Protein AF-A0A163BZ50-F1 (afdb_monomer)

Mean predicted aligned error: 18.06 Å

Nearest PDB structures (foldseek):
  7mbn-assembly1_D  TM=6.030E-01  e=4.193E-08  Homo sapiens
  6pwv-assembly1_D  TM=5.454E-01  e=2.482E-08  Homo sapiens
  6uh5-assembly1_L  TM=5.208E-01  e=9.748E-07  Kluyveromyces lactis NRRL Y-1140
  3bn7-assembly1_A-2  TM=4.598E-01  e=1.230E-01  Caulobacter vibrioides CB15

Secondary structure (DSSP, 8-state):
-PPP--TTIIIIITTTS-EEEEE--SSTTS-THHHHHHHHSS--SEEEE----HHHHHHHHHHHHTTSS-SS-HHHHHHHHHHHHHHHHTT-EEEE-TTTT-HHHHHHHHHHHHHHTT----EEEEE--B-HHHHTTHHHH-PPPBTTTT-TTPPPPTTTTHHHH-TT--EEEEEE-B-SHHHHHHHHTT-SEEE-SSB-TTHHHHHHHHHHHT--TT-HHHHHHHHHHHHTT-STTTTTTTT-TTGGGS-GGGSSSBPPPEEEE-TTS-EEEE--TTSB----HHHHHHHHTSS--TTEEE-SS-EEE-TT-EEEEEETTEEEEE--EEEPPPSEEEEEEEEEEEEEEEEEEEEESTTHHHHHHHHHHHHHHHHHHTT-GGG-SEEEEEEE----SS-SSTGGGEEEEEEEEEESSHHHHHHHHHHHHHTTTTS-TTEEE-S--TTTS-EEEEEEEEEEEEGGG---EEEEPPTTPPTT---EEEE----S---PPPPPP----SS---GGGG--EEEEEGGGT-EEEEEEETTEEEEEEE--SSSTTSPPTTSHHHHHHHHHHHHH--HHHHHHHHGGG--TT-EEEEEEEGGGTEEEEEEETTTTT-GGG--SS-TT-TTHHHHHHHSEEEEEGGGTTT------HHHHHHHHHHHHHHHHHHHHHHHHHTTS---------------------------------------------------------------------------------------PPP--PPPP---TTSPPPGGGSPPPPB---SS-SS----HHHHHHHHHHHHHSPPPPP----HHHHHHHHTT---EEPPTT--EEEEE-SSTTEEEEEE-TT--SEEEEESS-SB-TTTT-HHHHSS-EEEEEEEEEEE---S-S-SSS-S-EEEEEEEPSS--TTS-TTSSTTEEEEETTT--EEES-SSS-B--S-PPPTT-EEEEEEEEE--SS--TT-TTTTTT--EEEEEEEETTEEEEEEETTPPBPTTSTTTTTT-SSSS-BEEEEEEESS-EEEEE-STTT-SS---

pLDDT: mean 83.67, std 21.14, range [21.62, 98.88]

Foldseek 3Di:
DPDDDLVCCLPPVQQVFFAKEAEQEQALPRALVLLVCVLPLDDHQEYEYEHDDLAVLLVQLVCVVVVNHVQFRVRPLRNCLNCVVSCQVNVHFYEYQRCARNLPVSQVVSLVVCQVVVGPAWTKEKDFFWCLVVCQPCLVVPDFAFPCNVDPLADAFPCLCCCNVPPPKDWRTKTFAAALQQVLVCVVVPHRYYYYHHHPQLRSQLNVQCNSNVDDLFLFQQSLLSSLLSLCFHPWCQQQAPLQQQNLLDDPVQRPQTRTWIWRAHNRSKTKIAGRPPTGGWHDLRSSVQSSLEPADAQWRAHQSWIKGHLQWAWAAPDTRIIIIHRIGIDFHAQWTKMKIKIFRAWKFKFKKKAFDPPSVVQLVVVVVLLCVQCVVVVQNVQWPDWDFDKADDADPPHPDRVSRMIMTITMTHGRYQVSLVSSVVVCVVCVPVGDPRMDGDPDRVRSHIDTFMFIGIHIDGQQPTFMWMWIDDRPDDDPDDIDIDTGGGRPDHDHDDPHAFDADPDADPPCVLPAWDWDFLLLAWTKFWWDDFLKIKIKIFGDAPRPLHDHPPDPLSVVSLSCVSNQDDPVNVQVLCPPLDDPSWDKGWDANVNRSMIMIMIHRSQRRAQRPGPDPPSTCGCVRVSSRRDIDTGRVVSNVRSDRPPDPVVVVVVVVVVVVVVVVVVVVVVVVVVPDDDDDDDDDDDDDDDDDDDDDDPDDDDDDDDDFDDDDDDDDDYDDDDDDDDDDDDDDDDDDDDDDDDDDDDDDDDDDDDDDDDDDDDDDDDPDDPDPPPPVPPPPCVPPADPFFEFDQAAQADADDPVVLVVQVVVCVVWDFDAFDDDDPVLVVCLVRQQWDWDDDPQFAWDWADDPYHQKIKTWGAQQRAKFKTWIPAFNAGLVPHACLPVVDKDKAKKKKAFADADPDDPDDSYGSKWKKWWKARDDGPRSHFFQLAALGWIAIQQARFIHHLNVGHHGHWGGHDDNGKIKMKMKMWHQDPDQDPPDPPCSSPAIWIKIFMDIQQGTPDIDTLPGHHDPVSVPGSPNRRSRGRMIIIMIIHGTTIMIMGRGQVPDSYDPD

Sequence (1058 aa):
MPTPDYTTRWTSQRGSRPARIANCSGYKTDPGYHMRYQAELGDVDFITGDYLAEVNIAENAHAHTAGTHPGWEQTAWDGIEQTIELLAEKRIKVVINGGALNPRGLAEKVQELVTGKGLDLKVAFVLGDNLIEEMSNVREKGLPPHFDSDNSDVTVAEHTLDLLEKSDKPIVSANAYLGAREIVKGLEYGADIVIAGRVADASPVIGVAWYWYGWSDTDYDQLAGALIAGHLIECSGYVTGSNFAGFYEYSFEDLFDITFGIAEIEKDGTCVITKHDAKKGFVTEDTVKCQFLYELQGNTYLNSDVKAILDSVEVKAEGKNRVRVWGIKGAPPPPTTKLAIFYRAGYQSEIVVNATGYGTAEKLDLYERMLKFGLKRLGILDNFDVLEFQRIGVPESNPRSQLRSTTYLRIFAEASDANVNLGLASLLGEFAMQHYSGFHSTSDYRTAMPRPYISYYPAIYPQSSLKTSVNILQPSAPAGAEIKSMPTTPPPRFEDLSKRDSYETHSPVGFSSFGQTTRAKLGDVVLARSGDKGGNANIGFFIPSQLPSAYPAESPLYAESWDWLRTYLTIPKLKDMFGESWSDKFHIERVEFPKIMAVHFVVYGVLGRGVSGSSRLDSLAKGMGDWLRDIVVDVPVKLLEGRKKIQDANSVINYHLEHRFQVVVMFKKLKEKVKGEEQRPQGHPSGGQPQQQLHPNNPYYSSSQQQQSHTTPTEKYQAPPGPPPNYASSKSEYQAPPGPPPPHLSKSDFTPPAGPPPSHLSQPPPSYEAPVQHNWQVIPDTALLPPPPSIGYENSPTANSSMEEGDRAYAWCRANPLWPPYNIAPSTHNAIQNAQLALLRAPSFVGDIMPQPQAGHWKVRTHPNCRDSSILTNLPMYSALADTPLRTHQPKTIYFELKVTGTGRGGLSLEEADAGIAVGFIAPPYPTFRLPGWQRGSLGVHGDDGRRYVNDTWGGVDFTTAFAPGDTVGIGMSFSVPKNPPSYEAEQQGRLMDVEVFFTRNGKKEGGWDGHEELDARSEGGTMGLRGEFDLFPAIGVFGGVDFEVFFHPSQWLYRPF

InterPro domains:
  IPR003877 SPRY domain [SM00449] (891-1052)
  IPR010839 Acyclic terpene utilisation, N-terminal [PF07287] (20-471)
  IPR035780 Ssh4-like, SPRY domain [cd12910] (842-1054)
  IPR043136 B30.2/SPRY domain superfamily [G3DSA:2.60.120.920] (859-1057)
  IPR056362 AtuA-like, ferredoxin-fold domain [PF23544] (521-633)

Organism: Didymella rabiei (NCBI:txid5454)

Radius of gyration: 36.71 Å; Cα contacts (8 Å, |Δi|>4): 2232; chains: 1; bounding box: 109×103×108 Å

Structure (mmCIF, N/CA/C/O backbone):
data_AF-A0A163BZ50-F1
#
_entry.id   AF-A0A163BZ50-F1
#
loop_
_atom_site.group_PDB
_atom_site.id
_atom_site.type_symbol
_atom_site.label_atom_id
_atom_site.label_alt_id
_atom_site.label_comp_id
_atom_site.label_asym_id
_atom_site.label_entity_id
_atom_site.label_seq_id
_atom_site.pdbx_PDB_ins_code
_atom_site.Cartn_x
_atom_site.Cartn_y
_atom_site.Cartn_z
_atom_site.occupancy
_atom_site.B_iso_or_equiv
_atom_site.auth_seq_id
_atom_site.auth_comp_id
_atom_site.auth_asym_id
_atom_site.auth_atom_id
_atom_site.pdbx_PDB_model_num
ATOM 1 N N . MET A 1 1 ? -35.634 -13.071 2.899 1.00 40.72 1 MET A N 1
ATOM 2 C CA . MET A 1 1 ? -35.555 -13.985 4.065 1.00 40.72 1 MET A CA 1
ATOM 3 C C . MET A 1 1 ? -36.084 -13.235 5.287 1.00 40.72 1 MET A C 1
ATOM 5 O O . MET A 1 1 ? -36.228 -12.022 5.158 1.00 40.72 1 MET A O 1
ATOM 9 N N . PRO A 1 2 ? -36.410 -13.877 6.425 1.00 45.91 2 PRO A N 1
ATOM 10 C CA . PRO A 1 2 ? -36.508 -13.141 7.689 1.00 45.91 2 PRO A CA 1
ATOM 11 C C . PRO A 1 2 ? -35.193 -12.396 7.971 1.00 45.91 2 PRO A C 1
ATOM 13 O O . PRO A 1 2 ? -34.128 -12.859 7.558 1.00 45.91 2 PRO A O 1
ATOM 16 N N . THR A 1 3 ? -35.270 -11.251 8.649 1.00 61.44 3 THR A N 1
ATOM 17 C CA . THR A 1 3 ? -34.088 -10.519 9.125 1.00 61.44 3 THR A CA 1
ATOM 18 C C . THR A 1 3 ? -33.295 -11.411 10.089 1.00 61.44 3 THR A C 1
ATOM 20 O O . THR A 1 3 ? -33.928 -12.036 10.946 1.00 61.44 3 THR A O 1
ATOM 23 N N . PRO A 1 4 ? -31.957 -11.514 9.979 1.00 75.50 4 PRO A N 1
ATOM 24 C CA . PRO A 1 4 ? -31.169 -12.289 10.930 1.00 75.50 4 PRO A CA 1
ATOM 25 C C . PRO A 1 4 ? -31.308 -11.730 12.350 1.00 75.50 4 PRO A C 1
ATOM 27 O O . PRO A 1 4 ? -31.275 -10.518 12.551 1.00 75.50 4 PRO A O 1
ATOM 30 N N . ASP A 1 5 ? -31.437 -12.613 13.339 1.00 81.31 5 ASP A N 1
ATOM 31 C CA . ASP A 1 5 ? -31.311 -12.222 14.740 1.00 81.31 5 ASP A CA 1
ATOM 32 C C . ASP A 1 5 ? -29.828 -12.156 15.123 1.00 81.31 5 ASP A C 1
ATOM 34 O O . ASP A 1 5 ? -29.158 -13.179 15.287 1.00 81.31 5 ASP A O 1
ATOM 38 N N . TYR A 1 6 ? -29.318 -10.936 15.280 1.00 88.19 6 TYR A N 1
ATOM 39 C CA . TYR A 1 6 ? -27.951 -10.686 15.732 1.00 88.19 6 TYR A CA 1
ATOM 40 C C . TYR A 1 6 ? -27.801 -10.766 17.262 1.00 88.19 6 TYR A C 1
ATOM 42 O O . TYR A 1 6 ? -26.678 -10.878 17.758 1.00 88.19 6 TYR A O 1
ATOM 50 N N . THR A 1 7 ? -28.897 -10.752 18.035 1.00 84.06 7 THR A N 1
ATOM 51 C CA . THR A 1 7 ? -28.834 -10.739 19.511 1.00 84.06 7 THR A CA 1
ATOM 52 C C . THR A 1 7 ? -28.332 -12.068 20.080 1.00 84.06 7 THR A C 1
ATOM 54 O O . THR A 1 7 ? -27.593 -12.083 21.065 1.00 84.06 7 THR A O 1
ATOM 57 N N . THR A 1 8 ? -28.648 -13.185 19.417 1.00 85.75 8 THR A N 1
ATOM 58 C CA . THR A 1 8 ? -28.197 -14.534 19.802 1.00 85.75 8 THR A CA 1
ATOM 59 C C . THR A 1 8 ? -26.840 -14.945 19.217 1.00 85.75 8 THR A C 1
ATOM 61 O O . THR A 1 8 ? -26.330 -16.025 19.539 1.00 85.75 8 THR A O 1
ATOM 64 N N . ARG A 1 9 ? -26.206 -14.095 18.391 1.00 90.56 9 ARG A N 1
ATOM 65 C CA . ARG A 1 9 ? -24.935 -14.388 17.699 1.00 90.56 9 ARG A CA 1
ATOM 66 C C . ARG A 1 9 ? -23.851 -14.892 18.650 1.00 90.56 9 ARG A C 1
ATOM 68 O O . ARG A 1 9 ? -23.341 -15.999 18.495 1.00 90.56 9 ARG A O 1
ATOM 75 N N . TRP A 1 10 ? -23.542 -14.101 19.673 1.00 92.12 10 TRP A N 1
ATOM 76 C CA . TRP A 1 10 ? -22.430 -14.363 20.592 1.00 92.12 10 TRP A CA 1
ATOM 77 C C . TRP A 1 10 ? -22.767 -15.330 21.736 1.00 92.12 10 TRP A C 1
ATOM 79 O O . TRP A 1 10 ? -21.894 -15.619 22.554 1.00 92.12 10 TRP A O 1
ATOM 89 N N . THR A 1 11 ? -24.003 -15.841 21.793 1.00 86.44 11 THR A N 1
ATOM 90 C CA . THR A 1 11 ? -24.496 -16.712 22.874 1.00 86.44 11 THR A CA 1
ATOM 91 C C . THR A 1 11 ? -24.870 -18.114 22.398 1.00 86.44 11 THR A C 1
ATOM 93 O O . THR A 1 11 ? -24.383 -19.077 22.982 1.00 86.44 11 THR A O 1
ATOM 96 N N . SER A 1 12 ? -25.694 -18.259 21.351 1.00 85.44 12 SER A N 1
ATOM 97 C CA . SER A 1 12 ? -26.147 -19.575 20.861 1.00 85.44 12 SER A CA 1
ATOM 98 C C . SER A 1 12 ? -25.713 -19.921 19.435 1.00 85.44 12 SER A C 1
ATOM 100 O O . SER A 1 12 ? -25.833 -21.082 19.055 1.00 85.44 12 SER A O 1
ATOM 102 N N . GLN A 1 13 ? -25.233 -18.955 18.641 1.00 88.44 13 GLN A N 1
ATOM 103 C CA . GLN A 1 13 ? -24.723 -19.217 17.281 1.00 88.44 13 GLN A CA 1
ATOM 104 C C . GLN A 1 13 ? -23.194 -19.419 17.249 1.00 88.44 13 GLN A C 1
ATOM 106 O O . GLN A 1 13 ? -22.678 -20.130 16.384 1.00 88.44 13 GLN A O 1
ATOM 111 N N . ARG A 1 14 ? -22.462 -18.812 18.197 1.00 93.38 14 ARG A N 1
ATOM 112 C CA . ARG A 1 14 ? -21.007 -18.961 18.360 1.00 93.38 14 ARG A CA 1
ATOM 113 C C . ARG A 1 14 ? -20.615 -20.442 18.418 1.00 93.38 14 ARG A C 1
ATOM 115 O O . ARG A 1 14 ? -21.125 -21.199 19.240 1.00 93.38 14 ARG A O 1
ATOM 122 N N . GLY A 1 15 ? -19.716 -20.851 17.526 1.00 92.56 15 GLY A N 1
ATOM 123 C CA . GLY A 1 15 ? -19.210 -22.220 17.429 1.00 92.56 15 GLY A CA 1
ATOM 124 C C . GLY A 1 15 ? -20.179 -23.264 16.847 1.00 92.56 15 GLY A C 1
ATOM 125 O O . GLY A 1 15 ? -19.774 -24.416 16.697 1.00 92.56 15 GLY A O 1
ATOM 126 N N . SER A 1 16 ? -21.425 -22.909 16.491 1.00 93.38 16 SER A N 1
ATOM 127 C CA . SER A 1 16 ? -22.427 -23.864 15.971 1.00 93.38 16 SER A CA 1
ATOM 128 C C . SER A 1 16 ? -22.446 -23.997 14.440 1.00 93.38 16 SER A C 1
ATOM 130 O O . SER A 1 16 ? -23.129 -24.868 13.904 1.00 93.38 16 SER A O 1
ATOM 132 N N . ARG A 1 17 ? -21.734 -23.115 13.734 1.00 95.75 17 ARG A N 1
ATOM 133 C CA . ARG A 1 17 ? -21.592 -23.052 12.267 1.00 95.75 17 ARG A CA 1
ATOM 134 C C . ARG A 1 17 ? -20.209 -22.483 11.896 1.00 95.75 17 ARG A C 1
ATOM 136 O O . ARG A 1 17 ? -19.503 -22.053 12.817 1.00 95.75 17 ARG A O 1
ATOM 143 N N . PRO A 1 18 ? -19.811 -22.447 10.607 1.00 97.94 18 PRO A N 1
ATOM 144 C CA . PRO A 1 18 ? -18.599 -21.753 10.178 1.00 97.94 18 PRO A CA 1
ATOM 145 C C . PRO A 1 18 ? -18.556 -20.292 10.643 1.00 97.94 18 PRO A C 1
ATOM 147 O O . PRO A 1 18 ? -19.583 -19.599 10.600 1.00 97.94 18 PRO A O 1
ATOM 150 N N . ALA A 1 19 ? -17.380 -19.844 11.081 1.00 98.19 19 ALA A N 1
ATOM 151 C CA . ALA A 1 19 ? -17.095 -18.442 11.375 1.00 98.19 19 ALA A CA 1
ATOM 152 C C . ALA A 1 19 ? -16.950 -17.675 10.056 1.00 98.19 19 ALA A C 1
ATOM 154 O O . ALA A 1 19 ? -16.100 -18.032 9.241 1.00 98.19 19 ALA A O 1
ATOM 155 N N . ARG A 1 20 ? -17.766 -16.641 9.832 1.00 98.44 20 ARG A N 1
ATOM 156 C CA . ARG A 1 20 ? -17.721 -15.809 8.620 1.00 98.4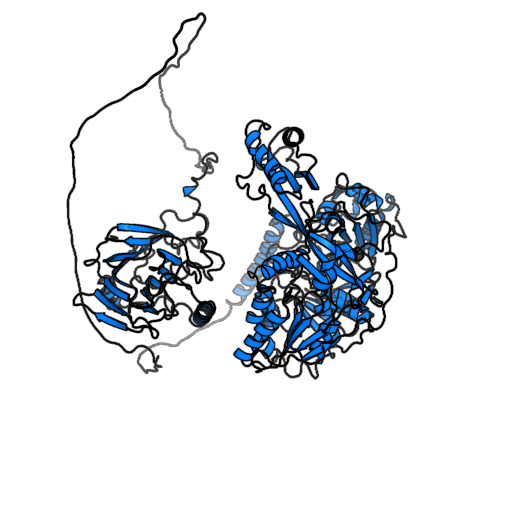4 20 ARG A CA 1
ATOM 157 C C . ARG A 1 20 ? -16.820 -14.603 8.880 1.00 98.44 20 ARG A C 1
ATOM 159 O O . ARG A 1 20 ? -17.246 -13.653 9.540 1.00 98.44 20 ARG A O 1
ATOM 166 N N . ILE A 1 21 ? -15.584 -14.662 8.399 1.00 98.75 21 ILE A N 1
ATOM 167 C CA . ILE A 1 21 ? -14.532 -13.676 8.675 1.00 98.75 21 ILE A CA 1
ATOM 168 C C . ILE A 1 21 ? -14.181 -12.973 7.367 1.00 98.75 21 ILE A C 1
ATOM 170 O O . ILE A 1 21 ? -13.764 -13.623 6.413 1.00 98.75 21 ILE A O 1
ATOM 174 N N . ALA A 1 22 ? -14.381 -11.662 7.306 1.00 98.38 22 ALA A N 1
ATOM 175 C CA . ALA A 1 22 ? -14.196 -10.874 6.093 1.00 98.38 22 ALA A CA 1
ATOM 176 C C . ALA A 1 22 ? -13.050 -9.874 6.249 1.00 98.38 22 ALA A C 1
ATOM 178 O O . ALA A 1 22 ? -12.994 -9.169 7.252 1.00 98.38 22 ALA A O 1
ATOM 179 N N . ASN A 1 23 ? -12.155 -9.778 5.267 1.00 97.62 23 ASN A N 1
ATOM 180 C CA . ASN A 1 23 ? -11.031 -8.851 5.357 1.00 97.62 23 ASN A CA 1
ATOM 181 C C . ASN A 1 23 ? -11.372 -7.472 4.761 1.00 97.62 23 ASN A C 1
ATOM 183 O O . ASN A 1 23 ? -11.994 -7.394 3.701 1.00 97.62 23 ASN A O 1
ATOM 187 N N . CYS A 1 24 ? -10.973 -6.381 5.417 1.00 97.12 24 CYS A N 1
ATOM 188 C CA . CYS A 1 24 ? -11.231 -5.005 4.977 1.00 97.12 24 CYS A CA 1
ATOM 189 C C . CYS A 1 24 ? -9.996 -4.240 4.495 1.00 97.12 24 CYS A C 1
ATOM 191 O O . CYS A 1 24 ? -10.161 -3.154 3.949 1.00 97.12 24 CYS A O 1
ATOM 193 N N . SER A 1 25 ? -8.792 -4.777 4.698 1.00 96.31 25 SER A N 1
ATOM 194 C CA . SER A 1 25 ? -7.534 -4.165 4.263 1.00 96.31 25 SER A CA 1
ATOM 195 C C . SER A 1 25 ? -6.432 -5.216 4.147 1.00 96.31 25 SER A C 1
ATOM 197 O O . SER A 1 25 ? -6.374 -6.153 4.946 1.00 96.31 25 SER A O 1
ATOM 199 N N . GLY A 1 26 ? -5.555 -5.043 3.166 1.00 92.25 26 GLY A N 1
ATOM 200 C CA . GLY A 1 26 ? -4.236 -5.674 3.077 1.00 92.25 26 GLY A CA 1
ATOM 201 C C . GLY A 1 26 ? -3.117 -4.681 2.739 1.00 92.25 26 GLY A C 1
ATOM 202 O O . GLY A 1 26 ? -2.013 -5.108 2.407 1.00 92.25 26 GLY A O 1
ATOM 203 N N . TYR A 1 27 ? -3.389 -3.369 2.761 1.00 90.50 27 TYR A N 1
ATOM 204 C CA . TYR A 1 27 ? -2.394 -2.317 2.561 1.00 90.50 27 TYR A CA 1
ATOM 205 C C . TYR A 1 27 ? -2.872 -0.971 3.128 1.00 90.50 27 TYR A C 1
ATOM 207 O O . TYR A 1 27 ? -4.054 -0.648 3.054 1.00 90.50 27 TYR A O 1
ATOM 215 N N . LYS A 1 28 ? -1.954 -0.129 3.631 1.00 89.81 28 LYS A N 1
ATOM 216 C CA . LYS A 1 28 ? -2.312 1.130 4.315 1.00 89.81 28 LYS A CA 1
ATOM 217 C C . LYS A 1 28 ? -3.159 2.124 3.512 1.00 89.81 28 LYS A C 1
ATOM 219 O O . LYS A 1 28 ? -3.798 2.975 4.122 1.00 89.81 28 LYS A O 1
ATOM 224 N N . THR A 1 29 ? -3.186 2.049 2.179 1.00 90.94 29 THR A N 1
ATOM 225 C CA . THR A 1 29 ? -4.027 2.931 1.345 1.00 90.94 29 THR A CA 1
ATOM 226 C C . THR A 1 29 ? -5.347 2.299 0.895 1.00 90.94 29 THR A C 1
ATOM 228 O O . THR A 1 29 ? -6.021 2.901 0.061 1.00 90.94 29 THR A O 1
ATOM 231 N N . ASP A 1 30 ? -5.726 1.116 1.393 1.00 94.94 30 ASP A N 1
ATOM 232 C CA . ASP A 1 30 ? -7.061 0.555 1.146 1.00 94.94 30 ASP A CA 1
ATOM 233 C C . ASP A 1 30 ? -8.126 1.466 1.797 1.00 94.94 30 ASP A C 1
ATOM 235 O O . ASP A 1 30 ? -8.078 1.683 3.011 1.00 94.94 30 ASP A O 1
ATOM 239 N N . PRO A 1 31 ? -9.080 2.041 1.035 1.00 95.19 31 PRO A N 1
ATOM 240 C CA . PRO A 1 31 ? -10.043 2.994 1.589 1.00 95.19 31 PRO A CA 1
ATOM 241 C C . PRO A 1 31 ? -10.976 2.385 2.644 1.00 95.19 31 PRO A C 1
ATOM 243 O O . PRO A 1 31 ? -11.446 1.253 2.494 1.00 95.19 31 PRO A O 1
ATOM 246 N N . GLY A 1 32 ? -11.356 3.164 3.663 1.00 95.88 32 GLY A N 1
ATOM 247 C CA . GLY A 1 32 ? -12.192 2.688 4.770 1.00 95.88 32 GLY A CA 1
ATOM 248 C C . GLY A 1 32 ? -13.568 2.165 4.348 1.00 95.88 32 GLY A C 1
ATOM 249 O O . GLY A 1 32 ? -14.129 1.289 5.015 1.00 95.88 32 GLY A O 1
ATOM 250 N N . TYR A 1 33 ? -14.078 2.586 3.183 1.00 96.06 33 TYR A N 1
ATOM 251 C CA . TYR A 1 33 ? -15.316 2.040 2.623 1.00 96.06 33 TYR A CA 1
ATOM 252 C C . TYR A 1 33 ? -15.258 0.521 2.380 1.00 96.06 33 TYR A C 1
ATOM 254 O O . TYR A 1 33 ? -16.311 -0.111 2.324 1.00 96.06 33 TYR A O 1
ATOM 262 N N . HIS A 1 34 ? -14.075 -0.104 2.288 1.00 96.75 34 HIS A N 1
ATOM 263 C CA . HIS A 1 34 ? -13.961 -1.565 2.234 1.00 96.75 34 HIS A CA 1
ATOM 264 C C . HIS A 1 34 ? -14.415 -2.232 3.543 1.00 96.75 34 HIS A C 1
ATOM 266 O O . HIS A 1 34 ? -15.099 -3.255 3.486 1.00 96.75 34 HIS A O 1
ATOM 272 N N . MET A 1 35 ? -14.141 -1.637 4.713 1.00 98.12 35 MET A N 1
ATOM 273 C CA . MET A 1 35 ? -14.678 -2.118 5.997 1.00 98.12 35 MET A CA 1
ATOM 274 C C . MET A 1 35 ? -16.204 -2.010 6.013 1.00 98.12 35 MET A C 1
ATOM 276 O O . MET A 1 35 ? -16.898 -2.979 6.339 1.00 98.12 35 MET A O 1
ATOM 280 N N . ARG A 1 36 ? -16.725 -0.871 5.544 1.00 97.62 36 ARG A N 1
ATOM 281 C CA . ARG A 1 36 ? -18.165 -0.644 5.425 1.00 97.62 36 ARG A CA 1
ATOM 282 C C . ARG A 1 36 ? -18.817 -1.648 4.474 1.00 97.62 36 ARG A C 1
ATOM 284 O O . ARG A 1 36 ? -19.830 -2.238 4.831 1.00 97.62 36 ARG A O 1
ATOM 291 N N . TYR A 1 37 ? -18.228 -1.912 3.307 1.00 97.12 37 TYR A N 1
ATOM 292 C CA . TYR A 1 37 ? -18.727 -2.910 2.356 1.00 97.12 37 TYR A CA 1
ATOM 293 C C . TYR A 1 37 ? -18.782 -4.319 2.957 1.00 97.12 37 TYR A C 1
ATOM 295 O O . TYR A 1 37 ? -19.768 -5.021 2.726 1.00 97.12 37 TYR A O 1
ATOM 303 N N . GLN A 1 38 ? -17.789 -4.728 3.757 1.00 97.38 38 GLN A N 1
ATOM 304 C CA . GLN A 1 38 ? -17.836 -6.036 4.419 1.00 97.38 38 GLN A CA 1
ATOM 305 C C . GLN A 1 38 ? -18.975 -6.134 5.448 1.00 97.38 38 GLN A C 1
ATOM 307 O O . GLN A 1 38 ? -19.594 -7.194 5.560 1.00 97.38 38 GLN A O 1
ATOM 312 N N . ALA A 1 39 ? -19.301 -5.036 6.142 1.00 97.19 39 ALA A N 1
ATOM 313 C CA . ALA A 1 39 ? -20.436 -4.968 7.064 1.00 97.19 39 ALA A CA 1
ATOM 314 C C . ALA A 1 39 ? -21.797 -4.786 6.365 1.00 97.19 39 ALA A C 1
ATOM 316 O O . ALA A 1 39 ? -22.810 -5.251 6.881 1.00 97.19 39 ALA A O 1
ATOM 317 N N . GLU A 1 40 ? -21.859 -4.102 5.221 1.00 96.44 40 GLU A N 1
ATOM 318 C CA . GLU A 1 40 ? -23.105 -3.706 4.548 1.00 96.44 40 GLU A CA 1
ATOM 319 C C . GLU A 1 40 ? -23.632 -4.794 3.598 1.00 96.44 40 GLU A C 1
ATOM 321 O O . GLU A 1 40 ? -24.800 -5.175 3.702 1.00 96.44 40 GLU A O 1
ATOM 326 N N . LEU A 1 41 ? -22.775 -5.329 2.716 1.00 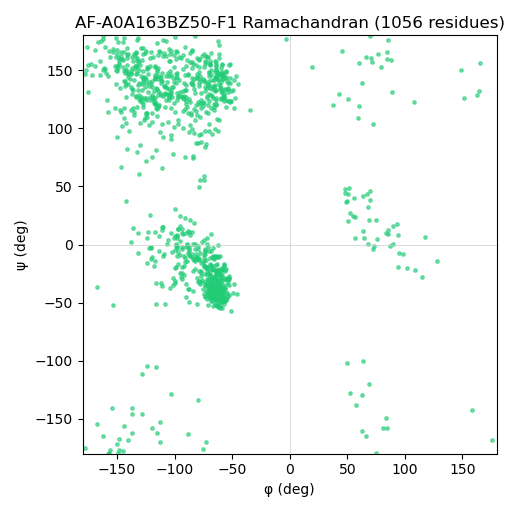94.62 41 LEU A N 1
ATOM 327 C CA . LEU A 1 41 ? -23.174 -6.105 1.528 1.00 94.62 41 LEU A CA 1
ATOM 328 C C . LEU A 1 41 ? -23.677 -7.534 1.805 1.00 94.62 41 LEU A C 1
ATOM 330 O O . LEU A 1 41 ? -24.196 -8.187 0.897 1.00 94.62 41 LEU A O 1
ATOM 334 N N . GLY A 1 42 ? -23.549 -8.023 3.037 1.00 89.00 42 GLY A N 1
ATOM 335 C CA . GLY A 1 42 ? -23.985 -9.362 3.418 1.00 89.00 42 GLY A CA 1
ATOM 336 C C . GLY A 1 42 ? -24.002 -9.568 4.928 1.00 89.00 42 GLY A C 1
ATOM 337 O O . GLY A 1 42 ? -24.159 -8.614 5.697 1.00 89.00 42 GLY A O 1
ATOM 338 N N . ASP A 1 43 ? -23.858 -10.829 5.340 1.00 92.38 43 ASP A N 1
ATOM 339 C CA . ASP A 1 43 ? -23.693 -11.201 6.744 1.00 92.38 43 ASP A CA 1
ATOM 340 C C . ASP A 1 43 ? -22.309 -11.811 7.002 1.00 92.38 43 ASP A C 1
ATOM 342 O O . ASP A 1 43 ? -21.855 -12.699 6.270 1.00 92.38 43 ASP A O 1
ATOM 346 N N . VAL A 1 44 ? -21.653 -11.315 8.048 1.00 96.94 44 VAL A N 1
ATOM 347 C CA . VAL A 1 44 ? -20.314 -11.689 8.527 1.00 96.94 44 VAL A CA 1
ATOM 348 C C . VAL A 1 44 ? -20.325 -11.626 10.055 1.00 96.94 44 VAL A C 1
ATOM 350 O O . VAL A 1 44 ? -21.062 -10.823 10.625 1.00 96.94 44 VAL A O 1
ATOM 353 N N . ASP A 1 45 ? -19.539 -12.460 10.732 1.00 97.94 45 ASP A N 1
ATOM 354 C CA . ASP A 1 45 ? -19.397 -12.428 12.197 1.00 97.94 45 ASP A CA 1
ATOM 355 C C . ASP A 1 45 ? -18.290 -11.463 12.627 1.00 97.94 45 ASP A C 1
ATOM 357 O O . ASP A 1 45 ? -18.418 -10.751 13.628 1.00 97.94 45 ASP A O 1
ATOM 361 N N . PHE A 1 46 ? -17.212 -11.446 11.840 1.00 98.69 46 PHE A N 1
ATOM 362 C CA . PHE A 1 46 ? -16.002 -10.687 12.103 1.00 98.69 46 PHE A CA 1
ATOM 363 C C . PHE A 1 46 ? -15.543 -9.933 10.861 1.00 98.69 46 PHE A C 1
ATOM 365 O O . PHE A 1 46 ? -15.648 -10.449 9.743 1.00 98.69 46 PHE A O 1
ATOM 372 N N . ILE A 1 47 ? -14.953 -8.760 11.079 1.00 98.81 47 ILE A N 1
ATOM 373 C CA . ILE A 1 47 ? -14.151 -8.068 10.073 1.00 98.81 47 ILE A CA 1
ATOM 374 C C . ILE A 1 47 ? -12.711 -7.964 10.578 1.00 98.81 47 ILE A C 1
ATOM 376 O O . ILE A 1 47 ? -12.463 -7.495 11.690 1.00 98.81 47 ILE A O 1
ATOM 380 N N . THR A 1 48 ? -11.765 -8.424 9.768 1.00 98.69 48 THR A N 1
ATOM 381 C CA . THR A 1 48 ? -10.325 -8.286 10.017 1.00 98.69 48 THR A CA 1
ATOM 382 C C . THR A 1 48 ? -9.716 -7.254 9.081 1.00 98.69 48 THR A C 1
ATOM 384 O O . THR A 1 48 ? -10.319 -6.937 8.060 1.00 98.69 48 THR A O 1
ATOM 387 N N . GLY A 1 49 ? -8.529 -6.738 9.396 1.00 96.69 49 GLY A N 1
ATOM 388 C CA . GLY A 1 49 ? -7.799 -5.850 8.490 1.00 96.69 49 GLY A CA 1
ATOM 389 C C . GLY A 1 49 ? -6.308 -5.802 8.792 1.00 96.69 49 GLY A C 1
ATOM 390 O O . GLY A 1 49 ? -5.919 -5.468 9.916 1.00 96.69 49 GLY A O 1
ATOM 391 N N . ASP A 1 50 ? -5.503 -6.103 7.774 1.00 93.19 50 ASP A N 1
ATOM 392 C CA . ASP A 1 50 ? -4.065 -5.857 7.761 1.00 93.19 50 ASP A CA 1
ATOM 393 C C . ASP A 1 50 ? -3.760 -4.537 7.036 1.00 93.19 50 ASP A C 1
ATOM 395 O O . ASP A 1 50 ? -4.206 -4.290 5.918 1.00 93.19 50 ASP A O 1
ATOM 399 N N . TYR A 1 51 ? -3.005 -3.667 7.688 1.00 94.44 51 TYR A N 1
ATOM 400 C CA . TYR A 1 51 ? -2.569 -2.372 7.178 1.00 94.44 51 TYR A CA 1
ATOM 401 C C . TYR A 1 51 ? -1.034 -2.257 7.174 1.00 94.44 51 TYR A C 1
ATOM 403 O O . TYR A 1 51 ? -0.503 -1.232 6.744 1.00 94.44 51 TYR A O 1
ATOM 411 N N . LEU A 1 52 ? -0.294 -3.260 7.669 1.00 90.50 52 LEU A N 1
ATOM 412 C CA . LEU A 1 52 ? 1.123 -3.134 8.017 1.00 90.50 52 LEU A CA 1
ATOM 413 C C . LEU A 1 52 ? 2.033 -3.968 7.104 1.00 90.50 52 LEU A C 1
ATOM 415 O O . LEU A 1 52 ? 2.353 -5.122 7.382 1.00 90.50 52 LEU A O 1
ATOM 419 N N . ALA A 1 53 ? 2.598 -3.334 6.083 1.00 81.38 53 ALA A N 1
ATOM 420 C CA . ALA A 1 53 ? 3.790 -3.844 5.412 1.00 81.38 53 ALA A CA 1
ATOM 421 C C . ALA A 1 53 ? 5.052 -3.617 6.281 1.00 81.38 53 ALA A C 1
ATOM 423 O O . ALA A 1 53 ? 4.989 -3.146 7.420 1.00 81.38 53 ALA A O 1
ATOM 424 N N . GLU A 1 54 ? 6.227 -3.954 5.749 1.00 77.56 54 GLU A N 1
ATOM 425 C CA . GLU A 1 54 ? 7.506 -3.563 6.355 1.00 77.56 54 GLU A CA 1
ATOM 426 C C . GLU A 1 54 ? 7.758 -2.053 6.172 1.00 77.56 54 GLU A C 1
ATOM 428 O O . GLU A 1 54 ? 8.063 -1.342 7.128 1.00 77.56 54 GLU A O 1
ATOM 433 N N . VAL A 1 55 ? 7.557 -1.541 4.953 1.00 72.88 55 VAL A N 1
ATOM 434 C CA . VAL A 1 55 ? 7.935 -0.170 4.565 1.00 72.88 55 VAL A CA 1
ATOM 435 C C . VAL A 1 55 ? 7.174 0.935 5.315 1.00 72.88 55 VAL A C 1
ATOM 437 O O . VAL A 1 55 ? 7.776 1.939 5.695 1.00 72.88 55 VAL A O 1
ATOM 440 N N . ASN A 1 56 ? 5.877 0.770 5.596 1.00 81.44 56 ASN A N 1
ATOM 441 C CA . ASN A 1 56 ? 5.078 1.848 6.189 1.00 81.44 56 ASN A CA 1
ATOM 442 C C . ASN A 1 56 ? 5.330 2.059 7.682 1.00 81.44 56 ASN A C 1
ATOM 444 O O . ASN A 1 56 ? 5.261 3.198 8.133 1.00 81.44 56 ASN A O 1
ATOM 448 N N . ILE A 1 57 ? 5.676 1.020 8.449 1.00 80.31 57 ILE A N 1
ATOM 449 C CA . ILE A 1 57 ? 6.050 1.197 9.865 1.00 80.31 57 ILE A CA 1
ATOM 450 C C . ILE A 1 57 ? 7.272 2.125 9.967 1.00 80.31 57 ILE A C 1
ATOM 452 O O . ILE A 1 57 ? 7.294 3.030 10.801 1.00 80.31 57 ILE A O 1
ATOM 456 N N . ALA A 1 58 ? 8.250 1.952 9.073 1.00 76.50 58 ALA A N 1
ATOM 457 C CA . ALA A 1 58 ? 9.450 2.778 8.998 1.00 76.50 58 ALA A CA 1
ATOM 458 C C . ALA A 1 58 ? 9.156 4.247 8.628 1.00 76.50 58 ALA A C 1
ATOM 460 O O . ALA A 1 58 ? 9.650 5.163 9.291 1.00 76.50 58 ALA A O 1
ATOM 461 N N . GLU A 1 59 ? 8.335 4.474 7.596 1.00 78.88 59 GLU A N 1
ATOM 462 C CA . GLU A 1 59 ? 7.893 5.812 7.170 1.00 78.88 59 GLU A CA 1
ATOM 463 C C . GLU A 1 59 ? 7.125 6.533 8.288 1.00 78.88 59 GLU A C 1
ATOM 465 O O . GLU A 1 59 ? 7.477 7.648 8.690 1.00 78.88 59 GLU A O 1
ATOM 470 N N . ASN A 1 60 ? 6.105 5.862 8.830 1.00 84.44 60 ASN A N 1
ATOM 471 C CA . ASN A 1 60 ? 5.220 6.405 9.851 1.00 84.44 60 ASN A CA 1
ATOM 472 C C . ASN A 1 60 ? 5.979 6.703 11.150 1.00 84.44 60 ASN A C 1
ATOM 474 O O . ASN A 1 60 ? 5.645 7.673 11.825 1.00 84.44 60 ASN A O 1
ATOM 478 N N . ALA A 1 61 ? 7.002 5.913 11.499 1.00 81.31 61 ALA A N 1
ATOM 479 C CA . ALA A 1 61 ? 7.802 6.124 12.704 1.00 81.31 61 ALA A CA 1
ATOM 480 C C . ALA A 1 61 ? 8.580 7.439 12.656 1.00 81.31 61 ALA A C 1
ATOM 482 O O . ALA A 1 61 ? 8.546 8.199 13.624 1.00 81.31 61 ALA A O 1
ATOM 483 N N . HIS A 1 62 ? 9.199 7.776 11.519 1.00 78.50 62 HIS A N 1
ATOM 484 C CA . HIS A 1 62 ? 9.878 9.064 11.399 1.00 78.50 62 HIS A CA 1
ATOM 485 C C . HIS A 1 62 ? 8.893 10.238 11.551 1.00 78.50 62 HIS A C 1
ATOM 487 O O . HIS A 1 62 ? 9.186 11.176 12.299 1.00 78.50 62 HIS A O 1
ATOM 493 N N . ALA A 1 63 ? 7.744 10.192 10.874 1.00 81.69 63 ALA A N 1
ATOM 494 C CA . ALA A 1 63 ? 6.747 11.261 10.941 1.00 81.69 63 ALA A CA 1
ATOM 495 C C . ALA A 1 63 ? 6.085 11.358 12.331 1.00 81.69 63 ALA A C 1
ATOM 497 O O . ALA A 1 63 ? 5.860 12.452 12.845 1.00 81.69 63 ALA A O 1
ATOM 498 N N . HIS A 1 64 ? 5.851 10.223 12.997 1.00 84.44 64 HIS A N 1
ATOM 499 C CA . HIS A 1 64 ? 5.271 10.179 14.338 1.00 84.44 64 HIS A CA 1
ATOM 500 C C . HIS A 1 64 ? 6.216 10.771 15.392 1.00 84.44 64 HIS A C 1
ATOM 502 O O . HIS A 1 64 ? 5.804 11.630 16.167 1.00 84.44 64 HIS A O 1
ATOM 508 N N . THR A 1 65 ? 7.508 10.417 15.366 1.00 78.06 65 THR A N 1
ATOM 509 C CA . THR A 1 65 ? 8.524 11.047 16.232 1.00 78.06 65 THR A CA 1
ATOM 510 C C . THR A 1 65 ? 8.715 12.541 15.931 1.00 78.06 65 THR A C 1
ATOM 512 O O . THR A 1 65 ? 9.099 13.296 16.820 1.00 78.06 65 THR A O 1
ATOM 515 N N . ALA A 1 66 ? 8.421 12.991 14.706 1.00 81.06 66 ALA A N 1
ATOM 516 C CA . ALA A 1 66 ? 8.412 14.409 14.339 1.00 81.06 66 ALA A CA 1
ATOM 517 C C . ALA A 1 66 ? 7.110 15.150 14.721 1.00 81.06 66 ALA A C 1
ATOM 519 O O . ALA A 1 66 ? 7.020 16.356 14.506 1.00 81.06 66 ALA A O 1
ATOM 520 N N . GLY A 1 67 ? 6.103 14.455 15.266 1.00 85.38 67 GLY A N 1
ATOM 521 C CA . GLY A 1 67 ? 4.795 15.025 15.608 1.00 85.38 67 GLY A CA 1
ATOM 522 C C . GLY A 1 67 ? 3.868 15.285 14.413 1.00 85.38 67 GLY A C 1
ATOM 523 O O . GLY A 1 67 ? 2.779 15.814 14.605 1.00 85.38 67 GLY A O 1
ATOM 524 N N . THR A 1 68 ? 4.258 14.902 13.192 1.00 86.69 68 THR A N 1
ATOM 525 C CA . THR A 1 68 ? 3.486 15.130 11.955 1.00 86.69 68 THR A CA 1
ATOM 526 C C . THR A 1 68 ? 2.603 13.944 11.551 1.00 86.69 68 THR A C 1
ATOM 528 O O . THR A 1 68 ? 1.945 13.990 10.516 1.00 86.69 68 THR A O 1
ATOM 531 N N . HIS A 1 69 ? 2.563 12.877 12.356 1.00 90.31 69 HIS A N 1
ATOM 532 C CA . HIS A 1 69 ? 1.715 11.704 12.130 1.00 90.31 69 HIS A CA 1
ATOM 533 C C . HIS A 1 69 ? 1.163 11.163 13.463 1.00 90.31 69 HIS A C 1
ATOM 535 O O . HIS A 1 69 ? 1.922 11.074 14.434 1.00 90.31 69 HIS A O 1
ATOM 541 N N . PRO A 1 70 ? -0.119 10.752 13.553 1.00 92.00 70 PRO A N 1
ATOM 542 C CA . PRO A 1 70 ? -0.729 10.308 14.814 1.00 92.00 70 PRO A CA 1
ATOM 543 C C . PRO A 1 70 ? -0.188 8.965 15.339 1.00 92.00 70 PRO A C 1
ATOM 545 O O . PRO A 1 70 ? -0.358 8.639 16.516 1.00 92.00 70 PRO A O 1
ATOM 548 N N . GLY A 1 71 ? 0.485 8.193 14.480 1.00 92.06 71 GLY A N 1
ATOM 549 C CA . GLY A 1 71 ? 1.127 6.919 14.822 1.00 92.06 71 GLY A CA 1
ATOM 550 C C . GLY A 1 71 ? 0.303 5.676 14.475 1.00 92.06 71 GLY A C 1
ATOM 551 O O . GLY A 1 71 ? 0.846 4.578 14.527 1.00 92.06 71 GLY A O 1
ATOM 552 N N . TRP A 1 72 ? -0.956 5.840 14.066 1.00 94.75 72 TRP A N 1
ATOM 553 C CA . TRP A 1 72 ? -1.827 4.794 13.515 1.00 94.75 72 TRP A CA 1
ATOM 554 C C . TRP A 1 72 ? -2.131 5.050 12.031 1.00 94.75 72 TRP A C 1
ATOM 556 O O . TRP A 1 72 ? -1.910 6.155 11.538 1.00 94.75 72 TRP A O 1
ATOM 566 N N . GLU A 1 73 ? -2.659 4.052 11.321 1.00 95.50 73 GLU A N 1
ATOM 567 C CA . GLU A 1 73 ? -3.055 4.176 9.914 1.00 95.50 73 GLU A CA 1
ATOM 568 C C . GLU A 1 73 ? -4.441 4.823 9.787 1.00 95.50 73 GLU A C 1
ATOM 570 O O . GLU A 1 73 ? -5.441 4.326 10.310 1.00 95.50 73 GLU A O 1
ATOM 575 N N . GLN A 1 74 ? -4.521 5.961 9.097 1.00 95.19 74 GLN A N 1
ATOM 576 C CA . GLN A 1 74 ? -5.736 6.785 9.078 1.00 95.19 74 GLN A CA 1
ATOM 577 C C . GLN A 1 74 ? -6.889 6.163 8.260 1.00 95.19 74 GLN A C 1
ATOM 579 O O . GLN A 1 74 ? -8.055 6.432 8.545 1.00 95.19 74 GLN A O 1
ATOM 584 N N . THR A 1 75 ? -6.593 5.269 7.315 1.00 96.38 75 THR A N 1
ATOM 585 C CA . THR A 1 75 ? -7.585 4.422 6.621 1.00 96.38 75 THR A CA 1
ATOM 586 C C . THR A 1 75 ? -8.261 3.411 7.551 1.00 96.38 75 THR A C 1
ATOM 588 O O . THR A 1 75 ? -9.425 3.062 7.352 1.00 96.38 75 THR A O 1
ATOM 591 N N . ALA A 1 76 ? -7.572 2.969 8.607 1.00 97.56 76 ALA A N 1
ATOM 592 C CA . ALA A 1 76 ? -8.146 2.092 9.622 1.00 97.56 76 ALA A CA 1
ATOM 593 C C . ALA A 1 76 ? -9.120 2.848 10.540 1.00 97.56 76 ALA A C 1
ATOM 595 O O . ALA A 1 76 ? -10.164 2.306 10.907 1.00 97.56 76 ALA A O 1
ATOM 596 N N . TRP A 1 77 ? -8.823 4.117 10.852 1.00 98.12 77 TRP A N 1
ATOM 597 C CA . TRP A 1 77 ? -9.787 5.021 11.485 1.00 98.12 77 TRP A CA 1
ATOM 598 C C . TRP A 1 77 ? -11.012 5.251 10.588 1.00 98.12 77 TRP A C 1
ATOM 600 O O . TRP A 1 77 ? -12.130 5.014 11.038 1.00 98.12 77 TRP A O 1
ATOM 610 N N . ASP A 1 78 ? -10.801 5.661 9.332 1.00 97.88 78 ASP A N 1
ATOM 611 C CA . ASP A 1 78 ? -11.865 5.924 8.348 1.00 97.88 78 ASP A CA 1
ATOM 612 C C . ASP A 1 78 ? -12.803 4.714 8.192 1.00 97.88 78 ASP A C 1
ATOM 614 O O . ASP A 1 78 ? -14.026 4.840 8.257 1.00 97.88 78 ASP A O 1
ATOM 618 N N . GLY A 1 79 ? -12.232 3.507 8.102 1.00 98.06 79 GLY A N 1
ATOM 619 C CA . GLY A 1 79 ? -13.004 2.268 8.050 1.00 98.06 79 GLY A CA 1
ATOM 620 C C . GLY A 1 79 ? -13.896 2.058 9.272 1.00 98.06 79 GLY A C 1
ATOM 621 O O . GLY A 1 79 ? -15.075 1.734 9.112 1.00 98.06 79 GLY A O 1
ATOM 622 N N . ILE A 1 80 ? -13.382 2.284 10.484 1.00 98.62 80 ILE A N 1
ATOM 623 C CA . ILE A 1 80 ? -14.190 2.168 11.706 1.00 98.62 80 ILE A CA 1
ATOM 624 C C . ILE A 1 80 ? -15.258 3.269 11.747 1.00 98.62 80 ILE A C 1
ATOM 626 O O . ILE A 1 80 ? -16.422 2.966 12.011 1.00 98.62 80 ILE A O 1
ATOM 630 N N . GLU A 1 81 ? -14.906 4.517 11.435 1.00 98.50 81 GLU A N 1
ATOM 631 C CA . GLU A 1 81 ? -15.824 5.661 11.455 1.00 98.50 81 GLU A CA 1
ATOM 632 C C . GLU A 1 81 ? -17.019 5.474 10.508 1.00 98.50 81 GLU A C 1
ATOM 634 O O . GLU A 1 81 ? -18.167 5.673 10.918 1.00 98.50 81 GLU A O 1
ATOM 639 N N . GLN A 1 82 ? -16.778 4.994 9.284 1.00 98.44 82 GLN A N 1
ATOM 640 C CA . GLN A 1 82 ? -17.831 4.683 8.312 1.00 98.44 82 GLN A CA 1
ATOM 641 C C . GLN A 1 82 ? -18.708 3.474 8.691 1.00 98.44 82 GLN A C 1
ATOM 643 O O . GLN A 1 82 ? -19.785 3.307 8.112 1.00 98.44 82 GLN A O 1
ATOM 648 N N . THR A 1 83 ? -18.264 2.619 9.620 1.00 98.50 83 THR A N 1
ATOM 649 C CA . THR A 1 83 ? -18.868 1.291 9.858 1.00 98.50 83 THR A CA 1
ATOM 650 C C . THR A 1 83 ? -19.462 1.119 11.261 1.00 98.50 83 THR A C 1
ATOM 652 O O . THR A 1 83 ? -20.304 0.243 11.455 1.00 98.50 83 THR A O 1
ATOM 655 N N . ILE A 1 84 ? -19.083 1.946 12.243 1.00 98.44 84 ILE A N 1
ATOM 656 C CA . ILE A 1 84 ? -19.337 1.725 13.683 1.00 98.44 84 ILE A CA 1
ATOM 657 C C . ILE A 1 84 ? -20.805 1.440 14.056 1.00 98.44 84 ILE A C 1
ATOM 659 O O . ILE A 1 84 ? -21.076 0.625 14.939 1.00 98.44 84 ILE A O 1
ATOM 663 N N . GLU A 1 85 ? -21.763 2.052 13.358 1.00 98.00 85 GLU A N 1
ATOM 664 C CA . GLU A 1 85 ? -23.200 1.841 13.587 1.00 98.00 85 GLU A CA 1
ATOM 665 C C . GLU A 1 85 ? -23.666 0.463 13.086 1.00 98.00 85 GLU A C 1
ATOM 667 O O . GLU A 1 85 ? -24.394 -0.229 13.797 1.00 98.00 85 GLU A O 1
ATOM 672 N N . LEU A 1 86 ? -23.164 0.005 11.931 1.00 97.56 86 LEU A N 1
ATOM 673 C CA . LEU A 1 86 ? -23.409 -1.349 11.416 1.00 97.56 86 LEU A CA 1
ATOM 674 C C . LEU A 1 86 ? -22.750 -2.419 12.299 1.00 97.56 86 LEU A C 1
ATOM 676 O O . LEU A 1 86 ? -23.317 -3.500 12.468 1.00 97.56 86 LEU A O 1
ATOM 680 N N . LEU A 1 87 ? -21.585 -2.124 12.895 1.00 97.56 87 LEU A N 1
ATOM 681 C CA . LEU A 1 87 ? -20.936 -3.019 13.863 1.00 97.56 87 LEU A CA 1
ATOM 682 C C . LEU A 1 87 ? -21.820 -3.229 15.099 1.00 97.56 87 LEU A C 1
ATOM 684 O O . LEU A 1 87 ? -21.996 -4.366 15.541 1.00 97.56 87 LEU A O 1
ATOM 688 N N . ALA A 1 88 ? -22.422 -2.155 15.618 1.00 96.75 88 ALA A N 1
ATOM 689 C CA . ALA A 1 88 ? -23.358 -2.223 16.736 1.00 96.75 88 ALA A CA 1
ATOM 690 C C . ALA A 1 88 ? -24.672 -2.937 16.362 1.00 96.75 88 ALA A C 1
ATOM 692 O O . ALA A 1 88 ? -25.079 -3.854 17.078 1.00 96.75 88 ALA A O 1
ATOM 693 N N . GLU A 1 89 ? -25.303 -2.567 15.240 1.00 95.38 89 GLU A N 1
ATOM 694 C CA . GLU A 1 89 ? -26.578 -3.132 14.768 1.00 95.38 89 GLU A CA 1
ATOM 695 C C . GLU A 1 89 ? -26.471 -4.641 14.501 1.00 95.38 89 GLU A C 1
ATOM 697 O O . GLU A 1 89 ? -27.217 -5.440 15.073 1.00 95.38 89 GLU A O 1
ATOM 702 N N . LYS A 1 90 ? -25.506 -5.042 13.664 1.00 95.62 90 LYS A N 1
ATOM 703 C CA . LYS A 1 90 ? -25.297 -6.442 13.270 1.00 95.62 90 LYS A CA 1
ATOM 704 C C . LYS A 1 90 ? -24.485 -7.242 14.296 1.00 95.62 90 LYS A C 1
ATOM 706 O O . LYS A 1 90 ? -24.221 -8.426 14.087 1.00 95.62 90 LYS A O 1
ATOM 711 N N . ARG A 1 91 ? -24.066 -6.613 15.405 1.00 96.31 91 ARG A N 1
ATOM 712 C CA . ARG A 1 91 ? -23.162 -7.180 16.425 1.00 96.31 91 ARG A CA 1
ATOM 713 C C . ARG A 1 91 ? -21.927 -7.833 15.782 1.00 96.31 91 ARG A C 1
ATOM 715 O O . ARG A 1 91 ? -21.602 -8.976 16.102 1.00 96.31 91 ARG A O 1
ATOM 722 N N . ILE A 1 92 ? -21.277 -7.143 14.846 1.00 98.12 92 ILE A N 1
ATOM 723 C CA . ILE A 1 92 ? -20.038 -7.593 14.185 1.00 98.12 92 ILE A CA 1
ATOM 724 C C . ILE A 1 92 ? -18.847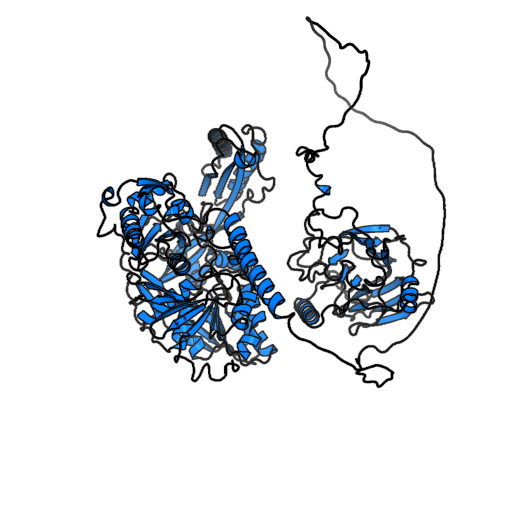 -7.206 15.065 1.00 98.12 92 ILE A C 1
ATOM 726 O O . ILE A 1 92 ? -18.808 -6.093 15.589 1.00 98.12 92 ILE A O 1
ATOM 730 N N . LYS A 1 93 ? -17.871 -8.107 15.214 1.00 98.56 93 LYS A N 1
ATOM 731 C CA . LYS A 1 93 ? -16.617 -7.820 15.929 1.00 98.56 93 LYS A CA 1
ATOM 732 C C . LYS A 1 93 ? -15.487 -7.477 14.954 1.00 98.56 93 LYS A C 1
ATOM 734 O O . LYS A 1 93 ? -15.435 -8.028 13.858 1.00 98.56 93 LYS A O 1
ATOM 739 N N . VAL A 1 94 ? -14.578 -6.588 15.349 1.00 98.81 94 VAL A N 1
ATOM 740 C CA . VAL A 1 94 ? -13.481 -6.097 14.497 1.00 98.81 94 VAL A CA 1
ATOM 741 C C . VAL A 1 94 ? -12.124 -6.373 15.131 1.00 98.81 94 VAL A C 1
ATOM 743 O O . VAL A 1 94 ? -11.939 -6.135 16.324 1.00 98.81 94 VAL A O 1
ATOM 746 N N . VAL A 1 95 ? -11.165 -6.845 14.332 1.00 98.75 95 VAL A N 1
ATOM 747 C CA . VAL A 1 95 ? -9.764 -7.015 14.747 1.00 98.75 95 VAL A CA 1
ATOM 748 C C . VAL A 1 95 ? -8.832 -6.482 13.663 1.00 98.75 95 VAL A C 1
ATOM 750 O O . VAL A 1 95 ? -8.759 -7.047 12.574 1.00 98.75 95 VAL A O 1
ATOM 753 N N . ILE A 1 96 ? -8.098 -5.411 13.959 1.00 98.25 96 ILE A N 1
ATOM 754 C CA . ILE A 1 96 ? -7.201 -4.750 12.999 1.00 98.25 96 ILE A CA 1
ATOM 755 C C . ILE A 1 96 ? -5.811 -4.506 13.589 1.00 98.25 96 ILE A C 1
ATOM 757 O O . ILE A 1 96 ? -5.677 -4.267 14.789 1.00 98.25 96 ILE A O 1
ATOM 761 N N . ASN A 1 97 ? -4.779 -4.495 12.743 1.00 96.94 97 ASN A N 1
ATOM 762 C CA . ASN A 1 97 ? -3.424 -4.057 13.117 1.00 96.94 97 ASN A CA 1
ATOM 763 C C . ASN A 1 97 ? -3.119 -2.596 12.711 1.00 96.94 97 ASN A C 1
ATOM 765 O O . ASN A 1 97 ? -2.017 -2.093 12.921 1.00 96.94 97 ASN A O 1
ATOM 769 N N . GLY A 1 98 ? -4.118 -1.873 12.190 1.00 96.25 98 GLY A N 1
ATOM 770 C CA . GLY A 1 98 ? -4.012 -0.464 11.791 1.00 96.25 98 GLY A CA 1
ATOM 771 C C . GLY A 1 98 ? -3.683 0.520 12.922 1.00 96.25 98 GLY A C 1
ATOM 772 O O . GLY A 1 98 ? -3.529 1.707 12.663 1.00 96.25 98 GLY A O 1
ATOM 773 N N . GLY A 1 99 ? -3.524 0.055 14.166 1.00 96.06 99 GLY A N 1
ATOM 774 C CA . GLY A 1 99 ? -2.944 0.848 15.249 1.00 96.06 99 GLY A CA 1
ATOM 775 C C . GLY A 1 99 ? -1.456 1.166 15.048 1.00 96.06 99 GLY A C 1
ATOM 776 O O . GLY A 1 99 ? -0.976 2.146 15.613 1.00 96.06 99 GLY A O 1
ATOM 777 N N . ALA A 1 100 ? -0.748 0.388 14.218 1.00 94.50 100 ALA A N 1
ATOM 778 C CA . ALA A 1 100 ? 0.652 0.581 13.831 1.00 94.50 100 ALA A CA 1
ATOM 779 C C . ALA A 1 100 ? 1.608 0.814 15.021 1.00 94.50 100 ALA A C 1
ATOM 781 O O . ALA A 1 100 ? 1.993 -0.138 15.693 1.00 94.50 100 ALA A O 1
ATOM 782 N N . LEU A 1 101 ? 2.004 2.063 15.276 1.00 93.19 101 LEU A N 1
ATOM 783 C CA . LEU A 1 101 ? 2.926 2.464 16.348 1.00 93.19 101 LEU A CA 1
ATOM 784 C C . LEU A 1 101 ? 2.190 2.995 17.586 1.00 93.19 101 LEU A C 1
ATOM 786 O O . LEU A 1 101 ? 2.765 3.045 18.671 1.00 93.19 101 LEU A O 1
ATOM 790 N N . ASN A 1 102 ? 0.927 3.397 17.423 1.00 95.06 102 ASN A N 1
ATOM 791 C CA . ASN A 1 102 ? 0.087 3.978 18.464 1.00 95.06 102 ASN A CA 1
ATOM 792 C C . ASN A 1 102 ? -1.302 3.295 18.520 1.00 95.06 102 ASN A C 1
ATOM 794 O O . ASN A 1 102 ? -2.334 3.956 18.352 1.00 95.06 102 ASN A O 1
ATOM 798 N N . PRO A 1 103 ? -1.366 1.969 18.779 1.00 96.81 103 PRO A N 1
ATOM 799 C CA . PRO A 1 103 ? -2.634 1.243 18.874 1.00 96.81 103 PRO A CA 1
ATOM 800 C C . PRO A 1 103 ? -3.513 1.732 20.027 1.00 96.81 103 PRO A C 1
ATOM 802 O O . PRO A 1 103 ? -4.739 1.670 19.938 1.00 96.81 103 PRO A O 1
ATOM 805 N N . ARG A 1 104 ? -2.893 2.277 21.082 1.00 95.94 104 ARG A N 1
ATOM 806 C CA . ARG A 1 104 ? -3.594 2.942 22.180 1.00 95.94 104 ARG A CA 1
ATOM 807 C C . ARG A 1 104 ? -4.367 4.171 21.691 1.00 95.94 104 ARG A C 1
ATOM 809 O O . ARG A 1 104 ? -5.563 4.246 21.943 1.00 95.94 104 ARG A O 1
ATOM 816 N N . GLY A 1 105 ? -3.715 5.099 20.989 1.00 95.62 105 GLY A N 1
ATOM 817 C CA . GLY A 1 105 ? -4.342 6.347 20.545 1.00 95.62 105 GLY A CA 1
ATOM 818 C C . GLY A 1 105 ? -5.509 6.122 19.582 1.00 95.62 105 GLY A C 1
ATOM 819 O O . GLY A 1 105 ? -6.555 6.751 19.732 1.00 95.62 105 GLY A O 1
ATOM 820 N N . LEU A 1 106 ? -5.386 5.156 18.661 1.00 97.50 106 LEU A N 1
ATOM 821 C CA . LEU A 1 106 ? -6.508 4.769 17.798 1.00 97.50 106 LEU A CA 1
ATOM 822 C C . LEU A 1 106 ? -7.661 4.158 18.613 1.00 97.50 106 LEU A C 1
ATOM 824 O O . LEU A 1 106 ? -8.820 4.479 18.362 1.00 97.50 106 LEU A O 1
ATOM 828 N N . ALA A 1 107 ? -7.371 3.319 19.611 1.00 97.12 107 ALA A N 1
ATOM 829 C CA . ALA A 1 107 ? -8.402 2.746 20.476 1.00 97.12 107 ALA A CA 1
ATOM 830 C C . ALA A 1 107 ? -9.097 3.792 21.359 1.00 97.12 107 ALA A C 1
ATOM 832 O O . ALA A 1 107 ? -10.316 3.732 21.514 1.00 97.12 107 ALA A O 1
ATOM 833 N N . GLU A 1 108 ? -8.361 4.769 21.894 1.00 95.12 108 GLU A N 1
ATOM 834 C CA . GLU A 1 108 ? -8.928 5.890 22.652 1.00 95.12 108 GLU A CA 1
ATOM 835 C C . GLU A 1 108 ? -9.864 6.723 21.754 1.00 95.12 108 GLU A C 1
ATOM 837 O O . GLU A 1 108 ? -11.036 6.886 22.100 1.00 95.12 108 GLU A O 1
ATOM 842 N N . LYS A 1 109 ? -9.433 7.087 20.535 1.00 96.12 109 LYS A N 1
ATOM 843 C CA . LYS A 1 109 ? -10.273 7.794 19.544 1.00 96.12 109 LYS A CA 1
ATOM 844 C C . LYS A 1 109 ? -11.529 6.999 19.138 1.00 96.12 109 LYS A C 1
ATOM 846 O O . LYS A 1 109 ? -12.614 7.558 18.974 1.00 96.12 109 LYS A O 1
ATOM 851 N N . VAL A 1 110 ? -11.427 5.673 18.996 1.00 97.12 110 VAL A N 1
ATOM 852 C CA . VAL A 1 110 ? -12.588 4.809 18.696 1.00 97.12 110 VAL A CA 1
ATOM 853 C C . VAL A 1 110 ? -13.524 4.679 19.906 1.00 97.12 110 VAL A C 1
ATOM 855 O O . VAL A 1 110 ? -14.743 4.643 19.730 1.00 97.12 110 VAL A O 1
ATOM 858 N N . GLN A 1 111 ? -13.007 4.676 21.138 1.00 94.31 111 GLN A N 1
ATOM 859 C CA . GLN A 1 111 ? -13.840 4.676 22.345 1.00 94.31 111 GLN A CA 1
ATOM 860 C C . GLN A 1 111 ? -14.587 6.008 22.533 1.00 94.31 111 GLN A C 1
ATOM 862 O O . GLN A 1 111 ? -15.732 5.998 22.998 1.00 94.31 111 GLN A O 1
ATOM 867 N N . GLU A 1 112 ? -13.993 7.134 22.130 1.00 94.25 112 GLU A N 1
ATOM 868 C CA . GLU A 1 112 ? -14.665 8.439 22.055 1.00 94.25 112 GLU A CA 1
ATOM 869 C C . GLU A 1 112 ? -15.833 8.403 21.058 1.00 94.25 112 GLU A C 1
ATOM 871 O O . GLU A 1 112 ? -16.957 8.742 21.432 1.00 94.25 112 GLU A O 1
ATOM 876 N N . LEU A 1 113 ? -15.617 7.891 19.839 1.00 95.81 113 LEU A N 1
ATOM 877 C CA . LEU A 1 113 ? -16.661 7.721 18.815 1.00 95.81 113 LEU A CA 1
ATOM 878 C C . LEU A 1 113 ? -17.827 6.839 19.296 1.00 95.81 113 LEU A C 1
ATOM 880 O O . LEU A 1 113 ? -18.995 7.206 19.146 1.00 95.81 113 LEU A O 1
ATOM 884 N N . VAL A 1 114 ? -17.512 5.690 19.902 1.00 95.06 114 VAL A N 1
ATOM 885 C CA . VAL A 1 114 ? -18.490 4.768 20.504 1.00 95.06 114 VAL A CA 1
ATOM 886 C C . VAL A 1 114 ? -19.317 5.471 21.583 1.00 95.06 114 VAL A C 1
ATOM 888 O O . VAL A 1 114 ? -20.545 5.361 21.592 1.00 95.06 114 VAL A O 1
ATOM 891 N N . THR A 1 115 ? -18.660 6.234 22.460 1.00 92.50 115 THR A N 1
ATOM 892 C CA . THR A 1 115 ? -19.320 6.949 23.563 1.00 92.50 115 THR A CA 1
ATOM 893 C C . THR A 1 115 ? -20.182 8.103 23.044 1.00 92.50 115 THR A C 1
ATOM 895 O O . THR A 1 115 ? -21.323 8.250 23.476 1.00 92.50 115 THR A O 1
ATOM 898 N N . GLY A 1 116 ? -19.687 8.878 22.072 1.00 93.25 116 GLY A N 1
ATOM 899 C CA . GLY A 1 116 ? -20.404 10.000 21.456 1.00 93.25 116 GLY A CA 1
ATOM 900 C C . GLY A 1 116 ? -21.637 9.580 20.648 1.00 93.25 116 GLY A C 1
ATOM 901 O O . GLY A 1 116 ? -22.617 10.322 20.603 1.00 93.25 116 GLY A O 1
ATOM 902 N N . LYS A 1 117 ? -21.629 8.373 20.066 1.00 95.38 117 LYS A N 1
ATOM 903 C CA . LYS A 1 117 ? -22.803 7.754 19.419 1.00 95.38 117 LYS A CA 1
ATOM 904 C C . LYS A 1 117 ? -23.698 6.956 20.383 1.00 95.38 117 LYS A C 1
ATOM 906 O O . LYS A 1 117 ? -24.761 6.500 19.971 1.00 95.38 117 LYS A O 1
ATOM 911 N N . GLY A 1 118 ? -23.303 6.786 21.649 1.00 93.94 118 GLY A N 1
ATOM 912 C CA . GLY A 1 118 ? -24.074 6.049 22.658 1.00 93.94 118 GLY A CA 1
ATOM 913 C C . GLY A 1 118 ? -24.175 4.537 22.407 1.00 93.94 118 GLY A C 1
ATOM 914 O O . GLY A 1 118 ? -25.199 3.934 22.729 1.00 93.94 118 GLY A O 1
ATOM 915 N N . LEU A 1 119 ? -23.150 3.927 21.804 1.00 94.56 119 LEU A N 1
ATOM 916 C CA . LEU A 1 119 ? -23.154 2.521 21.384 1.00 94.56 119 LEU A CA 1
ATOM 917 C C . LEU A 1 119 ? -22.593 1.588 22.476 1.00 94.56 119 LEU A C 1
ATOM 919 O O . LEU A 1 119 ? -21.570 1.885 23.087 1.00 94.56 119 LEU A O 1
ATOM 923 N N . ASP A 1 120 ? -23.214 0.418 22.676 1.00 92.38 120 ASP A N 1
ATOM 924 C CA . ASP A 1 120 ? -22.683 -0.652 23.543 1.00 92.38 120 ASP A CA 1
ATOM 925 C C . ASP A 1 120 ? -21.672 -1.525 22.777 1.00 92.38 120 ASP A C 1
ATOM 927 O O . ASP A 1 120 ? -21.968 -2.642 22.330 1.00 92.38 120 ASP A O 1
ATOM 931 N N . LEU A 1 121 ? -20.481 -0.957 22.579 1.00 94.88 121 LEU A N 1
ATOM 932 C CA . LEU A 1 121 ? -19.303 -1.611 22.012 1.00 94.88 121 LEU A CA 1
ATOM 933 C C . LEU A 1 121 ? -18.108 -1.420 22.953 1.00 94.88 121 LEU A C 1
ATOM 935 O O . LEU A 1 121 ? -17.902 -0.336 23.501 1.00 94.88 121 LEU A O 1
ATOM 939 N N . LYS A 1 122 ? -17.294 -2.462 23.129 1.00 95.69 122 LYS A N 1
ATOM 940 C CA . LYS A 1 122 ? -16.074 -2.405 23.953 1.00 95.69 122 LYS A CA 1
ATOM 941 C C . LYS A 1 122 ? -14.822 -2.362 23.092 1.00 95.69 122 LYS A C 1
ATOM 943 O O . LYS A 1 122 ? -14.618 -3.247 22.260 1.00 95.69 122 LYS A O 1
ATOM 948 N N . VAL A 1 123 ? -13.967 -1.372 23.334 1.00 97.25 123 VAL A N 1
ATOM 949 C CA . VAL A 1 123 ? -12.709 -1.190 22.603 1.00 97.25 123 VAL A CA 1
ATOM 950 C C . VAL A 1 123 ? -11.532 -1.695 23.440 1.00 97.25 123 VAL A C 1
ATOM 952 O O . VAL A 1 123 ? -11.441 -1.439 24.644 1.00 97.25 123 VAL A O 1
ATOM 955 N N . ALA A 1 124 ? -10.626 -2.427 22.799 1.00 97.75 124 ALA A N 1
ATOM 956 C CA . ALA A 1 124 ? -9.404 -2.941 23.397 1.00 97.75 124 ALA A CA 1
ATOM 957 C C . ALA A 1 124 ? -8.197 -2.712 22.482 1.00 97.75 124 ALA A C 1
ATOM 959 O O . ALA A 1 124 ? -8.339 -2.672 21.259 1.00 97.75 124 ALA A O 1
ATOM 960 N N . PHE A 1 125 ? -7.004 -2.622 23.068 1.00 98.19 125 PHE A N 1
ATOM 961 C CA . PHE A 1 125 ? -5.755 -2.525 22.319 1.00 98.19 125 PHE A CA 1
ATOM 962 C C . PHE A 1 125 ? -4.652 -3.446 22.843 1.00 98.19 125 PHE A C 1
ATOM 964 O O . PHE A 1 125 ? -4.591 -3.779 24.030 1.00 98.19 125 PHE A O 1
ATOM 971 N N . VAL A 1 126 ? -3.772 -3.858 21.932 1.00 98.12 126 VAL A N 1
ATOM 972 C CA . VAL A 1 126 ? -2.615 -4.718 22.215 1.00 98.12 126 VAL A CA 1
ATOM 973 C C . VAL A 1 126 ? -1.360 -3.865 22.407 1.00 98.12 126 VAL A C 1
ATOM 975 O O . VAL A 1 126 ? -1.164 -2.887 21.688 1.00 98.12 126 VAL A O 1
ATOM 978 N N . LEU A 1 127 ? -0.507 -4.247 23.361 1.00 96.38 127 LEU A N 1
ATOM 979 C CA . LEU A 1 127 ? 0.840 -3.700 23.557 1.00 96.38 127 LEU A CA 1
ATOM 980 C C . LEU A 1 127 ? 1.874 -4.827 23.695 1.00 96.38 127 LEU A C 1
ATOM 982 O O . LEU A 1 127 ? 1.538 -5.929 24.131 1.00 96.38 127 LEU A O 1
ATOM 986 N N . GLY A 1 128 ? 3.140 -4.503 23.414 1.00 95.06 128 GLY A N 1
ATOM 987 C CA . GLY A 1 128 ? 4.305 -5.374 23.631 1.00 95.06 128 GLY A CA 1
ATOM 988 C C . GLY A 1 128 ? 5.073 -5.754 22.362 1.00 95.06 128 GLY A C 1
ATOM 989 O O . GLY A 1 128 ? 5.970 -6.589 22.434 1.00 95.06 128 GLY A O 1
ATOM 990 N N . ASP A 1 129 ? 4.719 -5.167 21.217 1.00 95.44 129 ASP A N 1
ATOM 991 C CA . ASP A 1 129 ? 5.405 -5.337 19.935 1.00 95.44 129 ASP A CA 1
ATOM 992 C C . ASP A 1 129 ? 6.608 -4.390 19.794 1.00 95.44 129 ASP A C 1
ATOM 994 O O . ASP A 1 129 ? 7.653 -4.794 19.292 1.00 95.44 129 ASP A O 1
ATOM 998 N N . ASN A 1 130 ? 6.477 -3.139 20.244 1.00 94.94 130 ASN A N 1
ATOM 999 C CA . ASN A 1 130 ? 7.528 -2.127 20.171 1.00 94.94 130 ASN A CA 1
ATOM 1000 C C . ASN A 1 130 ? 8.675 -2.430 21.158 1.00 94.94 130 ASN A C 1
ATOM 1002 O O . ASN A 1 130 ? 8.463 -2.457 22.369 1.00 94.94 130 ASN A O 1
ATOM 1006 N N . LEU A 1 131 ? 9.885 -2.613 20.621 1.00 95.38 131 LEU A N 1
ATOM 1007 C CA . LEU A 1 131 ? 11.137 -2.925 21.325 1.00 95.38 131 LEU A CA 1
ATOM 1008 C C . LEU A 1 131 ? 12.231 -1.864 21.064 1.00 95.38 131 LEU A C 1
ATOM 1010 O O . LEU A 1 131 ? 13.429 -2.162 21.119 1.00 95.38 131 LEU A O 1
ATOM 1014 N N . ILE A 1 132 ? 11.849 -0.625 20.726 1.00 92.19 132 ILE A N 1
ATOM 1015 C CA . ILE A 1 132 ? 12.804 0.450 20.398 1.00 92.19 132 ILE A CA 1
ATOM 1016 C C . ILE A 1 132 ? 13.756 0.776 21.563 1.00 92.19 132 ILE A C 1
ATOM 1018 O O . ILE A 1 132 ? 14.935 1.055 21.336 1.00 92.19 132 ILE A O 1
ATOM 1022 N N . GLU A 1 133 ? 13.283 0.674 22.810 1.00 92.06 133 GLU A N 1
ATOM 1023 C CA . GLU A 1 133 ? 14.106 0.881 24.006 1.00 92.06 133 GLU A CA 1
ATOM 1024 C C . GLU A 1 133 ? 15.102 -0.269 24.213 1.00 92.06 133 GLU A C 1
ATOM 1026 O O . GLU A 1 133 ? 16.287 -0.022 24.443 1.00 92.06 133 GLU A O 1
ATOM 1031 N N . GLU A 1 134 ? 14.678 -1.528 24.057 1.00 91.62 134 GLU A N 1
ATOM 1032 C CA . GLU A 1 134 ? 15.561 -2.696 24.126 1.00 91.62 134 GLU A CA 1
ATOM 1033 C C . GLU A 1 134 ? 16.705 -2.630 23.093 1.00 91.62 134 GLU A C 1
ATOM 1035 O O . GLU A 1 134 ? 17.850 -2.983 23.424 1.00 91.62 134 GLU A O 1
ATOM 1040 N N . MET A 1 135 ? 16.406 -2.150 21.876 1.00 92.12 135 MET A N 1
ATOM 1041 C CA . MET A 1 135 ? 17.349 -2.026 20.753 1.00 92.12 135 MET A CA 1
ATOM 1042 C C . MET A 1 135 ? 18.246 -0.774 20.801 1.00 92.12 135 MET A C 1
ATOM 1044 O O . MET A 1 135 ? 19.225 -0.708 20.059 1.00 92.12 135 MET A O 1
ATOM 1048 N N . SER A 1 136 ? 17.982 0.197 21.680 1.00 84.44 136 SER A N 1
ATOM 1049 C CA . SER A 1 136 ? 18.749 1.458 21.777 1.00 84.44 136 SER A CA 1
ATOM 1050 C C . SER A 1 136 ? 20.279 1.273 21.841 1.00 84.44 136 SER A C 1
ATOM 1052 O O . SER A 1 136 ? 21.022 1.958 21.139 1.00 84.44 136 SER A O 1
ATOM 1054 N N . ASN A 1 137 ? 20.753 0.285 22.609 1.00 81.81 137 ASN A N 1
ATOM 1055 C CA . ASN A 1 137 ? 22.179 -0.013 22.811 1.00 81.81 137 ASN A CA 1
ATOM 1056 C C . ASN A 1 137 ? 22.698 -1.180 21.937 1.00 81.81 137 ASN A C 1
ATOM 1058 O O . ASN A 1 137 ? 23.610 -1.907 22.342 1.00 81.81 137 ASN A O 1
ATOM 1062 N N . VAL A 1 138 ? 22.137 -1.401 20.740 1.00 85.75 138 VAL A N 1
ATOM 1063 C CA . VAL A 1 138 ? 22.494 -2.554 19.880 1.00 85.75 138 VAL A CA 1
ATOM 1064 C C . VAL A 1 138 ? 23.992 -2.646 19.542 1.00 85.75 138 VAL A C 1
ATOM 1066 O O . VAL A 1 138 ? 24.527 -3.738 19.387 1.00 85.75 138 VAL A O 1
ATOM 1069 N N . ARG A 1 139 ? 24.706 -1.513 19.498 1.00 81.50 139 ARG A N 1
ATOM 1070 C CA . ARG A 1 139 ? 26.155 -1.464 19.221 1.00 81.50 139 ARG A CA 1
ATOM 1071 C C . ARG A 1 139 ? 27.017 -2.033 20.353 1.00 81.50 139 ARG A C 1
ATOM 1073 O O . ARG A 1 139 ? 28.122 -2.490 20.092 1.00 81.50 139 ARG A O 1
ATOM 1080 N N . GLU A 1 140 ? 26.519 -2.016 21.589 1.00 85.00 140 GLU A N 1
ATOM 1081 C CA . GLU A 1 140 ? 27.202 -2.590 22.760 1.00 85.00 140 GLU A CA 1
ATOM 1082 C C . GLU A 1 140 ? 26.828 -4.064 22.972 1.00 85.00 140 GLU A C 1
ATOM 1084 O O . GLU A 1 140 ? 27.646 -4.856 23.432 1.00 85.00 140 GLU A O 1
ATOM 1089 N N . LYS A 1 141 ? 25.576 -4.423 22.654 1.00 86.50 141 LYS A N 1
ATOM 1090 C CA . LYS A 1 141 ? 24.993 -5.753 22.908 1.00 86.50 141 LYS A CA 1
ATOM 1091 C C . LYS A 1 141 ? 25.119 -6.726 21.727 1.00 86.50 141 LYS A C 1
ATOM 1093 O O . LYS A 1 141 ? 24.991 -7.930 21.933 1.00 86.50 141 LYS A O 1
ATOM 1098 N N . GLY A 1 142 ? 25.346 -6.213 20.517 1.00 89.19 142 GLY A N 1
ATOM 1099 C CA . GLY A 1 142 ? 25.147 -6.933 19.258 1.00 89.19 142 GLY A CA 1
ATOM 1100 C C . GLY A 1 142 ? 23.691 -6.874 18.772 1.00 89.19 142 GLY A C 1
ATOM 1101 O O . GLY A 1 142 ? 22.767 -6.620 19.549 1.00 89.19 142 GLY A O 1
ATOM 1102 N N . LEU A 1 143 ? 23.491 -7.112 17.471 1.00 91.06 143 LEU A N 1
ATOM 1103 C CA . LEU A 1 143 ? 22.162 -7.340 16.891 1.00 91.06 143 LEU A CA 1
ATOM 1104 C C . LEU A 1 143 ? 21.606 -8.706 17.341 1.00 91.06 143 LEU A C 1
ATOM 1106 O O . LEU A 1 143 ? 22.387 -9.651 17.489 1.00 91.06 143 LEU A O 1
ATOM 1110 N N . PRO A 1 144 ? 20.276 -8.857 17.506 1.00 94.19 144 PRO A N 1
ATOM 1111 C CA . PRO A 1 144 ? 19.649 -10.177 17.514 1.00 94.19 144 PRO A CA 1
ATOM 1112 C C . PRO A 1 144 ? 19.925 -10.898 16.178 1.00 94.19 144 PRO A C 1
ATOM 1114 O O . PRO A 1 144 ? 20.141 -10.215 15.175 1.00 94.19 144 PRO A O 1
ATOM 1117 N N . PRO A 1 145 ? 19.921 -12.244 16.122 1.00 94.00 145 PRO A N 1
ATOM 1118 C CA . PRO A 1 145 ? 20.263 -12.968 14.898 1.00 94.00 145 PRO A CA 1
ATOM 1119 C C . PRO A 1 145 ? 19.355 -12.597 13.719 1.00 94.00 145 PRO A C 1
ATOM 1121 O O . PRO A 1 145 ? 18.164 -12.338 13.903 1.00 94.00 145 PRO A O 1
ATOM 1124 N N . HIS A 1 146 ? 19.922 -12.589 12.511 1.00 93.94 146 HIS A N 1
ATOM 1125 C CA . HIS A 1 146 ? 19.187 -12.345 11.268 1.00 93.94 146 HIS A CA 1
ATOM 1126 C C . HIS A 1 146 ? 18.107 -13.416 11.057 1.00 93.94 146 HIS A C 1
ATOM 1128 O O . HIS A 1 146 ? 18.316 -14.571 11.407 1.00 93.94 146 HIS A O 1
ATOM 1134 N N . PHE A 1 147 ? 16.974 -13.065 10.450 1.00 91.50 147 PHE A N 1
ATOM 1135 C CA . PHE A 1 147 ? 15.819 -13.964 10.329 1.00 91.50 147 PHE A CA 1
ATOM 1136 C C . PHE A 1 147 ? 16.135 -15.304 9.640 1.00 91.50 147 PHE A C 1
ATOM 1138 O O . PHE A 1 147 ? 15.662 -16.346 10.080 1.00 91.50 147 PHE A O 1
ATOM 1145 N N . ASP A 1 148 ? 16.989 -15.288 8.614 1.00 90.81 148 ASP A N 1
ATOM 1146 C CA . ASP A 1 148 ? 17.419 -16.497 7.896 1.00 90.81 148 ASP A CA 1
ATOM 1147 C C . ASP A 1 148 ? 18.653 -17.201 8.523 1.00 90.81 148 ASP A C 1
ATOM 1149 O O . ASP A 1 148 ? 19.228 -18.086 7.892 1.00 90.81 148 ASP A O 1
ATOM 1153 N N . SER A 1 149 ? 19.102 -16.834 9.739 1.00 89.69 149 SER A N 1
ATOM 1154 C CA . SER A 1 149 ? 20.371 -17.333 10.324 1.00 89.69 149 SER A CA 1
ATOM 1155 C C . SER A 1 149 ? 20.435 -18.844 10.545 1.00 89.69 149 SER A C 1
ATOM 1157 O O . SER A 1 149 ? 21.528 -19.402 10.644 1.00 89.69 149 SER A O 1
ATOM 1159 N N . ASP A 1 150 ? 19.279 -19.499 10.627 1.00 86.38 150 ASP A N 1
ATOM 1160 C CA . ASP A 1 150 ? 19.173 -20.938 10.872 1.00 86.38 150 ASP A CA 1
ATOM 1161 C C . ASP A 1 150 ? 19.454 -21.771 9.601 1.00 86.38 150 ASP A C 1
ATOM 1163 O O . ASP A 1 150 ? 19.692 -22.978 9.695 1.00 86.38 150 ASP A O 1
ATOM 1167 N N . ASN A 1 151 ? 19.495 -21.148 8.410 1.00 89.38 151 ASN A N 1
ATOM 1168 C CA . ASN A 1 151 ? 19.972 -21.792 7.183 1.00 89.38 151 ASN A CA 1
ATOM 1169 C C . ASN A 1 151 ? 21.416 -21.361 6.858 1.00 89.38 151 ASN A C 1
ATOM 1171 O O . ASN A 1 151 ? 21.661 -20.316 6.258 1.00 89.38 151 ASN A O 1
ATOM 1175 N N . SER A 1 152 ? 22.373 -22.235 7.185 1.00 89.00 152 SER A N 1
ATOM 1176 C CA . SER A 1 152 ? 23.813 -22.066 6.920 1.00 89.00 152 SER A CA 1
ATOM 1177 C C . SER A 1 152 ? 24.198 -21.849 5.454 1.00 89.00 152 SER A C 1
ATOM 1179 O O . SER A 1 152 ? 25.328 -21.450 5.179 1.00 89.00 152 SER A O 1
ATOM 1181 N N . ASP A 1 153 ? 23.302 -22.162 4.519 1.00 90.50 153 ASP A N 1
ATOM 1182 C CA . ASP A 1 153 ? 23.569 -22.092 3.085 1.00 90.50 153 ASP A CA 1
ATOM 1183 C C . ASP A 1 153 ? 23.132 -20.738 2.483 1.00 90.50 153 ASP A C 1
ATOM 1185 O O . ASP A 1 153 ? 23.345 -20.496 1.292 1.00 90.50 153 ASP A O 1
ATOM 1189 N N . VAL A 1 154 ? 22.520 -19.859 3.291 1.00 91.06 154 VAL A N 1
ATOM 1190 C CA . VAL A 1 154 ? 22.082 -18.509 2.910 1.00 91.06 154 VAL A CA 1
ATOM 1191 C C . VAL A 1 154 ? 23.182 -17.490 3.207 1.00 91.06 154 VAL A C 1
ATOM 1193 O O . VAL A 1 154 ? 23.682 -17.387 4.325 1.00 91.06 154 VAL A O 1
ATOM 1196 N N . THR A 1 155 ? 23.530 -16.681 2.205 1.00 88.62 155 THR A N 1
ATOM 1197 C CA . THR A 1 155 ? 24.407 -15.513 2.372 1.00 88.62 155 THR A CA 1
ATOM 1198 C C . THR A 1 155 ? 23.553 -14.248 2.430 1.00 88.62 155 THR A C 1
ATOM 1200 O O . THR A 1 155 ? 22.811 -13.962 1.491 1.00 88.62 155 THR A O 1
ATOM 1203 N N . VAL A 1 156 ? 23.649 -13.488 3.525 1.00 86.81 156 VAL A N 1
ATOM 1204 C CA . VAL A 1 156 ? 22.991 -12.173 3.642 1.00 86.81 156 VAL A CA 1
ATOM 1205 C C . VAL A 1 156 ? 23.643 -11.144 2.713 1.00 86.81 156 VAL A C 1
ATOM 1207 O O . VAL A 1 156 ? 24.796 -11.298 2.309 1.00 86.81 156 VAL A O 1
ATOM 1210 N N . ALA A 1 157 ? 22.907 -10.090 2.367 1.00 83.19 157 ALA A N 1
ATOM 1211 C CA . ALA A 1 157 ? 23.403 -9.057 1.467 1.00 83.19 157 ALA A CA 1
ATOM 1212 C C . ALA A 1 157 ? 24.608 -8.289 2.046 1.00 83.19 157 ALA A C 1
ATOM 1214 O O . ALA A 1 157 ? 24.777 -8.132 3.259 1.00 83.19 157 ALA A O 1
ATOM 1215 N N . GLU A 1 158 ? 25.439 -7.750 1.153 1.00 79.31 158 GLU A N 1
ATOM 1216 C CA . GLU A 1 158 ? 26.408 -6.719 1.529 1.00 79.31 158 GLU A CA 1
ATOM 1217 C C . GLU A 1 158 ? 25.652 -5.504 2.109 1.00 79.31 158 GLU A C 1
ATOM 1219 O O . GLU A 1 158 ? 24.502 -5.237 1.756 1.00 79.31 158 GLU A O 1
ATOM 1224 N N . HIS A 1 159 ? 26.265 -4.805 3.068 1.00 84.69 159 HIS A N 1
ATOM 1225 C CA . HIS A 1 159 ? 25.649 -3.704 3.827 1.00 84.69 159 HIS A CA 1
ATOM 1226 C C . HIS A 1 159 ? 24.433 -4.059 4.713 1.00 84.69 159 HIS A C 1
ATOM 1228 O O . HIS A 1 159 ? 23.786 -3.149 5.243 1.00 84.69 159 HIS A O 1
ATOM 1234 N N . THR A 1 160 ? 24.133 -5.345 4.955 1.00 85.38 160 THR A N 1
ATOM 1235 C CA . THR A 1 160 ? 23.141 -5.773 5.970 1.00 85.38 160 THR A CA 1
ATOM 1236 C C . THR A 1 160 ? 23.578 -5.436 7.406 1.00 85.38 160 THR A C 1
ATOM 1238 O O . THR A 1 160 ? 22.731 -5.181 8.259 1.00 85.38 160 THR A O 1
ATOM 1241 N N . LEU A 1 161 ? 24.887 -5.392 7.689 1.00 87.06 161 LEU A N 1
ATOM 1242 C CA . LEU A 1 161 ? 25.443 -5.082 9.019 1.00 87.06 161 LEU A CA 1
ATOM 1243 C C . LEU A 1 161 ? 25.881 -3.614 9.197 1.00 87.06 161 LEU A C 1
ATOM 1245 O O . LEU A 1 161 ? 26.405 -3.256 10.254 1.00 87.06 161 LEU A O 1
ATOM 1249 N N . ASP A 1 162 ? 25.585 -2.738 8.225 1.00 87.44 162 ASP A N 1
ATOM 1250 C CA . ASP A 1 162 ? 25.872 -1.291 8.268 1.00 87.44 162 ASP A CA 1
ATOM 1251 C C . ASP A 1 162 ? 25.425 -0.626 9.586 1.00 87.44 162 ASP A C 1
ATOM 1253 O O . ASP A 1 162 ? 26.084 0.289 10.078 1.00 87.44 162 ASP A O 1
ATOM 1257 N N . LEU A 1 163 ? 24.319 -1.097 10.176 1.00 87.06 163 LEU A N 1
ATOM 1258 C CA . LEU A 1 163 ? 23.775 -0.622 11.453 1.00 87.06 163 LEU A CA 1
ATOM 1259 C C . LEU A 1 163 ? 24.740 -0.810 12.642 1.00 87.06 163 LEU A C 1
ATOM 1261 O O . LEU A 1 163 ? 24.713 -0.016 13.582 1.00 87.06 163 LEU A O 1
ATOM 1265 N N . LEU A 1 164 ? 25.607 -1.825 12.615 1.00 85.31 164 LEU A N 1
ATOM 1266 C CA . LEU A 1 164 ? 26.676 -1.999 13.604 1.00 85.31 164 LEU A CA 1
ATOM 1267 C C . LEU A 1 164 ? 27.960 -1.287 13.166 1.00 85.31 164 LEU A C 1
ATOM 1269 O O . LEU A 1 164 ? 28.573 -0.587 13.973 1.00 85.31 164 LEU A O 1
ATOM 1273 N N . GLU A 1 165 ? 28.338 -1.444 11.897 1.00 83.69 165 GLU A N 1
ATOM 1274 C CA . GLU A 1 165 ? 29.652 -1.056 11.365 1.00 83.69 165 GLU A CA 1
ATOM 1275 C C . GLU A 1 165 ? 29.819 0.459 11.167 1.00 83.69 165 GLU A C 1
ATOM 1277 O O . GLU A 1 165 ? 30.881 1.009 11.462 1.00 83.69 165 GLU A O 1
ATOM 1282 N N . LYS A 1 166 ? 28.770 1.155 10.712 1.00 83.88 166 LYS A N 1
ATOM 1283 C CA . LYS A 1 166 ? 28.784 2.599 10.434 1.00 83.88 166 LYS A CA 1
ATOM 1284 C C . LYS A 1 166 ? 28.053 3.349 11.550 1.00 83.88 166 LYS A C 1
ATOM 1286 O O . LYS A 1 166 ? 26.938 2.980 11.921 1.00 83.88 166 LYS A O 1
ATOM 1291 N N . SER A 1 167 ? 28.672 4.374 12.139 1.00 75.19 167 SER A N 1
ATOM 1292 C CA . SER A 1 167 ? 28.181 5.045 13.361 1.00 75.19 167 SER A CA 1
ATOM 1293 C C . SER A 1 167 ? 27.011 6.015 13.145 1.00 75.19 167 SER A C 1
ATOM 1295 O O . SER A 1 167 ? 26.321 6.365 14.099 1.00 75.19 167 SER A O 1
ATOM 1297 N N . ASP A 1 168 ? 26.758 6.415 11.902 1.00 79.75 168 ASP A N 1
ATOM 1298 C CA . ASP A 1 168 ? 25.752 7.392 11.470 1.00 79.75 168 ASP A CA 1
ATOM 1299 C C . ASP A 1 168 ? 24.354 6.789 11.230 1.00 79.75 168 ASP A C 1
ATOM 1301 O O . ASP A 1 168 ? 23.463 7.473 10.728 1.00 79.75 168 ASP A O 1
ATOM 1305 N N . LYS A 1 169 ? 24.156 5.512 11.583 1.00 87.94 169 LYS A N 1
ATOM 1306 C CA . LYS A 1 169 ? 22.931 4.738 11.331 1.00 87.94 169 LYS A CA 1
ATOM 1307 C C . LYS A 1 169 ? 22.074 4.609 12.609 1.00 87.94 169 LYS A C 1
ATOM 1309 O O . LYS A 1 169 ? 22.307 3.685 13.395 1.00 87.94 169 LYS A O 1
ATOM 1314 N N . PRO A 1 170 ? 21.129 5.530 12.887 1.00 88.06 170 PRO A N 1
ATOM 1315 C CA . PRO A 1 170 ? 20.172 5.399 13.985 1.00 88.06 170 PRO A CA 1
ATOM 1316 C C . PRO A 1 170 ? 18.997 4.483 13.615 1.00 88.06 170 PRO A C 1
ATOM 1318 O O . PRO A 1 170 ? 18.488 4.529 12.490 1.00 88.06 170 PRO A O 1
ATOM 1321 N N . ILE A 1 171 ? 18.527 3.706 14.594 1.00 91.50 171 ILE A N 1
ATOM 1322 C CA . ILE A 1 171 ? 17.273 2.945 14.510 1.00 91.50 171 ILE A CA 1
ATOM 1323 C C . ILE A 1 171 ? 16.087 3.924 14.550 1.00 91.50 171 ILE A C 1
ATOM 1325 O O . ILE A 1 171 ? 16.117 4.921 15.270 1.00 91.50 171 ILE A O 1
ATOM 1329 N N . VAL A 1 172 ? 15.058 3.638 13.753 1.00 89.75 172 VAL A N 1
ATOM 1330 C CA . VAL A 1 172 ? 13.816 4.417 13.610 1.00 89.75 172 VAL A CA 1
ATOM 1331 C C . VAL A 1 172 ? 12.618 3.656 14.191 1.00 89.75 172 VAL A C 1
ATOM 1333 O O . VAL A 1 172 ? 11.737 4.262 14.788 1.00 89.75 172 VAL A O 1
ATOM 1336 N N . SER A 1 173 ? 12.591 2.328 14.048 1.00 91.56 173 SER A N 1
ATOM 1337 C CA . SER A 1 173 ? 11.562 1.438 14.601 1.00 91.56 173 SER A CA 1
ATOM 1338 C C . SER A 1 173 ? 12.173 0.063 14.894 1.00 91.56 173 SER A C 1
ATOM 1340 O O . SER A 1 173 ? 13.115 -0.364 14.220 1.00 91.56 173 SER A O 1
ATOM 1342 N N . ALA A 1 174 ? 11.639 -0.615 15.910 1.00 94.25 174 ALA A N 1
ATOM 1343 C CA . ALA A 1 174 ? 11.903 -2.017 16.204 1.00 94.25 174 ALA A CA 1
ATOM 1344 C C . ALA A 1 174 ? 10.596 -2.658 16.698 1.00 94.25 174 ALA A C 1
ATOM 1346 O O . ALA A 1 174 ? 10.191 -2.401 17.829 1.00 94.25 174 ALA A O 1
ATOM 1347 N N . ASN A 1 175 ? 9.922 -3.458 15.867 1.00 95.12 175 ASN A N 1
ATOM 1348 C CA . ASN A 1 175 ? 8.610 -4.036 16.188 1.00 95.12 175 ASN A CA 1
ATOM 1349 C C . ASN A 1 175 ? 8.593 -5.563 15.969 1.00 95.12 175 ASN A C 1
ATOM 1351 O O . ASN A 1 175 ? 8.886 -6.057 14.876 1.00 95.12 175 ASN A O 1
ATOM 1355 N N . ALA A 1 176 ? 8.258 -6.314 17.019 1.00 96.00 176 ALA A N 1
ATOM 1356 C CA . ALA A 1 176 ? 8.103 -7.766 17.009 1.00 96.00 176 ALA A CA 1
ATOM 1357 C C . ALA A 1 176 ? 6.738 -8.185 16.443 1.00 96.00 176 ALA A C 1
ATOM 1359 O O . ALA A 1 176 ? 5.732 -7.527 16.679 1.00 96.00 176 ALA A O 1
ATOM 1360 N N . TYR A 1 177 ? 6.686 -9.299 15.715 1.00 95.44 177 TYR A N 1
ATOM 1361 C CA . TYR A 1 177 ? 5.457 -9.812 15.112 1.00 95.44 177 TYR A CA 1
ATOM 1362 C C . TYR A 1 177 ? 4.686 -10.630 16.158 1.00 95.44 177 TYR A C 1
ATOM 1364 O O . TYR A 1 177 ? 4.977 -11.808 16.395 1.00 95.44 177 TYR A O 1
ATOM 1372 N N . LEU A 1 178 ? 3.718 -9.997 16.823 1.00 96.56 178 LEU A N 1
ATOM 1373 C CA . LEU A 1 178 ? 2.900 -10.654 17.846 1.00 96.56 178 LEU A CA 1
ATOM 1374 C C . LEU A 1 178 ? 1.901 -11.668 17.261 1.00 96.56 178 LEU A C 1
ATOM 1376 O O . LEU A 1 178 ? 1.591 -11.670 16.067 1.00 96.56 178 LEU A O 1
ATOM 1380 N N . GLY A 1 179 ? 1.423 -12.560 18.126 1.00 95.81 179 GLY A N 1
ATOM 1381 C CA . GLY A 1 179 ? 0.461 -13.600 17.777 1.00 95.81 179 GLY A CA 1
ATOM 1382 C C . GLY A 1 179 ? -1.001 -13.165 17.900 1.00 95.81 179 GLY A C 1
ATOM 1383 O O . GLY A 1 179 ? -1.347 -11.987 17.973 1.00 95.81 179 GLY A O 1
ATOM 1384 N N . ALA A 1 180 ? -1.866 -14.168 17.934 1.00 97.31 180 ALA A N 1
ATOM 1385 C CA . ALA A 1 180 ? -3.301 -14.073 18.125 1.00 97.31 180 ALA A CA 1
ATOM 1386 C C . ALA A 1 180 ? -3.715 -14.126 19.607 1.00 97.31 180 ALA A C 1
ATOM 1388 O O . ALA A 1 180 ? -4.855 -13.787 19.927 1.00 97.31 180 ALA A O 1
ATOM 1389 N N . ARG A 1 181 ? -2.828 -14.536 20.527 1.00 95.69 181 ARG A N 1
ATOM 1390 C CA . ARG A 1 181 ? -3.140 -14.707 21.965 1.00 95.69 181 ARG A CA 1
ATOM 1391 C C . ARG A 1 181 ? -3.729 -13.444 22.593 1.00 95.69 181 ARG A C 1
ATOM 1393 O O . ARG A 1 181 ? -4.752 -13.512 23.273 1.00 95.69 181 ARG A O 1
ATOM 1400 N N . GLU A 1 182 ? -3.131 -12.292 22.324 1.00 96.12 182 GLU A N 1
ATOM 1401 C CA . GLU A 1 182 ? -3.557 -10.978 22.808 1.00 96.12 182 GLU A CA 1
ATOM 1402 C C . GLU A 1 182 ? -4.961 -10.617 22.295 1.00 96.12 182 GLU A C 1
ATOM 1404 O O . GLU A 1 182 ? -5.814 -10.154 23.058 1.00 96.12 182 GLU A O 1
ATOM 1409 N N . ILE A 1 183 ? -5.230 -10.920 21.022 1.00 98.12 183 ILE A N 1
ATOM 1410 C CA . ILE A 1 183 ? -6.530 -10.731 20.367 1.00 98.12 183 ILE A CA 1
ATOM 1411 C C . ILE A 1 183 ? -7.593 -11.631 21.010 1.00 98.12 183 ILE A C 1
ATOM 1413 O O . ILE A 1 183 ? -8.642 -11.139 21.431 1.00 98.12 183 ILE A O 1
ATOM 1417 N N . VAL A 1 184 ? -7.314 -12.932 21.149 1.00 97.75 184 VAL A N 1
ATOM 1418 C CA . VAL A 1 184 ? -8.230 -13.912 21.759 1.00 97.75 184 VAL A CA 1
ATOM 1419 C C . VAL A 1 184 ? -8.589 -13.501 23.181 1.00 97.75 184 VAL A C 1
ATOM 1421 O O . VAL A 1 184 ? -9.769 -13.495 23.529 1.00 97.75 184 VAL A O 1
ATOM 1424 N N . LYS A 1 185 ? -7.605 -13.087 23.990 1.00 97.19 185 LYS A N 1
ATOM 1425 C CA . LYS A 1 185 ? -7.855 -12.622 25.362 1.00 97.19 185 LYS A CA 1
ATOM 1426 C C . LYS A 1 185 ? -8.713 -11.355 25.377 1.00 97.19 185 LYS A C 1
ATOM 1428 O O . LYS A 1 185 ? -9.641 -11.278 26.179 1.00 97.19 185 LYS A O 1
ATOM 1433 N N . GLY A 1 186 ? -8.492 -10.405 24.464 1.00 96.88 186 GLY A N 1
ATOM 1434 C CA . GLY A 1 186 ? -9.371 -9.239 24.304 1.00 96.88 186 GLY A CA 1
ATOM 1435 C C . GLY A 1 186 ? -10.831 -9.631 24.045 1.00 96.88 186 GLY A C 1
ATOM 1436 O O . GLY A 1 186 ? -11.737 -9.163 24.739 1.00 96.88 186 GLY A O 1
ATOM 1437 N N . LEU A 1 187 ? -11.055 -10.547 23.099 1.00 97.56 187 LEU A N 1
ATOM 1438 C CA . LEU A 1 187 ? -12.384 -11.047 22.734 1.00 97.56 187 LEU A CA 1
ATOM 1439 C C . LEU A 1 187 ? -13.040 -11.865 23.869 1.00 97.56 187 LEU A C 1
ATOM 1441 O O . LEU A 1 187 ? -14.241 -11.723 24.117 1.00 97.56 187 LEU A O 1
ATOM 1445 N N . GLU A 1 188 ? -12.273 -12.682 24.603 1.00 96.00 188 GLU A N 1
ATOM 1446 C CA . GLU A 1 188 ? -12.725 -13.423 25.796 1.00 96.00 188 GLU A CA 1
ATOM 1447 C C . GLU A 1 188 ? -13.188 -12.498 26.926 1.00 96.00 188 GLU A C 1
ATOM 1449 O O . GLU A 1 188 ? -14.243 -12.734 27.516 1.00 96.00 188 GLU A O 1
ATOM 1454 N N . TYR A 1 189 ? -12.451 -11.416 27.190 1.00 94.56 189 TYR A N 1
ATOM 1455 C CA . TYR A 1 189 ? -12.862 -10.370 28.133 1.00 94.56 189 TYR A CA 1
ATOM 1456 C C . TYR A 1 189 ? -13.973 -9.452 27.583 1.00 94.56 189 TYR A C 1
ATOM 1458 O O . TYR A 1 189 ? -14.422 -8.533 28.272 1.00 94.56 189 TYR A O 1
ATOM 1466 N N . GLY A 1 190 ? -14.477 -9.744 26.381 1.00 94.19 190 GLY A N 1
ATOM 1467 C CA . GLY A 1 190 ? -15.691 -9.162 25.824 1.00 94.19 190 GLY A CA 1
ATOM 1468 C C . GLY A 1 190 ? -15.479 -7.934 24.948 1.00 94.19 190 GLY A C 1
ATOM 1469 O O . GLY A 1 190 ? -16.456 -7.226 24.721 1.00 94.19 190 GLY A O 1
ATOM 1470 N N . ALA A 1 191 ? -14.264 -7.674 24.454 1.00 97.00 191 ALA A N 1
ATOM 1471 C CA . ALA A 1 191 ? -14.038 -6.639 23.446 1.00 97.00 191 ALA A CA 1
ATOM 1472 C C . ALA A 1 191 ? -14.857 -6.916 22.173 1.00 97.00 191 ALA A C 1
ATOM 1474 O O . ALA A 1 191 ? -15.012 -8.067 21.748 1.00 97.00 191 ALA A O 1
ATOM 1475 N N . ASP A 1 192 ? -15.380 -5.858 21.562 1.00 97.88 192 ASP A N 1
ATOM 1476 C CA . ASP A 1 192 ? -16.027 -5.882 20.250 1.00 97.88 192 ASP A CA 1
ATOM 1477 C C . ASP A 1 192 ? -15.095 -5.357 19.153 1.00 97.88 192 ASP A C 1
ATOM 1479 O O . ASP A 1 192 ? -15.177 -5.821 18.020 1.00 97.88 192 ASP A O 1
ATOM 1483 N N . ILE A 1 193 ? -14.175 -4.452 19.500 1.00 98.69 193 ILE A N 1
ATOM 1484 C CA . ILE A 1 193 ? -13.130 -3.931 18.613 1.00 98.69 193 ILE A CA 1
ATOM 1485 C C . ILE A 1 193 ? -11.771 -4.146 19.288 1.00 98.69 193 ILE A C 1
ATOM 1487 O O . ILE A 1 193 ? -11.574 -3.712 20.424 1.00 98.69 193 ILE A O 1
ATOM 1491 N N . VAL A 1 194 ? -10.836 -4.802 18.596 1.00 98.75 194 VAL A N 1
ATOM 1492 C CA . VAL A 1 194 ? -9.447 -4.996 19.039 1.00 98.75 194 VAL A CA 1
ATOM 1493 C C . VAL A 1 194 ? -8.490 -4.339 18.045 1.00 98.75 194 VAL A C 1
ATOM 1495 O O . VAL A 1 194 ? -8.520 -4.642 16.852 1.00 98.75 194 VAL A O 1
ATOM 1498 N N . ILE A 1 195 ? -7.632 -3.452 18.546 1.00 98.69 195 ILE A N 1
ATOM 1499 C CA . ILE A 1 195 ? -6.661 -2.684 17.758 1.00 98.69 195 ILE A CA 1
ATOM 1500 C C . ILE A 1 195 ? -5.240 -3.066 18.187 1.00 98.69 195 ILE A C 1
ATOM 1502 O O . ILE A 1 195 ? -4.844 -2.870 19.335 1.00 98.69 195 ILE A O 1
ATOM 1506 N N . ALA A 1 196 ? -4.460 -3.627 17.269 1.00 98.06 196 ALA A N 1
ATOM 1507 C CA . ALA A 1 196 ? -3.075 -4.021 17.504 1.00 98.06 196 ALA A CA 1
ATOM 1508 C C . ALA A 1 196 ? -2.070 -3.054 16.859 1.00 98.06 196 ALA A C 1
ATOM 1510 O O . ALA A 1 196 ? -2.407 -2.323 15.925 1.00 98.06 196 ALA A O 1
ATOM 1511 N N . GLY A 1 197 ? -0.838 -3.068 17.381 1.00 95.75 197 GLY A N 1
ATOM 1512 C CA . GLY A 1 197 ? 0.361 -2.649 16.650 1.00 95.75 197 GLY A CA 1
ATOM 1513 C C . GLY A 1 197 ? 0.822 -3.777 15.723 1.00 95.75 197 GLY A C 1
ATOM 1514 O O . GLY A 1 197 ? -0.012 -4.414 15.074 1.00 95.75 197 GLY A O 1
ATOM 1515 N N . ARG A 1 198 ? 2.120 -4.110 15.687 1.00 95.00 198 ARG A N 1
ATOM 1516 C CA . ARG A 1 198 ? 2.584 -5.257 14.887 1.00 95.00 198 ARG A CA 1
ATOM 1517 C C . ARG A 1 198 ? 2.129 -6.600 15.479 1.00 95.00 198 ARG A C 1
ATOM 1519 O O . ARG A 1 198 ? 2.732 -7.149 16.396 1.00 95.00 198 ARG A O 1
ATOM 1526 N N . VAL A 1 199 ? 1.116 -7.189 14.858 1.00 95.62 199 VAL A N 1
ATOM 1527 C CA . VAL A 1 199 ? 0.905 -8.645 14.830 1.00 95.62 199 VAL A CA 1
ATOM 1528 C C . VAL A 1 199 ? 1.439 -9.219 13.513 1.00 95.62 199 VAL A C 1
ATOM 1530 O O . VAL A 1 199 ? 1.738 -8.468 12.580 1.00 95.62 199 VAL A O 1
ATOM 1533 N N . ALA A 1 200 ? 1.580 -10.541 13.439 1.00 93.81 200 ALA A N 1
ATOM 1534 C CA . ALA A 1 200 ? 1.686 -11.239 12.162 1.00 93.81 200 ALA A CA 1
ATOM 1535 C C . ALA A 1 200 ? 0.348 -11.203 11.400 1.00 93.81 200 ALA A C 1
ATOM 1537 O O . ALA A 1 200 ? -0.727 -11.075 11.987 1.00 93.81 200 ALA A O 1
ATOM 1538 N N . ASP A 1 201 ? 0.445 -11.310 10.084 1.00 93.00 201 ASP A N 1
ATOM 1539 C CA . ASP A 1 201 ? -0.504 -10.708 9.138 1.00 93.00 201 ASP A CA 1
ATOM 1540 C C . ASP A 1 201 ? -1.870 -11.432 9.167 1.00 93.00 201 ASP A C 1
ATOM 1542 O O . ASP A 1 201 ? -2.921 -10.806 9.320 1.00 93.00 201 ASP A O 1
ATOM 1546 N N . ALA A 1 202 ? -1.835 -12.766 9.245 1.00 95.94 202 ALA A N 1
ATOM 1547 C CA . ALA A 1 202 ? -2.990 -13.639 9.459 1.00 95.94 202 ALA A CA 1
ATOM 1548 C C . ALA A 1 202 ? -3.475 -13.745 10.928 1.00 95.94 202 ALA A C 1
ATOM 1550 O O . ALA A 1 202 ? -4.553 -14.296 11.179 1.00 95.94 202 ALA A O 1
ATOM 1551 N N . SER A 1 203 ? -2.731 -13.244 11.925 1.00 97.25 203 SER A N 1
ATOM 1552 C CA . SER A 1 203 ? -3.085 -13.393 13.353 1.00 97.25 203 SER A CA 1
ATOM 1553 C C . SER A 1 203 ? -4.444 -12.788 13.757 1.00 97.25 203 SER A C 1
ATOM 1555 O O . SER A 1 203 ? -5.101 -13.382 14.618 1.00 97.25 203 SER A O 1
ATOM 1557 N N . PRO A 1 204 ? -4.949 -11.691 13.148 1.00 98.38 204 PRO A N 1
ATOM 1558 C CA . PRO A 1 204 ? -6.339 -11.258 13.303 1.00 98.38 204 PRO A CA 1
ATOM 1559 C C . PRO A 1 204 ? -7.361 -12.357 12.993 1.00 98.38 204 PRO A C 1
ATOM 1561 O O . PRO A 1 204 ? -8.306 -12.539 13.760 1.00 98.38 204 PRO A O 1
ATOM 1564 N N . VAL A 1 205 ? -7.148 -13.124 11.916 1.00 98.62 205 VAL A N 1
ATOM 1565 C CA . VAL A 1 205 ? -8.047 -14.199 11.459 1.00 98.62 205 VAL A CA 1
ATOM 1566 C C . VAL A 1 205 ? -7.937 -15.431 12.360 1.00 98.62 205 VAL A C 1
ATOM 1568 O O . VAL A 1 205 ? -8.963 -15.974 12.777 1.00 98.62 205 VAL A O 1
ATOM 1571 N N . ILE A 1 206 ? -6.714 -15.808 12.757 1.00 98.62 206 ILE A N 1
ATOM 1572 C CA . ILE A 1 206 ? -6.476 -16.853 13.770 1.00 98.62 206 ILE A CA 1
ATOM 1573 C C . ILE A 1 206 ? -7.215 -16.504 15.070 1.00 98.62 206 ILE A C 1
ATOM 1575 O O . ILE A 1 206 ? -7.935 -17.341 15.616 1.00 98.62 206 ILE A O 1
ATOM 1579 N N . GLY A 1 207 ? -7.089 -15.262 15.548 1.00 98.38 207 GLY A N 1
ATOM 1580 C CA . GLY A 1 207 ? -7.650 -14.834 16.828 1.00 98.38 207 GLY A CA 1
ATOM 1581 C C . GLY A 1 207 ? -9.177 -14.848 16.875 1.00 98.38 207 GLY A C 1
ATOM 1582 O O . GLY A 1 207 ? -9.759 -15.300 17.865 1.00 98.38 207 GLY A O 1
ATOM 1583 N N . VAL A 1 208 ? -9.850 -14.426 15.801 1.00 98.62 208 VAL A N 1
ATOM 1584 C CA . VAL A 1 208 ? -11.320 -14.491 15.742 1.00 98.62 208 VAL A CA 1
ATOM 1585 C C . VAL A 1 208 ? -11.846 -15.919 15.564 1.00 98.62 208 VAL A C 1
ATOM 1587 O O . VAL A 1 208 ? -12.864 -16.259 16.168 1.00 98.62 208 VAL A O 1
ATOM 1590 N N . ALA A 1 209 ? -11.146 -16.782 14.817 1.00 98.62 209 ALA A N 1
ATOM 1591 C CA . ALA A 1 209 ? -11.520 -18.188 14.641 1.00 98.62 209 ALA A CA 1
ATOM 1592 C C . ALA A 1 209 ? -11.352 -18.996 15.942 1.00 98.62 209 ALA A C 1
ATOM 1594 O O . ALA A 1 209 ? -12.279 -19.686 16.381 1.00 98.62 209 ALA A O 1
ATOM 1595 N N . TRP A 1 210 ? -10.209 -18.819 16.611 1.00 98.50 210 TRP A N 1
ATOM 1596 C CA . TRP A 1 210 ? -9.911 -19.376 17.931 1.00 98.50 210 TRP A CA 1
ATOM 1597 C C . TRP A 1 210 ? -10.959 -18.932 18.956 1.00 98.50 210 TRP A C 1
ATOM 1599 O O . TRP A 1 210 ? -11.570 -19.776 19.620 1.00 98.50 210 TRP A O 1
ATOM 1609 N N . TYR A 1 211 ? -11.271 -17.634 19.020 1.00 98.44 211 TYR A N 1
ATOM 1610 C CA . TYR A 1 211 ? -12.354 -17.141 19.867 1.00 98.44 211 TYR A CA 1
ATOM 1611 C C . TYR A 1 211 ? -13.719 -17.748 19.499 1.00 98.44 211 TYR A C 1
ATOM 1613 O O . TYR A 1 211 ? -14.459 -18.159 20.396 1.00 98.44 211 TYR A O 1
ATOM 1621 N N . TRP A 1 212 ? -14.078 -17.841 18.214 1.00 98.25 212 TRP A N 1
ATOM 1622 C CA . TRP A 1 212 ? -15.379 -18.369 17.786 1.00 98.25 212 TRP A CA 1
ATOM 1623 C C . TRP A 1 212 ? -15.623 -19.798 18.278 1.00 98.25 212 TRP A C 1
ATOM 1625 O O . TRP A 1 212 ? -16.700 -20.076 18.808 1.00 98.25 212 TRP A O 1
ATOM 1635 N N . TYR A 1 213 ? -14.627 -20.680 18.167 1.00 98.12 213 TYR A N 1
ATOM 1636 C CA . TYR A 1 213 ? -14.762 -22.083 18.565 1.00 98.12 213 TYR A CA 1
ATOM 1637 C C . TYR A 1 213 ? -14.363 -22.396 20.010 1.00 98.12 213 TYR A C 1
ATOM 1639 O O . TYR A 1 213 ? -14.783 -23.433 20.526 1.00 98.12 213 TYR A O 1
ATOM 1647 N N . GLY A 1 214 ? -13.602 -21.517 20.670 1.00 96.88 214 GLY A N 1
ATOM 1648 C CA . GLY A 1 214 ? -13.063 -21.776 22.007 1.00 96.88 214 GLY A CA 1
ATOM 1649 C C . GLY A 1 214 ? -11.979 -22.858 22.006 1.00 96.88 214 GLY A C 1
ATOM 1650 O O . GLY A 1 214 ? -11.964 -23.697 22.903 1.00 96.88 214 GLY A O 1
ATOM 1651 N N . TRP A 1 215 ? -11.126 -22.861 20.976 1.00 98.06 215 TRP A N 1
ATOM 1652 C CA . TRP A 1 215 ? -9.962 -23.750 20.862 1.00 98.06 215 TRP A CA 1
ATOM 1653 C C . TRP A 1 215 ? -8.943 -23.532 22.003 1.00 98.06 215 TRP A C 1
ATOM 1655 O O . TRP A 1 215 ? -8.969 -22.509 22.695 1.00 98.06 215 TRP A O 1
ATOM 1665 N N . SER A 1 216 ? -8.025 -24.479 22.199 1.00 96.81 216 SER A N 1
ATOM 1666 C CA . SER A 1 216 ? -6.842 -24.305 23.057 1.00 96.81 216 SER A CA 1
ATOM 1667 C C . SER A 1 216 ? -5.663 -23.667 22.308 1.00 96.81 216 SER A C 1
ATOM 1669 O O . SER A 1 216 ? -5.602 -23.681 21.081 1.00 96.81 216 SER A O 1
ATOM 1671 N N . ASP A 1 217 ? -4.666 -23.177 23.049 1.00 94.50 217 ASP A N 1
ATOM 1672 C CA . ASP A 1 217 ? -3.359 -22.747 22.522 1.00 94.50 217 ASP A CA 1
ATOM 1673 C C . ASP A 1 217 ? -2.459 -23.914 22.060 1.00 94.50 217 ASP A C 1
ATOM 1675 O O . ASP A 1 217 ? -1.302 -23.699 21.684 1.00 94.50 217 ASP A O 1
ATOM 1679 N N . THR A 1 218 ? -2.996 -25.139 22.071 1.00 97.06 218 THR A N 1
ATOM 1680 C CA . THR A 1 218 ? -2.370 -26.373 21.576 1.00 97.06 218 THR A CA 1
ATOM 1681 C C . THR A 1 218 ? -3.209 -27.112 20.523 1.00 97.06 218 THR A C 1
ATOM 1683 O O . THR A 1 218 ? -2.807 -28.184 20.070 1.00 97.06 218 THR A O 1
ATOM 1686 N N . ASP A 1 219 ? -4.334 -26.537 20.074 1.00 98.12 219 ASP A N 1
ATOM 1687 C CA . ASP A 1 219 ? -5.182 -27.075 18.994 1.00 98.12 219 ASP A CA 1
ATOM 1688 C C . ASP A 1 219 ? -4.535 -26.773 17.624 1.00 98.12 219 ASP A C 1
ATOM 1690 O O . ASP A 1 219 ? -5.100 -26.099 16.762 1.00 98.12 219 ASP A O 1
ATOM 1694 N N . TYR A 1 220 ? -3.282 -27.202 17.439 1.00 98.56 220 TYR A N 1
ATOM 1695 C CA . TYR A 1 220 ? -2.411 -26.683 16.383 1.00 98.56 220 TYR A CA 1
ATOM 1696 C C . TYR A 1 220 ? -2.957 -26.908 14.969 1.00 98.56 220 TYR A C 1
ATOM 1698 O O . TYR A 1 220 ? -2.815 -26.020 14.139 1.00 98.56 220 TYR A O 1
ATOM 1706 N N . ASP A 1 221 ? -3.614 -28.038 14.685 1.00 98.62 221 ASP A N 1
ATOM 1707 C CA . ASP A 1 221 ? -4.259 -28.282 13.382 1.00 98.62 221 ASP A CA 1
ATOM 1708 C C . ASP A 1 221 ? -5.307 -27.203 13.051 1.00 98.62 221 ASP A C 1
ATOM 1710 O O . ASP A 1 221 ? -5.390 -26.733 11.916 1.00 98.62 221 ASP A O 1
ATOM 1714 N N . GLN A 1 222 ? -6.072 -26.769 14.055 1.00 98.69 222 GLN A N 1
ATOM 1715 C CA . GLN A 1 222 ? -7.125 -25.766 13.911 1.00 98.69 222 GLN A CA 1
ATOM 1716 C C . GLN A 1 222 ? -6.520 -24.368 13.717 1.00 98.69 222 GLN A C 1
ATOM 1718 O O . GLN A 1 222 ? -6.930 -23.626 12.823 1.00 98.69 222 GLN A O 1
ATOM 1723 N N . LEU A 1 223 ? -5.497 -24.036 14.513 1.00 98.69 223 LEU A N 1
ATOM 1724 C CA . LEU A 1 223 ? -4.749 -22.780 14.403 1.00 98.69 223 LEU A CA 1
ATOM 1725 C C . LEU A 1 223 ? -4.005 -22.672 13.059 1.00 98.69 223 LEU A C 1
ATOM 1727 O O . LEU A 1 223 ? -3.984 -21.602 12.457 1.00 98.69 223 LEU A O 1
ATOM 1731 N N . ALA A 1 224 ? -3.443 -23.775 12.557 1.00 98.56 224 ALA A N 1
ATOM 1732 C CA . ALA A 1 224 ? -2.761 -23.840 11.266 1.00 98.56 224 ALA A CA 1
ATOM 1733 C C . ALA A 1 224 ? -3.738 -23.718 10.082 1.00 98.56 224 ALA A C 1
ATOM 1735 O O . ALA A 1 224 ? -3.443 -23.025 9.106 1.00 98.56 224 ALA A O 1
ATOM 1736 N N . GLY A 1 225 ? -4.927 -24.321 10.182 1.00 98.62 225 GLY A N 1
ATOM 1737 C CA . GLY A 1 225 ? -6.015 -24.089 9.229 1.00 98.62 225 GLY A CA 1
ATOM 1738 C C . GLY A 1 225 ? -6.462 -22.622 9.202 1.00 98.62 225 GLY A C 1
ATOM 1739 O O . GLY A 1 225 ? -6.585 -22.028 8.130 1.00 98.62 225 GLY A O 1
ATOM 1740 N N . ALA A 1 226 ? -6.595 -21.990 10.374 1.00 98.69 226 ALA A N 1
ATOM 1741 C CA . ALA A 1 226 ? -6.930 -20.570 10.482 1.00 98.69 226 ALA A CA 1
ATOM 1742 C C . ALA A 1 226 ? -5.808 -19.628 9.992 1.00 98.69 226 ALA A C 1
ATOM 1744 O O . ALA A 1 226 ? -6.116 -18.577 9.431 1.00 98.69 226 ALA A O 1
ATOM 1745 N N . LEU A 1 227 ? -4.531 -20.011 10.130 1.00 98.56 227 LEU A N 1
ATOM 1746 C CA . LEU A 1 227 ? -3.385 -19.307 9.537 1.00 98.56 227 LEU A CA 1
ATOM 1747 C C . LEU A 1 227 ? -3.500 -19.273 8.007 1.00 98.56 227 LEU A C 1
ATOM 1749 O O . LEU A 1 227 ? -3.433 -18.197 7.419 1.00 98.56 227 LEU A O 1
ATOM 1753 N N . ILE A 1 228 ? -3.753 -20.417 7.363 1.00 98.62 228 ILE A N 1
ATOM 1754 C CA . ILE A 1 228 ? -3.927 -20.468 5.903 1.00 98.62 228 ILE A CA 1
ATOM 1755 C C . ILE A 1 228 ? -5.221 -19.778 5.452 1.00 98.62 228 ILE A C 1
ATOM 1757 O O . ILE A 1 228 ? -5.223 -19.099 4.428 1.00 98.62 228 ILE A O 1
ATOM 1761 N N . ALA A 1 229 ? -6.304 -19.865 6.225 1.00 98.69 229 ALA A N 1
ATOM 1762 C CA . ALA A 1 229 ? -7.520 -19.108 5.944 1.00 98.69 229 ALA A CA 1
ATOM 1763 C C . ALA A 1 229 ? -7.299 -17.584 6.015 1.00 98.69 229 ALA A C 1
ATOM 1765 O O . ALA A 1 229 ? -7.869 -16.859 5.202 1.00 98.69 229 ALA A O 1
ATOM 1766 N N . GLY A 1 230 ? -6.461 -17.106 6.945 1.00 98.06 230 GLY A N 1
ATOM 1767 C CA . GLY A 1 230 ? -6.048 -15.704 7.030 1.00 98.06 230 GLY A CA 1
ATOM 1768 C C . GLY A 1 230 ? -5.164 -15.285 5.863 1.00 98.06 230 GLY A C 1
ATOM 1769 O O . GLY A 1 230 ? -5.490 -14.324 5.170 1.00 98.06 230 GLY A O 1
ATOM 1770 N N . HIS A 1 231 ? -4.143 -16.087 5.564 1.00 97.44 231 HIS A N 1
ATOM 1771 C CA . HIS A 1 231 ? -3.243 -15.890 4.429 1.00 97.44 231 HIS A CA 1
ATOM 1772 C C . HIS A 1 231 ? -3.963 -15.820 3.066 1.00 97.44 231 HIS A C 1
ATOM 1774 O O . HIS A 1 231 ? -3.543 -15.131 2.134 1.00 97.44 231 HIS A O 1
ATOM 1780 N N . LEU A 1 232 ? -5.103 -16.502 2.953 1.00 98.38 232 LEU A N 1
ATOM 1781 C CA . LEU A 1 232 ? -5.949 -16.463 1.766 1.00 98.38 232 LEU A CA 1
ATOM 1782 C C . LEU A 1 232 ? -6.873 -15.240 1.676 1.00 98.38 232 LEU A C 1
ATOM 1784 O O . LEU A 1 232 ? -7.438 -15.037 0.605 1.00 98.38 232 LEU A O 1
ATOM 1788 N N . ILE A 1 233 ? -7.052 -14.439 2.734 1.00 97.88 233 ILE A N 1
ATOM 1789 C CA . ILE A 1 233 ? -7.893 -13.223 2.697 1.00 97.88 233 ILE A CA 1
ATOM 1790 C C . ILE A 1 233 ? -7.151 -11.922 3.031 1.00 97.88 233 ILE A C 1
ATOM 1792 O O . ILE A 1 233 ? -7.701 -10.853 2.762 1.00 97.88 233 ILE A O 1
ATOM 1796 N N . GLU A 1 234 ? -5.923 -11.982 3.556 1.00 91.44 234 GLU A N 1
ATOM 1797 C CA . GLU A 1 234 ? -4.979 -10.853 3.574 1.00 91.44 234 GLU A CA 1
ATOM 1798 C C . GLU A 1 234 ? -4.600 -10.409 2.139 1.00 91.44 234 GLU A C 1
ATOM 1800 O O . GLU A 1 234 ? -5.054 -10.983 1.146 1.00 91.44 234 GLU A O 1
ATOM 1805 N N . CYS A 1 235 ? -3.825 -9.327 2.002 1.00 91.38 235 CYS A N 1
ATOM 1806 C CA . CYS A 1 235 ? -3.526 -8.704 0.699 1.00 91.38 235 CYS A CA 1
ATOM 1807 C C . CYS A 1 235 ? -4.783 -8.307 -0.116 1.00 91.38 235 CYS A C 1
ATOM 1809 O O . CYS A 1 235 ? -4.839 -8.428 -1.347 1.00 91.38 235 CYS A O 1
ATOM 1811 N N . SER A 1 236 ? -5.789 -7.777 0.584 1.00 93.62 236 SER A N 1
ATOM 1812 C CA . SER A 1 236 ? -6.911 -7.028 0.008 1.00 93.62 236 SER A CA 1
ATOM 1813 C C . SER A 1 236 ? -7.797 -7.873 -0.929 1.00 93.62 236 SER A C 1
ATOM 1815 O O . SER A 1 236 ? -8.661 -8.629 -0.482 1.00 93.62 236 SER A O 1
ATOM 1817 N N . GLY A 1 237 ? -7.613 -7.741 -2.246 1.00 95.12 237 GLY A N 1
ATOM 1818 C CA . GLY A 1 237 ? -8.427 -8.382 -3.281 1.00 95.12 237 GLY A CA 1
ATOM 1819 C C . GLY A 1 237 ? -7.710 -9.474 -4.078 1.00 95.12 237 GLY A C 1
ATOM 1820 O O . GLY A 1 237 ? -8.198 -9.850 -5.143 1.00 95.12 237 GLY A O 1
ATOM 1821 N N . TYR A 1 238 ? -6.537 -9.952 -3.641 1.00 95.56 238 TYR A N 1
ATOM 1822 C CA . TYR A 1 238 ? -5.747 -10.903 -4.440 1.00 95.56 238 TYR A CA 1
ATOM 1823 C C . TYR A 1 238 ? -6.508 -12.217 -4.705 1.00 95.56 238 TYR A C 1
ATOM 1825 O O . TYR A 1 238 ? -6.655 -12.638 -5.853 1.00 95.56 238 TYR A O 1
ATOM 1833 N N . VAL A 1 239 ? -7.117 -12.813 -3.674 1.00 97.50 239 VAL A N 1
ATOM 1834 C CA . VAL A 1 239 ? -7.911 -14.050 -3.826 1.00 97.50 239 VAL A CA 1
ATOM 1835 C C . VAL A 1 239 ? -9.216 -13.860 -4.620 1.00 97.50 239 VAL A C 1
ATOM 1837 O O . VAL A 1 239 ? -9.783 -14.834 -5.123 1.00 97.50 239 VAL A O 1
ATOM 1840 N N . THR A 1 240 ? -9.686 -12.612 -4.751 1.00 97.00 240 THR A N 1
ATOM 1841 C CA . THR A 1 240 ? -10.916 -12.232 -5.467 1.00 97.00 240 THR A CA 1
ATOM 1842 C C . THR A 1 240 ? -10.668 -11.695 -6.885 1.00 97.00 240 THR A C 1
ATOM 1844 O O . THR A 1 240 ? -11.617 -11.258 -7.541 1.00 97.00 240 THR A O 1
ATOM 1847 N N . GLY A 1 241 ? -9.425 -11.766 -7.385 1.00 93.81 241 GLY A N 1
ATOM 1848 C CA . GLY A 1 241 ? -9.076 -11.560 -8.799 1.00 93.81 241 GLY A CA 1
ATOM 1849 C C . GLY A 1 241 ? -7.959 -10.543 -9.072 1.00 93.81 241 GLY A C 1
ATOM 1850 O O . GLY A 1 241 ? -7.418 -10.534 -10.179 1.00 93.81 241 GLY A O 1
ATOM 1851 N N . SER A 1 242 ? -7.570 -9.710 -8.100 1.00 93.62 242 SER A N 1
ATOM 1852 C CA . SER A 1 242 ? -6.436 -8.787 -8.272 1.00 93.62 242 SER A CA 1
ATOM 1853 C C . SER A 1 242 ? -5.100 -9.528 -8.311 1.00 93.62 242 SER A C 1
ATOM 1855 O O . SER A 1 242 ? -4.917 -10.537 -7.642 1.00 93.62 242 SER A O 1
ATOM 1857 N N . ASN A 1 243 ? -4.124 -9.000 -9.060 1.00 92.56 243 ASN A N 1
ATOM 1858 C CA . ASN A 1 243 ? -2.760 -9.556 -9.129 1.00 92.56 243 ASN A CA 1
ATOM 1859 C C . ASN A 1 243 ? -2.719 -11.058 -9.538 1.00 92.56 243 ASN A C 1
ATOM 1861 O O . ASN A 1 243 ? -1.787 -11.795 -9.212 1.00 92.56 243 ASN A O 1
ATOM 1865 N N . PHE A 1 244 ? -3.755 -11.522 -10.248 1.00 95.25 244 PHE A N 1
ATOM 1866 C CA . PHE A 1 244 ? -3.917 -12.903 -10.690 1.00 95.25 244 PHE A CA 1
ATOM 1867 C C . PHE A 1 244 ? -3.274 -13.124 -12.066 1.00 95.25 244 PHE A C 1
ATOM 1869 O O . PHE A 1 244 ? -3.716 -12.563 -13.068 1.00 95.25 244 PHE A O 1
ATOM 1876 N N . ALA A 1 245 ? -2.277 -14.008 -12.141 1.00 94.31 245 ALA A N 1
ATOM 1877 C CA . ALA A 1 245 ? -1.466 -14.248 -13.341 1.00 94.31 245 ALA A CA 1
ATOM 1878 C C . ALA A 1 245 ? -2.247 -14.775 -14.574 1.00 94.31 245 ALA A C 1
ATOM 1880 O O . ALA A 1 245 ? -1.707 -14.820 -15.681 1.00 94.31 245 ALA A O 1
ATOM 1881 N N . GLY A 1 246 ? -3.512 -15.182 -14.403 1.00 93.94 246 GLY A N 1
ATOM 1882 C CA . GLY A 1 246 ? -4.417 -15.625 -15.472 1.00 93.94 246 GLY A CA 1
ATOM 1883 C C . GLY A 1 246 ? -5.485 -14.608 -15.898 1.00 93.94 246 GLY A C 1
ATOM 1884 O O . GLY A 1 246 ? -6.405 -14.979 -16.625 1.00 93.94 246 GLY A O 1
ATOM 1885 N N . PHE A 1 247 ? -5.408 -13.347 -15.447 1.00 94.12 247 PHE A N 1
ATOM 1886 C CA . PHE A 1 247 ? -6.462 -12.336 -15.650 1.00 94.12 247 PHE A CA 1
ATOM 1887 C C . PHE A 1 247 ? -6.882 -12.133 -17.119 1.00 94.12 247 PHE A C 1
ATOM 1889 O O . PHE A 1 247 ? -8.041 -11.836 -17.391 1.00 94.12 247 PHE A O 1
ATOM 1896 N N . TYR A 1 248 ? -5.959 -12.315 -18.069 1.00 91.31 248 TYR A N 1
ATOM 1897 C CA . TYR A 1 248 ? -6.171 -12.065 -19.499 1.00 91.31 248 TYR A CA 1
ATOM 1898 C C . TYR A 1 248 ? -7.122 -13.062 -20.188 1.00 91.31 248 TYR A C 1
ATOM 1900 O O . TYR A 1 248 ? -7.432 -12.880 -21.365 1.00 91.31 248 TYR A O 1
ATOM 1908 N N . GLU A 1 249 ? -7.573 -14.116 -19.498 1.00 90.88 249 GLU A N 1
ATOM 1909 C CA . GLU A 1 249 ? -8.619 -15.024 -19.998 1.00 90.88 249 GLU A CA 1
ATOM 1910 C C . GLU A 1 249 ? -10.023 -14.693 -19.458 1.00 90.88 249 GLU A C 1
ATOM 1912 O O . GLU A 1 249 ? -11.001 -15.319 -19.864 1.00 90.88 249 GLU A O 1
ATOM 1917 N N . TYR A 1 250 ? -10.137 -13.698 -18.573 1.00 90.88 250 TYR A N 1
ATOM 1918 C CA . TYR A 1 250 ? -11.395 -13.226 -17.991 1.00 90.88 250 TYR A CA 1
ATOM 1919 C C . TYR A 1 250 ? -11.842 -11.910 -18.645 1.00 90.88 250 TYR A C 1
ATOM 1921 O O . TYR A 1 250 ? -11.077 -11.247 -19.349 1.00 90.88 250 TYR A O 1
ATOM 1929 N N . SER A 1 251 ? -13.098 -11.511 -18.424 1.00 91.81 251 SER A N 1
ATOM 1930 C CA . SER A 1 251 ? -13.565 -10.197 -18.871 1.00 91.81 251 SER A CA 1
ATOM 1931 C C . SER A 1 251 ? -12.865 -9.101 -18.073 1.00 91.81 251 SER A C 1
ATOM 1933 O O . SER A 1 251 ? -12.840 -9.157 -16.846 1.00 91.81 251 SER A O 1
ATOM 1935 N N . PHE A 1 252 ? -12.370 -8.055 -18.739 1.00 91.62 252 PHE A N 1
ATOM 1936 C CA . PHE A 1 252 ? -11.829 -6.884 -18.036 1.00 91.62 252 PHE A CA 1
ATOM 1937 C C . PHE A 1 252 ? -12.881 -6.203 -17.147 1.00 91.62 252 PHE A C 1
ATOM 1939 O O . PHE A 1 252 ? -12.527 -5.617 -16.128 1.00 91.62 252 PHE A O 1
ATOM 1946 N N . GLU A 1 253 ? -14.171 -6.355 -17.467 1.00 93.06 253 GLU A N 1
ATOM 1947 C CA . GLU A 1 253 ? -15.264 -5.907 -16.601 1.00 93.06 253 GLU A CA 1
ATOM 1948 C C . GLU A 1 253 ? -15.308 -6.620 -15.245 1.00 93.06 253 GLU A C 1
ATOM 1950 O O . GLU A 1 253 ? -15.855 -6.047 -14.312 1.00 93.06 253 GLU A O 1
ATOM 1955 N N . ASP A 1 254 ? -14.730 -7.810 -15.081 1.00 91.75 254 ASP A N 1
ATOM 1956 C CA . ASP A 1 254 ? -14.741 -8.521 -13.796 1.00 91.75 254 ASP A CA 1
ATOM 1957 C C . ASP A 1 254 ? -13.563 -8.128 -12.878 1.00 91.75 254 ASP A C 1
ATOM 1959 O O . ASP A 1 254 ? -13.555 -8.513 -11.710 1.00 91.75 254 ASP A O 1
ATOM 1963 N N . LEU A 1 255 ? -12.582 -7.357 -13.374 1.00 92.75 255 LEU A N 1
ATOM 1964 C CA . LEU A 1 255 ? -11.272 -7.140 -12.729 1.00 92.75 255 LEU A CA 1
ATOM 1965 C C . LEU A 1 255 ? -11.127 -5.826 -11.930 1.00 92.75 255 LEU A C 1
ATOM 1967 O O . LEU A 1 255 ? -10.061 -5.566 -11.377 1.00 92.75 255 LEU A O 1
ATOM 1971 N N . PHE A 1 256 ? -12.164 -4.989 -11.857 1.00 92.44 256 PHE A N 1
ATOM 1972 C CA . PHE A 1 256 ? -12.163 -3.721 -11.105 1.00 92.44 256 PHE A CA 1
ATOM 1973 C C . PHE A 1 256 ? -13.456 -3.548 -10.297 1.00 92.44 256 PHE A C 1
ATOM 1975 O O . PHE A 1 256 ? -14.421 -4.255 -10.549 1.00 92.44 256 PHE A O 1
ATOM 1982 N N . ASP A 1 257 ? -13.489 -2.639 -9.314 1.00 91.56 257 ASP A N 1
ATOM 1983 C CA . ASP A 1 257 ? -14.570 -2.546 -8.303 1.00 91.56 257 ASP A CA 1
ATOM 1984 C C . ASP A 1 257 ? -14.881 -3.902 -7.623 1.00 91.56 257 ASP A C 1
ATOM 1986 O O . ASP A 1 257 ? -16.031 -4.332 -7.453 1.00 91.56 257 ASP A O 1
ATOM 1990 N N . ILE A 1 258 ? -13.809 -4.621 -7.278 1.00 93.06 258 ILE A N 1
ATOM 1991 C CA . ILE A 1 258 ? -13.874 -5.916 -6.601 1.00 93.06 258 ILE A CA 1
ATOM 1992 C C . ILE A 1 258 ? -13.996 -5.729 -5.084 1.00 93.06 258 ILE A C 1
ATOM 1994 O O . ILE A 1 258 ? -13.526 -4.749 -4.511 1.00 93.06 258 ILE A O 1
ATOM 1998 N N . THR A 1 259 ? -14.615 -6.701 -4.418 1.00 91.69 259 THR A N 1
ATOM 1999 C CA . THR A 1 259 ? -14.645 -6.781 -2.948 1.00 91.69 259 THR A CA 1
ATOM 2000 C C . THR A 1 259 ? -13.586 -7.767 -2.446 1.00 91.69 259 THR A C 1
ATOM 2002 O O . THR A 1 259 ? -13.111 -8.608 -3.211 1.00 91.69 259 THR A O 1
ATOM 2005 N N . PHE A 1 260 ? -13.192 -7.649 -1.180 1.00 96.62 260 PHE A N 1
ATOM 2006 C CA . PHE A 1 260 ? -12.097 -8.418 -0.581 1.00 96.62 260 PHE A CA 1
ATOM 2007 C C . PHE A 1 260 ? -12.564 -9.792 -0.068 1.00 96.62 260 PHE A C 1
ATOM 2009 O O . PHE A 1 260 ? -13.766 -10.069 0.012 1.00 96.62 260 PHE A O 1
ATOM 2016 N N . GLY A 1 261 ? -11.602 -10.662 0.246 1.00 97.50 261 GLY A N 1
ATOM 2017 C CA . GLY A 1 261 ? -11.851 -12.055 0.621 1.00 97.50 261 GLY A CA 1
ATOM 2018 C C . GLY A 1 261 ? -12.663 -12.237 1.911 1.00 97.50 261 GLY A C 1
ATOM 2019 O O . GLY A 1 261 ? -12.573 -11.449 2.854 1.00 97.50 261 GLY A O 1
ATOM 2020 N N . ILE A 1 262 ? -13.443 -13.319 1.948 1.00 98.69 262 ILE A N 1
ATOM 2021 C CA . ILE A 1 262 ? -14.161 -13.812 3.126 1.00 98.69 262 ILE A CA 1
ATOM 2022 C C . ILE A 1 262 ? -13.790 -15.283 3.324 1.00 98.69 262 ILE A C 1
ATOM 2024 O O . ILE A 1 262 ? -13.971 -16.090 2.411 1.00 98.69 262 ILE A O 1
ATOM 2028 N N . ALA A 1 263 ? -13.316 -15.643 4.513 1.00 98.81 263 ALA A N 1
ATOM 2029 C CA . ALA A 1 263 ? -13.116 -17.025 4.924 1.00 98.81 263 ALA A CA 1
ATOM 2030 C C . ALA A 1 263 ? -14.311 -17.502 5.763 1.00 98.81 263 ALA A C 1
ATOM 2032 O O . ALA A 1 263 ? -14.721 -16.850 6.725 1.00 98.81 263 ALA A O 1
ATOM 2033 N N . GLU A 1 264 ? -14.863 -18.658 5.409 1.00 98.75 264 GLU A N 1
ATOM 2034 C CA . GLU A 1 264 ? -15.836 -19.394 6.213 1.00 98.75 264 GLU A CA 1
ATOM 2035 C C . GLU A 1 264 ? -15.112 -20.572 6.875 1.00 98.75 264 GLU A C 1
ATOM 2037 O O . GLU A 1 264 ? -14.925 -21.610 6.245 1.00 98.75 264 GLU A O 1
ATOM 2042 N N . ILE A 1 265 ? -14.639 -20.391 8.112 1.00 98.81 265 ILE A N 1
ATOM 2043 C CA . ILE A 1 265 ? -13.770 -21.364 8.803 1.00 98.81 265 ILE A CA 1
ATOM 2044 C C . ILE A 1 265 ? -14.615 -22.327 9.643 1.00 98.81 265 ILE A C 1
ATOM 2046 O O . ILE A 1 265 ? -15.413 -21.881 10.465 1.00 98.81 265 ILE A O 1
ATOM 2050 N N . GLU A 1 266 ? -14.434 -23.631 9.435 1.00 98.62 266 GLU A N 1
ATOM 2051 C CA . GLU A 1 266 ? -15.059 -24.748 10.150 1.00 98.62 266 GLU A CA 1
ATOM 2052 C C . GLU A 1 266 ? -14.305 -25.112 11.449 1.00 98.62 266 GLU A C 1
ATOM 2054 O O . GLU A 1 266 ? -13.184 -24.675 11.707 1.00 98.62 266 GLU A O 1
ATOM 2059 N N . LYS A 1 267 ? -14.937 -25.922 12.311 1.00 98.06 267 LYS A N 1
ATOM 2060 C CA . LYS A 1 267 ? -14.454 -26.207 13.679 1.00 98.06 267 LYS A CA 1
ATOM 2061 C C . LYS A 1 267 ? -13.119 -26.966 13.737 1.00 98.06 267 LYS A C 1
ATOM 2063 O O . LYS A 1 267 ? -12.449 -26.940 14.769 1.00 98.06 267 LYS A O 1
ATOM 2068 N N . ASP A 1 268 ? -12.761 -27.658 12.664 1.00 98.12 268 ASP A N 1
ATOM 2069 C CA . ASP A 1 268 ? -11.515 -28.407 12.494 1.00 98.12 268 ASP A CA 1
ATOM 2070 C C . ASP A 1 268 ? -10.364 -27.556 11.920 1.00 98.12 268 ASP A C 1
ATOM 2072 O O . ASP A 1 268 ? -9.231 -28.031 11.892 1.00 98.12 268 ASP A O 1
ATOM 2076 N N . GLY A 1 269 ? -10.631 -26.314 11.498 1.00 97.88 269 GLY A N 1
ATOM 2077 C CA . GLY A 1 269 ? -9.679 -25.441 10.803 1.00 97.88 269 GLY A CA 1
ATOM 2078 C C . GLY A 1 269 ? -9.781 -25.484 9.273 1.00 97.88 269 GLY A C 1
ATOM 2079 O O . GLY A 1 269 ? -9.148 -24.664 8.612 1.00 97.88 269 GLY A O 1
ATOM 2080 N N . THR A 1 270 ? -10.591 -26.378 8.694 1.00 98.56 270 THR A N 1
ATOM 2081 C CA . THR A 1 270 ? -10.924 -26.342 7.259 1.00 98.56 270 THR A CA 1
ATOM 2082 C C . THR A 1 270 ? -11.668 -25.042 6.937 1.00 98.56 270 THR A C 1
ATOM 2084 O O . THR A 1 270 ? -12.412 -24.538 7.776 1.00 98.56 270 THR A O 1
ATOM 2087 N N . CYS A 1 271 ? -11.516 -24.477 5.738 1.00 98.75 271 CYS A N 1
ATOM 2088 C CA . CYS A 1 271 ? -12.250 -23.267 5.361 1.00 98.75 271 CYS A CA 1
ATOM 2089 C C . CYS A 1 271 ? -12.825 -23.312 3.942 1.00 98.75 271 CYS A C 1
ATOM 2091 O O . CYS A 1 271 ? -12.388 -24.092 3.095 1.00 98.75 271 CYS A O 1
ATOM 2093 N N . VAL A 1 272 ? -13.801 -22.441 3.677 1.00 98.88 272 VAL A N 1
ATOM 2094 C CA . VAL A 1 272 ? -14.240 -22.084 2.322 1.00 98.88 272 VAL A CA 1
ATOM 2095 C C . VAL A 1 272 ? -13.975 -20.601 2.093 1.00 98.88 272 VAL A C 1
ATOM 2097 O O . VAL A 1 272 ? -14.509 -19.756 2.811 1.00 98.88 272 VAL A O 1
ATOM 2100 N N . ILE A 1 273 ? -13.173 -20.278 1.080 1.00 98.81 273 ILE A N 1
ATOM 2101 C CA . ILE A 1 273 ? -12.955 -18.900 0.639 1.00 98.81 273 ILE A CA 1
ATOM 2102 C C . ILE A 1 273 ? -14.086 -18.490 -0.305 1.00 98.81 273 ILE A C 1
ATOM 2104 O O . ILE A 1 273 ? -14.469 -19.235 -1.212 1.00 98.81 273 ILE A O 1
ATOM 2108 N N . THR A 1 274 ? -14.626 -17.297 -0.069 1.00 98.50 274 THR A N 1
ATOM 2109 C CA . THR A 1 274 ? -15.727 -16.683 -0.811 1.00 98.50 274 THR A CA 1
ATOM 2110 C C . THR A 1 274 ? -15.581 -15.157 -0.828 1.00 98.50 274 THR A C 1
ATOM 2112 O O . THR A 1 274 ? -14.608 -14.599 -0.322 1.00 98.50 274 THR A O 1
ATOM 2115 N N . LYS A 1 275 ? -16.552 -14.460 -1.419 1.00 97.25 275 LYS A N 1
ATOM 2116 C CA . LYS A 1 275 ? -16.684 -12.995 -1.392 1.00 97.25 275 LYS A CA 1
ATOM 2117 C C . LYS A 1 275 ? -18.163 -12.587 -1.341 1.00 97.25 275 LYS A C 1
ATOM 2119 O O . LYS A 1 275 ? -19.030 -13.446 -1.507 1.00 97.25 275 LYS A O 1
ATOM 2124 N N . HIS A 1 276 ? -18.474 -11.295 -1.196 1.00 96.00 276 HIS A N 1
ATOM 2125 C CA . HIS A 1 276 ? -19.840 -10.800 -1.445 1.00 96.00 276 HIS A CA 1
ATOM 2126 C C . HIS A 1 276 ? -20.167 -10.809 -2.949 1.00 96.00 276 HIS A C 1
ATOM 2128 O O . HIS A 1 276 ? -19.378 -10.338 -3.775 1.00 96.00 276 HIS A O 1
ATOM 2134 N N . ASP A 1 277 ? -21.353 -11.298 -3.321 1.00 92.75 277 ASP A N 1
ATOM 2135 C CA . ASP A 1 277 ? -21.816 -11.338 -4.722 1.00 92.75 277 ASP A CA 1
ATOM 2136 C C . ASP A 1 277 ? -22.237 -9.960 -5.277 1.00 92.75 277 ASP A C 1
ATOM 2138 O O . ASP A 1 277 ? -22.362 -9.805 -6.488 1.00 92.75 277 ASP A O 1
ATOM 2142 N N . ALA A 1 278 ? -22.431 -8.949 -4.422 1.00 89.88 278 ALA A N 1
ATOM 2143 C CA . ALA A 1 278 ? -22.906 -7.612 -4.807 1.00 89.88 278 ALA A CA 1
ATOM 2144 C C . ALA A 1 278 ? -21.865 -6.727 -5.536 1.00 89.88 278 ALA A C 1
ATOM 2146 O O . ALA A 1 278 ? -22.190 -5.622 -5.966 1.00 89.88 278 ALA A O 1
ATOM 2147 N N . LYS A 1 279 ? -20.619 -7.196 -5.658 1.00 90.12 279 LYS A N 1
ATOM 2148 C CA . LYS A 1 279 ? -19.479 -6.509 -6.294 1.00 90.12 279 LYS A CA 1
ATOM 2149 C C . LYS A 1 279 ? -18.794 -7.431 -7.309 1.00 90.12 279 LYS A C 1
ATOM 2151 O O . LYS A 1 279 ? -19.068 -8.635 -7.337 1.00 90.12 279 LYS A O 1
ATOM 2156 N N . LYS A 1 280 ? -17.886 -6.883 -8.120 1.00 94.31 280 LYS A N 1
ATOM 2157 C CA . LYS A 1 280 ? -17.129 -7.613 -9.155 1.00 94.31 280 LYS A CA 1
ATOM 2158 C C . LYS A 1 280 ? -16.046 -8.531 -8.543 1.00 94.31 280 LYS A C 1
ATOM 2160 O O . LYS A 1 280 ? -16.054 -8.781 -7.328 1.00 94.31 280 LYS A O 1
ATOM 2165 N N . GLY A 1 281 ? -15.164 -9.087 -9.371 1.00 95.44 281 GLY A N 1
ATOM 2166 C CA . GLY A 1 281 ? -14.182 -10.110 -8.999 1.00 95.44 281 GLY A CA 1
ATOM 2167 C C . GLY A 1 281 ? -14.740 -11.535 -9.042 1.00 95.44 281 GLY A C 1
ATOM 2168 O O . GLY A 1 281 ? -15.939 -11.752 -9.248 1.00 95.44 281 GLY A O 1
ATOM 2169 N N . PHE A 1 282 ? -13.877 -12.518 -8.797 1.00 96.62 282 PHE A N 1
ATOM 2170 C CA . PHE A 1 282 ? -14.200 -13.948 -8.781 1.00 96.62 282 PHE A CA 1
ATOM 2171 C C . PHE A 1 282 ? -13.284 -14.719 -7.822 1.00 96.62 282 PHE A C 1
ATOM 2173 O O . PHE A 1 282 ? -12.133 -14.348 -7.627 1.00 96.62 282 PHE A O 1
ATOM 2180 N N . VAL A 1 283 ? -13.788 -15.813 -7.243 1.00 98.06 283 VAL A N 1
ATOM 2181 C CA . VAL A 1 283 ? -12.976 -16.762 -6.455 1.00 98.06 283 VAL A CA 1
ATOM 2182 C C . VAL A 1 283 ? -13.010 -18.120 -7.151 1.00 98.06 283 VAL A C 1
ATOM 2184 O O . VAL A 1 283 ? -14.089 -18.682 -7.357 1.00 98.06 283 VAL A O 1
ATOM 2187 N N . THR A 1 284 ? -11.839 -18.627 -7.532 1.00 97.62 284 THR A N 1
ATOM 2188 C CA . THR A 1 284 ? -11.652 -19.884 -8.273 1.00 97.62 284 THR A CA 1
ATOM 2189 C C . THR A 1 284 ? -10.548 -20.718 -7.632 1.00 97.62 284 THR A C 1
ATOM 2191 O O . THR A 1 284 ? -9.764 -20.221 -6.822 1.00 97.62 284 THR A O 1
ATOM 2194 N N . GLU A 1 285 ? -10.457 -22.001 -7.992 1.00 97.75 285 GLU A N 1
ATOM 2195 C CA . GLU A 1 285 ? -9.324 -22.831 -7.566 1.00 97.75 285 GLU A CA 1
ATOM 2196 C C . GLU A 1 285 ? -7.985 -22.196 -7.954 1.00 97.75 285 GLU A C 1
ATOM 2198 O O . GLU A 1 285 ? -7.025 -22.303 -7.199 1.00 97.75 285 GLU A O 1
ATOM 2203 N N . ASP A 1 286 ? -7.927 -21.507 -9.096 1.00 97.69 286 ASP A N 1
ATOM 2204 C CA . ASP A 1 286 ? -6.704 -20.880 -9.585 1.00 97.69 286 ASP A CA 1
ATOM 2205 C C . ASP A 1 286 ? -6.389 -19.552 -8.865 1.00 97.69 286 ASP A C 1
ATOM 2207 O O . ASP A 1 286 ? -5.212 -19.300 -8.616 1.00 97.69 286 ASP A O 1
ATOM 2211 N N . THR A 1 287 ? -7.371 -18.730 -8.450 1.00 97.81 287 THR A N 1
ATOM 2212 C CA . THR A 1 287 ? -7.069 -17.544 -7.609 1.00 97.81 287 THR A CA 1
ATOM 2213 C C . THR A 1 287 ? -6.628 -17.943 -6.202 1.00 97.81 287 THR A C 1
ATOM 2215 O O . THR A 1 287 ? -5.698 -17.343 -5.667 1.00 97.81 287 THR A O 1
ATOM 2218 N N . VAL A 1 288 ? -7.218 -18.999 -5.631 1.00 98.44 288 VAL A N 1
ATOM 2219 C CA . VAL A 1 288 ? -6.804 -19.553 -4.330 1.00 98.44 288 VAL A CA 1
ATOM 2220 C C . VAL A 1 288 ? -5.415 -20.193 -4.411 1.00 98.44 288 VAL A C 1
ATOM 2222 O O . VAL A 1 288 ? -4.585 -19.916 -3.550 1.00 98.44 288 VAL A O 1
ATOM 2225 N N . LYS A 1 289 ? -5.106 -20.969 -5.463 1.00 98.12 289 LYS A N 1
ATOM 2226 C CA . LYS A 1 289 ? -3.747 -21.501 -5.708 1.00 98.12 289 LYS A CA 1
ATOM 2227 C C . LYS A 1 289 ? -2.729 -20.376 -5.940 1.00 98.12 289 LYS A C 1
ATOM 2229 O O . LYS A 1 289 ? -1.618 -20.466 -5.431 1.00 98.12 289 LYS A O 1
ATOM 2234 N N . CYS A 1 290 ? -3.104 -19.298 -6.637 1.00 97.00 290 CYS A N 1
ATOM 2235 C CA . CYS A 1 290 ? -2.263 -18.104 -6.754 1.00 97.00 290 CYS A CA 1
ATOM 2236 C C . CYS A 1 290 ? -1.987 -17.464 -5.387 1.00 97.00 290 CYS A C 1
ATOM 2238 O O . CYS A 1 290 ? -0.821 -17.257 -5.078 1.00 97.00 290 CYS A O 1
ATOM 2240 N N . GLN A 1 291 ? -3.004 -17.156 -4.574 1.00 97.25 291 GLN A N 1
ATOM 2241 C CA . GLN A 1 291 ? -2.774 -16.498 -3.280 1.00 97.25 291 GLN A CA 1
ATOM 2242 C C . GLN A 1 291 ? -2.008 -17.400 -2.303 1.00 97.25 291 GLN A C 1
ATOM 2244 O O . GLN A 1 291 ? -1.083 -16.924 -1.667 1.00 97.25 291 GLN A O 1
ATOM 2249 N N . PHE A 1 292 ? -2.308 -18.701 -2.245 1.00 97.81 292 PHE A N 1
ATOM 2250 C CA . PHE A 1 292 ? -1.603 -19.660 -1.381 1.00 97.81 292 PHE A CA 1
ATOM 2251 C C . PHE A 1 292 ? -0.086 -19.755 -1.648 1.00 97.81 292 PHE A C 1
ATOM 2253 O O . PHE A 1 292 ? 0.682 -20.130 -0.769 1.00 97.81 292 PHE A O 1
ATOM 2260 N N . LEU A 1 293 ? 0.349 -19.450 -2.874 1.00 96.81 293 LEU A N 1
ATOM 2261 C CA . LEU A 1 293 ? 1.756 -19.477 -3.292 1.00 96.81 293 LEU A CA 1
ATOM 2262 C C . LEU A 1 293 ? 2.417 -18.083 -3.237 1.00 96.81 293 LEU A C 1
ATOM 2264 O O . LEU A 1 293 ? 3.483 -17.877 -3.818 1.00 96.81 293 LEU A O 1
ATOM 2268 N N . TYR A 1 294 ? 1.777 -17.107 -2.591 1.00 94.62 294 TYR A N 1
ATOM 2269 C CA . TYR A 1 294 ? 2.303 -15.761 -2.383 1.00 94.62 294 TYR A CA 1
ATOM 2270 C C . TYR A 1 294 ? 3.074 -15.707 -1.055 1.00 94.62 294 TYR A C 1
ATOM 2272 O O . TYR A 1 294 ? 2.586 -16.198 -0.049 1.00 94.62 294 TYR A O 1
ATOM 2280 N N . GLU A 1 295 ? 4.282 -15.132 -1.033 1.00 90.25 295 GLU A N 1
ATOM 2281 C CA . GLU A 1 295 ? 5.090 -14.920 0.193 1.00 90.25 295 GLU A CA 1
ATOM 2282 C C . GLU A 1 295 ? 5.429 -16.174 1.050 1.00 90.25 295 GLU A C 1
ATOM 2284 O O . GLU A 1 295 ? 6.048 -16.062 2.113 1.00 90.25 295 GLU A O 1
ATOM 2289 N N . LEU A 1 296 ? 5.080 -17.377 0.581 1.00 91.69 296 LEU A N 1
ATOM 2290 C CA . LEU A 1 296 ? 5.204 -18.641 1.306 1.00 91.69 296 LEU A CA 1
ATOM 2291 C C . LEU A 1 296 ? 6.643 -19.186 1.302 1.00 91.69 296 LEU A C 1
ATOM 2293 O O . LEU A 1 296 ? 7.179 -19.534 0.257 1.00 91.69 296 LEU A O 1
ATOM 2297 N N . GLN A 1 297 ? 7.256 -19.374 2.474 1.00 88.00 297 GLN A N 1
ATOM 2298 C CA . GLN A 1 297 ? 8.609 -19.942 2.578 1.00 88.00 297 GLN A CA 1
ATOM 2299 C C . GLN A 1 297 ? 8.618 -21.480 2.729 1.00 88.00 297 GLN A C 1
ATOM 2301 O O . GLN A 1 297 ? 8.884 -22.015 3.809 1.00 88.00 297 GLN A O 1
ATOM 2306 N N . GLY A 1 298 ? 8.366 -22.194 1.628 1.00 91.75 298 GLY A N 1
ATOM 2307 C CA . GLY A 1 298 ? 8.448 -23.663 1.561 1.00 91.75 298 GLY A CA 1
ATOM 2308 C C . GLY A 1 298 ? 7.206 -24.387 2.102 1.00 91.75 298 GLY A C 1
ATOM 2309 O O . GLY A 1 298 ? 6.118 -23.821 2.145 1.00 91.75 298 GLY A O 1
ATOM 2310 N N . ASN A 1 299 ? 7.346 -25.657 2.500 1.00 94.38 299 ASN A N 1
ATOM 2311 C CA . ASN A 1 299 ? 6.235 -26.489 2.997 1.00 94.38 299 ASN A CA 1
ATOM 2312 C C . ASN A 1 299 ? 5.866 -26.254 4.477 1.00 94.38 299 ASN A C 1
ATOM 2314 O O . ASN A 1 299 ? 4.847 -26.772 4.935 1.00 94.38 299 ASN A O 1
ATOM 2318 N N . THR A 1 300 ? 6.659 -25.469 5.216 1.00 94.50 300 THR A N 1
ATOM 2319 C CA . THR A 1 300 ? 6.424 -25.141 6.633 1.00 94.50 300 THR A CA 1
ATOM 2320 C C . THR A 1 300 ? 6.329 -23.627 6.837 1.00 94.50 300 THR A C 1
ATOM 2322 O O . THR A 1 300 ? 7.342 -22.924 6.877 1.00 94.50 300 THR A O 1
ATOM 2325 N N . TYR A 1 301 ? 5.106 -23.121 7.003 1.00 94.88 301 TYR A N 1
ATOM 2326 C CA . TYR A 1 301 ? 4.821 -21.702 7.238 1.00 94.88 301 TYR A CA 1
ATOM 2327 C C . TYR A 1 301 ? 4.824 -21.406 8.745 1.00 94.88 301 TYR A C 1
ATOM 2329 O O . TYR A 1 301 ? 4.108 -22.031 9.528 1.00 94.88 301 TYR A O 1
ATOM 2337 N N . LEU A 1 302 ? 5.671 -20.461 9.154 1.00 93.69 302 LEU A N 1
ATOM 2338 C CA . LEU A 1 302 ? 5.879 -20.063 10.544 1.00 93.69 302 LEU A CA 1
ATOM 2339 C C . LEU A 1 302 ? 4.974 -18.884 10.935 1.00 93.69 302 LEU A C 1
ATOM 2341 O O . LEU A 1 302 ? 4.947 -17.861 10.253 1.00 93.69 302 LEU A O 1
ATOM 2345 N N . ASN A 1 303 ? 4.308 -19.002 12.081 1.00 95.00 303 ASN A N 1
ATOM 2346 C CA . ASN A 1 303 ? 3.594 -17.930 12.770 1.00 95.00 303 ASN A CA 1
ATOM 2347 C C . ASN A 1 303 ? 3.911 -18.007 14.281 1.00 95.00 303 ASN A C 1
ATOM 2349 O O . ASN A 1 303 ? 4.322 -19.052 14.791 1.00 95.00 303 ASN A O 1
ATOM 2353 N N . SER A 1 304 ? 3.740 -16.901 15.006 1.00 94.81 304 SER A N 1
ATOM 2354 C CA . SER A 1 304 ? 4.034 -16.801 16.444 1.00 94.81 304 SER A CA 1
ATOM 2355 C C . SER A 1 304 ? 3.215 -17.778 17.303 1.00 94.81 304 SER A C 1
ATOM 2357 O O . SER A 1 304 ? 3.669 -18.193 18.369 1.00 94.81 304 SER A O 1
ATOM 2359 N N . ASP A 1 305 ? 2.028 -18.185 16.842 1.00 95.88 305 ASP A N 1
ATOM 2360 C CA . ASP A 1 305 ? 1.140 -19.112 17.541 1.00 95.88 305 ASP A CA 1
ATOM 2361 C C . ASP A 1 305 ? 1.312 -20.582 17.147 1.00 95.88 305 ASP A C 1
ATOM 2363 O O . ASP A 1 305 ? 1.057 -21.446 17.988 1.00 95.88 305 ASP A O 1
ATOM 2367 N N . VAL A 1 306 ? 1.726 -20.864 15.904 1.00 97.44 306 VAL A N 1
ATOM 2368 C CA . VAL A 1 306 ? 1.704 -22.203 15.286 1.00 97.44 306 VAL A CA 1
ATOM 2369 C C . VAL A 1 306 ? 2.658 -22.297 14.079 1.00 97.44 306 VAL A C 1
ATOM 2371 O O . VAL A 1 306 ? 2.866 -21.316 13.368 1.00 97.44 306 VAL A O 1
ATOM 2374 N N . LYS A 1 307 ? 3.201 -23.490 13.796 1.00 95.69 307 LYS A N 1
ATOM 2375 C CA . LYS A 1 307 ? 3.795 -23.837 12.487 1.00 95.69 307 LYS A CA 1
ATOM 2376 C C . LYS A 1 307 ? 2.757 -24.603 11.662 1.00 95.69 307 LYS A C 1
ATOM 2378 O O . LYS A 1 307 ? 2.264 -25.625 12.138 1.00 95.69 307 LYS A O 1
ATOM 2383 N N . ALA A 1 308 ? 2.438 -24.148 10.451 1.00 97.56 308 ALA A N 1
ATOM 2384 C CA . ALA A 1 308 ? 1.578 -24.875 9.515 1.00 97.56 308 ALA A CA 1
ATOM 2385 C C . ALA A 1 308 ? 2.412 -25.716 8.538 1.00 97.56 308 ALA A C 1
ATOM 2387 O O . ALA A 1 308 ? 3.315 -25.203 7.881 1.00 97.56 308 ALA A O 1
ATOM 2388 N N . ILE A 1 309 ? 2.075 -27.000 8.445 1.00 97.31 309 ILE A N 1
ATOM 2389 C CA . ILE A 1 309 ? 2.666 -28.022 7.576 1.00 97.31 309 ILE A CA 1
ATOM 2390 C C . ILE A 1 309 ? 1.707 -28.239 6.400 1.00 97.31 309 ILE A C 1
ATOM 2392 O O . ILE A 1 309 ? 0.505 -28.454 6.604 1.00 97.31 309 ILE A O 1
ATOM 2396 N N . LEU A 1 310 ? 2.225 -28.139 5.175 1.00 97.62 310 LEU A N 1
ATOM 2397 C CA . LEU A 1 310 ? 1.422 -27.840 3.981 1.00 97.62 310 LEU A CA 1
ATOM 2398 C C . LEU A 1 310 ? 1.466 -28.914 2.885 1.00 97.62 310 LEU A C 1
ATOM 2400 O O . LEU A 1 310 ? 0.754 -28.805 1.890 1.00 97.62 310 LEU A O 1
ATOM 2404 N N . ASP A 1 311 ? 2.232 -29.987 3.071 1.00 96.00 311 ASP A N 1
ATOM 2405 C CA . ASP A 1 311 ? 2.469 -31.061 2.089 1.00 96.00 311 ASP A CA 1
ATOM 2406 C C . ASP A 1 311 ? 1.188 -31.770 1.605 1.00 96.00 311 ASP A C 1
ATOM 2408 O O . ASP A 1 311 ? 1.162 -32.387 0.539 1.00 96.00 311 ASP A O 1
ATOM 2412 N N . SER A 1 312 ? 0.112 -31.686 2.395 1.00 97.75 312 SER A N 1
ATOM 2413 C CA . SER A 1 312 ? -1.204 -32.275 2.113 1.00 97.75 312 SER A CA 1
ATOM 2414 C C . SER A 1 312 ? -2.305 -31.246 1.819 1.00 97.75 312 SER A C 1
ATOM 2416 O O . SER A 1 312 ? -3.476 -31.619 1.828 1.00 97.75 312 SER A O 1
ATOM 2418 N N . VAL A 1 313 ? -1.963 -29.979 1.546 1.00 98.44 313 VAL A N 1
ATOM 2419 C CA . VAL A 1 313 ? -2.945 -28.928 1.227 1.00 98.44 313 VAL A CA 1
ATOM 2420 C C . VAL A 1 313 ? -3.771 -29.276 -0.018 1.00 98.44 313 VAL A C 1
ATOM 2422 O O . VAL A 1 313 ? -3.233 -29.538 -1.091 1.00 98.44 313 VAL A O 1
ATOM 2425 N N . GLU A 1 314 ? -5.093 -29.257 0.109 1.00 98.56 314 GLU A N 1
ATOM 2426 C CA . GLU A 1 314 ? -6.041 -29.516 -0.974 1.00 98.56 314 GLU A CA 1
ATOM 2427 C C . GLU A 1 314 ? -6.948 -28.297 -1.184 1.00 98.56 314 GLU A C 1
ATOM 2429 O O . GLU A 1 314 ? -7.403 -27.677 -0.226 1.00 98.56 314 GLU A O 1
ATOM 2434 N N . VAL A 1 315 ? -7.201 -27.955 -2.453 1.00 98.38 315 VAL A N 1
ATOM 2435 C CA . VAL A 1 315 ? -7.995 -26.791 -2.884 1.00 98.38 315 VAL A CA 1
ATOM 2436 C C . VAL A 1 315 ? -9.032 -27.262 -3.902 1.00 98.38 315 VAL A C 1
ATOM 2438 O O . VAL A 1 315 ? -8.658 -27.846 -4.922 1.00 98.38 315 VAL A O 1
ATOM 2441 N N . LYS A 1 316 ? -10.327 -27.012 -3.659 1.00 97.81 316 LYS A N 1
ATOM 2442 C CA . LYS A 1 316 ? -11.410 -27.466 -4.553 1.00 97.81 316 LYS A CA 1
ATOM 2443 C C . LYS A 1 316 ? -12.598 -26.510 -4.603 1.00 97.81 316 LYS A C 1
ATOM 2445 O O . LYS A 1 316 ? -13.086 -26.077 -3.566 1.00 97.81 316 LYS A O 1
ATOM 2450 N N . ALA A 1 317 ? -13.116 -26.220 -5.796 1.00 97.12 317 ALA A N 1
ATOM 2451 C CA . ALA A 1 317 ? -14.354 -25.456 -5.931 1.00 97.12 317 ALA A CA 1
ATOM 2452 C C . ALA A 1 317 ? -15.580 -26.268 -5.470 1.00 97.12 317 ALA A C 1
ATOM 2454 O O . ALA A 1 317 ? -15.807 -27.384 -5.939 1.00 97.12 317 ALA A O 1
ATOM 2455 N N . GLU A 1 318 ? -16.393 -25.671 -4.596 1.00 96.88 318 GLU A N 1
ATOM 2456 C CA . GLU A 1 318 ? -17.705 -26.186 -4.171 1.00 96.88 318 GLU A CA 1
ATOM 2457 C C . GLU A 1 318 ? -18.865 -25.502 -4.921 1.00 96.88 318 GLU A C 1
ATOM 2459 O O . GLU A 1 318 ? -19.972 -26.035 -4.988 1.00 96.88 318 GLU A O 1
ATOM 2464 N N . GLY A 1 319 ? -18.633 -24.317 -5.496 1.00 96.00 319 GLY A N 1
ATOM 2465 C CA . GLY A 1 319 ? -19.643 -23.561 -6.235 1.00 96.00 319 GLY A CA 1
ATOM 2466 C C . GLY A 1 319 ? -19.097 -22.266 -6.839 1.00 96.00 319 GLY A C 1
ATOM 2467 O O . GLY A 1 319 ? -17.904 -21.977 -6.754 1.00 96.00 319 GLY A O 1
ATOM 2468 N N . LYS A 1 320 ? -19.978 -21.455 -7.444 1.00 95.88 320 LYS A N 1
ATOM 2469 C CA . LYS A 1 320 ? -19.606 -20.119 -7.941 1.00 95.88 320 LYS A CA 1
ATOM 2470 C C . LYS A 1 320 ? -19.044 -19.291 -6.781 1.00 95.88 320 LYS A C 1
ATOM 2472 O O . LYS A 1 320 ? -19.712 -19.167 -5.760 1.00 95.88 320 LYS A O 1
ATOM 2477 N N . ASN A 1 321 ? -17.858 -18.707 -6.966 1.00 97.38 321 ASN A N 1
ATOM 2478 C CA . ASN A 1 321 ? -17.164 -17.907 -5.954 1.00 97.38 321 ASN A CA 1
ATOM 2479 C C . ASN A 1 321 ? -16.913 -18.647 -4.622 1.00 97.38 321 ASN A C 1
ATOM 2481 O O . ASN A 1 321 ? -16.784 -17.981 -3.602 1.00 97.38 321 ASN A O 1
ATOM 2485 N N . ARG A 1 322 ? -16.866 -19.990 -4.595 1.00 98.31 322 ARG A N 1
ATOM 2486 C CA . ARG A 1 322 ? -16.689 -20.774 -3.358 1.00 98.31 322 ARG A CA 1
ATOM 2487 C C . ARG A 1 322 ? -15.686 -21.906 -3.531 1.00 98.31 322 ARG A C 1
ATOM 2489 O O . ARG A 1 322 ? -15.923 -22.833 -4.308 1.00 98.31 322 ARG A O 1
ATOM 2496 N N . VAL A 1 323 ? -14.596 -21.847 -2.770 1.00 98.81 323 VAL A N 1
ATOM 2497 C CA . VAL A 1 323 ? -13.472 -22.789 -2.860 1.00 98.81 323 VAL A CA 1
ATOM 2498 C C . VAL A 1 323 ? -13.074 -23.270 -1.468 1.00 98.81 323 VAL A C 1
ATOM 2500 O O . VAL A 1 323 ? -12.674 -22.468 -0.629 1.00 98.81 323 VAL A O 1
ATOM 2503 N N . ARG A 1 324 ? -13.179 -24.579 -1.227 1.00 98.75 324 ARG A N 1
ATOM 2504 C CA . ARG A 1 324 ? -12.745 -25.237 0.008 1.00 98.75 324 ARG A CA 1
ATOM 2505 C C . ARG A 1 324 ? -11.229 -25.409 0.021 1.00 98.75 324 ARG A C 1
ATOM 2507 O O . ARG A 1 324 ? -10.655 -25.784 -1.004 1.00 98.75 324 ARG A O 1
ATOM 2514 N N . VAL A 1 325 ? -10.614 -25.200 1.183 1.00 98.81 325 VAL A N 1
ATOM 2515 C CA . VAL A 1 325 ? -9.190 -25.443 1.445 1.00 98.81 325 VAL A CA 1
ATOM 2516 C C . VAL A 1 325 ? -9.035 -26.250 2.734 1.00 98.81 325 VAL A C 1
ATOM 2518 O O . VAL A 1 325 ? -9.565 -25.865 3.776 1.00 98.81 325 VAL A O 1
ATOM 2521 N N . TRP A 1 326 ? -8.343 -27.390 2.661 1.00 98.62 326 TRP A N 1
ATOM 2522 C CA . TRP A 1 326 ? -8.154 -28.319 3.787 1.00 98.62 326 TRP A CA 1
ATOM 2523 C C . TRP A 1 326 ? -6.811 -29.058 3.699 1.00 98.62 326 TRP A C 1
ATOM 2525 O O . TRP A 1 326 ? -6.029 -28.841 2.777 1.00 98.62 326 TRP A O 1
ATOM 2535 N N . GLY A 1 327 ? -6.534 -29.941 4.665 1.00 98.06 327 GLY A N 1
ATOM 2536 C CA . GLY A 1 327 ? -5.357 -30.824 4.646 1.00 98.06 327 GLY A CA 1
ATOM 2537 C C . GLY A 1 327 ? -4.097 -30.251 5.306 1.00 98.06 327 GLY A C 1
ATOM 2538 O O . GLY A 1 327 ? -3.083 -30.943 5.378 1.00 98.06 327 GLY A O 1
ATOM 2539 N N . ILE A 1 328 ? -4.175 -29.027 5.836 1.00 98.38 328 ILE A N 1
ATOM 2540 C CA . ILE A 1 328 ? -3.136 -28.406 6.664 1.00 98.38 328 ILE A CA 1
ATOM 2541 C C . ILE A 1 328 ? -2.960 -29.204 7.970 1.00 98.38 328 ILE A C 1
ATOM 2543 O O . ILE A 1 328 ? -3.938 -29.699 8.540 1.00 98.38 328 ILE A O 1
ATOM 2547 N N . LYS A 1 329 ? -1.720 -29.298 8.465 1.00 98.19 329 LYS A N 1
ATOM 2548 C CA . LYS A 1 329 ? -1.393 -29.798 9.811 1.00 98.19 329 LYS A CA 1
ATOM 2549 C C . LYS A 1 329 ? -0.633 -28.772 10.639 1.00 98.19 329 LYS A C 1
ATOM 2551 O O . LYS A 1 329 ? 0.029 -27.904 10.082 1.00 98.19 329 LYS A O 1
ATOM 2556 N N . GLY A 1 330 ? -0.750 -28.853 11.961 1.00 97.69 330 GLY A N 1
ATOM 2557 C CA . GLY A 1 330 ? -0.146 -27.895 12.883 1.00 97.69 330 GLY A CA 1
ATOM 2558 C C . GLY A 1 330 ? 0.895 -28.497 13.823 1.00 97.69 330 GLY A C 1
ATOM 2559 O O . GLY A 1 330 ? 0.738 -29.610 14.322 1.00 97.69 330 GLY A O 1
ATOM 2560 N N . ALA A 1 331 ? 1.931 -27.716 14.120 1.00 97.44 331 ALA A N 1
ATOM 2561 C CA . ALA A 1 331 ? 2.958 -28.020 15.115 1.00 97.44 331 ALA A CA 1
ATOM 2562 C C . ALA A 1 331 ? 3.244 -26.796 16.017 1.00 97.44 331 ALA A C 1
ATOM 2564 O O . ALA A 1 331 ? 2.890 -25.670 15.648 1.00 97.44 331 ALA A O 1
ATOM 2565 N N . PRO A 1 332 ? 3.880 -26.974 17.195 1.00 97.62 332 PRO A N 1
ATOM 2566 C CA . PRO A 1 332 ? 4.195 -25.867 18.099 1.00 97.62 332 PRO A CA 1
ATOM 2567 C C . PRO A 1 332 ? 5.086 -24.801 17.437 1.00 97.62 332 PRO A C 1
ATOM 2569 O O . PRO A 1 332 ? 5.970 -25.160 16.657 1.00 97.62 332 PRO A O 1
ATOM 2572 N N . PRO A 1 333 ? 4.906 -23.508 17.757 1.00 96.31 333 PRO A N 1
ATOM 2573 C CA . PRO A 1 333 ? 5.704 -22.424 17.187 1.00 96.31 333 PRO A CA 1
ATOM 2574 C C . PRO A 1 333 ? 7.189 -22.514 17.592 1.00 96.31 333 PRO A C 1
ATOM 2576 O O . PRO A 1 333 ? 7.517 -23.114 18.623 1.00 96.31 333 PRO A O 1
ATOM 2579 N N . PRO A 1 334 ? 8.103 -21.893 16.823 1.00 94.25 334 PRO A N 1
ATOM 2580 C CA . PRO A 1 334 ? 9.501 -21.760 17.228 1.00 94.25 334 PRO A CA 1
ATOM 2581 C C . PRO A 1 334 ? 9.640 -20.899 18.504 1.00 94.25 334 PRO A C 1
ATOM 2583 O O . PRO A 1 334 ? 8.773 -20.065 18.784 1.00 94.25 334 PRO A O 1
ATOM 2586 N N . PRO A 1 335 ? 10.737 -21.044 19.277 1.00 95.25 335 PRO A N 1
ATOM 2587 C CA . PRO A 1 335 ? 10.996 -20.250 20.491 1.00 95.25 335 PRO A CA 1
ATOM 2588 C C . PRO A 1 335 ? 11.167 -18.742 20.237 1.00 95.25 335 PRO A C 1
ATOM 2590 O O . PRO A 1 335 ? 11.203 -17.945 21.180 1.00 95.25 335 PRO A O 1
ATOM 2593 N N . THR A 1 336 ? 11.268 -18.338 18.974 1.00 95.50 336 THR A N 1
ATOM 2594 C CA . THR A 1 336 ? 11.426 -16.962 18.505 1.00 95.50 336 THR A CA 1
ATOM 2595 C C . THR A 1 336 ? 10.210 -16.485 17.705 1.00 95.50 336 THR A C 1
ATOM 2597 O O . THR A 1 336 ? 9.380 -17.275 17.261 1.00 95.50 336 THR A O 1
ATOM 2600 N N . THR A 1 337 ? 10.097 -15.171 17.528 1.00 95.25 337 THR A N 1
ATOM 2601 C CA . THR A 1 337 ? 9.272 -14.542 16.488 1.00 95.25 337 THR A CA 1
ATOM 2602 C C . THR A 1 337 ? 10.127 -13.581 15.659 1.00 95.25 337 THR A C 1
ATOM 2604 O O . THR A 1 337 ? 11.235 -13.215 16.066 1.00 95.25 337 THR A O 1
ATOM 2607 N N . LYS A 1 338 ? 9.616 -13.166 14.499 1.00 94.94 338 LYS A N 1
ATOM 2608 C CA . LYS A 1 338 ? 10.215 -12.133 13.652 1.00 94.94 338 LYS A CA 1
ATOM 2609 C C . LYS A 1 338 ? 10.209 -10.786 14.383 1.00 94.94 338 LYS A C 1
ATOM 2611 O O . LYS A 1 338 ? 9.185 -10.355 14.909 1.00 94.94 338 LYS A O 1
ATOM 2616 N N . LEU A 1 339 ? 11.343 -10.098 14.368 1.00 95.00 339 LEU A N 1
ATOM 2617 C CA . LEU A 1 339 ? 11.509 -8.717 14.809 1.00 95.00 339 LEU A CA 1
ATOM 2618 C C . LEU A 1 339 ? 11.951 -7.890 13.605 1.00 95.00 339 LEU A C 1
ATOM 2620 O O . LEU A 1 339 ? 12.972 -8.179 12.984 1.00 95.00 339 LEU A O 1
ATOM 2624 N N . ALA A 1 340 ? 11.172 -6.869 13.259 1.00 93.88 340 ALA A N 1
ATOM 2625 C CA . ALA A 1 340 ? 11.547 -5.925 12.225 1.00 93.88 340 ALA A CA 1
ATOM 2626 C C . ALA A 1 340 ? 12.304 -4.741 12.830 1.00 93.88 340 ALA A C 1
ATOM 2628 O O . ALA A 1 340 ? 11.721 -4.004 13.622 1.00 93.88 340 ALA A O 1
ATOM 2629 N N . ILE A 1 341 ? 13.573 -4.556 12.451 1.00 93.44 341 ILE A N 1
ATOM 2630 C CA . ILE A 1 341 ? 14.391 -3.401 12.845 1.00 93.44 341 ILE A CA 1
ATOM 2631 C C . ILE A 1 341 ? 14.613 -2.519 11.612 1.00 93.44 341 ILE A C 1
ATOM 2633 O O . ILE A 1 341 ? 15.071 -2.997 10.575 1.00 93.44 341 ILE A O 1
ATOM 2637 N N . PHE A 1 342 ? 14.314 -1.228 11.727 1.00 91.69 342 PHE A N 1
ATOM 2638 C CA . PHE A 1 342 ? 14.462 -0.246 10.650 1.00 91.69 342 PHE A CA 1
ATOM 2639 C C . PHE A 1 342 ? 15.437 0.853 11.052 1.00 91.69 342 PHE A C 1
ATOM 2641 O O . PHE A 1 342 ? 15.348 1.375 12.163 1.00 91.69 342 PHE A O 1
ATOM 2648 N N . TYR A 1 343 ? 16.347 1.239 10.158 1.00 90.56 343 TYR A N 1
ATOM 2649 C CA . TYR A 1 343 ? 17.380 2.237 10.446 1.00 90.56 343 TYR A CA 1
ATOM 2650 C C . TYR A 1 343 ? 17.636 3.176 9.267 1.00 90.56 343 TYR A C 1
ATOM 2652 O O . TYR A 1 343 ? 17.547 2.777 8.105 1.00 90.56 343 TYR A O 1
ATOM 2660 N N . ARG A 1 344 ? 17.981 4.439 9.551 1.00 90.06 344 ARG A N 1
ATOM 2661 C CA . ARG A 1 344 ? 18.385 5.383 8.495 1.00 90.06 344 ARG A CA 1
ATOM 2662 C C . ARG A 1 344 ? 19.689 4.891 7.877 1.00 90.06 344 ARG A C 1
ATOM 2664 O O . ARG A 1 344 ? 20.691 4.775 8.579 1.00 90.06 344 ARG A O 1
ATOM 2671 N N . ALA A 1 345 ? 19.661 4.595 6.584 1.00 90.38 345 ALA A N 1
ATOM 2672 C CA . ALA A 1 345 ? 20.768 3.933 5.903 1.00 90.38 345 ALA A CA 1
ATOM 2673 C C . ALA A 1 345 ? 21.650 4.910 5.118 1.00 90.38 345 ALA A C 1
ATOM 2675 O O . ALA A 1 345 ? 22.867 4.746 5.085 1.00 90.38 345 ALA A O 1
ATOM 2676 N N . GLY A 1 346 ? 21.067 5.969 4.561 1.00 92.38 346 GLY A N 1
ATOM 2677 C CA . GLY A 1 346 ? 21.790 6.998 3.822 1.00 92.38 346 GLY A CA 1
ATOM 2678 C C . GLY A 1 346 ? 20.852 7.743 2.886 1.00 92.38 346 GLY A C 1
ATOM 2679 O O . GLY A 1 346 ? 19.682 7.964 3.214 1.00 92.38 346 GLY A O 1
ATOM 2680 N N . TYR A 1 347 ? 21.363 8.081 1.708 1.00 94.75 347 TYR A N 1
ATOM 2681 C CA . TYR A 1 347 ? 20.634 8.722 0.624 1.00 94.75 347 TYR A CA 1
ATOM 2682 C C . TYR A 1 347 ? 20.600 7.814 -0.604 1.00 94.75 347 TYR A C 1
ATOM 2684 O O . TYR A 1 347 ? 21.580 7.139 -0.912 1.00 94.75 347 TYR A O 1
ATOM 2692 N N . GLN A 1 348 ? 19.474 7.823 -1.309 1.00 95.31 348 GLN A N 1
ATOM 2693 C CA . GLN A 1 348 ? 19.306 7.201 -2.618 1.00 95.31 348 GLN A CA 1
ATOM 2694 C C . GLN A 1 348 ? 19.034 8.272 -3.679 1.00 95.31 348 GLN A C 1
ATOM 2696 O O . GLN A 1 348 ? 18.432 9.307 -3.379 1.00 95.31 348 GLN A O 1
ATOM 2701 N N . SER A 1 349 ? 19.433 8.028 -4.924 1.00 96.38 349 SER A N 1
ATOM 2702 C CA . SER A 1 349 ? 18.934 8.770 -6.082 1.00 96.38 349 SER A CA 1
ATOM 2703 C C . SER A 1 349 ? 18.816 7.880 -7.317 1.00 96.38 349 SER A C 1
ATOM 2705 O O . SER A 1 349 ? 19.514 6.877 -7.467 1.00 96.38 349 SER A O 1
ATOM 2707 N N . GLU A 1 350 ? 17.901 8.261 -8.204 1.00 95.44 350 GLU A N 1
ATOM 2708 C CA . GLU A 1 350 ? 17.586 7.542 -9.432 1.00 95.44 350 GLU A CA 1
ATOM 2709 C C . GLU A 1 350 ? 17.520 8.498 -10.625 1.00 95.44 350 GLU A C 1
ATOM 2711 O O . GLU A 1 350 ? 16.785 9.489 -10.626 1.00 95.44 350 GLU A O 1
ATOM 2716 N N . ILE A 1 351 ? 18.267 8.169 -11.673 1.00 94.31 351 ILE A N 1
ATOM 2717 C CA . ILE A 1 351 ? 18.301 8.911 -12.932 1.00 94.31 351 ILE A CA 1
ATOM 2718 C C . ILE A 1 351 ? 17.860 7.974 -14.051 1.00 94.31 351 ILE A C 1
ATOM 2720 O O . ILE A 1 351 ? 18.432 6.899 -14.217 1.00 94.31 351 ILE A O 1
ATOM 2724 N N . VAL A 1 352 ? 16.894 8.403 -14.861 1.00 94.06 352 VAL A N 1
ATOM 2725 C CA . VAL A 1 352 ? 16.429 7.652 -16.033 1.00 94.06 352 VAL A CA 1
ATOM 2726 C C . VAL A 1 352 ? 16.771 8.422 -17.308 1.00 94.06 352 VAL A C 1
ATOM 2728 O O . VAL A 1 352 ? 16.309 9.548 -17.505 1.00 94.06 352 VAL A O 1
ATOM 2731 N N . VAL A 1 353 ? 17.580 7.810 -18.177 1.00 94.19 353 VAL A N 1
ATOM 2732 C CA . VAL A 1 353 ? 17.948 8.353 -19.498 1.00 94.19 353 VAL A CA 1
ATOM 2733 C C . VAL A 1 353 ? 17.612 7.370 -20.616 1.00 94.19 353 VAL A C 1
ATOM 2735 O O . VAL A 1 353 ? 17.630 6.156 -20.422 1.00 94.19 353 VAL A O 1
ATOM 2738 N N . ASN A 1 354 ? 17.323 7.889 -21.807 1.00 95.25 354 ASN A N 1
ATOM 2739 C CA . ASN A 1 354 ? 16.658 7.141 -22.866 1.00 95.25 354 ASN A CA 1
ATOM 2740 C C . ASN A 1 354 ? 17.517 7.081 -24.141 1.00 95.25 354 ASN A C 1
ATOM 2742 O O . ASN A 1 354 ? 17.871 8.116 -24.719 1.00 95.25 354 ASN A O 1
ATOM 2746 N N . ALA A 1 355 ? 17.752 5.872 -24.655 1.00 95.06 355 ALA A N 1
ATOM 2747 C CA . ALA A 1 355 ? 18.383 5.642 -25.953 1.00 95.06 355 ALA A CA 1
ATOM 2748 C C . ALA A 1 355 ? 17.344 5.217 -26.996 1.00 95.06 355 ALA A C 1
ATOM 2750 O O . ALA A 1 355 ? 16.655 4.219 -26.805 1.00 95.06 355 ALA A O 1
ATOM 2751 N N . THR A 1 356 ? 17.265 5.943 -28.118 1.00 94.19 356 THR A N 1
ATOM 2752 C CA . THR A 1 356 ? 16.394 5.597 -29.263 1.00 94.19 356 THR A CA 1
ATOM 2753 C C . THR A 1 356 ? 17.199 5.050 -30.442 1.00 94.19 356 THR A C 1
ATOM 2755 O O . THR A 1 356 ? 18.293 5.553 -30.729 1.00 94.19 356 THR A O 1
ATOM 2758 N N . GLY A 1 357 ? 16.623 4.128 -31.215 1.00 90.38 357 GLY A N 1
ATOM 2759 C CA . GLY A 1 357 ? 17.080 3.793 -32.567 1.00 90.38 357 GLY A CA 1
ATOM 2760 C C . GLY A 1 357 ? 18.221 2.779 -32.610 1.00 90.38 357 GLY A C 1
ATOM 2761 O O . GLY A 1 357 ? 18.427 2.009 -31.682 1.00 90.38 357 GLY A O 1
ATOM 2762 N N . TYR A 1 358 ? 18.983 2.769 -33.706 1.00 90.81 358 TYR A N 1
ATOM 2763 C CA . TYR A 1 358 ? 20.076 1.808 -33.889 1.00 90.81 358 TYR A CA 1
ATOM 2764 C C . TYR A 1 358 ? 21.145 1.911 -32.783 1.00 90.81 358 TYR A C 1
ATOM 2766 O O . TYR A 1 358 ? 21.513 3.022 -32.389 1.00 90.81 358 TYR A O 1
ATOM 2774 N N . GLY A 1 359 ? 21.660 0.766 -32.324 1.00 93.25 359 GLY A N 1
ATOM 2775 C CA . GLY A 1 359 ? 22.778 0.673 -31.379 1.00 93.25 359 GLY A CA 1
ATOM 2776 C C . GLY A 1 359 ? 22.476 1.185 -29.966 1.00 93.25 359 GLY A C 1
ATOM 2777 O O . GLY A 1 359 ? 23.268 1.945 -29.411 1.00 93.25 359 GLY A O 1
ATOM 2778 N N . THR A 1 360 ? 21.309 0.861 -29.390 1.00 93.81 360 THR A N 1
ATOM 2779 C CA . THR A 1 360 ? 20.975 1.288 -28.016 1.00 93.81 360 THR A CA 1
ATOM 2780 C C . THR A 1 360 ? 21.953 0.745 -26.977 1.00 93.81 360 THR A C 1
ATOM 2782 O O . THR A 1 360 ? 22.318 1.488 -26.072 1.00 93.81 360 THR A O 1
ATOM 2785 N N . ALA A 1 361 ? 22.438 -0.492 -27.122 1.00 92.56 361 ALA A N 1
ATOM 2786 C CA . ALA A 1 361 ? 23.424 -1.071 -26.210 1.00 92.56 361 ALA A CA 1
ATOM 2787 C C . ALA A 1 361 ? 24.709 -0.226 -26.170 1.00 92.56 361 ALA A C 1
ATOM 2789 O O . ALA A 1 361 ? 25.072 0.292 -25.117 1.00 92.56 361 ALA A O 1
ATOM 2790 N N . GLU A 1 362 ? 25.322 0.024 -27.328 1.00 95.50 362 GLU A N 1
ATOM 2791 C CA . GLU A 1 362 ? 26.573 0.776 -27.462 1.00 95.50 362 GLU A CA 1
ATOM 2792 C C . GLU A 1 362 ? 26.436 2.239 -27.005 1.00 95.50 362 GLU A C 1
ATOM 2794 O O . GLU A 1 362 ? 27.382 2.823 -26.471 1.00 95.50 362 GLU A O 1
ATOM 2799 N N . LYS A 1 363 ? 25.245 2.830 -27.171 1.00 96.00 363 LYS A N 1
ATOM 2800 C CA . LYS A 1 363 ? 24.899 4.156 -26.634 1.00 96.00 363 LYS A CA 1
ATOM 2801 C C . LYS A 1 363 ? 24.917 4.172 -25.105 1.00 96.00 363 LYS A C 1
ATOM 2803 O O . LYS A 1 363 ? 25.509 5.075 -24.513 1.00 96.00 363 LYS A O 1
ATOM 2808 N N . LEU A 1 364 ? 24.298 3.177 -24.468 1.00 95.12 364 LEU A N 1
ATOM 2809 C CA . LEU A 1 364 ? 24.267 3.072 -23.010 1.00 95.12 364 LEU A CA 1
ATOM 2810 C C . LEU A 1 364 ? 25.645 2.696 -22.439 1.00 95.12 364 LEU A C 1
ATOM 2812 O O . LEU A 1 364 ? 26.060 3.302 -21.455 1.00 95.12 364 LEU A O 1
ATOM 2816 N N . ASP A 1 365 ? 26.406 1.825 -23.110 1.00 95.88 365 ASP A N 1
ATOM 2817 C CA . ASP A 1 365 ? 27.811 1.533 -22.786 1.00 95.88 365 ASP A CA 1
ATOM 2818 C C . ASP A 1 365 ? 28.701 2.783 -22.816 1.00 95.88 365 ASP A C 1
ATOM 2820 O O . ASP A 1 365 ? 29.541 2.973 -21.933 1.00 95.88 365 ASP A O 1
ATOM 2824 N N . LEU A 1 366 ? 28.528 3.657 -23.814 1.00 96.00 366 LEU A N 1
ATOM 2825 C CA . LEU A 1 366 ? 29.247 4.931 -23.886 1.00 96.00 366 LEU A CA 1
ATOM 2826 C C . LEU A 1 366 ? 28.881 5.851 -22.710 1.00 96.00 366 LEU A C 1
ATOM 2828 O O . LEU A 1 366 ? 29.767 6.453 -22.101 1.00 96.00 366 LEU A O 1
ATOM 2832 N N . TYR A 1 367 ? 27.593 5.943 -22.375 1.00 96.19 367 TYR A N 1
ATOM 2833 C CA . TYR A 1 367 ? 27.094 6.827 -21.320 1.00 96.19 367 TYR A CA 1
ATOM 2834 C C . TYR A 1 367 ? 27.515 6.366 -19.917 1.00 96.19 367 TYR A C 1
ATOM 2836 O O . TYR A 1 367 ? 27.983 7.171 -19.113 1.00 96.19 367 TYR A O 1
ATOM 2844 N N . GLU A 1 368 ? 27.448 5.060 -19.654 1.00 96.81 368 GLU A N 1
ATOM 2845 C CA . GLU A 1 368 ? 27.960 4.429 -18.435 1.00 96.81 368 GLU A CA 1
ATOM 2846 C C . GLU A 1 368 ? 29.462 4.709 -18.247 1.00 96.81 368 GLU A C 1
ATOM 2848 O O . GLU A 1 368 ? 29.892 5.139 -17.174 1.00 96.81 368 GLU A O 1
ATOM 2853 N N . ARG A 1 369 ? 30.271 4.535 -19.304 1.00 96.88 369 ARG A N 1
ATOM 2854 C CA . ARG A 1 369 ? 31.718 4.825 -19.276 1.00 96.88 369 ARG A CA 1
ATOM 2855 C C . ARG A 1 369 ? 32.007 6.305 -19.024 1.00 96.88 369 ARG A C 1
ATOM 2857 O O . ARG A 1 369 ? 32.919 6.620 -18.262 1.00 96.88 369 ARG A O 1
ATOM 2864 N N . MET A 1 370 ? 31.234 7.199 -19.638 1.00 96.56 370 MET A N 1
ATOM 2865 C CA . MET A 1 370 ? 31.359 8.649 -19.470 1.00 96.56 370 MET A CA 1
ATOM 2866 C C . MET A 1 370 ? 31.026 9.091 -18.038 1.00 96.56 370 MET A C 1
ATOM 2868 O O . MET A 1 370 ? 31.791 9.847 -17.437 1.00 96.56 370 MET A O 1
ATOM 2872 N N . LEU A 1 371 ? 29.945 8.568 -17.448 1.00 97.06 371 LEU A N 1
ATOM 2873 C CA . LEU A 1 371 ? 29.600 8.843 -16.052 1.00 97.06 371 LEU A CA 1
ATOM 2874 C C . LEU A 1 371 ? 30.643 8.271 -15.086 1.00 97.06 371 LEU A C 1
ATOM 2876 O O . LEU A 1 371 ? 31.121 9.003 -14.223 1.00 97.06 371 LEU A O 1
ATOM 2880 N N . LYS A 1 372 ? 31.089 7.020 -15.270 1.00 97.62 372 LYS A N 1
ATOM 2881 C CA . LYS A 1 372 ? 32.167 6.427 -14.452 1.00 97.62 372 LYS A CA 1
ATOM 2882 C C . LYS A 1 372 ? 33.482 7.219 -14.560 1.00 97.62 372 LYS A C 1
ATOM 2884 O O . LYS A 1 372 ? 34.171 7.389 -13.554 1.00 97.62 372 LYS A O 1
ATOM 2889 N N . PHE A 1 373 ? 33.807 7.780 -15.729 1.00 97.69 373 PHE A N 1
ATOM 2890 C CA . PHE A 1 373 ? 34.921 8.726 -15.890 1.00 97.69 373 PHE A CA 1
ATOM 2891 C C . PHE A 1 373 ? 34.703 10.027 -15.094 1.00 97.69 373 PHE A C 1
ATOM 2893 O O . PHE A 1 373 ? 35.597 10.444 -14.354 1.00 97.69 373 PHE A O 1
ATOM 2900 N N . GLY A 1 374 ? 33.519 10.639 -15.197 1.00 97.81 374 GLY A N 1
ATOM 2901 C CA . GLY A 1 374 ? 33.163 11.852 -14.456 1.00 97.81 374 GLY A CA 1
ATOM 2902 C C . GLY A 1 374 ? 33.249 11.666 -12.938 1.00 97.81 374 GLY A C 1
ATOM 2903 O O . GLY A 1 374 ? 33.935 12.439 -12.270 1.00 97.81 374 GLY A O 1
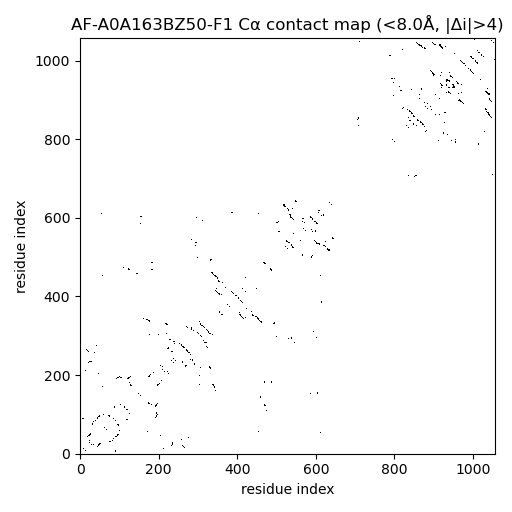ATOM 2904 N N . LEU A 1 375 ? 32.643 10.598 -12.408 1.00 98.12 375 LEU A N 1
ATOM 2905 C CA . LEU A 1 375 ? 32.663 10.240 -10.983 1.00 98.12 375 LEU A CA 1
ATOM 2906 C C . LEU A 1 375 ? 34.088 9.986 -10.473 1.00 98.12 375 LEU A C 1
ATOM 2908 O O . LEU A 1 375 ? 34.444 10.423 -9.377 1.00 98.12 375 LEU A O 1
ATOM 2912 N N . LYS A 1 376 ? 34.932 9.324 -11.277 1.00 98.12 376 LYS A N 1
ATOM 2913 C CA . LYS A 1 376 ? 36.339 9.085 -10.929 1.00 98.12 376 LYS A CA 1
ATOM 2914 C C . LYS A 1 376 ? 37.155 10.377 -10.901 1.00 98.12 376 LYS A C 1
ATOM 2916 O O . LYS A 1 376 ? 37.976 10.557 -10.009 1.00 98.12 376 LYS A O 1
ATOM 2921 N N . ARG A 1 377 ? 36.917 11.293 -11.844 1.00 97.50 377 ARG A N 1
ATOM 2922 C CA . ARG A 1 377 ? 37.555 12.620 -11.875 1.00 97.50 377 ARG A CA 1
ATOM 2923 C C . ARG A 1 377 ? 37.084 13.515 -10.717 1.00 97.50 377 ARG A C 1
ATOM 2925 O O . ARG A 1 377 ? 37.873 14.316 -10.231 1.00 97.50 377 ARG A O 1
ATOM 2932 N N . LEU A 1 378 ? 35.838 13.361 -10.264 1.00 97.31 378 LEU A N 1
ATOM 2933 C CA . LEU A 1 378 ? 35.314 13.998 -9.046 1.00 97.31 378 LEU A CA 1
ATOM 2934 C C . LEU A 1 378 ? 35.827 13.345 -7.744 1.00 97.31 378 LEU A C 1
ATOM 2936 O O . LEU A 1 378 ? 35.647 13.923 -6.679 1.00 97.31 378 LEU A O 1
ATOM 2940 N N . GLY A 1 379 ? 36.467 12.171 -7.810 1.00 97.75 379 GLY A N 1
ATOM 2941 C CA . GLY A 1 379 ? 36.995 11.462 -6.638 1.00 97.75 379 GLY A CA 1
ATOM 2942 C C . GLY A 1 379 ? 35.934 10.768 -5.775 1.00 97.75 379 GLY A C 1
ATOM 2943 O O . GLY A 1 379 ? 36.192 10.514 -4.603 1.00 97.75 379 GLY A O 1
ATOM 2944 N N . ILE A 1 380 ? 34.751 10.482 -6.335 1.00 97.75 380 ILE A N 1
ATOM 2945 C CA . ILE A 1 380 ? 33.589 9.946 -5.595 1.00 97.75 380 ILE A CA 1
ATOM 2946 C C . ILE A 1 380 ? 33.085 8.585 -6.093 1.00 97.75 380 ILE A C 1
ATOM 2948 O O . ILE A 1 380 ? 32.152 8.043 -5.513 1.00 97.75 380 ILE A O 1
ATOM 2952 N N . LEU A 1 381 ? 33.670 8.025 -7.162 1.00 97.06 381 LEU A N 1
ATOM 2953 C CA . LEU A 1 381 ? 33.227 6.746 -7.743 1.00 97.06 381 LEU A CA 1
ATOM 2954 C C . LEU A 1 381 ? 33.241 5.592 -6.727 1.00 97.06 381 LEU A C 1
ATOM 2956 O O . LEU A 1 381 ? 32.353 4.748 -6.759 1.00 97.06 381 LEU A O 1
ATOM 2960 N N . ASP A 1 382 ? 34.226 5.586 -5.833 1.00 96.50 382 ASP A N 1
ATOM 2961 C CA . ASP A 1 382 ? 34.443 4.525 -4.846 1.00 96.50 382 ASP A CA 1
ATOM 2962 C C . ASP A 1 382 ? 33.743 4.821 -3.493 1.00 96.50 382 ASP A C 1
ATOM 2964 O O . ASP A 1 382 ? 33.965 4.110 -2.517 1.00 96.50 382 ASP A O 1
ATOM 2968 N N . ASN A 1 383 ? 32.896 5.866 -3.431 1.00 95.25 383 ASN A N 1
ATOM 2969 C CA . ASN A 1 383 ? 32.178 6.317 -2.223 1.00 95.25 383 ASN A CA 1
ATOM 2970 C C . ASN A 1 383 ? 30.672 5.968 -2.232 1.00 95.25 383 ASN A C 1
ATOM 2972 O O . ASN A 1 383 ? 29.935 6.408 -1.347 1.00 95.25 383 ASN A O 1
ATOM 2976 N N . PHE A 1 384 ? 30.195 5.246 -3.248 1.00 95.12 384 PHE A N 1
ATOM 2977 C CA . PHE A 1 384 ? 28.820 4.747 -3.304 1.00 95.12 384 PHE A CA 1
ATOM 2978 C C . PHE A 1 384 ? 28.705 3.434 -2.524 1.00 95.12 384 PHE A C 1
ATOM 2980 O 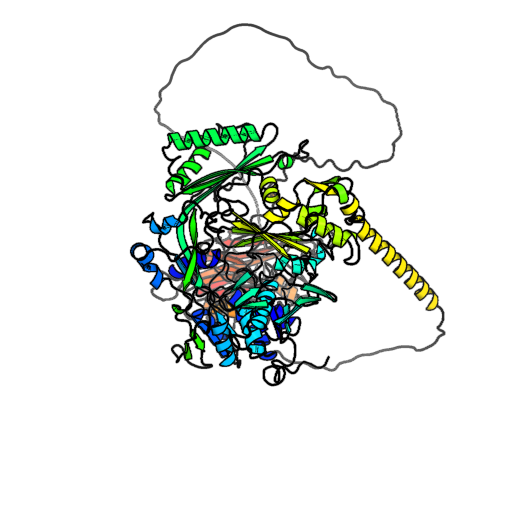O . PHE A 1 384 ? 29.545 2.551 -2.678 1.00 95.12 384 PHE A O 1
ATOM 2987 N N . ASP A 1 385 ? 27.633 3.296 -1.746 1.00 91.56 385 ASP A N 1
ATOM 2988 C CA . ASP A 1 385 ? 27.244 2.031 -1.115 1.00 91.56 385 ASP A CA 1
ATOM 2989 C C . ASP A 1 385 ? 26.572 1.100 -2.150 1.00 91.56 385 ASP A C 1
ATOM 2991 O O . ASP A 1 385 ? 26.761 -0.113 -2.123 1.00 91.56 385 ASP A O 1
ATOM 2995 N N . VAL A 1 386 ? 25.852 1.674 -3.127 1.00 93.69 386 VAL A N 1
ATOM 2996 C CA . VAL A 1 386 ? 25.357 0.993 -4.339 1.00 93.69 386 VAL A CA 1
ATOM 2997 C C . VAL A 1 386 ? 25.488 1.940 -5.534 1.00 93.69 386 VAL A C 1
ATOM 2999 O O . VAL A 1 386 ? 25.138 3.114 -5.427 1.00 93.69 386 VAL A O 1
ATOM 3002 N N . LEU A 1 387 ? 25.935 1.448 -6.694 1.00 96.44 387 LEU A N 1
ATOM 3003 C CA . LEU A 1 387 ? 25.885 2.189 -7.961 1.00 96.44 387 LEU A CA 1
ATOM 3004 C C . LEU A 1 387 ? 25.644 1.237 -9.143 1.00 96.44 387 LEU A C 1
ATOM 3006 O O . LEU A 1 387 ? 26.563 0.572 -9.626 1.00 96.44 387 LEU A O 1
ATOM 3010 N N . GLU A 1 388 ? 24.409 1.202 -9.638 1.00 95.50 388 GLU A N 1
ATOM 3011 C CA . GLU A 1 388 ? 23.965 0.291 -10.695 1.00 95.50 388 GLU A CA 1
ATOM 3012 C C . GLU A 1 388 ? 23.522 1.018 -11.970 1.00 95.50 388 GLU A C 1
ATOM 3014 O O . GLU A 1 388 ? 22.938 2.098 -11.933 1.00 95.50 388 GLU A O 1
ATOM 3019 N N . PHE A 1 389 ? 23.776 0.381 -13.117 1.00 96.25 389 PHE A N 1
ATOM 3020 C CA . PHE A 1 389 ? 23.470 0.881 -14.461 1.00 96.25 389 PHE A CA 1
ATOM 3021 C C . PHE A 1 389 ? 22.509 -0.095 -15.162 1.00 96.25 389 PHE A C 1
ATOM 3023 O O . PHE A 1 389 ? 22.903 -0.904 -16.003 1.00 96.25 389 PHE A O 1
ATOM 3030 N N . GLN A 1 390 ? 21.238 -0.053 -14.766 1.00 95.38 390 GLN A N 1
ATOM 3031 C CA . GLN A 1 390 ? 20.211 -1.026 -15.139 1.00 95.38 390 GLN A CA 1
ATOM 3032 C C . GLN A 1 390 ? 19.601 -0.694 -16.509 1.00 95.38 390 GLN A C 1
ATOM 3034 O O . GLN A 1 390 ? 18.962 0.345 -16.691 1.00 95.38 390 GLN A O 1
ATOM 3039 N N . ARG A 1 391 ? 19.788 -1.584 -17.489 1.00 93.94 391 ARG A N 1
ATOM 3040 C CA . ARG A 1 391 ? 19.250 -1.444 -18.853 1.00 93.94 391 ARG A CA 1
ATOM 3041 C C . ARG A 1 391 ? 17.842 -2.047 -18.899 1.00 93.94 391 ARG A C 1
ATOM 3043 O O . ARG A 1 391 ? 17.660 -3.200 -18.520 1.00 93.94 391 ARG A O 1
ATOM 3050 N N . ILE A 1 392 ? 16.848 -1.272 -19.334 1.00 93.19 392 ILE A N 1
ATOM 3051 C CA . ILE A 1 392 ? 15.424 -1.633 -19.272 1.00 93.19 392 ILE A CA 1
ATOM 3052 C C . ILE A 1 392 ? 14.812 -1.621 -20.678 1.00 93.19 392 ILE A C 1
ATOM 3054 O O . ILE A 1 392 ? 14.808 -0.600 -21.376 1.00 93.19 392 ILE A O 1
ATOM 3058 N N . GLY A 1 393 ? 14.228 -2.763 -21.045 1.00 90.88 393 GLY A N 1
ATOM 3059 C CA . GLY A 1 393 ? 13.572 -2.994 -22.330 1.00 90.88 393 GLY A CA 1
ATOM 3060 C C . GLY A 1 393 ? 14.527 -3.415 -23.452 1.00 90.88 393 GLY A C 1
ATOM 3061 O O . GLY A 1 393 ? 15.744 -3.273 -23.364 1.00 90.88 393 GLY A O 1
ATOM 3062 N N . VAL A 1 394 ? 13.941 -3.923 -24.534 1.00 89.50 394 VAL A N 1
ATOM 3063 C CA . VAL A 1 394 ? 14.611 -4.268 -25.797 1.00 89.50 394 VAL A CA 1
ATOM 3064 C C . VAL A 1 394 ? 13.812 -3.589 -26.915 1.00 89.50 394 VAL A C 1
ATOM 3066 O O . VAL A 1 394 ? 12.582 -3.683 -26.888 1.00 89.50 394 VAL A O 1
ATOM 3069 N N . PRO A 1 395 ? 14.441 -2.886 -27.877 1.00 91.19 395 PRO A N 1
ATOM 3070 C CA . PRO A 1 395 ? 13.694 -2.179 -28.912 1.00 91.19 395 PRO A CA 1
ATOM 3071 C C . PRO A 1 395 ? 13.039 -3.171 -29.888 1.00 91.19 395 PRO A C 1
ATOM 3073 O O . PRO A 1 395 ? 13.613 -4.211 -30.218 1.00 91.19 395 PRO A O 1
ATOM 3076 N N . GLU A 1 396 ? 11.849 -2.836 -30.391 1.00 92.62 396 GLU A N 1
ATOM 3077 C CA . GLU A 1 396 ? 11.181 -3.598 -31.453 1.00 92.62 396 GLU A CA 1
ATOM 3078 C C . GLU A 1 396 ? 12.090 -3.639 -32.694 1.00 92.62 396 GLU A C 1
ATOM 3080 O O . GLU A 1 396 ? 12.581 -2.606 -33.147 1.00 92.62 396 GLU A O 1
ATOM 3085 N N . SER A 1 397 ? 12.314 -4.830 -33.260 1.00 90.44 397 SER A N 1
ATOM 3086 C CA . SER A 1 397 ? 13.296 -5.054 -34.338 1.00 90.44 397 SER A CA 1
ATOM 3087 C C . SER A 1 397 ? 12.981 -4.326 -35.652 1.00 90.44 397 SER A C 1
ATOM 3089 O O . SER A 1 397 ? 13.862 -4.149 -36.492 1.00 90.44 397 SER A O 1
ATOM 3091 N N . ASN A 1 398 ? 11.734 -3.884 -35.825 1.00 93.81 398 ASN A N 1
ATOM 3092 C CA . ASN A 1 398 ? 11.300 -2.953 -36.863 1.00 93.81 398 ASN A CA 1
ATOM 3093 C C . ASN A 1 398 ? 10.257 -1.995 -36.246 1.00 93.81 398 ASN A C 1
ATOM 3095 O O . ASN A 1 398 ? 9.055 -2.271 -36.330 1.00 93.81 398 ASN A O 1
ATOM 3099 N N . PRO A 1 399 ? 10.704 -0.937 -35.544 1.00 94.25 399 PRO A N 1
ATOM 3100 C CA . PRO A 1 399 ? 9.878 -0.229 -34.579 1.00 94.25 399 PRO A CA 1
ATOM 3101 C C . PRO A 1 399 ? 8.868 0.698 -35.257 1.00 94.25 399 PRO A C 1
ATOM 3103 O O . PRO A 1 399 ? 9.238 1.622 -35.983 1.00 94.25 399 PRO A O 1
ATOM 3106 N N . ARG A 1 400 ? 7.574 0.494 -34.987 1.00 96.25 400 ARG A N 1
ATOM 3107 C CA . ARG A 1 400 ? 6.490 1.283 -35.617 1.00 96.25 400 ARG A CA 1
ATOM 3108 C C . ARG A 1 400 ? 6.253 2.671 -35.010 1.00 96.25 400 ARG A C 1
ATOM 3110 O O . ARG A 1 400 ? 5.416 3.417 -35.510 1.00 96.25 400 ARG A O 1
ATOM 3117 N N . SER A 1 401 ? 6.959 3.024 -33.941 1.00 96.25 401 SER A N 1
ATOM 3118 C CA . SER A 1 401 ? 6.963 4.364 -33.345 1.00 96.25 401 SER A CA 1
ATOM 3119 C C . SER A 1 401 ? 8.279 4.615 -32.610 1.00 96.25 401 SER A C 1
ATOM 3121 O O . SER A 1 401 ? 9.010 3.668 -32.310 1.00 96.25 401 SER A O 1
ATOM 3123 N N . GLN A 1 402 ? 8.567 5.878 -32.272 1.00 94.31 402 GLN A N 1
ATOM 3124 C CA . GLN A 1 402 ? 9.755 6.227 -31.487 1.00 94.31 402 GLN A CA 1
ATOM 3125 C C . GLN A 1 402 ? 9.805 5.446 -30.167 1.00 94.31 402 GLN A C 1
ATOM 3127 O O . GLN A 1 402 ? 10.824 4.838 -29.871 1.00 94.31 402 GLN A O 1
ATOM 3132 N N . LEU A 1 403 ? 8.691 5.387 -29.427 1.00 94.19 403 LEU A N 1
ATOM 3133 C CA . LEU A 1 403 ? 8.609 4.701 -28.131 1.00 94.19 403 LEU A CA 1
ATOM 3134 C C . LEU A 1 403 ? 8.969 3.210 -28.223 1.00 94.19 403 LEU A C 1
ATOM 3136 O O . LEU A 1 403 ? 9.661 2.699 -27.353 1.00 94.19 403 LEU A O 1
ATOM 3140 N N . ARG A 1 404 ? 8.577 2.520 -29.304 1.00 94.94 404 ARG A N 1
ATOM 3141 C CA . ARG A 1 404 ? 8.970 1.115 -29.543 1.00 94.94 404 ARG A CA 1
ATOM 3142 C C . ARG A 1 404 ? 10.439 0.947 -29.947 1.00 94.94 404 ARG A C 1
ATOM 3144 O O . ARG A 1 404 ? 10.950 -0.168 -29.944 1.00 94.94 404 ARG A O 1
ATOM 3151 N N . SER A 1 405 ? 11.110 2.039 -30.303 1.00 94.88 405 SER A N 1
ATOM 3152 C CA . SER A 1 405 ? 12.539 2.109 -30.612 1.00 94.88 405 SER A CA 1
ATOM 3153 C C . SER A 1 405 ? 13.383 2.601 -29.426 1.00 94.88 405 SER A C 1
ATOM 3155 O O . SER A 1 405 ? 14.603 2.705 -29.563 1.00 94.88 405 SER A O 1
ATOM 3157 N N . THR A 1 406 ? 12.755 2.921 -28.289 1.00 94.81 406 THR A N 1
ATOM 3158 C CA . THR A 1 406 ? 13.406 3.483 -27.102 1.00 94.81 406 THR A CA 1
ATOM 3159 C C . THR A 1 406 ? 13.621 2.422 -26.027 1.00 94.81 406 THR A C 1
ATOM 3161 O O . THR A 1 406 ? 12.713 1.666 -25.693 1.00 94.81 406 THR A O 1
ATOM 3164 N N . THR A 1 407 ? 14.815 2.415 -25.436 1.00 94.56 407 THR A N 1
ATOM 3165 C CA . THR A 1 407 ? 15.143 1.688 -24.200 1.00 94.56 407 THR A CA 1
ATOM 3166 C C . THR A 1 407 ? 15.673 2.648 -23.147 1.00 94.56 407 THR A C 1
ATOM 3168 O O . THR A 1 407 ? 16.300 3.658 -23.485 1.00 94.56 407 THR A O 1
ATOM 3171 N N . TYR A 1 408 ? 15.475 2.311 -21.877 1.00 93.75 408 TYR A N 1
ATOM 3172 C CA . TYR A 1 408 ? 15.862 3.153 -20.749 1.00 93.75 408 TYR A CA 1
ATOM 3173 C C . TYR A 1 408 ? 17.130 2.620 -20.075 1.00 93.75 408 TYR A C 1
ATOM 3175 O O . TYR A 1 408 ? 17.377 1.415 -20.041 1.00 93.75 408 TYR A O 1
ATOM 3183 N N . LEU A 1 409 ? 17.919 3.525 -19.508 1.00 95.25 409 LEU A N 1
ATOM 3184 C CA . LEU A 1 409 ? 18.965 3.232 -18.539 1.00 95.25 409 LEU A CA 1
ATOM 3185 C C . LEU A 1 409 ? 18.568 3.897 -17.224 1.00 95.25 409 LEU A C 1
ATOM 3187 O O . LEU A 1 409 ? 18.567 5.126 -17.128 1.00 95.25 409 LEU A O 1
ATOM 3191 N N . ARG A 1 410 ? 18.228 3.073 -16.234 1.00 95.94 410 ARG A N 1
ATOM 3192 C CA . ARG A 1 410 ? 18.026 3.478 -14.844 1.00 95.94 410 ARG A CA 1
ATOM 3193 C C . ARG A 1 410 ? 19.374 3.407 -14.140 1.00 95.94 410 ARG A C 1
ATOM 3195 O O . ARG A 1 410 ? 19.951 2.333 -13.991 1.00 95.94 410 ARG A O 1
ATOM 3202 N N . ILE A 1 411 ? 19.889 4.560 -13.744 1.00 96.50 411 ILE A N 1
ATOM 3203 C CA . ILE A 1 411 ? 21.095 4.683 -12.934 1.00 96.50 411 ILE A CA 1
ATOM 3204 C C . ILE A 1 411 ? 20.614 4.851 -11.497 1.00 96.50 411 ILE A C 1
ATOM 3206 O O . ILE A 1 411 ? 20.048 5.892 -11.159 1.00 96.50 411 ILE A O 1
ATOM 3210 N N . PHE A 1 412 ? 20.785 3.812 -10.686 1.00 96.75 412 PHE A N 1
ATOM 3211 C CA . PHE A 1 412 ? 20.379 3.794 -9.283 1.00 96.75 412 PHE A CA 1
ATOM 3212 C C . PHE A 1 412 ? 21.617 3.886 -8.393 1.00 96.75 412 PHE A C 1
ATOM 3214 O O . PHE A 1 412 ? 22.615 3.209 -8.653 1.00 96.75 412 PHE A O 1
ATOM 3221 N N . ALA A 1 413 ? 21.562 4.731 -7.368 1.00 96.88 413 ALA A N 1
ATOM 3222 C CA . ALA A 1 413 ? 22.702 5.011 -6.510 1.00 96.88 413 ALA A CA 1
ATOM 3223 C C . ALA A 1 413 ? 22.297 5.176 -5.041 1.00 96.88 413 ALA A C 1
ATOM 3225 O O . ALA A 1 413 ? 21.480 6.038 -4.726 1.00 96.88 413 ALA A O 1
ATOM 3226 N N . GLU A 1 414 ? 22.944 4.437 -4.142 1.00 95.31 414 GLU A N 1
ATOM 3227 C CA . GLU A 1 414 ? 22.888 4.647 -2.691 1.00 95.31 414 GLU A CA 1
ATOM 3228 C C . GLU A 1 414 ? 24.255 5.126 -2.192 1.00 95.31 414 GLU A C 1
ATOM 3230 O O . GLU A 1 414 ? 25.292 4.605 -2.606 1.00 95.31 414 GLU A O 1
ATOM 3235 N N . ALA A 1 415 ? 24.274 6.096 -1.280 1.00 94.50 415 ALA A N 1
ATOM 3236 C CA . ALA A 1 415 ? 25.479 6.494 -0.563 1.00 94.50 415 ALA A CA 1
ATOM 3237 C C . ALA A 1 415 ? 25.148 7.033 0.833 1.00 94.50 415 ALA A C 1
ATOM 3239 O O . ALA A 1 415 ? 24.077 7.589 1.087 1.00 94.50 415 ALA A O 1
ATOM 3240 N N . SER A 1 416 ? 26.104 6.916 1.748 1.00 92.25 416 SER A N 1
ATOM 3241 C CA . SER A 1 416 ? 25.979 7.448 3.108 1.00 92.25 416 SER A CA 1
ATOM 3242 C C . SER A 1 416 ? 26.033 8.991 3.162 1.00 92.25 416 SER A C 1
ATOM 3244 O O . SER A 1 416 ? 25.500 9.580 4.098 1.00 92.25 416 SER A O 1
ATOM 3246 N N . ASP A 1 417 ? 26.593 9.655 2.141 1.00 93.25 417 ASP A N 1
ATOM 3247 C CA . ASP A 1 417 ? 26.624 11.120 1.994 1.00 93.25 417 ASP A CA 1
ATOM 3248 C C . ASP A 1 417 ? 25.864 11.584 0.735 1.00 93.25 417 ASP A C 1
ATOM 3250 O O . ASP A 1 417 ? 26.207 11.222 -0.391 1.00 93.25 417 ASP A O 1
ATOM 3254 N N . ALA A 1 418 ? 24.877 12.465 0.925 1.00 96.31 418 ALA A N 1
ATOM 3255 C CA . ALA A 1 418 ? 24.090 13.095 -0.135 1.00 96.31 418 ALA A CA 1
ATOM 3256 C C . ALA A 1 418 ? 24.940 13.801 -1.209 1.00 96.31 418 ALA A C 1
ATOM 3258 O O . ALA A 1 418 ? 24.523 13.878 -2.368 1.00 96.31 418 ALA A O 1
ATOM 3259 N N . ASN A 1 419 ? 26.130 14.306 -0.861 1.00 97.06 419 ASN A N 1
ATOM 3260 C CA . ASN A 1 419 ? 27.020 14.966 -1.821 1.00 97.06 419 ASN A CA 1
ATOM 3261 C C . ASN A 1 419 ? 27.529 14.006 -2.911 1.00 97.06 419 ASN A C 1
ATOM 3263 O O . ASN A 1 419 ? 27.806 14.444 -4.028 1.00 97.06 419 ASN A O 1
ATOM 3267 N N . VAL A 1 420 ? 27.599 12.701 -2.628 1.00 97.38 420 VAL A N 1
ATOM 3268 C CA . VAL A 1 420 ? 27.999 11.666 -3.597 1.00 97.38 420 VAL A CA 1
ATOM 3269 C C . VAL A 1 420 ? 26.903 11.482 -4.661 1.00 97.38 420 VAL A C 1
ATOM 3271 O O . VAL A 1 420 ? 27.181 11.541 -5.862 1.00 97.38 420 VAL A O 1
ATOM 3274 N N . ASN A 1 421 ? 25.635 11.405 -4.238 1.00 97.56 421 ASN A N 1
ATOM 3275 C CA . ASN A 1 421 ? 24.467 11.406 -5.130 1.00 97.56 421 ASN A CA 1
ATOM 3276 C C . ASN A 1 421 ? 24.319 12.729 -5.917 1.00 97.56 421 ASN A C 1
ATOM 3278 O O . ASN A 1 421 ? 24.027 12.695 -7.114 1.00 97.56 421 ASN A O 1
ATOM 3282 N N . LEU A 1 422 ? 24.566 13.894 -5.293 1.00 96.88 422 LEU A N 1
ATOM 3283 C CA . LEU A 1 422 ? 24.594 15.190 -5.999 1.00 96.88 422 LEU A CA 1
ATOM 3284 C C . LEU A 1 422 ? 25.714 15.250 -7.043 1.00 96.88 422 LEU A C 1
ATOM 3286 O O . LEU A 1 422 ? 25.508 15.785 -8.132 1.00 96.88 422 LEU A O 1
ATOM 3290 N N . GLY A 1 423 ? 26.879 14.674 -6.741 1.00 97.06 423 GLY A N 1
ATOM 3291 C CA . GLY A 1 423 ? 27.986 14.545 -7.682 1.00 97.06 423 GLY A CA 1
ATOM 3292 C C . GLY A 1 423 ? 27.571 13.791 -8.945 1.00 97.06 423 GLY A C 1
ATOM 3293 O O . GLY A 1 423 ? 27.768 14.305 -10.046 1.00 97.06 423 GLY A O 1
ATOM 3294 N N . LEU A 1 424 ? 26.899 12.642 -8.804 1.00 96.94 424 LEU A N 1
ATOM 3295 C CA . LEU A 1 424 ? 26.307 11.913 -9.932 1.00 96.94 424 LEU A CA 1
ATOM 3296 C C . LEU A 1 424 ? 25.297 12.767 -10.721 1.00 96.94 424 LEU A C 1
ATOM 3298 O O . LEU A 1 424 ? 25.397 12.842 -11.947 1.00 96.94 424 LEU A O 1
ATOM 3302 N N . ALA A 1 425 ? 24.370 13.449 -10.044 1.00 95.31 425 ALA A N 1
ATOM 3303 C CA . ALA A 1 425 ? 23.382 14.305 -10.704 1.00 95.31 425 ALA A CA 1
ATOM 3304 C C . ALA A 1 425 ? 24.027 15.483 -11.469 1.00 95.31 425 ALA A C 1
ATOM 3306 O O . ALA A 1 425 ? 23.584 15.827 -12.565 1.00 95.31 425 ALA A O 1
ATOM 3307 N N . SER A 1 426 ? 25.108 16.071 -10.942 1.00 95.50 426 SER A N 1
ATOM 3308 C CA . SER A 1 426 ? 25.815 17.195 -11.579 1.00 95.50 426 SER A CA 1
ATOM 3309 C C . SER A 1 426 ? 26.432 16.839 -12.939 1.00 95.50 426 SER A C 1
ATOM 3311 O O . SER A 1 426 ? 26.443 17.667 -13.855 1.00 95.50 426 SER A O 1
ATOM 3313 N N . LEU A 1 427 ? 26.863 15.583 -13.115 1.00 95.44 427 LEU A N 1
ATOM 3314 C CA . LEU A 1 427 ? 27.440 15.094 -14.370 1.00 95.44 427 LEU A CA 1
ATOM 3315 C C . LEU A 1 427 ? 26.415 15.042 -15.511 1.00 95.44 427 LEU A C 1
ATOM 3317 O O . LEU A 1 427 ? 26.812 15.088 -16.674 1.00 95.44 427 LEU A O 1
ATOM 3321 N N . LEU A 1 428 ? 25.110 15.007 -15.210 1.00 89.81 428 LEU A N 1
ATOM 3322 C CA . LEU A 1 428 ? 24.066 15.136 -16.232 1.00 89.81 428 LEU A CA 1
ATOM 3323 C C . LEU A 1 428 ? 24.112 16.511 -16.903 1.00 89.81 428 LEU A C 1
ATOM 3325 O O . LEU A 1 428 ? 23.975 16.595 -18.119 1.00 89.81 428 LEU A O 1
ATOM 3329 N N . GLY A 1 429 ? 24.346 17.571 -16.122 1.00 89.06 429 GLY A N 1
ATOM 3330 C CA . GLY A 1 429 ? 24.486 18.936 -16.628 1.00 89.06 429 GLY A CA 1
ATOM 3331 C C . GLY A 1 429 ? 25.791 19.146 -17.398 1.00 89.06 429 GLY A C 1
ATOM 3332 O O . GLY A 1 429 ? 25.785 19.744 -18.470 1.00 89.06 429 GLY A O 1
ATOM 3333 N N . GLU A 1 430 ? 26.910 18.611 -16.902 1.00 93.06 430 GLU A N 1
ATOM 3334 C CA . GLU A 1 430 ? 28.210 18.743 -17.578 1.00 93.06 430 GLU A CA 1
ATOM 3335 C C . GLU A 1 430 ? 28.284 17.951 -18.896 1.00 93.06 430 GLU A C 1
ATOM 3337 O O . GLU A 1 430 ? 28.840 18.420 -19.897 1.00 93.06 430 GLU A O 1
ATOM 3342 N N . PHE A 1 431 ? 27.697 16.753 -18.924 1.00 93.38 431 PHE A N 1
ATOM 3343 C CA . PHE A 1 431 ? 27.646 15.914 -20.118 1.00 93.38 431 PHE A CA 1
ATOM 3344 C C . PHE A 1 431 ? 26.370 16.109 -20.955 1.00 93.38 431 PHE A C 1
ATOM 3346 O O . PHE A 1 431 ? 26.171 15.383 -21.933 1.00 93.38 431 PHE A O 1
ATOM 3353 N N . ALA A 1 432 ? 25.556 17.131 -20.656 1.00 86.69 432 ALA A N 1
ATOM 3354 C CA . ALA A 1 432 ? 24.316 17.464 -21.370 1.00 86.69 432 ALA A CA 1
ATOM 3355 C C . ALA A 1 432 ? 24.497 17.716 -22.879 1.00 86.69 432 ALA A C 1
ATOM 3357 O O . ALA A 1 432 ? 23.526 17.657 -23.620 1.00 86.69 432 ALA A O 1
ATOM 3358 N N . MET A 1 433 ? 25.727 17.982 -23.337 1.00 90.12 433 MET A N 1
ATOM 3359 C CA . MET A 1 433 ? 26.087 18.130 -24.757 1.00 90.12 433 MET A CA 1
ATOM 3360 C C . MET A 1 433 ? 27.203 17.164 -25.208 1.00 90.12 433 MET A C 1
ATOM 3362 O O . MET A 1 433 ? 27.754 17.325 -26.295 1.00 90.12 433 MET A O 1
ATOM 3366 N N . GLN A 1 434 ? 27.565 16.175 -24.381 1.00 89.50 434 GLN A N 1
ATOM 3367 C CA . GLN A 1 434 ? 28.651 15.205 -24.635 1.00 89.50 434 GLN A CA 1
ATOM 3368 C C . GLN A 1 434 ? 28.141 13.750 -24.727 1.00 89.50 434 GLN A C 1
ATOM 3370 O O . GLN A 1 434 ? 28.920 12.800 -24.746 1.00 89.50 434 GLN A O 1
ATOM 3375 N N . HIS A 1 435 ? 26.821 13.575 -24.794 1.00 89.81 435 HIS A N 1
ATOM 3376 C CA . HIS A 1 435 ? 26.129 12.290 -24.854 1.00 89.81 435 HIS A CA 1
ATOM 3377 C C . HIS A 1 435 ? 26.068 11.685 -26.274 1.00 89.81 435 HIS A C 1
ATOM 3379 O O . HIS A 1 435 ? 26.486 12.275 -27.270 1.00 89.81 435 HIS A O 1
ATOM 3385 N N . TYR A 1 436 ? 25.457 10.505 -26.391 1.00 93.94 436 TYR A N 1
ATOM 3386 C CA . TYR A 1 436 ? 25.209 9.837 -27.670 1.00 93.94 436 TYR A CA 1
ATOM 3387 C C . TYR A 1 436 ? 24.093 10.490 -28.514 1.00 93.94 436 TYR A C 1
ATOM 3389 O O . TYR A 1 436 ? 23.244 11.225 -28.015 1.00 93.94 436 TYR A O 1
ATOM 3397 N N . SER A 1 437 ? 24.048 10.179 -29.814 1.00 91.94 437 SER A N 1
ATOM 3398 C CA . SER A 1 437 ? 22.964 10.623 -30.706 1.00 91.94 437 SER A CA 1
ATOM 3399 C C . SER A 1 437 ? 21.630 9.943 -30.358 1.00 91.94 437 SER A C 1
ATOM 3401 O O . SER A 1 437 ? 21.566 8.716 -30.257 1.00 91.94 437 SER A O 1
ATOM 3403 N N . GLY A 1 438 ? 20.563 10.731 -30.184 1.00 88.25 438 GLY A N 1
ATOM 3404 C CA . GLY A 1 438 ? 19.242 10.243 -29.759 1.00 88.25 438 GLY A CA 1
ATOM 3405 C C . GLY A 1 438 ? 19.053 10.116 -28.240 1.00 88.25 438 GLY A C 1
ATOM 3406 O O . GLY A 1 438 ? 18.079 9.491 -27.810 1.00 88.25 438 GLY A O 1
ATOM 3407 N N . PHE A 1 439 ? 19.968 10.686 -27.447 1.00 91.62 439 PHE A N 1
ATOM 3408 C CA . PHE A 1 439 ? 19.790 10.909 -26.010 1.00 91.62 439 PHE A CA 1
ATOM 3409 C C . PHE A 1 439 ? 18.593 11.825 -25.742 1.00 91.62 439 PHE A C 1
ATOM 3411 O O . PHE A 1 439 ? 18.414 12.839 -26.416 1.00 91.62 439 PHE A O 1
ATOM 3418 N N . HIS A 1 440 ? 17.793 11.452 -24.750 1.00 91.44 440 HIS A N 1
ATOM 3419 C CA . HIS A 1 440 ? 16.735 12.261 -24.152 1.00 91.44 440 HIS A CA 1
ATOM 3420 C C . HIS A 1 440 ? 16.393 11.679 -22.767 1.00 91.44 440 HIS A C 1
ATOM 3422 O O . HIS A 1 440 ? 16.847 10.588 -22.422 1.00 91.44 440 HIS A O 1
ATOM 3428 N N . SER A 1 441 ? 15.597 12.383 -21.971 1.00 90.44 441 SER A N 1
ATOM 3429 C CA . SER A 1 441 ? 15.113 11.933 -20.659 1.00 90.44 441 SER A CA 1
ATOM 3430 C C . SER A 1 441 ? 13.752 12.567 -20.366 1.00 90.44 441 SER A C 1
ATOM 3432 O O . SER A 1 441 ? 13.251 13.371 -21.156 1.00 90.44 441 SER A O 1
ATOM 3434 N N . THR A 1 442 ? 13.151 12.231 -19.224 1.00 84.00 442 THR A N 1
ATOM 3435 C CA . THR A 1 442 ? 12.131 13.106 -18.627 1.00 84.00 442 THR A CA 1
ATOM 3436 C C . THR A 1 442 ? 12.756 14.452 -18.225 1.00 84.00 442 THR A C 1
ATOM 3438 O O . THR A 1 442 ? 13.958 14.529 -17.962 1.00 84.00 442 THR A O 1
ATOM 3441 N N . SER A 1 443 ? 11.939 15.506 -18.171 1.00 83.56 443 SER A N 1
ATOM 3442 C CA . SER A 1 443 ? 12.317 16.809 -17.601 1.00 83.56 443 SER A CA 1
ATOM 3443 C C . SER A 1 443 ? 12.131 16.868 -16.078 1.00 83.56 443 SER A C 1
ATOM 3445 O O . SER A 1 443 ? 12.526 17.850 -15.454 1.00 83.56 443 SER A O 1
ATOM 3447 N N . ASP A 1 444 ? 11.520 15.843 -15.474 1.00 86.62 444 ASP A N 1
ATOM 3448 C CA . ASP A 1 444 ? 11.400 15.715 -14.022 1.00 86.62 444 ASP A CA 1
ATOM 3449 C C . ASP A 1 444 ? 12.643 15.033 -13.437 1.00 86.62 444 ASP A C 1
ATOM 3451 O O . ASP A 1 444 ? 12.800 13.816 -13.509 1.00 86.62 444 ASP A O 1
ATOM 3455 N N . TYR A 1 445 ? 13.523 15.833 -12.836 1.00 86.56 445 TYR A N 1
ATOM 3456 C CA . TYR A 1 445 ? 14.751 15.366 -12.189 1.00 86.56 445 TYR A CA 1
ATOM 3457 C C . TYR A 1 445 ? 14.604 15.185 -10.666 1.00 86.56 445 TYR A C 1
ATOM 3459 O O . TYR A 1 445 ? 15.609 15.030 -9.970 1.00 86.56 445 TYR A O 1
ATOM 3467 N N . ARG A 1 446 ? 13.381 15.186 -10.104 1.00 92.19 446 ARG A N 1
ATOM 3468 C CA . ARG A 1 446 ? 13.165 15.060 -8.644 1.00 92.19 446 ARG A CA 1
ATOM 3469 C C . ARG A 1 446 ? 13.660 13.734 -8.057 1.00 92.19 446 ARG A C 1
ATOM 3471 O O . ARG A 1 446 ? 13.961 13.688 -6.867 1.00 92.19 446 ARG A O 1
ATOM 3478 N N . THR A 1 447 ? 13.766 12.679 -8.865 1.00 91.81 447 THR A N 1
ATOM 3479 C CA . THR A 1 447 ? 14.358 11.387 -8.472 1.00 91.81 447 THR A CA 1
ATOM 3480 C C . THR A 1 447 ? 15.889 11.420 -8.444 1.00 91.81 447 THR A C 1
ATOM 3482 O O . THR A 1 447 ? 16.497 10.679 -7.677 1.00 91.81 447 THR A O 1
ATOM 3485 N N . ALA A 1 448 ? 16.519 12.290 -9.242 1.00 92.75 448 ALA A N 1
ATOM 3486 C CA . ALA A 1 448 ? 17.975 12.419 -9.321 1.00 92.75 448 ALA A CA 1
ATOM 3487 C C . ALA A 1 448 ? 18.572 13.133 -8.097 1.00 92.75 448 ALA A C 1
ATOM 3489 O O . ALA A 1 448 ? 19.772 13.030 -7.840 1.00 92.75 448 ALA A O 1
ATOM 3490 N N . MET A 1 449 ? 17.744 13.863 -7.346 1.00 95.19 449 MET A N 1
ATOM 3491 C CA . MET A 1 449 ? 18.136 14.501 -6.092 1.00 95.19 449 MET A CA 1
ATOM 3492 C C . MET A 1 449 ? 18.242 13.460 -4.963 1.00 95.19 449 MET A C 1
ATOM 3494 O O . MET A 1 449 ? 17.412 12.551 -4.910 1.00 95.19 449 MET A O 1
ATOM 3498 N N . PRO A 1 450 ? 19.215 13.583 -4.039 1.00 95.69 450 PRO A N 1
ATOM 3499 C CA . PRO A 1 450 ? 19.373 12.634 -2.943 1.00 95.69 450 PRO A CA 1
ATOM 3500 C C . PRO A 1 450 ? 18.156 12.660 -2.017 1.00 95.69 450 PRO A C 1
ATOM 3502 O O . PRO A 1 450 ? 17.786 13.706 -1.479 1.00 95.69 450 PRO A O 1
ATOM 3505 N N . ARG A 1 451 ? 17.563 11.491 -1.789 1.00 93.75 451 ARG A N 1
ATOM 3506 C CA . ARG A 1 451 ? 16.451 11.277 -0.860 1.00 93.75 451 ARG A CA 1
ATOM 3507 C C . ARG A 1 451 ? 16.913 10.384 0.290 1.00 93.75 451 ARG A C 1
ATOM 3509 O O . ARG A 1 451 ? 17.448 9.315 0.005 1.00 93.75 451 ARG A O 1
ATOM 3516 N N . PRO A 1 452 ? 16.713 10.765 1.565 1.00 91.25 452 PRO A N 1
ATOM 3517 C CA . PRO A 1 452 ? 16.943 9.855 2.683 1.00 91.25 452 PRO A CA 1
ATOM 3518 C C . PRO A 1 452 ? 16.154 8.551 2.508 1.00 91.25 452 PRO A C 1
ATOM 3520 O O . PRO A 1 452 ? 15.000 8.590 2.079 1.00 91.25 452 PRO A O 1
ATOM 3523 N N . TYR A 1 453 ? 16.750 7.414 2.864 1.00 90.06 453 TYR A N 1
ATOM 3524 C CA . TYR A 1 453 ? 16.061 6.119 2.882 1.00 90.06 453 TYR A CA 1
ATOM 3525 C C . TYR A 1 453 ? 16.323 5.338 4.174 1.00 90.06 453 TYR A C 1
ATOM 3527 O O . TYR A 1 453 ? 17.278 5.596 4.920 1.00 90.06 453 TYR A O 1
ATOM 3535 N N . ILE A 1 454 ? 15.423 4.396 4.454 1.00 89.25 454 ILE A N 1
ATOM 3536 C CA . ILE A 1 454 ? 15.432 3.567 5.656 1.00 89.25 454 ILE A CA 1
ATOM 3537 C C . ILE A 1 454 ? 15.651 2.122 5.211 1.00 89.25 454 ILE A C 1
ATOM 3539 O O . ILE A 1 454 ? 14.814 1.566 4.506 1.00 89.25 454 ILE A O 1
ATOM 3543 N N . SER A 1 455 ? 16.766 1.514 5.614 1.00 90.25 455 SER A N 1
ATOM 3544 C CA . SER A 1 455 ? 17.023 0.098 5.340 1.00 90.25 455 SER A CA 1
ATOM 3545 C C . SER A 1 455 ? 16.400 -0.774 6.423 1.00 90.25 455 SER A C 1
ATOM 3547 O O . SER A 1 455 ? 16.161 -0.342 7.558 1.00 90.25 455 SER A O 1
ATOM 3549 N N . TYR A 1 456 ? 16.156 -2.021 6.046 1.00 90.62 456 TYR A N 1
ATOM 3550 C CA . TYR A 1 456 ? 15.569 -3.043 6.884 1.00 90.62 456 TYR A CA 1
ATOM 3551 C C . TYR A 1 456 ? 16.629 -4.037 7.385 1.00 90.62 456 TYR A C 1
ATOM 3553 O O . TYR A 1 456 ? 17.592 -4.347 6.683 1.00 90.62 456 TYR A O 1
ATOM 3561 N N . TYR A 1 457 ? 16.446 -4.536 8.608 1.00 93.19 457 TYR A N 1
ATOM 3562 C CA . TYR A 1 457 ? 17.131 -5.704 9.154 1.00 93.19 457 TYR A CA 1
ATOM 3563 C C . TYR A 1 457 ? 16.077 -6.661 9.749 1.00 93.19 457 TYR A C 1
ATOM 3565 O O . TYR A 1 457 ? 15.517 -6.370 10.817 1.00 93.19 457 TYR A O 1
ATOM 3573 N N . PRO A 1 458 ? 15.758 -7.782 9.073 1.00 92.94 458 PRO A N 1
ATOM 3574 C CA . PRO A 1 458 ? 14.880 -8.809 9.616 1.00 92.94 458 PRO A CA 1
ATOM 3575 C C . PRO A 1 458 ? 15.648 -9.649 10.641 1.00 92.94 458 PRO A C 1
ATOM 3577 O O . PRO A 1 458 ? 16.686 -10.230 10.329 1.00 92.94 458 PRO A O 1
ATOM 3580 N N . ALA A 1 459 ? 15.122 -9.742 11.859 1.00 94.62 459 ALA A N 1
ATOM 3581 C CA . ALA A 1 459 ? 15.735 -10.465 12.966 1.00 94.62 459 ALA A CA 1
ATOM 3582 C C . ALA A 1 459 ? 14.791 -11.516 13.571 1.00 94.62 459 ALA A C 1
ATOM 3584 O O . ALA A 1 459 ? 13.578 -11.479 13.347 1.00 94.62 459 ALA A O 1
ATOM 3585 N N . ILE A 1 460 ? 15.335 -12.409 14.398 1.00 95.19 460 ILE A N 1
ATOM 3586 C CA . ILE A 1 460 ? 14.573 -13.251 15.332 1.00 95.19 460 ILE A CA 1
ATOM 3587 C C . ILE A 1 460 ? 14.757 -12.783 16.781 1.00 95.19 460 ILE A C 1
ATOM 3589 O O . ILE A 1 460 ? 15.856 -12.429 17.208 1.00 95.19 460 ILE A O 1
ATOM 3593 N N . TYR A 1 461 ? 13.669 -12.799 17.554 1.00 95.75 461 TYR A N 1
ATOM 3594 C CA . TYR A 1 461 ? 13.641 -12.391 18.962 1.00 95.75 461 TYR A CA 1
ATOM 3595 C C . TYR A 1 461 ? 12.916 -13.439 19.829 1.00 95.75 461 TYR A C 1
ATOM 3597 O O . TYR A 1 461 ? 11.872 -13.935 19.398 1.00 95.75 461 TYR A O 1
ATOM 3605 N N . PRO A 1 462 ? 13.408 -13.805 21.032 1.00 95.56 462 PRO A N 1
ATOM 3606 C CA . PRO A 1 462 ? 12.784 -14.845 21.858 1.00 95.56 462 PRO A CA 1
ATOM 3607 C C . PRO A 1 462 ? 11.370 -14.467 22.319 1.00 95.56 462 PRO A C 1
ATOM 3609 O O . PRO A 1 462 ? 11.187 -13.458 23.004 1.00 95.56 462 PRO A O 1
ATOM 3612 N N . GLN A 1 463 ? 10.372 -15.308 22.027 1.00 95.25 463 GLN A N 1
ATOM 3613 C CA . GLN A 1 463 ? 8.978 -15.041 22.415 1.00 95.25 463 GLN A CA 1
ATOM 3614 C C . GLN A 1 463 ? 8.810 -14.947 23.939 1.00 95.25 463 GLN A C 1
ATOM 3616 O O . GLN A 1 463 ? 8.034 -14.140 24.439 1.00 95.25 463 GLN A O 1
ATOM 3621 N N . SER A 1 464 ? 9.587 -15.731 24.692 1.00 94.44 464 SER A N 1
ATOM 3622 C CA . SER A 1 464 ? 9.603 -15.735 26.161 1.00 94.44 464 SER A CA 1
ATOM 3623 C C . SER A 1 464 ? 10.140 -14.448 26.803 1.00 94.44 464 SER A C 1
ATOM 3625 O O . SER A 1 464 ? 10.030 -14.295 28.018 1.00 94.44 464 SER A O 1
ATOM 3627 N N . SER A 1 465 ? 10.731 -13.539 26.018 1.00 94.62 465 SER A N 1
ATOM 3628 C CA . SER A 1 465 ? 11.230 -12.235 26.485 1.00 94.62 465 SER A CA 1
ATOM 3629 C C . SER A 1 465 ? 10.254 -11.079 26.231 1.00 94.62 465 SER A C 1
ATOM 3631 O O . SER A 1 465 ? 10.471 -9.979 26.743 1.00 94.62 465 SER A O 1
ATOM 3633 N N . LEU A 1 466 ? 9.185 -11.307 25.459 1.00 95.38 466 LEU A N 1
ATOM 3634 C CA . LEU A 1 466 ? 8.173 -10.295 25.154 1.00 95.38 466 LEU A CA 1
ATOM 3635 C C . LEU A 1 466 ? 7.262 -10.042 26.366 1.00 95.38 466 LEU A C 1
ATOM 3637 O O . LEU A 1 466 ? 6.885 -10.964 27.088 1.00 95.38 466 LEU A O 1
ATOM 3641 N N . LYS A 1 467 ? 6.883 -8.777 26.574 1.00 94.94 467 LYS A N 1
ATOM 3642 C CA . LYS A 1 467 ? 6.006 -8.331 27.671 1.00 94.94 467 LYS A CA 1
ATOM 3643 C C . LYS A 1 467 ? 4.658 -7.886 27.104 1.00 94.94 467 LYS A C 1
ATOM 3645 O O . LYS A 1 467 ? 4.336 -6.698 27.113 1.00 94.94 467 LYS A O 1
ATOM 3650 N N . THR A 1 468 ? 3.904 -8.825 26.541 1.00 95.88 468 THR A N 1
ATOM 3651 C CA . THR A 1 468 ? 2.639 -8.502 25.876 1.00 95.88 468 THR A CA 1
ATOM 3652 C C . THR A 1 468 ? 1.488 -8.291 26.858 1.00 95.88 468 THR A C 1
ATOM 3654 O O . THR A 1 468 ? 1.470 -8.814 27.978 1.00 95.88 468 THR A O 1
ATOM 3657 N N . SER A 1 469 ? 0.515 -7.480 26.446 1.00 96.25 469 SER A N 1
ATOM 3658 C CA . SER A 1 469 ? -0.740 -7.289 27.174 1.00 96.25 469 SER A CA 1
ATOM 3659 C C . SER A 1 469 ? -1.880 -6.908 26.238 1.00 96.25 469 SER A C 1
ATOM 3661 O O . SER A 1 469 ? -1.672 -6.261 25.208 1.00 96.25 469 SER A O 1
ATOM 3663 N N . VAL A 1 470 ? -3.102 -7.242 26.650 1.00 97.25 470 VAL A N 1
ATOM 3664 C CA . VAL A 1 470 ? -4.325 -6.665 26.087 1.00 97.25 470 VAL A CA 1
ATOM 3665 C C . VAL A 1 470 ? -4.966 -5.727 27.106 1.00 97.25 470 VAL A C 1
ATOM 3667 O O . VAL A 1 470 ? -5.016 -6.009 28.305 1.00 97.25 470 VAL A O 1
ATOM 3670 N N . ASN A 1 471 ? -5.418 -4.573 26.629 1.00 96.81 471 ASN A N 1
ATOM 3671 C CA . ASN A 1 471 ? -5.783 -3.424 27.443 1.00 96.81 471 ASN A CA 1
ATOM 3672 C C . ASN A 1 471 ? -7.196 -2.990 27.063 1.00 96.81 471 ASN A C 1
ATOM 3674 O O . ASN A 1 471 ? -7.437 -2.654 25.906 1.00 96.81 471 ASN A O 1
ATOM 3678 N N . ILE A 1 472 ? -8.138 -3.031 28.008 1.00 94.38 472 ILE A N 1
ATOM 3679 C CA . ILE A 1 472 ? -9.550 -2.714 27.740 1.00 94.38 472 ILE A CA 1
ATOM 3680 C C . ILE A 1 472 ? -9.896 -1.323 28.264 1.00 94.38 472 ILE A C 1
ATOM 3682 O O . ILE A 1 472 ? -9.623 -0.998 29.425 1.00 94.38 472 ILE A O 1
ATOM 3686 N N . LEU A 1 473 ? -10.527 -0.528 27.399 1.00 91.38 473 LEU A N 1
ATOM 3687 C CA . LEU A 1 473 ? -11.084 0.778 27.727 1.00 91.38 473 LEU A CA 1
ATOM 3688 C C . LEU A 1 473 ? -12.480 0.611 28.348 1.00 91.38 473 LEU A C 1
ATOM 3690 O O . LEU A 1 473 ? -13.246 -0.278 27.973 1.00 91.38 473 LEU A O 1
ATOM 3694 N N . GLN A 1 474 ? -12.806 1.448 29.334 1.00 78.81 474 GLN A N 1
ATOM 3695 C CA . GLN A 1 474 ? -14.103 1.400 30.013 1.00 78.81 474 GLN A CA 1
ATOM 3696 C C . GLN A 1 474 ? -15.089 2.379 29.352 1.00 78.81 474 GLN A C 1
ATOM 3698 O O . GLN A 1 474 ? -14.764 3.565 29.245 1.00 78.81 474 GLN A O 1
ATOM 3703 N N . PRO A 1 475 ? -16.294 1.935 28.938 1.00 66.81 475 PRO A N 1
ATOM 3704 C CA . PRO A 1 475 ? -17.315 2.830 28.401 1.00 66.81 475 PRO A CA 1
ATOM 3705 C C . PRO A 1 475 ? -17.671 3.957 29.380 1.00 66.81 475 PRO A C 1
ATOM 3707 O O . PRO A 1 475 ? -17.738 3.739 30.590 1.00 66.81 475 PRO A O 1
ATOM 3710 N N . SER A 1 476 ? -17.926 5.156 28.846 1.00 58.03 476 SER A N 1
ATOM 3711 C CA . SER A 1 476 ? -18.335 6.352 29.610 1.00 58.03 476 SER A CA 1
ATOM 3712 C C . SER A 1 476 ? -17.313 6.905 30.616 1.00 58.03 476 SER A C 1
ATOM 3714 O O . SER A 1 476 ? -17.646 7.828 31.362 1.00 58.03 476 SER A O 1
ATOM 3716 N N . ALA A 1 477 ? -16.090 6.374 30.668 1.00 54.47 477 ALA A N 1
ATOM 3717 C CA . ALA A 1 477 ? -15.089 6.811 31.633 1.00 54.47 477 ALA A CA 1
ATOM 3718 C C . ALA A 1 477 ? -14.304 8.042 31.113 1.00 54.47 477 ALA A C 1
ATOM 3720 O O . ALA A 1 477 ? -13.971 8.087 29.929 1.00 54.47 477 ALA A O 1
ATOM 3721 N N . PRO A 1 478 ? -14.009 9.055 31.954 1.00 54.16 478 PRO A N 1
ATOM 3722 C CA . PRO A 1 478 ? -13.350 10.285 31.513 1.00 54.16 478 PRO A CA 1
ATOM 3723 C C . PRO A 1 478 ? -11.869 10.075 31.153 1.00 54.16 478 PRO A C 1
ATOM 3725 O O . PRO A 1 478 ? -11.245 9.112 31.597 1.00 54.16 478 PRO A O 1
ATOM 3728 N N . ALA A 1 479 ? -11.283 11.011 30.396 1.00 49.34 479 ALA A N 1
ATOM 3729 C CA . ALA A 1 479 ? -9.862 10.990 30.029 1.00 49.34 479 ALA A CA 1
ATOM 3730 C C . ALA A 1 479 ? -8.963 10.802 31.271 1.00 49.34 479 ALA A C 1
ATOM 3732 O O . ALA A 1 479 ? -9.048 11.570 32.231 1.00 49.34 479 ALA A O 1
ATOM 3733 N N . GLY A 1 480 ? -8.118 9.763 31.259 1.00 52.72 480 GLY A N 1
ATOM 3734 C CA . GLY A 1 480 ? -7.328 9.337 32.424 1.00 52.72 480 GLY A CA 1
ATOM 3735 C C . GLY A 1 480 ? -7.958 8.235 33.293 1.00 52.72 480 GLY A C 1
ATOM 3736 O O . GLY A 1 480 ? -7.424 7.936 34.359 1.00 52.72 480 GLY A O 1
ATOM 3737 N N . ALA A 1 481 ? -9.069 7.626 32.867 1.00 57.28 481 ALA A N 1
ATOM 3738 C CA . ALA A 1 481 ? -9.682 6.479 33.538 1.00 57.28 481 ALA A CA 1
ATOM 3739 C C . ALA A 1 481 ? -8.782 5.228 33.612 1.00 57.28 481 ALA A C 1
ATOM 3741 O O . ALA A 1 481 ? -7.834 5.052 32.847 1.00 57.28 481 ALA A O 1
ATOM 3742 N N . GLU A 1 482 ? -9.122 4.321 34.533 1.00 66.25 482 GLU A N 1
ATOM 3743 C CA . GLU A 1 482 ? -8.380 3.086 34.790 1.00 66.25 482 GLU A CA 1
ATOM 3744 C C . GLU A 1 482 ? -8.528 2.079 33.632 1.00 66.25 482 GLU A C 1
ATOM 3746 O O . GLU A 1 482 ? -9.510 1.334 33.533 1.00 66.25 482 GLU A O 1
ATOM 3751 N N . ILE A 1 483 ? -7.526 2.063 32.748 1.00 84.75 483 ILE A N 1
ATOM 3752 C CA . ILE A 1 483 ? -7.374 1.073 31.677 1.00 84.75 483 ILE A CA 1
ATOM 3753 C C . ILE A 1 483 ? -7.114 -0.294 32.310 1.00 84.75 483 ILE A C 1
ATOM 3755 O O . ILE A 1 483 ? -6.112 -0.488 33.005 1.00 84.75 483 ILE A O 1
ATOM 3759 N N . LYS A 1 484 ? -7.975 -1.278 32.028 1.00 88.88 484 LYS A N 1
ATOM 3760 C CA . LYS A 1 484 ? -7.772 -2.640 32.527 1.00 88.88 484 LYS A CA 1
ATOM 3761 C C . LYS A 1 484 ? -6.741 -3.362 31.657 1.00 88.88 484 LYS A C 1
ATOM 3763 O O . LYS A 1 484 ? -7.100 -4.040 30.692 1.00 88.88 484 LYS A O 1
ATOM 3768 N N . SER A 1 485 ? -5.468 -3.207 32.012 1.00 93.50 485 SER A N 1
ATOM 3769 C CA . SER A 1 485 ? -4.361 -3.970 31.433 1.00 93.50 485 SER A CA 1
ATOM 3770 C C . SER A 1 485 ? -4.361 -5.409 31.946 1.00 93.50 485 SER A C 1
ATOM 3772 O O . SER A 1 485 ? -4.564 -5.656 33.138 1.00 93.50 485 SER A O 1
ATOM 3774 N N . MET A 1 486 ? -4.164 -6.371 31.047 1.00 94.25 486 MET A N 1
ATOM 3775 C CA . MET A 1 486 ? -4.129 -7.798 31.361 1.00 94.25 486 MET A CA 1
ATOM 3776 C C . MET A 1 486 ? -2.932 -8.424 30.631 1.00 94.25 486 MET A C 1
ATOM 3778 O O . MET A 1 486 ? -2.944 -8.470 29.397 1.00 94.25 486 MET A O 1
ATOM 3782 N N . PRO A 1 487 ? -1.884 -8.861 31.358 1.00 93.56 487 PRO A N 1
ATOM 3783 C CA . PRO A 1 487 ? -0.692 -9.428 30.744 1.00 93.56 487 PRO A CA 1
ATOM 3784 C C . PRO A 1 487 ? -1.006 -10.781 30.108 1.00 93.56 487 PRO A C 1
ATOM 3786 O O . PRO A 1 487 ? -1.818 -11.559 30.619 1.00 93.56 487 PRO A O 1
ATOM 3789 N N . THR A 1 488 ? -0.334 -11.058 29.002 1.00 91.88 488 THR A N 1
ATOM 3790 C CA . THR A 1 488 ? -0.460 -12.295 28.230 1.00 91.88 488 THR A CA 1
ATOM 3791 C C . THR A 1 488 ? 0.791 -13.155 28.358 1.00 91.88 488 THR A C 1
ATOM 3793 O O . THR A 1 488 ? 1.839 -12.705 28.817 1.00 91.88 488 THR A O 1
ATOM 3796 N N . THR A 1 489 ? 0.658 -14.438 28.025 1.00 87.81 489 THR A N 1
ATOM 3797 C CA . THR A 1 489 ? 1.735 -15.425 28.139 1.00 87.81 489 THR A CA 1
ATOM 3798 C C . THR A 1 489 ? 2.220 -15.874 26.760 1.00 87.81 489 THR A C 1
ATOM 3800 O O . THR A 1 489 ? 1.399 -15.987 25.845 1.00 87.81 489 THR A O 1
ATOM 3803 N N . PRO A 1 490 ? 3.519 -16.198 26.611 1.00 90.50 490 PRO A N 1
ATOM 3804 C CA . PRO A 1 490 ? 4.041 -16.847 25.408 1.00 90.50 490 PRO A CA 1
ATOM 3805 C C . PRO A 1 490 ? 3.390 -18.229 25.171 1.00 90.50 490 PRO A C 1
ATOM 3807 O O . PRO A 1 490 ? 2.682 -18.729 26.054 1.00 90.50 490 PRO A O 1
ATOM 3810 N N . PRO A 1 491 ? 3.638 -18.876 24.012 1.00 91.81 491 PRO A N 1
ATOM 3811 C CA . PRO A 1 491 ? 3.241 -20.264 23.769 1.00 91.81 491 PRO A CA 1
ATOM 3812 C C . PRO A 1 491 ? 3.559 -21.209 24.947 1.00 91.81 491 PRO A C 1
ATOM 3814 O O . PRO A 1 491 ? 4.656 -21.137 25.506 1.00 91.81 491 PRO A O 1
ATOM 3817 N N . PRO A 1 492 ? 2.654 -22.144 25.306 1.00 92.00 492 PRO A N 1
ATOM 3818 C CA . PRO A 1 492 ? 2.871 -23.087 26.412 1.00 92.00 492 PRO A CA 1
ATOM 3819 C C . PRO A 1 492 ? 3.925 -24.154 26.075 1.00 92.00 492 PRO A C 1
ATOM 3821 O O . PRO A 1 492 ? 4.474 -24.808 26.962 1.00 92.00 492 PRO A O 1
ATOM 3824 N N . ARG A 1 493 ? 4.194 -24.342 24.780 1.00 94.94 493 ARG A N 1
ATOM 3825 C CA . ARG A 1 493 ? 5.213 -25.222 24.218 1.00 94.94 493 ARG A CA 1
ATOM 3826 C C . ARG A 1 493 ? 5.793 -24.560 22.973 1.00 94.94 493 ARG A C 1
ATOM 3828 O O . ARG A 1 493 ? 5.050 -24.009 22.164 1.00 94.94 493 ARG A O 1
ATOM 3835 N N . PHE A 1 494 ? 7.101 -24.707 22.817 1.00 95.75 494 PHE A N 1
ATOM 3836 C CA . PHE A 1 494 ? 7.843 -24.371 21.610 1.00 95.75 494 PHE A CA 1
ATOM 3837 C C . PHE A 1 494 ? 8.412 -25.632 20.959 1.00 95.75 494 PHE A C 1
ATOM 3839 O O . PHE A 1 494 ? 8.461 -26.699 21.583 1.00 95.75 494 PHE A O 1
ATOM 3846 N N . GLU A 1 495 ? 8.860 -25.502 19.718 1.00 95.06 495 GLU A N 1
ATOM 3847 C CA . GLU A 1 495 ? 9.605 -26.534 19.008 1.00 95.06 495 GLU A CA 1
ATOM 3848 C C . GLU A 1 495 ? 10.542 -25.891 17.983 1.00 95.06 495 GLU A C 1
ATOM 3850 O O . GLU A 1 495 ? 10.072 -25.224 17.056 1.00 95.06 495 GLU A O 1
ATOM 3855 N N . ASP A 1 496 ? 11.848 -26.102 18.168 1.00 90.62 496 ASP A N 1
ATOM 3856 C CA . ASP A 1 496 ? 12.922 -25.491 17.379 1.00 90.62 496 ASP A CA 1
ATOM 3857 C C . ASP A 1 496 ? 12.741 -25.681 15.863 1.00 90.62 496 ASP A C 1
ATOM 3859 O O . ASP A 1 496 ? 12.088 -26.621 15.389 1.00 90.62 496 ASP A O 1
ATOM 3863 N N . LEU A 1 497 ? 13.312 -24.761 15.084 1.00 86.00 497 LEU A N 1
ATOM 3864 C CA . LEU A 1 497 ? 13.224 -24.801 13.631 1.00 86.00 497 LEU A CA 1
ATOM 3865 C C . LEU A 1 497 ? 14.183 -25.863 13.072 1.00 86.00 497 LEU A C 1
ATOM 3867 O O . LEU A 1 497 ? 15.399 -25.776 13.226 1.00 86.00 497 LEU A O 1
ATOM 3871 N N . SER A 1 498 ? 13.633 -26.878 12.409 1.00 85.38 498 SER A N 1
ATOM 3872 C CA . SER A 1 498 ? 14.409 -27.796 11.576 1.00 85.38 498 SER A CA 1
ATOM 3873 C C . SER A 1 498 ? 14.824 -27.112 10.273 1.00 85.38 498 SER A C 1
ATOM 3875 O O . SER A 1 498 ? 14.118 -26.228 9.785 1.00 85.38 498 SER A O 1
ATOM 3877 N N . LYS A 1 499 ? 15.916 -27.573 9.646 1.00 87.00 499 LYS A N 1
ATOM 3878 C CA . LYS A 1 499 ? 16.225 -27.181 8.262 1.00 87.00 499 LYS A CA 1
ATOM 3879 C C . LYS A 1 499 ? 15.014 -27.481 7.365 1.00 87.00 499 LYS A C 1
ATOM 3881 O O . LYS A 1 499 ? 14.417 -28.549 7.489 1.00 87.00 499 LYS A O 1
ATOM 3886 N N . ARG A 1 500 ? 14.657 -26.525 6.502 1.00 88.19 500 ARG A N 1
ATOM 3887 C CA . ARG A 1 500 ? 13.562 -26.654 5.530 1.00 88.19 500 ARG A CA 1
ATOM 3888 C C . ARG A 1 500 ? 13.860 -27.749 4.509 1.00 88.19 500 ARG A C 1
ATOM 3890 O O . ARG A 1 500 ? 15.020 -27.993 4.166 1.00 88.19 500 ARG A O 1
ATOM 3897 N N . ASP A 1 501 ? 12.804 -28.372 3.998 1.00 92.56 501 ASP A N 1
ATOM 3898 C CA . ASP A 1 501 ? 12.923 -29.318 2.895 1.00 92.56 501 ASP A CA 1
ATOM 3899 C C . ASP A 1 501 ? 13.357 -28.606 1.608 1.00 92.56 501 ASP A C 1
ATOM 3901 O O . ASP A 1 501 ? 12.849 -27.543 1.248 1.00 92.56 501 ASP A O 1
ATOM 3905 N N . SER A 1 502 ? 14.295 -29.221 0.890 1.00 96.12 502 SER A N 1
ATOM 3906 C CA . SER A 1 502 ? 14.702 -28.802 -0.448 1.00 96.12 502 SER A CA 1
ATOM 3907 C C . SER A 1 502 ? 15.080 -30.036 -1.260 1.00 96.12 502 SER A C 1
ATOM 3909 O O . SER A 1 502 ? 16.032 -30.743 -0.918 1.00 96.12 502 SER A O 1
ATOM 3911 N N . TYR A 1 503 ? 14.307 -30.341 -2.303 1.00 97.25 503 TYR A N 1
ATOM 3912 C CA . TYR A 1 503 ? 14.464 -31.567 -3.082 1.00 97.25 503 TYR A CA 1
ATOM 3913 C C . TYR A 1 503 ? 14.078 -31.410 -4.554 1.00 97.25 503 TYR A C 1
ATOM 3915 O O . TYR A 1 503 ? 13.198 -30.635 -4.929 1.00 97.25 503 TYR A O 1
ATOM 3923 N N . GLU A 1 504 ? 14.714 -32.225 -5.395 1.00 97.75 504 GLU A N 1
ATOM 3924 C CA . GLU A 1 504 ? 14.273 -32.495 -6.766 1.00 97.75 504 GLU A CA 1
ATOM 3925 C C . GLU A 1 504 ? 13.201 -33.593 -6.786 1.00 97.75 504 GLU A C 1
ATOM 3927 O O . GLU A 1 504 ? 13.132 -34.427 -5.875 1.00 97.75 504 GLU A O 1
ATOM 3932 N N . THR A 1 505 ? 12.362 -33.611 -7.829 1.00 96.31 505 THR A N 1
ATOM 3933 C CA . THR A 1 505 ? 11.176 -34.481 -7.861 1.00 96.31 505 THR A CA 1
ATOM 3934 C C . THR A 1 505 ? 11.524 -35.961 -7.675 1.00 96.31 505 THR A C 1
ATOM 3936 O O . THR A 1 505 ? 12.380 -36.517 -8.362 1.00 96.31 505 THR A O 1
ATOM 3939 N N . HIS A 1 506 ? 10.836 -36.632 -6.747 1.00 92.56 506 HIS A N 1
ATOM 3940 C CA . HIS A 1 506 ? 11.131 -38.019 -6.359 1.00 92.56 506 HIS A CA 1
ATOM 3941 C C . HIS A 1 506 ? 10.716 -39.072 -7.404 1.00 92.56 506 HIS A C 1
ATOM 3943 O O . HIS A 1 506 ? 10.927 -40.269 -7.212 1.00 92.56 506 HIS A O 1
ATOM 3949 N N . SER A 1 507 ? 10.074 -38.669 -8.502 1.00 91.19 507 SER A N 1
ATOM 3950 C CA . SER A 1 507 ? 9.627 -39.577 -9.568 1.00 91.19 507 SER A CA 1
ATOM 3951 C C . SER A 1 507 ? 9.693 -38.888 -10.937 1.00 91.19 507 SER A C 1
ATOM 3953 O O . SER A 1 507 ? 8.642 -38.583 -11.505 1.00 91.19 507 SER A O 1
ATOM 3955 N N . PRO A 1 508 ? 10.898 -38.559 -11.440 1.00 92.75 508 PRO A N 1
ATOM 3956 C CA . PRO A 1 508 ? 11.069 -37.794 -12.672 1.00 92.75 508 PRO A CA 1
ATOM 3957 C C . PRO A 1 508 ? 10.652 -38.614 -13.897 1.00 92.75 508 PRO A C 1
ATOM 3959 O O . PRO A 1 508 ? 11.026 -39.779 -14.043 1.00 92.75 508 PRO A O 1
ATOM 3962 N N . VAL A 1 509 ? 9.895 -37.993 -14.800 1.00 94.56 509 VAL A N 1
ATOM 3963 C CA . VAL A 1 509 ? 9.365 -38.639 -16.009 1.00 94.56 509 VAL A CA 1
ATOM 3964 C C . VAL A 1 509 ? 10.233 -38.269 -17.214 1.00 94.56 509 VAL A C 1
ATOM 3966 O O . VAL A 1 509 ? 10.321 -37.109 -17.609 1.00 94.56 509 VAL A O 1
ATOM 3969 N N . GLY A 1 510 ? 10.918 -39.258 -17.797 1.00 92.56 510 GLY A N 1
ATOM 3970 C CA . GLY A 1 510 ? 11.908 -39.026 -18.856 1.00 92.56 510 GLY A CA 1
ATOM 3971 C C . GLY A 1 510 ? 11.318 -38.288 -20.063 1.00 92.56 510 GLY A C 1
ATOM 3972 O O . GLY A 1 510 ? 10.360 -38.770 -20.667 1.00 92.56 510 GLY A O 1
ATOM 3973 N N . PHE A 1 511 ? 11.907 -37.141 -20.432 1.00 92.31 511 PHE A N 1
ATOM 3974 C CA . PHE A 1 511 ? 11.282 -36.157 -21.330 1.00 92.31 511 PHE A CA 1
ATOM 3975 C C . PHE A 1 511 ? 10.798 -36.702 -22.685 1.00 92.31 511 PHE A C 1
ATOM 3977 O O . PHE A 1 511 ? 9.803 -36.217 -23.216 1.00 92.31 511 PHE A O 1
ATOM 3984 N N . SER A 1 512 ? 11.445 -37.737 -23.227 1.00 90.31 512 SER A N 1
ATOM 3985 C CA . SER A 1 512 ? 11.036 -38.396 -24.476 1.00 90.31 512 SER A CA 1
ATOM 3986 C C . SER A 1 512 ? 9.651 -39.056 -24.418 1.00 90.31 512 SER A C 1
ATOM 3988 O O . SER A 1 512 ? 9.028 -39.240 -25.462 1.00 90.31 512 SER A O 1
ATOM 3990 N N . SER A 1 513 ? 9.140 -39.385 -23.226 1.00 93.12 513 SER A N 1
ATOM 3991 C CA . SER A 1 513 ? 7.793 -39.950 -23.042 1.00 93.12 513 SER A CA 1
ATOM 3992 C C . SER A 1 513 ? 6.667 -38.930 -23.263 1.00 93.12 513 SER A C 1
ATOM 3994 O O . SER A 1 513 ? 5.586 -39.305 -23.719 1.00 93.12 513 SER A O 1
ATOM 3996 N N . PHE A 1 514 ? 6.935 -37.632 -23.071 1.00 92.81 514 PHE A N 1
ATOM 3997 C CA . PHE A 1 514 ? 5.995 -36.569 -23.439 1.00 92.81 514 PHE A CA 1
ATOM 3998 C C . PHE A 1 514 ? 5.913 -36.347 -24.966 1.00 92.81 514 PHE A C 1
ATOM 4000 O O . PHE A 1 514 ? 5.032 -35.629 -25.439 1.00 92.81 514 PHE A O 1
ATOM 4007 N N . GLY A 1 515 ? 6.778 -36.991 -25.756 1.00 93.12 515 GLY A N 1
ATOM 4008 C CA . GLY A 1 515 ? 6.781 -36.911 -27.216 1.00 93.12 515 GLY A CA 1
ATOM 4009 C C . GLY A 1 515 ? 7.535 -35.695 -27.761 1.00 93.12 515 GLY A C 1
ATOM 4010 O O . GLY A 1 515 ? 8.525 -35.246 -27.187 1.00 93.12 515 GLY A O 1
ATOM 4011 N N . GLN A 1 516 ? 7.100 -35.189 -28.917 1.00 95.75 516 GLN A N 1
ATOM 4012 C CA . GLN A 1 516 ? 7.746 -34.059 -29.586 1.00 95.75 516 GLN A CA 1
ATOM 4013 C C . GLN A 1 516 ? 7.505 -32.744 -28.830 1.00 95.75 516 GLN A C 1
ATOM 4015 O O . GLN A 1 516 ? 6.380 -32.452 -28.425 1.00 95.75 516 GLN A O 1
ATOM 4020 N N . THR A 1 517 ? 8.549 -31.923 -28.704 1.00 96.62 517 THR A N 1
ATOM 4021 C CA . THR A 1 517 ? 8.483 -30.566 -28.145 1.00 96.62 517 THR A CA 1
ATOM 4022 C C . THR A 1 517 ? 8.454 -29.481 -29.227 1.00 96.62 517 THR A C 1
ATOM 4024 O O . THR A 1 517 ? 8.792 -29.712 -30.391 1.00 96.62 517 THR A O 1
ATOM 4027 N N . THR A 1 518 ? 8.043 -28.278 -28.833 1.00 96.44 518 THR A N 1
ATOM 4028 C CA . THR A 1 518 ? 8.133 -27.038 -29.612 1.00 96.44 518 THR A CA 1
ATOM 4029 C C . THR A 1 518 ? 8.525 -25.867 -28.706 1.00 96.44 518 THR A C 1
ATOM 4031 O O . THR A 1 518 ? 8.423 -25.960 -27.483 1.00 96.44 518 THR A O 1
ATOM 4034 N N . ARG A 1 519 ? 8.968 -24.754 -29.299 1.00 97.56 519 ARG A N 1
ATOM 4035 C CA . ARG A 1 519 ? 9.307 -23.522 -28.574 1.00 97.56 519 ARG A CA 1
ATOM 4036 C C . ARG A 1 519 ? 8.028 -22.740 -28.261 1.00 97.56 519 ARG A C 1
ATOM 4038 O O . ARG A 1 519 ? 7.404 -22.207 -29.175 1.00 97.56 519 ARG A O 1
ATOM 4045 N N . ALA A 1 520 ? 7.661 -22.658 -26.986 1.00 96.12 520 ALA A N 1
ATOM 4046 C CA . ALA A 1 520 ? 6.517 -21.889 -26.480 1.00 96.12 520 ALA A CA 1
ATOM 4047 C C . ALA A 1 520 ? 6.878 -21.221 -25.142 1.00 96.12 520 ALA A C 1
ATOM 4049 O O . ALA A 1 520 ? 7.931 -21.524 -24.580 1.00 96.12 520 ALA A O 1
ATOM 4050 N N . LYS A 1 521 ? 6.058 -20.297 -24.630 1.00 96.50 521 LYS A N 1
ATOM 4051 C CA . LYS A 1 521 ? 6.323 -19.675 -23.323 1.00 96.50 521 LYS A CA 1
ATOM 4052 C C . LYS A 1 521 ? 5.921 -20.638 -22.209 1.00 96.50 521 LYS A C 1
ATOM 4054 O O . LYS A 1 521 ? 4.922 -21.344 -22.340 1.00 96.50 521 LYS A O 1
ATOM 4059 N N . LEU A 1 522 ? 6.646 -20.656 -21.091 1.00 97.06 522 LEU A N 1
ATOM 4060 C CA . LEU A 1 522 ? 6.268 -21.484 -19.935 1.00 97.06 522 LEU A CA 1
ATOM 4061 C C . LEU A 1 522 ? 4.833 -21.151 -19.459 1.00 97.06 522 LEU A C 1
ATOM 4063 O O . LEU A 1 522 ? 4.039 -22.044 -19.154 1.00 97.06 522 LEU A O 1
ATOM 4067 N N . GLY A 1 523 ? 4.466 -19.869 -19.513 1.00 95.25 523 GLY A N 1
ATOM 4068 C CA . GLY A 1 523 ? 3.137 -19.345 -19.206 1.00 95.25 523 GLY A CA 1
ATOM 4069 C C . GLY A 1 523 ? 2.002 -19.785 -20.139 1.00 95.25 523 GLY A C 1
ATOM 4070 O O . GLY A 1 523 ? 0.846 -19.544 -19.798 1.00 95.25 523 GLY A O 1
ATOM 4071 N N . ASP A 1 524 ? 2.294 -20.442 -21.270 1.00 93.00 524 ASP A N 1
ATOM 4072 C CA . ASP A 1 524 ? 1.278 -21.086 -22.120 1.00 93.00 524 ASP A CA 1
ATOM 4073 C C . ASP A 1 524 ? 0.760 -22.410 -21.511 1.00 93.00 524 ASP A C 1
ATOM 4075 O O . ASP A 1 524 ? -0.284 -22.916 -21.927 1.00 93.00 524 ASP A O 1
ATOM 4079 N N . VAL A 1 525 ? 1.461 -22.963 -20.509 1.00 93.81 525 VAL A N 1
ATOM 4080 C CA . VAL A 1 525 ? 1.090 -24.206 -19.802 1.00 93.81 525 VAL A CA 1
ATOM 4081 C C . VAL A 1 525 ? 0.792 -23.971 -18.316 1.00 93.81 525 VAL A C 1
ATOM 4083 O O . VAL A 1 525 ? -0.079 -24.650 -17.764 1.00 93.81 525 VAL A O 1
ATOM 4086 N N . VAL A 1 526 ? 1.476 -23.024 -17.663 1.00 96.06 526 VAL A N 1
ATOM 4087 C CA . VAL A 1 526 ? 1.394 -22.827 -16.202 1.00 96.06 526 VAL A CA 1
ATOM 4088 C C . VAL A 1 526 ? 0.980 -21.413 -15.801 1.00 96.06 526 VAL A C 1
ATOM 4090 O O . VAL A 1 526 ? 1.272 -20.430 -16.492 1.00 96.06 526 VAL A O 1
ATOM 4093 N N . LEU A 1 527 ? 0.356 -21.315 -14.630 1.00 97.38 527 LEU A N 1
ATOM 4094 C CA . LEU A 1 527 ? 0.294 -20.079 -13.856 1.00 97.38 527 LEU A CA 1
ATOM 4095 C C . LEU A 1 527 ? 1.451 -20.036 -12.858 1.00 97.38 527 LEU A C 1
ATOM 4097 O O . LEU A 1 527 ? 2.077 -21.057 -12.564 1.00 97.38 527 LEU A O 1
ATOM 4101 N N . ALA A 1 528 ? 1.726 -18.844 -12.342 1.00 97.50 528 ALA A N 1
ATOM 4102 C CA . ALA A 1 528 ? 2.682 -18.644 -11.269 1.00 97.50 528 ALA A CA 1
ATOM 4103 C C . ALA A 1 528 ? 2.219 -17.538 -10.315 1.00 97.50 528 ALA A C 1
ATOM 4105 O O . ALA A 1 528 ? 1.318 -16.758 -10.630 1.00 97.50 528 ALA A O 1
ATOM 4106 N N . ARG A 1 529 ? 2.862 -17.474 -9.154 1.00 96.38 529 ARG A N 1
ATOM 4107 C CA . ARG A 1 529 ? 2.797 -16.370 -8.198 1.00 96.38 529 ARG A CA 1
ATOM 4108 C C . ARG A 1 529 ? 4.206 -16.102 -7.682 1.00 96.38 529 ARG A C 1
ATOM 4110 O O . ARG A 1 529 ? 4.984 -17.042 -7.533 1.00 96.38 529 ARG A O 1
ATOM 4117 N N . SER A 1 530 ? 4.516 -14.846 -7.381 1.00 96.81 530 SER A N 1
ATOM 4118 C CA . SER A 1 530 ? 5.701 -14.491 -6.606 1.00 96.81 530 SER A CA 1
ATOM 4119 C C . SER A 1 530 ? 5.465 -13.293 -5.687 1.00 96.81 530 SER A C 1
ATOM 4121 O O . SER A 1 530 ? 4.529 -12.514 -5.890 1.00 96.81 530 SER A O 1
ATOM 4123 N N . GLY A 1 531 ? 6.300 -13.184 -4.654 1.00 94.94 531 GLY A N 1
ATOM 4124 C CA . GLY A 1 531 ? 6.272 -12.120 -3.647 1.00 94.94 531 GLY A CA 1
ATOM 4125 C C . GLY A 1 531 ? 7.476 -12.202 -2.707 1.00 94.94 531 GLY A C 1
ATOM 4126 O O . GLY A 1 531 ? 8.080 -13.270 -2.552 1.00 94.94 531 GLY A O 1
ATOM 4127 N N . ASP A 1 532 ? 7.839 -11.076 -2.106 1.00 93.25 532 ASP A N 1
ATOM 4128 C CA . ASP A 1 532 ? 8.996 -10.939 -1.225 1.00 93.25 532 ASP A CA 1
ATOM 4129 C C . ASP A 1 532 ? 8.786 -11.524 0.186 1.00 93.25 532 ASP A C 1
ATOM 4131 O O . ASP A 1 532 ? 7.673 -11.789 0.629 1.00 93.25 532 ASP A O 1
ATOM 4135 N N . LYS A 1 533 ? 9.881 -11.759 0.913 1.00 89.12 533 LYS A N 1
ATOM 4136 C CA . LYS A 1 533 ? 9.865 -11.849 2.381 1.00 89.12 533 LYS A CA 1
ATOM 4137 C C . LYS A 1 533 ? 11.225 -11.388 2.902 1.00 89.12 533 LYS A C 1
ATOM 4139 O O . LYS A 1 533 ? 12.184 -12.162 2.952 1.00 89.12 533 LYS A O 1
ATOM 4144 N N . GLY A 1 534 ? 11.331 -10.095 3.211 1.00 88.25 534 GLY A N 1
ATOM 4145 C CA . GLY A 1 534 ? 12.618 -9.439 3.451 1.00 88.25 534 GLY A CA 1
ATOM 4146 C C . GLY A 1 534 ? 13.497 -9.463 2.193 1.00 88.25 534 GLY A C 1
ATOM 4147 O O . GLY A 1 534 ? 13.046 -9.122 1.105 1.00 88.25 534 GLY A O 1
ATOM 4148 N N . GLY A 1 535 ? 14.756 -9.895 2.314 1.00 91.31 535 GLY A N 1
ATOM 4149 C CA . GLY A 1 535 ? 15.706 -9.975 1.189 1.00 91.31 535 GLY A CA 1
ATOM 4150 C C . GLY A 1 535 ? 15.446 -11.096 0.164 1.00 91.31 535 GLY A C 1
ATOM 4151 O O . GLY A 1 535 ? 16.213 -11.242 -0.791 1.00 91.31 535 GLY A O 1
ATOM 4152 N N . ASN A 1 536 ? 14.396 -11.897 0.354 1.00 94.31 536 ASN A N 1
ATOM 4153 C CA . ASN A 1 536 ? 14.161 -13.164 -0.342 1.00 94.31 536 ASN A CA 1
ATOM 4154 C C . ASN A 1 536 ? 12.914 -13.088 -1.239 1.00 94.31 536 ASN A C 1
ATOM 4156 O O . ASN A 1 536 ? 11.979 -12.360 -0.919 1.00 94.31 536 ASN A O 1
ATOM 4160 N N . ALA A 1 537 ? 12.870 -13.865 -2.325 1.00 95.94 537 ALA A N 1
ATOM 4161 C CA . ALA A 1 537 ? 11.703 -13.971 -3.207 1.00 95.94 537 ALA A CA 1
ATOM 4162 C C . ALA A 1 537 ? 11.139 -15.397 -3.223 1.00 95.94 537 ALA A C 1
ATOM 4164 O O . ALA A 1 537 ? 11.876 -16.363 -3.420 1.00 95.94 537 ALA A O 1
ATOM 4165 N N . ASN A 1 538 ? 9.825 -15.524 -3.068 1.00 96.56 538 ASN A N 1
ATOM 4166 C CA . ASN A 1 538 ? 9.094 -16.789 -3.135 1.00 96.56 538 ASN A CA 1
ATOM 4167 C C . ASN A 1 538 ? 8.436 -16.903 -4.516 1.00 96.56 538 ASN A C 1
ATOM 4169 O O . ASN A 1 538 ? 7.960 -15.892 -5.040 1.00 96.56 538 ASN A O 1
ATOM 4173 N N . ILE A 1 539 ? 8.446 -18.090 -5.131 1.00 98.06 539 ILE A N 1
ATOM 4174 C CA . ILE A 1 539 ? 7.958 -18.310 -6.501 1.00 98.06 539 ILE A CA 1
ATOM 4175 C C . ILE A 1 539 ? 7.277 -19.682 -6.609 1.00 98.06 539 ILE A C 1
ATOM 4177 O O . ILE A 1 539 ? 7.944 -20.718 -6.623 1.00 98.06 539 ILE A O 1
ATOM 4181 N N . GLY A 1 540 ? 5.952 -19.700 -6.740 1.00 98.12 540 GLY A N 1
ATOM 4182 C CA . GLY A 1 540 ? 5.179 -20.916 -7.003 1.00 98.12 540 GLY A CA 1
ATOM 4183 C C . GLY A 1 540 ? 4.695 -20.994 -8.447 1.00 98.12 540 GLY A C 1
ATOM 4184 O O . GLY A 1 540 ? 4.134 -20.029 -8.952 1.00 98.12 540 GLY A O 1
ATOM 4185 N N . PHE A 1 541 ? 4.856 -22.150 -9.093 1.00 98.62 541 PHE A N 1
ATOM 4186 C CA . PHE A 1 541 ? 4.333 -22.469 -10.429 1.00 98.62 541 PHE A CA 1
ATOM 4187 C C . PHE A 1 541 ? 3.322 -23.610 -10.323 1.00 98.62 541 PHE A C 1
ATOM 4189 O O . PHE A 1 541 ? 3.622 -24.606 -9.668 1.00 98.62 541 PHE A O 1
ATOM 4196 N N . PHE A 1 542 ? 2.162 -23.522 -10.980 1.00 98.00 542 PHE A N 1
ATOM 4197 C CA . PHE A 1 542 ? 1.123 -24.559 -10.892 1.00 98.00 542 PHE A CA 1
ATOM 4198 C C . PHE A 1 542 ? 0.330 -24.761 -12.188 1.00 98.00 542 PHE A C 1
ATOM 4200 O O . PHE A 1 542 ? 0.279 -23.887 -13.061 1.00 98.00 542 PHE A O 1
ATOM 4207 N N . ILE A 1 543 ? -0.308 -25.931 -12.316 1.00 97.12 543 ILE A N 1
ATOM 4208 C CA . ILE A 1 543 ? -1.154 -26.251 -13.474 1.00 97.12 543 ILE A CA 1
ATOM 4209 C C . ILE A 1 543 ? -2.551 -25.624 -13.296 1.00 97.12 543 ILE A C 1
ATOM 4211 O O . ILE A 1 543 ? -3.286 -26.052 -12.397 1.00 97.12 543 ILE A O 1
ATOM 4215 N N . PRO A 1 544 ? -2.952 -24.653 -14.146 1.00 95.06 544 PRO A N 1
ATOM 4216 C CA . PRO A 1 544 ? -4.272 -24.036 -14.071 1.00 95.06 544 PRO A CA 1
ATOM 4217 C C . PRO A 1 544 ? -5.376 -25.062 -14.306 1.00 95.06 544 PRO A C 1
ATOM 4219 O O . PRO A 1 544 ? -5.244 -25.950 -15.148 1.00 95.06 544 PRO A O 1
ATOM 4222 N N . SER A 1 545 ? -6.465 -24.905 -13.563 1.00 91.19 545 SER A N 1
ATOM 4223 C CA . SER A 1 545 ? -7.557 -25.873 -13.432 1.00 91.19 545 SER A CA 1
ATOM 4224 C C . SER A 1 545 ? -8.935 -25.306 -13.782 1.00 91.19 545 SER A C 1
ATOM 4226 O O . SER A 1 545 ? -9.876 -26.075 -13.976 1.00 91.19 545 SER A O 1
ATOM 4228 N N . GLN A 1 546 ? -9.066 -23.977 -13.848 1.00 89.12 546 GLN A N 1
ATOM 4229 C CA . GLN A 1 546 ? -10.322 -23.262 -14.098 1.00 89.12 546 GLN A CA 1
ATOM 4230 C C . GLN A 1 546 ? -10.185 -22.080 -15.078 1.00 89.12 546 GLN A C 1
ATOM 4232 O O . GLN A 1 546 ? -11.179 -21.414 -15.362 1.00 89.12 546 GLN A O 1
ATOM 4237 N N . LEU A 1 547 ? -8.996 -21.828 -15.645 1.00 89.56 547 LEU A N 1
ATOM 4238 C CA . LEU A 1 547 ? -8.868 -20.959 -16.824 1.00 89.56 547 LEU A CA 1
ATOM 4239 C C . LEU A 1 547 ? -9.678 -21.508 -18.020 1.00 89.56 547 LEU A C 1
ATOM 4241 O O . LEU A 1 547 ? -9.690 -22.722 -18.229 1.00 89.56 547 LEU A O 1
ATOM 4245 N N . PRO A 1 548 ? -10.264 -20.649 -18.874 1.00 86.38 548 PRO A N 1
ATOM 4246 C CA . PRO A 1 548 ? -10.880 -21.059 -20.140 1.00 86.38 548 PRO A CA 1
ATOM 4247 C C . PRO A 1 548 ? -9.981 -21.891 -21.071 1.00 86.38 548 PRO A C 1
ATOM 4249 O O . PRO A 1 548 ? -10.500 -22.715 -21.823 1.00 86.38 548 PRO A O 1
ATOM 4252 N N . SER A 1 549 ? -8.656 -21.704 -21.031 1.00 87.25 549 SER A N 1
ATOM 4253 C CA . SER A 1 549 ? -7.682 -22.509 -21.787 1.00 87.25 549 SER A CA 1
ATOM 4254 C C . SER A 1 549 ? -7.155 -23.754 -21.052 1.00 87.25 549 SER A C 1
ATOM 4256 O O . SER A 1 549 ? -6.358 -24.500 -21.626 1.00 87.25 549 SER A O 1
ATOM 4258 N N . ALA A 1 550 ? -7.560 -23.999 -19.800 1.00 89.00 550 ALA A N 1
ATOM 4259 C CA . ALA A 1 550 ? -7.080 -25.131 -19.008 1.00 89.00 550 ALA A CA 1
ATOM 4260 C C . ALA A 1 550 ? -7.644 -26.481 -19.483 1.00 89.00 550 ALA A C 1
ATOM 4262 O O . ALA A 1 550 ? -8.724 -26.576 -20.067 1.00 89.00 550 ALA A O 1
ATOM 4263 N N . TYR A 1 551 ? -6.927 -27.559 -19.160 1.00 89.19 551 TYR A N 1
ATOM 4264 C CA . TYR A 1 551 ? -7.493 -28.903 -19.232 1.00 89.19 551 TYR A CA 1
ATOM 4265 C C . TYR A 1 551 ? -8.382 -29.162 -18.002 1.00 89.19 551 TYR A C 1
ATOM 4267 O O . TYR A 1 551 ? -7.944 -28.864 -16.889 1.00 89.19 551 TYR A O 1
ATOM 4275 N N . PRO A 1 552 ? -9.578 -29.763 -18.163 1.00 85.06 552 PRO A N 1
ATOM 4276 C CA . PRO A 1 552 ? -10.369 -30.257 -17.036 1.00 85.06 552 PRO A CA 1
ATOM 4277 C C . PRO A 1 552 ? -9.566 -31.239 -16.174 1.00 85.06 552 PRO A C 1
ATOM 4279 O O . PRO A 1 552 ? -8.726 -31.975 -16.696 1.00 85.06 552 PRO A O 1
ATOM 4282 N N . ALA A 1 553 ? -9.830 -31.277 -14.867 1.00 85.88 553 ALA A N 1
ATOM 4283 C CA . ALA A 1 553 ? -9.034 -32.053 -13.910 1.00 85.88 553 ALA A CA 1
ATOM 4284 C C . ALA A 1 553 ? -9.076 -33.577 -14.161 1.00 85.88 553 ALA A C 1
ATOM 4286 O O . ALA A 1 553 ? -8.145 -34.296 -13.806 1.00 85.88 553 ALA A O 1
ATOM 4287 N N . GLU A 1 554 ? -10.141 -34.064 -14.799 1.00 88.06 554 GLU A N 1
ATOM 4288 C CA . GLU A 1 554 ? -10.327 -35.442 -15.256 1.00 88.06 554 GLU A CA 1
ATOM 4289 C C . GLU A 1 554 ? -9.568 -35.786 -16.555 1.00 88.06 554 GLU A C 1
ATOM 4291 O O . GLU A 1 554 ? -9.532 -36.948 -16.964 1.00 88.06 554 GLU A O 1
ATOM 4296 N N . SER A 1 555 ? -8.959 -34.798 -17.220 1.00 89.88 555 SER A N 1
ATOM 4297 C CA . SER A 1 555 ? -8.159 -35.010 -18.427 1.00 89.88 555 SER A CA 1
ATOM 4298 C C . SER A 1 555 ? -6.812 -35.660 -18.089 1.00 89.88 555 SER A C 1
ATOM 4300 O O . SER A 1 555 ? -6.074 -35.124 -17.258 1.00 89.88 555 SER A O 1
ATOM 4302 N N . PRO A 1 556 ? -6.389 -36.726 -18.797 1.00 90.75 556 PRO A N 1
ATOM 4303 C CA . PRO A 1 556 ? -5.030 -37.257 -18.676 1.00 90.75 556 PRO A CA 1
ATOM 4304 C C . PRO A 1 556 ? -3.942 -36.198 -18.920 1.00 90.75 556 PRO A C 1
ATOM 4306 O O . PRO A 1 556 ? -2.882 -36.256 -18.303 1.00 90.75 556 PRO A O 1
ATOM 4309 N N . LEU A 1 557 ? -4.219 -35.188 -19.759 1.00 91.38 557 LEU A N 1
ATOM 4310 C CA . LEU A 1 557 ? -3.295 -34.083 -20.033 1.00 91.38 557 LEU A CA 1
ATOM 4311 C C . LEU A 1 557 ? -3.151 -33.102 -18.855 1.00 91.38 557 LEU A C 1
ATOM 4313 O O . LEU A 1 557 ? -2.159 -32.379 -18.804 1.00 91.38 557 LEU A O 1
ATOM 4317 N N . TYR A 1 558 ? -4.090 -33.071 -17.899 1.00 92.25 558 TYR A N 1
ATOM 4318 C CA . TYR A 1 558 ? -3.947 -32.284 -16.667 1.00 92.25 558 TYR A CA 1
ATOM 4319 C C . TYR A 1 558 ? -2.883 -32.916 -15.755 1.00 92.25 558 TYR A C 1
ATOM 4321 O O . TYR A 1 558 ? -1.891 -32.268 -15.421 1.00 92.25 558 TYR A O 1
ATOM 4329 N N . ALA A 1 559 ? -3.015 -34.217 -15.473 1.00 93.00 559 ALA A N 1
ATOM 4330 C CA . ALA A 1 559 ? -2.016 -34.985 -14.727 1.00 93.00 559 ALA A CA 1
ATOM 4331 C C . ALA A 1 559 ? -0.650 -35.029 -15.443 1.00 93.00 559 ALA A C 1
ATOM 4333 O O . ALA A 1 559 ? 0.389 -34.844 -14.813 1.00 93.00 559 ALA A O 1
ATOM 4334 N N . GLU A 1 560 ? -0.632 -35.190 -16.770 1.00 94.44 560 GLU A N 1
ATOM 4335 C CA . GLU A 1 560 ? 0.621 -35.189 -17.533 1.00 94.44 560 GLU A CA 1
ATOM 4336 C C . GLU A 1 560 ? 1.286 -33.799 -17.599 1.00 94.44 560 GLU A C 1
ATOM 4338 O O . GLU A 1 560 ? 2.515 -33.708 -17.627 1.00 94.44 560 GLU A O 1
ATOM 4343 N N . SER A 1 561 ? 0.509 -32.706 -17.538 1.00 95.06 561 SER A N 1
ATOM 4344 C CA . SER A 1 561 ? 1.070 -31.353 -17.380 1.00 95.06 561 SER A CA 1
ATOM 4345 C C . SER A 1 561 ? 1.825 -31.209 -16.051 1.00 95.06 561 SER A C 1
ATOM 4347 O O . SER A 1 561 ? 2.870 -30.560 -16.018 1.00 95.06 561 SER A O 1
ATOM 4349 N N . TRP A 1 562 ? 1.329 -31.826 -14.972 1.00 96.19 562 TRP A N 1
ATOM 4350 C CA . TRP A 1 562 ? 1.988 -31.840 -13.660 1.00 96.19 562 TRP A CA 1
ATOM 4351 C C . TRP A 1 562 ? 3.280 -32.664 -13.668 1.00 96.19 562 TRP A C 1
ATOM 4353 O O . TRP A 1 562 ? 4.317 -32.173 -13.219 1.00 96.19 562 TRP A O 1
ATOM 4363 N N . ASP A 1 563 ? 3.253 -33.868 -14.247 1.00 96.81 563 ASP A N 1
ATOM 4364 C CA . ASP A 1 563 ? 4.442 -34.718 -14.389 1.00 96.81 563 ASP A CA 1
ATOM 4365 C C . ASP A 1 563 ? 5.545 -34.062 -15.231 1.00 96.81 563 ASP A C 1
ATOM 4367 O O . ASP A 1 563 ? 6.730 -34.168 -14.890 1.00 96.81 563 ASP A O 1
ATOM 4371 N N . TRP A 1 564 ? 5.167 -33.335 -16.288 1.00 97.31 564 TRP A N 1
ATOM 4372 C CA . TRP A 1 564 ? 6.097 -32.495 -17.039 1.00 97.31 564 TRP A CA 1
ATOM 4373 C C . TRP A 1 564 ? 6.642 -31.354 -16.176 1.00 97.31 564 TRP A C 1
ATOM 4375 O O . TRP A 1 564 ? 7.860 -31.228 -16.059 1.00 97.31 564 TRP A O 1
ATOM 4385 N N . LEU A 1 565 ? 5.775 -30.566 -15.528 1.00 97.50 565 LEU A N 1
ATOM 4386 C CA . LEU A 1 565 ? 6.177 -29.389 -14.750 1.00 97.50 565 LEU A CA 1
ATOM 4387 C C . LEU A 1 565 ? 7.179 -29.732 -13.641 1.00 97.50 565 LEU A C 1
ATOM 4389 O O . LEU A 1 565 ? 8.242 -29.114 -13.566 1.00 97.50 565 LEU A O 1
ATOM 4393 N N . ARG A 1 566 ? 6.874 -30.738 -12.812 1.00 97.31 566 ARG A N 1
ATOM 4394 C CA . ARG A 1 566 ? 7.735 -31.133 -11.684 1.00 97.31 566 ARG A CA 1
ATOM 4395 C C . ARG A 1 566 ? 9.057 -31.760 -12.125 1.00 97.31 566 ARG A C 1
ATOM 4397 O O . ARG A 1 566 ? 10.050 -31.624 -11.418 1.00 97.31 566 ARG A O 1
ATOM 4404 N N . THR A 1 567 ? 9.096 -32.390 -13.302 1.00 97.50 567 THR A N 1
ATOM 4405 C CA . THR A 1 567 ? 10.347 -32.901 -13.892 1.00 97.50 567 THR A CA 1
ATOM 4406 C C . THR A 1 567 ? 11.148 -31.797 -14.598 1.00 97.50 567 THR A C 1
ATOM 4408 O O . THR A 1 567 ? 12.372 -31.874 -14.665 1.00 97.50 567 THR A O 1
ATOM 4411 N N . TYR A 1 568 ? 10.481 -30.767 -15.128 1.00 97.50 568 TYR A N 1
ATOM 4412 C CA . TYR A 1 568 ? 11.109 -29.670 -15.864 1.00 97.50 568 TYR A CA 1
ATOM 4413 C C . TYR A 1 568 ? 11.721 -28.606 -14.943 1.00 97.50 568 TYR A C 1
ATOM 4415 O O . TYR A 1 568 ? 12.893 -28.254 -15.097 1.00 97.50 568 TYR A O 1
ATOM 4423 N N . LEU A 1 569 ? 10.947 -28.101 -13.977 1.00 97.81 569 LEU A N 1
ATOM 4424 C CA . LEU A 1 569 ? 11.407 -27.088 -13.027 1.00 97.81 569 LEU A CA 1
ATOM 4425 C C . LEU A 1 569 ? 12.194 -27.741 -11.887 1.00 97.81 569 LEU A C 1
ATOM 4427 O O . LEU A 1 569 ? 11.655 -28.075 -10.830 1.00 97.81 569 LEU A O 1
ATOM 4431 N N . THR A 1 570 ? 13.490 -27.901 -12.134 1.00 98.31 570 THR A N 1
ATOM 4432 C CA . THR A 1 570 ? 14.522 -28.277 -11.159 1.00 98.31 570 THR A CA 1
ATOM 4433 C C . THR A 1 570 ? 15.268 -27.039 -10.648 1.00 98.31 570 THR A C 1
ATOM 4435 O O . THR A 1 570 ? 15.188 -25.974 -11.269 1.00 98.31 570 THR A O 1
ATOM 4438 N N . ILE A 1 571 ? 16.034 -27.143 -9.556 1.00 98.31 571 ILE A N 1
ATOM 4439 C CA . ILE A 1 571 ? 16.870 -26.036 -9.054 1.00 98.31 571 ILE A CA 1
ATOM 4440 C C . ILE A 1 571 ? 17.884 -25.573 -10.122 1.00 98.31 571 ILE A C 1
ATOM 4442 O O . ILE A 1 571 ? 17.929 -24.370 -10.394 1.00 98.31 571 ILE A O 1
ATOM 4446 N N . PRO A 1 572 ? 18.651 -26.458 -10.801 1.00 98.12 572 PRO A N 1
ATOM 4447 C CA . PRO A 1 572 ? 19.512 -26.046 -11.909 1.00 98.12 572 PRO A CA 1
ATOM 4448 C C . PRO A 1 572 ? 18.744 -25.366 -13.045 1.00 98.12 572 PRO A C 1
ATOM 4450 O O . PRO A 1 572 ? 19.264 -24.427 -13.647 1.00 98.12 572 PRO A O 1
ATOM 4453 N N . LYS A 1 573 ? 17.505 -25.796 -13.328 1.00 97.88 573 LYS A N 1
ATOM 4454 C CA . LYS A 1 573 ? 16.711 -25.187 -14.397 1.00 97.88 573 LYS A CA 1
ATOM 4455 C C . LYS A 1 573 ? 16.178 -23.803 -14.026 1.00 97.88 573 LYS A C 1
ATOM 4457 O O . LYS A 1 573 ? 16.147 -22.936 -14.895 1.00 97.88 573 LYS A O 1
ATOM 4462 N N . LEU A 1 574 ? 15.837 -23.554 -12.759 1.00 98.00 574 LEU A N 1
ATOM 4463 C CA . LEU A 1 574 ? 15.499 -22.202 -12.314 1.00 98.00 574 LEU A CA 1
ATOM 4464 C C . LEU A 1 574 ? 16.712 -21.262 -12.439 1.00 98.00 574 LEU A C 1
ATOM 4466 O O . LEU A 1 574 ? 16.559 -20.158 -12.951 1.00 98.00 574 LEU A O 1
ATOM 4470 N N . LYS A 1 575 ? 17.924 -21.710 -12.072 1.00 97.56 575 LYS A N 1
ATOM 4471 C CA . LYS A 1 575 ? 19.158 -20.916 -12.255 1.00 97.56 575 LYS A CA 1
ATOM 4472 C C . LYS A 1 575 ? 19.420 -20.568 -13.725 1.00 97.56 575 LYS A C 1
ATOM 4474 O O . LYS A 1 575 ? 19.685 -19.413 -14.040 1.00 97.56 575 LYS A O 1
ATOM 4479 N N . ASP A 1 576 ? 19.287 -21.544 -14.623 1.00 97.50 576 ASP A N 1
ATOM 4480 C CA . ASP A 1 576 ? 19.393 -21.347 -16.077 1.00 97.50 576 ASP A CA 1
ATOM 4481 C C . ASP A 1 576 ? 18.339 -20.355 -16.611 1.00 97.50 576 ASP A C 1
ATOM 4483 O O . ASP A 1 576 ? 18.664 -19.477 -17.408 1.00 97.50 576 ASP A O 1
ATOM 4487 N N . MET A 1 577 ? 17.100 -20.419 -16.109 1.00 97.50 577 MET A N 1
ATOM 4488 C CA . MET A 1 577 ? 16.044 -19.455 -16.444 1.00 97.50 577 MET A CA 1
ATOM 4489 C C . MET A 1 577 ? 16.303 -18.042 -15.896 1.00 97.50 577 MET A C 1
ATOM 4491 O O . MET A 1 577 ? 15.884 -17.073 -16.525 1.00 97.50 577 MET A O 1
ATOM 4495 N N . PHE A 1 578 ? 17.008 -17.896 -14.771 1.00 96.94 578 PHE A N 1
ATOM 4496 C CA . PHE A 1 578 ? 17.387 -16.578 -14.246 1.00 96.94 578 PHE A CA 1
ATOM 4497 C C . PHE A 1 578 ? 18.440 -15.864 -15.112 1.00 96.94 578 PHE A C 1
ATOM 4499 O O . PHE A 1 578 ? 18.487 -14.631 -15.112 1.00 96.94 578 PHE A O 1
ATOM 4506 N N . GLY A 1 579 ? 19.268 -16.608 -15.854 1.00 95.25 579 GLY A N 1
ATOM 4507 C CA . GLY A 1 579 ? 20.256 -16.060 -16.787 1.00 95.25 579 GLY A CA 1
ATOM 4508 C C . GLY A 1 579 ? 21.170 -15.008 -16.147 1.00 95.25 579 GLY A C 1
ATOM 4509 O O . GLY A 1 579 ? 21.741 -15.229 -15.082 1.00 95.25 579 GLY A O 1
ATOM 4510 N N . GLU A 1 580 ? 21.275 -13.833 -16.772 1.00 92.31 580 GLU A N 1
ATOM 4511 C CA . GLU A 1 580 ? 22.089 -12.702 -16.287 1.00 92.31 580 GLU A CA 1
ATOM 4512 C C . GLU A 1 580 ? 21.599 -12.097 -14.951 1.00 92.31 580 GLU A C 1
ATOM 4514 O O . GLU A 1 580 ? 22.315 -11.309 -14.340 1.00 92.31 580 GLU A O 1
ATOM 4519 N N . SER A 1 581 ? 20.403 -12.464 -14.467 1.00 92.62 581 SER A N 1
ATOM 4520 C CA . SER A 1 581 ? 19.917 -12.106 -13.123 1.00 92.62 581 SER A CA 1
ATOM 4521 C C . SER A 1 581 ? 20.295 -13.116 -12.030 1.00 92.62 581 SER A C 1
ATOM 4523 O O . SER A 1 581 ? 19.929 -12.890 -10.873 1.00 92.62 581 SER A O 1
ATOM 4525 N N . TRP A 1 582 ? 20.996 -14.210 -12.355 1.00 95.81 582 TRP A N 1
ATOM 4526 C CA . TRP A 1 582 ? 21.537 -15.146 -11.364 1.00 95.81 582 TRP A CA 1
ATOM 4527 C C . TRP A 1 582 ? 22.826 -14.614 -10.709 1.00 95.81 582 TRP A C 1
ATOM 4529 O O . TRP A 1 582 ? 23.627 -13.925 -11.335 1.00 95.81 582 TRP A O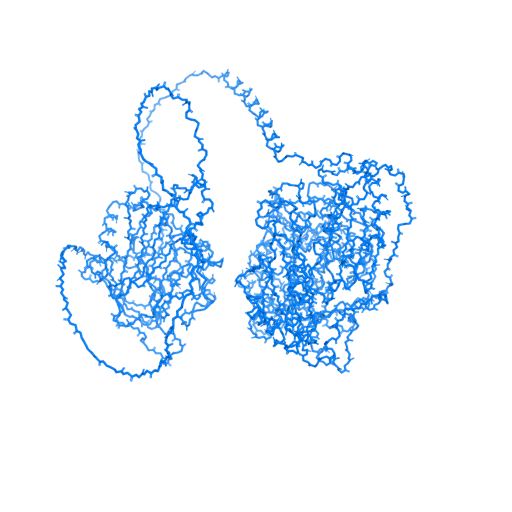 1
ATOM 4539 N N . SER A 1 583 ? 23.053 -14.979 -9.445 1.00 93.62 583 SER A N 1
ATOM 4540 C CA . SER A 1 583 ? 24.305 -14.756 -8.720 1.00 93.62 583 SER A CA 1
ATOM 4541 C C . SER A 1 583 ? 24.579 -15.947 -7.813 1.00 93.62 583 SER A C 1
ATOM 4543 O O . SER A 1 583 ? 23.685 -16.392 -7.099 1.00 93.62 583 SER A O 1
ATOM 4545 N N . ASP A 1 584 ? 25.820 -16.432 -7.767 1.00 93.19 584 ASP A N 1
ATOM 4546 C CA . ASP A 1 584 ? 26.200 -17.556 -6.896 1.00 93.19 584 ASP A CA 1
ATOM 4547 C C . ASP A 1 584 ? 26.224 -17.201 -5.395 1.00 93.19 584 ASP A C 1
ATOM 4549 O O . ASP A 1 584 ? 26.432 -18.079 -4.562 1.00 93.19 584 ASP A O 1
ATOM 4553 N N . LYS A 1 585 ? 25.946 -15.936 -5.038 1.00 92.38 585 LYS A N 1
ATOM 4554 C CA . LYS A 1 585 ? 25.591 -15.526 -3.666 1.00 92.38 585 LYS A CA 1
ATOM 4555 C C . LYS A 1 585 ? 24.170 -15.962 -3.261 1.00 92.38 585 LYS A C 1
ATOM 4557 O O . LYS A 1 585 ? 23.874 -15.999 -2.071 1.00 92.38 585 LYS A O 1
ATOM 4562 N N . PHE A 1 586 ? 23.283 -16.258 -4.217 1.00 95.44 586 PHE A N 1
ATOM 4563 C CA . PHE A 1 586 ? 21.891 -16.628 -3.943 1.00 95.44 586 PHE A CA 1
ATOM 4564 C C . PHE A 1 586 ? 21.747 -18.130 -3.649 1.00 95.44 586 PHE A C 1
ATOM 4566 O O . PHE A 1 586 ? 22.322 -18.984 -4.333 1.00 95.44 586 PHE A O 1
ATOM 4573 N N . HIS A 1 587 ? 20.900 -18.461 -2.674 1.00 95.56 587 HIS A N 1
ATOM 4574 C CA . HIS A 1 587 ? 20.484 -19.835 -2.375 1.00 95.56 587 HIS A CA 1
ATOM 4575 C C . HIS A 1 587 ? 19.093 -20.120 -2.967 1.00 95.56 587 HIS A C 1
ATOM 4577 O O . HIS A 1 587 ? 18.292 -19.198 -3.124 1.00 95.56 587 HIS A O 1
ATOM 4583 N N . ILE A 1 588 ? 18.796 -21.384 -3.292 1.00 96.88 588 ILE A N 1
ATOM 4584 C CA . ILE A 1 588 ? 17.461 -21.825 -3.728 1.00 96.88 588 ILE A CA 1
ATOM 4585 C C . ILE A 1 588 ? 17.025 -23.042 -2.911 1.00 96.88 588 ILE A C 1
ATOM 4587 O O . ILE A 1 588 ? 17.692 -24.077 -2.946 1.00 96.88 588 ILE A O 1
ATOM 4591 N N . GLU A 1 589 ? 15.856 -22.945 -2.281 1.00 97.12 589 GLU A N 1
ATOM 4592 C CA . GLU A 1 589 ? 15.088 -24.099 -1.796 1.00 97.12 589 GLU A CA 1
ATOM 4593 C C . GLU A 1 589 ? 13.987 -24.467 -2.807 1.00 97.12 589 GLU A C 1
ATOM 4595 O O . GLU A 1 589 ? 13.451 -23.580 -3.476 1.00 97.12 589 GLU A O 1
ATOM 4600 N N . ARG A 1 590 ? 13.643 -25.759 -2.927 1.00 97.81 590 ARG A N 1
ATOM 4601 C CA . ARG A 1 590 ? 12.584 -26.275 -3.820 1.00 97.81 590 ARG A CA 1
ATOM 4602 C C . ARG A 1 590 ? 11.728 -27.334 -3.124 1.00 97.81 590 ARG A C 1
ATOM 4604 O O . ARG A 1 590 ? 12.267 -28.331 -2.655 1.00 97.81 590 ARG A O 1
ATOM 4611 N N . VAL A 1 591 ? 10.405 -27.182 -3.168 1.00 97.94 591 VAL A N 1
ATOM 4612 C CA . VAL A 1 591 ? 9.433 -28.195 -2.710 1.00 97.94 591 VAL A CA 1
ATOM 4613 C C . VAL A 1 591 ? 8.302 -28.390 -3.724 1.00 97.94 591 VAL A C 1
ATOM 4615 O O . VAL A 1 591 ? 8.100 -27.574 -4.626 1.00 97.94 591 VAL A O 1
ATOM 4618 N N . GLU A 1 592 ? 7.547 -29.476 -3.580 1.00 97.94 592 GLU A N 1
ATOM 4619 C CA . GLU A 1 592 ? 6.336 -29.754 -4.355 1.00 97.94 592 GLU A CA 1
ATOM 4620 C C . GLU A 1 592 ? 5.102 -29.751 -3.447 1.00 97.94 592 GLU A C 1
ATOM 4622 O O . GLU A 1 592 ? 5.150 -30.223 -2.315 1.00 97.94 592 GLU A O 1
ATOM 4627 N N . PHE A 1 593 ? 3.972 -29.285 -3.980 1.00 97.88 593 PHE A N 1
ATOM 4628 C CA . PHE A 1 593 ? 2.642 -29.437 -3.388 1.00 97.88 593 PHE A CA 1
ATOM 4629 C C . PHE A 1 593 ? 1.785 -30.300 -4.332 1.00 97.88 593 PHE A C 1
ATOM 4631 O O . PHE A 1 593 ? 1.009 -29.763 -5.134 1.00 97.88 593 PHE A O 1
ATOM 4638 N N . PRO A 1 594 ? 1.914 -31.645 -4.302 1.00 96.62 594 PRO A N 1
ATOM 4639 C CA . PRO A 1 594 ? 1.349 -32.513 -5.340 1.00 96.62 594 PRO A CA 1
ATOM 4640 C C . PRO A 1 594 ? -0.179 -32.453 -5.420 1.00 96.62 594 PRO A C 1
ATOM 4642 O O . PRO A 1 594 ? -0.763 -32.628 -6.486 1.00 96.62 594 PRO A O 1
ATOM 4645 N N . LYS A 1 595 ? -0.823 -32.163 -4.286 1.00 97.06 595 LYS A N 1
ATOM 4646 C CA . LYS A 1 595 ? -2.275 -32.048 -4.123 1.00 97.06 595 LYS A CA 1
ATOM 4647 C C . LYS A 1 595 ? -2.902 -30.825 -4.810 1.00 97.06 595 LYS A C 1
ATOM 4649 O O . LYS A 1 595 ? -4.076 -30.879 -5.164 1.00 97.06 595 LYS A O 1
ATOM 4654 N N . ILE A 1 596 ? -2.120 -29.772 -5.060 1.00 97.12 596 ILE A N 1
ATOM 4655 C CA . ILE A 1 596 ? -2.513 -28.607 -5.877 1.00 97.12 596 ILE A CA 1
ATOM 4656 C C . ILE A 1 596 ? -1.714 -28.497 -7.187 1.00 97.12 596 ILE A C 1
ATOM 4658 O O . ILE A 1 596 ? -1.861 -27.515 -7.912 1.00 97.12 596 ILE A O 1
ATOM 4662 N N . MET A 1 597 ? -0.902 -29.514 -7.503 1.00 97.19 597 MET A N 1
ATOM 4663 C CA . MET A 1 597 ? -0.028 -29.590 -8.680 1.00 97.19 597 MET A CA 1
ATOM 4664 C C . MET A 1 597 ? 0.877 -28.359 -8.847 1.00 97.19 597 MET A C 1
ATOM 4666 O O . MET A 1 597 ? 0.960 -27.777 -9.935 1.00 97.19 597 MET A O 1
ATOM 4670 N N . ALA A 1 598 ? 1.548 -27.967 -7.757 1.00 98.06 598 ALA A N 1
ATOM 4671 C CA . ALA A 1 598 ? 2.469 -26.834 -7.727 1.00 98.06 598 ALA A CA 1
ATOM 4672 C C . ALA A 1 598 ? 3.919 -27.234 -7.393 1.00 98.06 598 ALA A C 1
ATOM 4674 O O . ALA A 1 598 ? 4.156 -28.104 -6.554 1.00 98.06 598 ALA A O 1
ATOM 4675 N N . VAL A 1 599 ? 4.886 -26.560 -8.020 1.00 98.38 599 VAL A N 1
ATOM 4676 C CA . VAL A 1 599 ? 6.307 -26.550 -7.628 1.00 98.38 599 VAL A CA 1
ATOM 4677 C C . VAL A 1 599 ? 6.601 -25.178 -7.034 1.00 98.38 599 VAL A C 1
ATOM 4679 O O . VAL A 1 599 ? 6.262 -24.168 -7.651 1.00 98.38 599 VAL A O 1
ATOM 4682 N N . HIS A 1 600 ? 7.219 -25.129 -5.858 1.00 98.31 600 HIS A N 1
ATOM 4683 C CA . HIS A 1 600 ? 7.510 -23.884 -5.155 1.00 98.31 600 HIS A CA 1
ATOM 4684 C C . HIS A 1 600 ? 9.005 -23.722 -4.878 1.00 98.31 600 HIS A C 1
ATOM 4686 O O . HIS A 1 600 ? 9.679 -24.677 -4.489 1.00 98.31 600 HIS A O 1
ATOM 4692 N N . PHE A 1 601 ? 9.501 -22.495 -5.037 1.00 98.25 601 PHE A N 1
ATOM 4693 C CA . PHE A 1 601 ? 10.890 -22.113 -4.824 1.00 98.25 601 PHE A CA 1
ATOM 4694 C C . PHE A 1 601 ? 11.016 -20.921 -3.875 1.00 98.25 601 PHE A C 1
ATOM 4696 O O . PHE A 1 601 ? 10.239 -19.973 -3.964 1.00 98.25 601 PHE A O 1
ATOM 4703 N N . VAL A 1 602 ? 12.046 -20.929 -3.027 1.00 97.38 602 VAL A N 1
ATOM 4704 C CA . VAL A 1 602 ? 12.489 -19.741 -2.276 1.00 97.38 602 VAL A CA 1
ATOM 4705 C C . VAL A 1 602 ? 13.877 -19.361 -2.779 1.00 97.38 602 VAL A C 1
ATOM 4707 O O . VAL A 1 602 ? 14.794 -20.176 -2.703 1.00 97.38 602 VAL A O 1
ATOM 4710 N N . VAL A 1 603 ? 14.032 -18.146 -3.307 1.00 96.69 603 VAL A N 1
ATOM 4711 C CA . VAL A 1 603 ? 15.297 -17.595 -3.811 1.00 96.69 603 VAL A CA 1
ATOM 4712 C C . VAL A 1 603 ? 15.814 -16.568 -2.805 1.00 96.69 603 VAL A C 1
ATOM 4714 O O . VAL A 1 603 ? 15.272 -15.467 -2.684 1.00 96.69 603 VAL A O 1
ATOM 4717 N N . TYR A 1 604 ? 16.850 -16.934 -2.055 1.00 95.19 604 TYR A N 1
ATOM 4718 C CA . TYR A 1 604 ? 17.350 -16.128 -0.943 1.00 95.19 604 TYR A CA 1
ATOM 4719 C C . TYR A 1 604 ? 18.339 -15.045 -1.396 1.00 95.19 604 TYR A C 1
ATOM 4721 O O . TYR A 1 604 ? 19.148 -15.266 -2.300 1.00 95.19 604 TYR A O 1
ATOM 4729 N N . GLY A 1 605 ? 18.280 -13.877 -0.751 1.00 92.44 605 GLY A N 1
ATOM 4730 C CA . GLY A 1 605 ? 19.172 -12.730 -0.980 1.00 92.44 605 GLY A CA 1
ATOM 4731 C C . GLY A 1 605 ? 18.955 -11.956 -2.290 1.00 92.44 605 GLY A C 1
ATOM 4732 O O . GLY A 1 605 ? 19.606 -10.934 -2.511 1.00 92.44 605 GLY A O 1
ATOM 4733 N N . VAL A 1 606 ? 18.042 -12.397 -3.163 1.00 93.94 606 VAL A N 1
ATOM 4734 C CA . VAL A 1 606 ? 17.835 -11.818 -4.506 1.00 93.94 606 VAL A CA 1
ATOM 4735 C C . VAL A 1 606 ? 17.315 -10.375 -4.499 1.00 93.94 606 VAL A C 1
ATOM 4737 O O . VAL A 1 606 ? 17.513 -9.659 -5.484 1.00 93.94 606 VAL A O 1
ATOM 4740 N N . LEU A 1 607 ? 16.694 -9.935 -3.399 1.00 93.38 607 LEU A N 1
ATOM 4741 C CA . LEU A 1 607 ? 16.202 -8.568 -3.192 1.00 93.38 607 LEU A CA 1
ATOM 4742 C C . LEU A 1 607 ? 17.146 -7.712 -2.329 1.00 93.38 607 LEU A C 1
ATOM 4744 O O . LEU A 1 607 ? 16.805 -6.575 -2.006 1.00 93.38 607 LEU A O 1
ATOM 4748 N N . GLY A 1 608 ? 18.327 -8.208 -1.952 1.00 90.94 608 GLY A N 1
ATOM 4749 C CA . GLY A 1 608 ? 19.267 -7.460 -1.115 1.00 90.94 608 GLY A CA 1
ATOM 4750 C C . GLY A 1 608 ? 18.741 -7.279 0.312 1.00 90.94 608 GLY A C 1
ATOM 4751 O O . GLY A 1 608 ? 18.478 -8.261 1.003 1.00 90.94 608 GLY A O 1
ATOM 4752 N N . ARG A 1 609 ? 18.568 -6.027 0.759 1.00 89.44 609 ARG A N 1
ATOM 4753 C CA . ARG A 1 609 ? 18.111 -5.685 2.124 1.00 89.44 609 ARG A CA 1
ATOM 4754 C C . ARG A 1 609 ? 16.583 -5.557 2.239 1.00 89.44 609 ARG A C 1
ATOM 4756 O O . ARG A 1 609 ? 16.083 -4.901 3.146 1.00 89.44 609 ARG A O 1
ATOM 4763 N N . GLY A 1 610 ? 15.844 -6.190 1.327 1.00 88.75 610 GLY A N 1
ATOM 4764 C CA . GLY A 1 610 ? 14.382 -6.125 1.249 1.00 88.75 610 GLY A CA 1
ATOM 4765 C C . GLY A 1 610 ? 13.860 -4.803 0.685 1.00 88.75 610 GLY A C 1
ATOM 4766 O O . GLY A 1 610 ? 14.634 -3.923 0.310 1.00 88.75 610 GLY A O 1
ATOM 4767 N N . VAL A 1 611 ? 12.532 -4.677 0.610 1.00 88.88 611 VAL A N 1
ATOM 4768 C CA . VAL A 1 611 ? 11.803 -3.675 -0.197 1.00 88.88 611 VAL A CA 1
ATOM 4769 C C . VAL A 1 611 ? 12.345 -2.243 -0.084 1.00 88.88 611 VAL A C 1
ATOM 4771 O O . VAL A 1 611 ? 12.461 -1.553 -1.096 1.00 88.88 611 VAL A O 1
ATOM 4774 N N . SER A 1 612 ? 12.682 -1.787 1.128 1.00 84.44 612 SER A N 1
ATOM 4775 C CA . SER A 1 612 ? 13.091 -0.398 1.399 1.00 84.44 612 SER A CA 1
ATOM 4776 C C . SER A 1 612 ? 14.591 -0.111 1.211 1.00 84.44 612 SER A C 1
ATOM 4778 O O . SER A 1 612 ? 15.010 1.038 1.341 1.00 84.44 612 SER A O 1
ATOM 4780 N N . GLY A 1 613 ? 15.391 -1.138 0.907 1.00 85.31 613 GLY A N 1
ATOM 4781 C CA . GLY A 1 613 ? 16.837 -1.070 0.654 1.00 85.31 613 GLY A CA 1
ATOM 4782 C C . GLY A 1 613 ? 17.265 -2.023 -0.467 1.00 85.31 613 GLY A C 1
ATOM 4783 O O . GLY A 1 613 ? 18.299 -2.690 -0.358 1.00 85.31 613 GLY A O 1
ATOM 4784 N N . SER A 1 614 ? 16.424 -2.145 -1.500 1.00 89.94 614 SER A N 1
ATOM 4785 C CA . SER A 1 614 ? 16.659 -2.969 -2.684 1.00 89.94 614 SER A CA 1
ATOM 4786 C C . SER A 1 614 ? 16.937 -2.094 -3.899 1.00 89.94 614 SER A C 1
ATOM 4788 O O . SER A 1 614 ? 16.146 -1.215 -4.238 1.00 89.94 614 SER A O 1
ATOM 4790 N N . SER A 1 615 ? 18.022 -2.386 -4.613 1.00 91.00 615 SER A N 1
ATOM 4791 C CA . SER A 1 615 ? 18.349 -1.708 -5.867 1.00 91.00 615 SER A CA 1
ATOM 4792 C C . SER A 1 615 ? 17.470 -2.139 -7.043 1.00 91.00 615 SER A C 1
ATOM 4794 O O . SER A 1 615 ? 17.399 -1.425 -8.048 1.00 91.00 615 SER A O 1
ATOM 4796 N N . ARG A 1 616 ? 16.784 -3.288 -6.956 1.00 92.00 616 ARG A N 1
ATOM 4797 C CA . ARG A 1 616 ? 15.955 -3.829 -8.045 1.00 92.00 616 ARG A CA 1
ATOM 4798 C C . ARG A 1 616 ? 14.720 -2.968 -8.313 1.00 92.00 616 ARG A C 1
ATOM 4800 O O . ARG A 1 616 ? 14.047 -2.516 -7.397 1.00 92.00 616 ARG A O 1
ATOM 4807 N N . LEU A 1 617 ? 14.375 -2.837 -9.597 1.00 92.75 617 LEU A N 1
ATOM 4808 C CA . LEU A 1 617 ? 13.146 -2.172 -10.047 1.00 92.75 617 LEU A CA 1
ATOM 4809 C C . LEU A 1 617 ? 11.865 -2.894 -9.578 1.00 92.75 617 LEU A C 1
ATOM 4811 O O . LEU A 1 617 ? 10.872 -2.242 -9.278 1.00 92.75 617 LEU A O 1
ATOM 4815 N N . ASP A 1 618 ? 11.895 -4.228 -9.494 1.00 94.12 618 ASP A N 1
ATOM 4816 C CA . ASP A 1 618 ? 10.874 -5.041 -8.819 1.00 94.12 618 ASP A CA 1
ATOM 4817 C C . ASP A 1 618 ? 11.398 -5.456 -7.436 1.00 94.12 618 ASP A C 1
ATOM 4819 O O . ASP A 1 618 ? 11.888 -6.570 -7.242 1.00 94.12 618 ASP A O 1
ATOM 4823 N N . SER A 1 619 ? 11.348 -4.522 -6.483 1.00 92.25 619 SER A N 1
ATOM 4824 C CA . SER A 1 619 ? 11.797 -4.723 -5.097 1.00 92.25 619 SER A CA 1
ATOM 4825 C C . SER A 1 619 ? 10.850 -5.587 -4.251 1.00 92.25 619 SER A C 1
ATOM 4827 O O . SER A 1 619 ? 11.194 -5.930 -3.125 1.00 92.25 619 SER A O 1
ATOM 4829 N N . LEU A 1 620 ? 9.687 -5.958 -4.802 1.00 92.56 620 LEU A N 1
ATOM 4830 C CA . LEU A 1 620 ? 8.654 -6.809 -4.191 1.00 92.56 620 LEU A CA 1
ATOM 4831 C C . LEU A 1 620 ? 8.609 -8.226 -4.808 1.00 92.56 620 LEU A C 1
ATOM 4833 O O . LEU A 1 620 ? 7.743 -9.033 -4.473 1.00 92.56 620 LEU A O 1
ATOM 4837 N N . ALA A 1 621 ? 9.478 -8.513 -5.787 1.00 95.12 621 ALA A N 1
ATOM 4838 C CA . ALA A 1 621 ? 9.446 -9.716 -6.628 1.00 95.12 621 ALA A CA 1
ATOM 4839 C C . ALA A 1 621 ? 8.079 -10.036 -7.283 1.00 95.12 621 ALA A C 1
ATOM 4841 O O . ALA A 1 621 ? 7.843 -11.180 -7.682 1.00 95.12 621 ALA A O 1
ATOM 4842 N N . LYS A 1 622 ? 7.157 -9.072 -7.418 1.00 93.44 622 LYS A N 1
ATOM 4843 C CA . LYS A 1 622 ? 5.769 -9.326 -7.863 1.00 93.44 622 LYS A CA 1
ATOM 4844 C C . LYS A 1 622 ? 5.665 -9.630 -9.357 1.00 93.44 622 LYS A C 1
ATOM 4846 O O . LYS A 1 622 ? 4.735 -10.320 -9.761 1.00 93.44 622 LYS A O 1
ATOM 4851 N N . GLY A 1 623 ? 6.617 -9.163 -10.163 1.00 95.38 623 GLY A N 1
ATOM 4852 C CA . GLY A 1 623 ? 6.731 -9.490 -11.586 1.00 95.38 623 GLY A CA 1
ATOM 4853 C C . GLY A 1 623 ? 7.600 -10.719 -11.874 1.00 95.38 623 GLY A C 1
ATOM 4854 O O . GLY A 1 623 ? 7.589 -11.214 -13.000 1.00 95.38 623 GLY A O 1
ATOM 4855 N N . MET A 1 624 ? 8.344 -11.233 -10.888 1.00 96.56 624 MET A N 1
ATOM 4856 C CA . MET A 1 624 ? 9.343 -12.291 -11.091 1.00 96.56 624 MET A CA 1
ATOM 4857 C C . MET A 1 624 ? 8.738 -13.596 -11.640 1.00 96.56 624 MET A C 1
ATOM 4859 O O . MET A 1 624 ? 9.283 -14.177 -12.578 1.00 96.56 624 MET A O 1
ATOM 4863 N N . GLY A 1 625 ? 7.585 -14.030 -11.122 1.00 97.00 625 GLY A N 1
ATOM 4864 C CA . GLY A 1 625 ? 6.866 -15.211 -11.605 1.00 97.00 625 GLY A CA 1
ATOM 4865 C C . GLY A 1 625 ? 6.347 -15.054 -13.038 1.00 97.00 625 GLY A C 1
ATOM 4866 O O . GLY A 1 625 ? 6.489 -15.975 -13.841 1.00 97.00 625 GLY A O 1
ATOM 4867 N N . ASP A 1 626 ? 5.806 -13.885 -13.396 1.00 96.31 626 ASP A N 1
ATOM 4868 C CA . ASP A 1 626 ? 5.320 -13.621 -14.757 1.00 96.31 626 ASP A CA 1
ATOM 4869 C C . ASP A 1 626 ? 6.461 -13.419 -15.770 1.00 96.31 626 ASP A C 1
ATOM 4871 O O . ASP A 1 626 ? 6.350 -13.871 -16.910 1.00 96.31 626 ASP A O 1
ATOM 4875 N N . TRP A 1 627 ? 7.605 -12.864 -15.356 1.00 96.44 627 TRP A N 1
ATOM 4876 C CA . TRP A 1 627 ? 8.833 -12.878 -16.161 1.00 96.44 627 TRP A CA 1
ATOM 4877 C C . TRP A 1 627 ? 9.294 -14.310 -16.461 1.00 96.44 627 TRP A C 1
ATOM 4879 O O . TRP A 1 627 ? 9.527 -14.648 -17.622 1.00 96.44 627 TRP A O 1
ATOM 4889 N N . LEU A 1 628 ? 9.363 -15.176 -15.444 1.00 98.06 628 LEU A N 1
ATOM 4890 C CA . LEU A 1 628 ? 9.765 -16.578 -15.611 1.00 98.06 628 LEU A CA 1
ATOM 4891 C C . LEU A 1 628 ? 8.749 -17.380 -16.447 1.00 98.06 628 LEU A C 1
ATOM 4893 O O . LEU A 1 628 ? 9.142 -18.299 -17.166 1.00 98.06 628 LEU A O 1
ATOM 4897 N N . ARG A 1 629 ? 7.460 -17.007 -16.422 1.00 97.44 629 ARG A N 1
ATOM 4898 C CA . ARG A 1 629 ? 6.439 -17.513 -17.357 1.00 97.44 629 ARG A CA 1
ATOM 4899 C C . ARG A 1 629 ? 6.666 -17.046 -18.795 1.00 97.44 629 ARG A C 1
ATOM 4901 O O . ARG A 1 629 ? 6.350 -17.801 -19.713 1.00 97.44 629 ARG A O 1
ATOM 4908 N N . ASP A 1 630 ? 7.191 -15.842 -19.017 1.00 96.81 630 ASP A N 1
ATOM 4909 C CA . ASP A 1 630 ? 7.394 -15.302 -20.367 1.00 96.81 630 ASP A CA 1
ATOM 4910 C C . ASP A 1 630 ? 8.567 -15.964 -21.121 1.00 96.81 630 ASP A C 1
ATOM 4912 O O . ASP A 1 630 ? 8.625 -15.928 -22.354 1.00 96.81 630 ASP A O 1
ATOM 4916 N N . ILE A 1 631 ? 9.473 -16.625 -20.387 1.00 97.50 631 ILE A N 1
ATOM 4917 C CA . ILE A 1 631 ? 10.623 -17.353 -20.935 1.00 97.50 631 ILE A CA 1
ATOM 4918 C C . ILE A 1 631 ? 10.170 -18.462 -21.892 1.00 97.50 631 ILE A C 1
ATOM 4920 O O . ILE A 1 631 ? 9.305 -19.288 -21.587 1.00 97.50 631 ILE A O 1
ATOM 4924 N N . VAL A 1 632 ? 10.814 -18.503 -23.061 1.00 97.31 632 VAL A N 1
ATOM 4925 C CA . VAL A 1 632 ? 10.569 -19.521 -24.086 1.00 97.31 632 VAL A CA 1
ATOM 4926 C C . VAL A 1 632 ? 11.306 -20.814 -23.732 1.00 97.31 632 VAL A C 1
ATOM 4928 O O . VAL A 1 632 ? 12.535 -20.845 -23.614 1.00 97.31 632 VAL A O 1
ATOM 4931 N N . VAL A 1 633 ? 10.550 -21.899 -23.630 1.00 97.06 633 VAL A N 1
ATOM 4932 C CA . VAL A 1 633 ? 10.982 -23.234 -23.206 1.00 97.06 633 VAL A CA 1
ATOM 4933 C C . VAL A 1 633 ? 10.567 -24.299 -24.230 1.00 97.06 633 VAL A C 1
ATOM 4935 O O . VAL A 1 633 ? 9.809 -24.023 -25.161 1.00 97.06 633 VAL A O 1
ATOM 4938 N N . ASP A 1 634 ? 11.085 -25.519 -24.074 1.00 95.94 634 ASP A N 1
ATOM 4939 C CA . ASP A 1 634 ? 10.716 -26.665 -24.911 1.00 95.94 634 ASP A CA 1
ATOM 4940 C C . ASP A 1 634 ? 9.492 -27.368 -24.307 1.00 95.94 634 ASP A C 1
ATOM 4942 O O . ASP A 1 634 ? 9.610 -28.182 -23.389 1.00 95.94 634 ASP A O 1
ATOM 4946 N N . VAL A 1 635 ? 8.305 -27.032 -24.812 1.00 96.38 635 VAL A N 1
ATOM 4947 C CA . VAL A 1 635 ? 7.021 -27.571 -24.339 1.00 96.38 635 VAL A CA 1
ATOM 4948 C C . VAL A 1 635 ? 6.599 -28.763 -25.205 1.00 96.38 635 VAL A C 1
ATOM 4950 O O . VAL A 1 635 ? 6.597 -28.631 -26.431 1.00 96.38 635 VAL A O 1
ATOM 4953 N N . PRO A 1 636 ? 6.201 -29.914 -24.630 1.00 95.75 636 PRO A N 1
ATOM 4954 C CA . PRO A 1 636 ? 5.598 -31.013 -25.381 1.00 95.75 636 PRO A CA 1
ATOM 4955 C C . PRO A 1 636 ? 4.338 -30.554 -26.123 1.00 95.75 636 PRO A C 1
ATOM 4957 O O . PRO A 1 636 ? 3.421 -30.012 -25.509 1.00 95.75 636 PRO A O 1
ATOM 4960 N N . VAL A 1 637 ? 4.269 -30.785 -27.437 1.00 94.75 637 VAL A N 1
ATOM 4961 C CA . VAL A 1 637 ? 3.224 -30.224 -28.320 1.00 94.75 637 VAL A CA 1
ATOM 4962 C C . VAL A 1 637 ? 1.813 -30.552 -27.814 1.00 94.75 637 VAL A C 1
ATOM 4964 O O . VAL A 1 637 ? 0.964 -29.666 -27.734 1.00 94.75 637 VAL A O 1
ATOM 4967 N N . LYS A 1 638 ? 1.598 -31.786 -27.345 1.00 91.62 638 LYS A N 1
ATOM 4968 C CA . LYS A 1 638 ? 0.319 -32.259 -26.793 1.00 91.62 638 LYS A CA 1
ATOM 4969 C C . LYS A 1 638 ? -0.167 -31.539 -25.525 1.00 91.62 638 LYS A C 1
ATOM 4971 O O . LYS A 1 638 ? -1.333 -31.674 -25.185 1.00 91.62 638 LYS A O 1
ATOM 4976 N N . LEU A 1 639 ? 0.701 -30.799 -24.823 1.00 91.88 639 LEU A N 1
ATOM 4977 C CA . LEU A 1 639 ? 0.320 -29.973 -23.666 1.00 91.88 639 LEU A CA 1
ATOM 4978 C C . LEU A 1 639 ? -0.141 -28.562 -24.071 1.00 91.88 639 LEU A C 1
ATOM 4980 O O . LEU A 1 639 ? -0.665 -27.832 -23.231 1.00 91.88 639 LEU A O 1
ATOM 4984 N N . LEU A 1 640 ? 0.040 -28.193 -25.345 1.00 89.94 640 LEU A N 1
ATOM 4985 C CA . LEU A 1 640 ? -0.519 -26.998 -25.986 1.00 89.94 640 LEU A CA 1
ATOM 4986 C C . LEU A 1 640 ? -1.774 -27.348 -26.810 1.00 89.94 640 LEU A C 1
ATOM 4988 O O . LEU A 1 640 ? -2.695 -26.539 -26.932 1.00 89.94 640 LEU A O 1
ATOM 4992 N N . GLU A 1 641 ? -1.837 -28.558 -27.377 1.00 81.31 641 GLU A N 1
ATOM 4993 C CA . GLU A 1 641 ? -2.980 -29.043 -28.158 1.00 81.31 641 GLU A CA 1
ATOM 4994 C C . GLU A 1 641 ? -4.250 -29.139 -27.298 1.00 81.31 641 GLU A C 1
ATOM 4996 O O . GLU A 1 641 ? -4.400 -30.001 -26.435 1.00 81.31 641 GLU A O 1
ATOM 5001 N N . GLY A 1 642 ? -5.185 -28.219 -27.537 1.00 64.06 642 GLY A N 1
ATOM 5002 C CA . GLY A 1 642 ? -6.433 -28.096 -26.780 1.00 64.06 642 GLY A CA 1
ATOM 5003 C C . GLY A 1 642 ? -6.482 -26.867 -25.873 1.00 64.06 642 GLY A C 1
ATOM 5004 O O . GLY A 1 642 ? -7.580 -26.368 -25.640 1.00 64.06 642 GLY A O 1
ATOM 5005 N N . ARG A 1 643 ? -5.329 -26.293 -25.489 1.00 72.88 643 ARG A N 1
ATOM 5006 C CA . ARG A 1 643 ? -5.232 -25.014 -24.757 1.00 72.88 643 ARG A CA 1
ATOM 5007 C C . ARG A 1 643 ? -5.504 -23.812 -25.664 1.00 72.88 643 ARG A C 1
ATOM 5009 O O . ARG A 1 643 ? -4.668 -22.932 -25.874 1.00 72.88 643 ARG A O 1
ATOM 5016 N N . LYS A 1 644 ? -6.694 -23.782 -26.263 1.00 59.31 644 LYS A N 1
ATOM 5017 C CA . LYS A 1 644 ? -7.150 -22.654 -27.073 1.00 59.31 644 LYS A CA 1
ATOM 5018 C C . LYS A 1 644 ? -7.508 -21.493 -26.150 1.00 59.31 644 LYS A C 1
ATOM 5020 O O . LYS A 1 644 ? -8.627 -21.420 -25.654 1.00 59.31 644 LYS A O 1
ATOM 5025 N N . LYS A 1 645 ? -6.568 -20.557 -25.987 1.00 56.41 645 LYS A N 1
ATOM 5026 C CA . LYS A 1 645 ? -6.875 -19.186 -25.547 1.00 56.41 645 LYS A CA 1
ATOM 5027 C C . LYS A 1 645 ? -8.060 -18.658 -26.364 1.00 56.41 645 LYS A C 1
ATOM 5029 O O . LYS A 1 645 ? -8.162 -18.979 -27.552 1.00 56.41 645 LYS A O 1
ATOM 5034 N N . ILE A 1 646 ? -8.925 -17.851 -25.750 1.00 50.12 646 ILE A N 1
ATOM 5035 C CA . ILE A 1 646 ? -10.080 -17.247 -26.429 1.00 50.12 646 ILE A CA 1
ATOM 5036 C C . ILE A 1 646 ? -9.561 -16.345 -27.557 1.00 50.12 646 ILE A C 1
ATOM 5038 O O . ILE A 1 646 ? -9.132 -15.215 -27.330 1.00 50.12 646 ILE A O 1
ATOM 5042 N N . GLN A 1 647 ? -9.551 -16.871 -28.782 1.00 39.34 647 GLN A N 1
ATOM 5043 C CA . GLN A 1 647 ? -9.210 -16.093 -29.964 1.00 39.34 647 GLN A CA 1
ATOM 5044 C C . GLN A 1 647 ? -10.373 -15.158 -30.300 1.00 39.34 647 GLN A C 1
ATOM 5046 O O . GLN A 1 647 ? -11.541 -15.532 -30.214 1.00 39.34 647 GLN A O 1
ATOM 5051 N N . ASP A 1 648 ? -10.004 -13.938 -30.684 1.00 38.44 648 ASP A N 1
ATOM 5052 C CA . ASP A 1 648 ? -10.866 -12.791 -30.950 1.00 38.44 648 ASP A CA 1
ATOM 5053 C C . ASP A 1 648 ? -11.725 -12.293 -29.777 1.00 38.44 648 ASP A C 1
ATOM 5055 O O . ASP A 1 648 ? -12.711 -12.913 -29.382 1.00 38.44 648 ASP A O 1
ATOM 5059 N N . ALA A 1 649 ? -11.507 -11.033 -29.383 1.00 38.09 649 ALA A N 1
ATOM 5060 C CA . ALA A 1 649 ? -12.527 -10.233 -28.691 1.00 38.09 649 ALA A CA 1
ATOM 5061 C C . ALA A 1 649 ? -13.828 -10.098 -29.525 1.00 38.09 649 ALA A C 1
ATOM 5063 O O . ALA A 1 649 ? -14.913 -9.893 -28.981 1.00 38.09 649 ALA A O 1
ATOM 5064 N N . ASN A 1 650 ? -13.748 -10.306 -30.848 1.00 36.56 650 ASN A N 1
ATOM 5065 C CA . ASN A 1 650 ? -14.911 -10.400 -31.737 1.00 36.56 650 ASN A CA 1
ATOM 5066 C C . ASN A 1 650 ? -15.786 -11.644 -31.459 1.00 36.56 650 ASN A C 1
ATOM 5068 O O . ASN A 1 650 ? -16.964 -11.650 -31.818 1.00 36.56 650 ASN A O 1
ATOM 5072 N N . SER A 1 651 ? -15.260 -12.691 -30.807 1.00 38.56 651 SER A N 1
ATOM 5073 C CA . SER A 1 651 ? -16.046 -13.887 -30.463 1.00 38.56 651 SER A CA 1
ATOM 5074 C C . SER A 1 651 ? -17.104 -13.596 -29.390 1.00 38.56 651 SER A C 1
ATOM 5076 O O . SER A 1 651 ? -18.240 -14.054 -29.512 1.00 38.56 651 SER A O 1
ATOM 5078 N N . VAL A 1 652 ? -16.792 -12.736 -28.411 1.00 41.72 652 VAL A N 1
ATOM 5079 C CA . VAL A 1 652 ? -17.735 -12.269 -27.375 1.00 41.72 652 VAL A CA 1
ATOM 5080 C C . VAL A 1 652 ? -18.875 -11.444 -27.990 1.00 41.72 652 VAL A C 1
ATOM 5082 O O . VAL A 1 652 ? -20.035 -11.577 -27.585 1.00 41.72 652 VAL A O 1
ATOM 5085 N N . ILE A 1 653 ? -18.562 -10.646 -29.020 1.00 42.41 653 ILE A N 1
ATOM 5086 C CA . ILE A 1 653 ? -19.549 -9.896 -29.814 1.00 42.41 653 ILE A CA 1
ATOM 5087 C C . ILE A 1 653 ? -20.484 -10.869 -30.550 1.00 42.41 653 ILE A C 1
ATOM 5089 O O . ILE A 1 653 ? -21.704 -10.719 -30.474 1.00 42.41 653 ILE A O 1
ATOM 5093 N N . ASN A 1 654 ? -19.941 -11.907 -31.195 1.00 35.62 654 ASN A N 1
ATOM 5094 C CA . ASN A 1 654 ? -20.747 -12.927 -31.875 1.00 35.62 654 ASN A CA 1
ATOM 5095 C C . ASN A 1 654 ? -21.624 -13.736 -30.903 1.00 35.62 654 ASN A C 1
ATOM 5097 O O . ASN A 1 654 ? -22.807 -13.931 -31.185 1.00 35.62 654 ASN A O 1
ATOM 5101 N N . TYR A 1 655 ? -21.112 -14.110 -29.726 1.00 40.53 655 TYR A N 1
ATOM 5102 C CA . TYR A 1 655 ? -21.899 -14.792 -28.690 1.00 40.53 655 TYR A CA 1
ATOM 5103 C C . TYR A 1 655 ? -23.114 -13.954 -28.250 1.00 40.53 655 TYR A C 1
ATOM 5105 O O . TYR A 1 655 ? -24.226 -14.475 -28.121 1.00 40.53 655 TYR A O 1
ATOM 5113 N N . HIS A 1 656 ? -22.938 -12.635 -28.099 1.00 41.12 656 HIS A N 1
ATOM 5114 C CA . HIS A 1 656 ? -24.035 -11.704 -27.823 1.00 41.12 656 HIS A CA 1
ATOM 5115 C C . HIS A 1 656 ? -25.000 -11.521 -29.005 1.00 41.12 656 HIS A C 1
ATOM 5117 O O . HIS A 1 656 ? -26.202 -11.342 -28.785 1.00 41.12 656 HIS A O 1
ATOM 5123 N N . LEU A 1 657 ? -24.517 -11.574 -30.250 1.00 42.19 657 LEU A N 1
ATOM 5124 C CA . LEU A 1 657 ? -25.361 -11.483 -31.445 1.00 42.19 657 LEU A CA 1
ATOM 5125 C C . LEU A 1 657 ? -26.246 -12.725 -31.622 1.00 42.19 657 LEU A C 1
ATOM 5127 O O . LEU A 1 657 ? -27.443 -12.567 -31.866 1.00 42.19 657 LEU A O 1
ATOM 5131 N N . GLU A 1 658 ? -25.718 -13.936 -31.429 1.00 38.06 658 GLU A N 1
ATOM 5132 C CA . GLU A 1 658 ? -26.514 -15.170 -31.512 1.00 38.06 658 GLU A CA 1
ATOM 5133 C C . GLU A 1 658 ? -27.578 -15.244 -30.407 1.00 38.06 658 GLU A C 1
ATOM 5135 O O . GLU A 1 658 ? -28.743 -15.548 -30.686 1.00 38.06 658 GLU A O 1
ATOM 5140 N N . HIS A 1 659 ? -27.235 -14.864 -29.171 1.00 41.94 659 HIS A N 1
ATOM 5141 C CA . HIS A 1 659 ? -28.206 -14.796 -28.075 1.00 41.94 659 HIS A CA 1
ATOM 5142 C C . HIS A 1 659 ? -29.269 -13.710 -28.306 1.00 41.94 659 HIS A C 1
ATOM 5144 O O . HIS A 1 659 ? -30.458 -13.960 -28.083 1.00 41.94 659 HIS A O 1
ATOM 5150 N N . ARG A 1 660 ? -28.901 -12.536 -28.847 1.00 44.66 660 ARG A N 1
ATOM 5151 C CA . ARG A 1 660 ? -29.888 -11.534 -29.290 1.00 44.66 660 ARG A CA 1
ATOM 5152 C C . ARG A 1 660 ? -30.779 -12.068 -30.414 1.00 44.66 660 ARG A C 1
ATOM 5154 O O . ARG A 1 660 ? -31.980 -11.804 -30.385 1.00 44.66 660 ARG A O 1
ATOM 5161 N N . PHE A 1 661 ? -30.255 -12.858 -31.353 1.00 40.38 661 PHE A N 1
ATOM 5162 C CA . PHE A 1 661 ? -31.069 -13.498 -32.391 1.00 40.38 661 PHE A CA 1
ATOM 5163 C C . PHE A 1 661 ? -32.068 -14.508 -31.812 1.00 40.38 661 PHE A C 1
ATOM 5165 O O . PHE A 1 661 ? -33.245 -14.455 -32.178 1.00 40.38 661 PHE A O 1
ATOM 5172 N N . GLN A 1 662 ? -31.660 -15.365 -30.867 1.00 38.84 662 GLN A N 1
ATOM 5173 C CA . GLN A 1 662 ? -32.596 -16.273 -30.193 1.00 38.84 662 GLN A CA 1
ATOM 5174 C C . GLN A 1 662 ? -33.696 -15.504 -29.445 1.00 38.84 662 GLN A C 1
ATOM 5176 O O . GLN A 1 662 ? -34.879 -15.790 -29.643 1.00 38.84 662 GLN A O 1
ATOM 5181 N N . VAL A 1 663 ? -33.339 -14.476 -28.666 1.00 45.03 663 VAL A N 1
ATOM 5182 C CA . VAL A 1 663 ? -34.309 -13.643 -27.931 1.00 45.03 663 VAL A CA 1
ATOM 5183 C C . VAL A 1 663 ? -35.267 -12.917 -28.886 1.00 45.03 663 VAL A C 1
ATOM 5185 O O . VAL A 1 663 ? -36.477 -12.930 -28.660 1.00 45.03 663 VAL A O 1
ATOM 5188 N N . VAL A 1 664 ? -34.787 -12.349 -29.998 1.00 45.97 664 VAL A N 1
ATOM 5189 C CA . VAL A 1 664 ? -35.640 -11.676 -30.999 1.00 45.97 664 VAL A CA 1
ATOM 5190 C C . VAL A 1 664 ? -36.579 -12.660 -31.715 1.00 45.97 664 VAL A C 1
ATOM 5192 O O . VAL A 1 664 ? -37.745 -12.330 -31.950 1.00 45.97 664 VAL A O 1
ATOM 5195 N N . VAL A 1 665 ? -36.129 -13.883 -32.014 1.00 47.00 665 VAL A N 1
ATOM 5196 C CA . VAL A 1 665 ? -36.989 -14.949 -32.566 1.00 47.00 665 VAL A CA 1
ATOM 5197 C C . VAL A 1 665 ? -38.043 -15.396 -31.543 1.00 47.00 665 VAL A C 1
ATOM 5199 O O . VAL A 1 665 ? -39.203 -15.609 -31.910 1.00 47.00 665 VAL A O 1
ATOM 5202 N N . MET A 1 666 ? -37.682 -15.473 -30.260 1.00 40.00 666 MET A N 1
ATOM 5203 C CA . MET A 1 666 ? -38.603 -15.806 -29.170 1.00 40.00 666 MET A CA 1
ATOM 5204 C C . MET A 1 666 ? -39.665 -14.708 -28.978 1.00 40.00 666 MET A C 1
ATOM 5206 O O . MET A 1 666 ? -40.859 -15.010 -28.936 1.00 40.00 666 MET A O 1
ATOM 5210 N N . PHE A 1 667 ? -39.269 -13.429 -28.991 1.00 43.62 667 PHE A N 1
ATOM 5211 C CA . PHE A 1 667 ? -40.190 -12.286 -28.929 1.00 43.62 667 PHE A CA 1
ATOM 5212 C C . PHE A 1 667 ? -41.093 -12.153 -30.166 1.00 43.62 667 PHE A C 1
ATOM 5214 O O . PHE A 1 667 ? -42.244 -11.733 -30.019 1.00 43.62 667 PHE A O 1
ATOM 5221 N N . LYS A 1 668 ? -40.637 -12.539 -31.370 1.00 42.41 668 LYS A N 1
ATOM 5222 C CA . LYS A 1 668 ? -41.515 -12.642 -32.553 1.00 42.41 668 LYS A CA 1
ATOM 5223 C C . LYS A 1 668 ? -42.612 -13.688 -32.342 1.00 42.41 668 LYS A C 1
ATOM 5225 O O . LYS A 1 668 ? -43.790 -13.346 -32.437 1.00 42.41 668 LYS A O 1
ATOM 5230 N N . LYS A 1 669 ? -42.241 -14.915 -31.950 1.00 41.34 669 LYS A N 1
ATOM 5231 C CA . LYS A 1 669 ? -43.202 -15.995 -31.651 1.00 41.34 669 LYS A CA 1
ATOM 5232 C C . LYS A 1 669 ? -44.167 -15.636 -30.513 1.00 41.34 669 LYS A C 1
ATOM 5234 O O . LYS A 1 669 ? -45.310 -16.088 -30.521 1.00 41.34 669 LYS A O 1
ATOM 5239 N N . LEU A 1 670 ? -43.740 -14.803 -29.559 1.00 37.84 670 LEU A N 1
ATOM 5240 C CA . LEU A 1 670 ? -44.610 -14.295 -28.496 1.00 37.84 670 LEU A CA 1
ATOM 5241 C C . LEU A 1 670 ? -45.591 -13.223 -29.012 1.00 37.84 670 LEU A C 1
ATOM 5243 O O . LEU A 1 670 ? -46.788 -13.319 -28.747 1.00 37.84 670 LEU A O 1
ATOM 5247 N N . LYS A 1 671 ? -45.131 -12.248 -29.813 1.00 39.62 671 LYS A N 1
ATOM 5248 C CA . LYS A 1 671 ? -46.001 -11.210 -30.409 1.00 39.62 671 LYS A CA 1
ATOM 5249 C C . LYS A 1 671 ? -47.040 -11.765 -31.386 1.00 39.62 671 LYS A C 1
ATOM 5251 O O . LYS A 1 671 ? -48.123 -11.195 -31.487 1.00 39.62 671 LYS A O 1
ATOM 5256 N N . GLU A 1 672 ? -46.742 -12.862 -32.076 1.00 39.69 672 GLU A N 1
ATOM 5257 C CA . GLU A 1 672 ? -47.704 -13.538 -32.959 1.00 39.69 672 GLU A CA 1
ATOM 5258 C C . GLU A 1 672 ? -48.803 -14.276 -32.174 1.00 39.69 672 GLU A C 1
ATOM 5260 O O . GLU A 1 672 ? -49.944 -14.313 -32.628 1.00 39.69 672 GLU A O 1
ATOM 5265 N N . LYS A 1 673 ? -48.516 -14.767 -30.957 1.00 36.72 673 LYS A N 1
ATOM 5266 C CA . LYS A 1 673 ? -49.526 -15.376 -30.069 1.00 36.72 673 LYS A CA 1
ATOM 5267 C C . LYS A 1 673 ? -50.435 -14.377 -29.341 1.00 36.72 673 LYS A C 1
ATOM 5269 O O . LYS A 1 673 ? -51.527 -14.758 -28.942 1.00 36.72 673 LYS A O 1
ATOM 5274 N N . VAL A 1 674 ? -50.014 -13.122 -29.166 1.00 38.69 674 VAL A N 1
ATOM 5275 C CA . VAL A 1 674 ? -50.748 -12.108 -28.370 1.00 38.69 674 VAL A CA 1
ATOM 5276 C C . VAL A 1 674 ? -51.692 -11.235 -29.223 1.00 38.69 674 VAL A C 1
ATOM 5278 O O . VAL A 1 674 ? -52.447 -10.429 -28.697 1.00 38.69 674 VAL A O 1
ATOM 5281 N N . LYS A 1 675 ? -51.731 -11.419 -30.550 1.00 32.81 675 LYS A N 1
ATOM 5282 C CA . LYS A 1 675 ? -52.678 -10.724 -31.451 1.00 32.81 675 LYS A CA 1
ATOM 5283 C C . LYS A 1 675 ? -54.026 -11.444 -31.648 1.00 32.81 675 LYS A C 1
ATOM 5285 O O . LYS A 1 675 ? -54.771 -11.092 -32.559 1.00 32.81 675 LYS A O 1
ATOM 5290 N N . GLY A 1 676 ? -54.307 -12.465 -30.839 1.00 32.75 676 GLY A N 1
ATOM 5291 C CA . GLY A 1 676 ? -55.369 -13.446 -31.076 1.00 32.75 676 GLY A CA 1
ATOM 5292 C C . GLY A 1 676 ? -56.695 -13.247 -30.339 1.00 32.75 676 GLY A C 1
ATOM 5293 O O . GLY A 1 676 ? -57.580 -14.061 -30.562 1.00 32.75 676 GLY A O 1
ATOM 5294 N N . GLU A 1 677 ? -56.866 -12.225 -29.492 1.00 32.47 677 GLU A N 1
ATOM 5295 C CA . GLU A 1 677 ? -58.110 -12.039 -28.723 1.00 32.47 677 GLU A CA 1
ATOM 5296 C C . GLU A 1 677 ? -58.302 -10.581 -28.268 1.00 32.47 677 GLU A C 1
ATOM 5298 O O . GLU A 1 677 ? -57.527 -10.085 -27.460 1.00 32.47 677 GLU A O 1
ATOM 5303 N N . GLU A 1 678 ? -59.335 -9.903 -28.788 1.00 29.97 678 GLU A N 1
ATOM 5304 C CA . GLU A 1 678 ? -60.207 -8.987 -28.024 1.00 29.97 678 GLU A CA 1
ATOM 5305 C C . GLU A 1 678 ? -61.374 -8.466 -28.890 1.00 29.97 678 GLU A C 1
ATOM 5307 O O . GLU A 1 678 ? -61.180 -7.950 -29.994 1.00 29.97 678 GLU A O 1
ATOM 5312 N N . GLN A 1 679 ? -62.602 -8.539 -28.365 1.00 27.64 679 GLN A N 1
ATOM 5313 C CA . GLN A 1 679 ? -63.759 -7.804 -28.886 1.00 27.64 679 GLN A CA 1
ATOM 5314 C C . GLN A 1 679 ? -64.403 -6.980 -27.759 1.00 27.64 679 GLN A C 1
ATOM 5316 O O . GLN A 1 679 ? -65.014 -7.531 -26.854 1.00 27.64 679 GLN A O 1
ATOM 5321 N N . ARG A 1 680 ? -64.226 -5.652 -27.848 1.00 25.34 680 ARG A N 1
ATOM 5322 C CA . ARG A 1 680 ? -65.233 -4.561 -27.757 1.00 25.34 680 ARG A CA 1
ATOM 5323 C C . ARG A 1 680 ? -66.616 -4.840 -27.098 1.00 25.34 680 ARG A C 1
ATOM 5325 O O . ARG A 1 680 ? -67.176 -5.892 -27.384 1.00 25.34 680 ARG A O 1
ATOM 5332 N N . PRO A 1 681 ? -67.317 -3.823 -26.509 1.00 41.88 681 PRO A N 1
ATOM 5333 C CA . PRO A 1 681 ? -66.954 -2.388 -26.381 1.00 41.88 681 PRO A CA 1
ATOM 5334 C C . PRO A 1 681 ? -67.470 -1.626 -25.109 1.00 41.88 681 PRO A C 1
ATOM 5336 O O . PRO A 1 681 ? -68.088 -2.196 -24.222 1.00 41.88 681 PRO A O 1
ATOM 5339 N N . GLN A 1 682 ? -67.344 -0.285 -25.167 1.00 27.38 682 GLN A N 1
ATOM 5340 C CA . GLN A 1 682 ? -68.201 0.777 -24.576 1.00 27.38 682 GLN A CA 1
ATOM 5341 C C . GLN A 1 682 ? -67.945 1.300 -23.141 1.00 27.38 682 GLN A C 1
ATOM 5343 O O . GLN A 1 682 ? -67.847 0.566 -22.168 1.00 27.38 682 GLN A O 1
ATOM 5348 N N . GLY A 1 683 ? -67.919 2.640 -23.052 1.00 25.22 683 GLY A N 1
ATOM 5349 C CA . GLY A 1 683 ? -67.802 3.485 -21.854 1.00 25.22 683 GLY A CA 1
ATOM 5350 C C . GLY A 1 683 ? -67.425 4.922 -22.271 1.00 25.22 683 GLY A C 1
ATOM 5351 O O . GLY A 1 683 ? -66.555 5.089 -23.123 1.00 25.22 683 GLY A O 1
ATOM 5352 N N . HIS A 1 684 ? -68.098 5.958 -21.754 1.00 28.83 684 HIS A N 1
ATOM 5353 C CA . HIS A 1 684 ? -67.944 7.368 -22.191 1.00 28.83 684 HIS A CA 1
ATOM 5354 C C . HIS A 1 684 ? -67.792 8.338 -20.974 1.00 28.83 684 HIS A C 1
ATOM 5356 O O . HIS A 1 684 ? -67.749 7.832 -19.854 1.00 28.83 684 HIS A O 1
ATOM 5362 N N . PRO A 1 685 ? -67.563 9.669 -21.126 1.00 50.72 685 PRO A N 1
ATOM 5363 C CA . PRO A 1 685 ? -66.526 10.361 -20.340 1.00 50.72 685 PRO A CA 1
ATOM 5364 C C . PRO A 1 685 ? -67.047 11.513 -19.435 1.00 50.72 685 PRO A C 1
ATOM 5366 O O . PRO A 1 685 ? -68.241 11.603 -19.164 1.00 50.72 685 PRO A O 1
ATOM 5369 N N . SER A 1 686 ? -66.144 12.444 -19.067 1.00 26.30 686 SER A N 1
ATOM 5370 C CA . SER A 1 686 ? -66.290 13.631 -18.182 1.00 26.30 686 SER A CA 1
ATOM 5371 C C . SER A 1 686 ? -66.268 13.330 -16.668 1.00 26.30 686 SER A C 1
ATOM 5373 O O . SER A 1 686 ? -66.581 12.220 -16.262 1.00 26.30 686 SER A O 1
ATOM 5375 N N . GLY A 1 687 ? -65.862 14.245 -15.774 1.00 23.19 687 GLY A N 1
ATOM 5376 C CA . GLY A 1 687 ? -65.193 15.546 -15.965 1.00 23.19 687 GLY A CA 1
ATOM 5377 C C . GLY A 1 687 ? -65.515 16.558 -14.846 1.00 23.19 687 GLY A C 1
ATOM 5378 O O . GLY A 1 687 ? -66.685 16.834 -14.614 1.00 23.19 687 GLY A O 1
ATOM 5379 N N . GLY A 1 688 ? -64.505 17.144 -14.181 1.00 22.73 688 GLY A N 1
ATOM 5380 C CA . GLY A 1 688 ? -64.701 18.222 -13.190 1.00 22.73 688 GLY A CA 1
ATOM 5381 C C . GLY A 1 688 ? -63.682 18.270 -12.034 1.00 22.73 688 GLY A C 1
ATOM 5382 O O . GLY A 1 688 ? -63.139 17.250 -11.627 1.00 22.73 688 GLY A O 1
ATOM 5383 N N . GLN A 1 689 ? -63.437 19.481 -11.524 1.00 26.36 689 GLN A N 1
ATOM 5384 C CA . GLN A 1 689 ? -62.705 19.836 -10.284 1.00 26.36 689 GLN A CA 1
ATOM 5385 C C . GLN A 1 689 ? -63.734 20.125 -9.140 1.00 26.36 689 GLN A C 1
ATOM 5387 O O . GLN A 1 689 ? -64.923 20.077 -9.467 1.00 26.36 689 GLN A O 1
ATOM 5392 N N . PRO A 1 690 ? -63.391 20.456 -7.857 1.00 36.28 690 PRO A N 1
ATOM 5393 C CA . PRO A 1 690 ? -62.105 20.959 -7.330 1.00 36.28 690 PRO A CA 1
ATOM 5394 C C . PRO A 1 690 ? -61.657 20.498 -5.909 1.00 36.28 690 PRO A C 1
ATOM 5396 O O . PRO A 1 690 ? -62.335 19.748 -5.222 1.00 36.28 690 PRO A O 1
ATOM 5399 N N . GLN A 1 691 ? -60.501 21.039 -5.486 1.00 25.56 691 GLN A N 1
ATOM 5400 C CA . GLN A 1 691 ? -60.061 21.378 -4.113 1.00 25.56 691 GLN A CA 1
ATOM 5401 C C . GLN A 1 691 ? -60.429 20.479 -2.908 1.00 25.56 691 GLN A C 1
ATOM 5403 O O . GLN A 1 691 ? -61.549 20.515 -2.409 1.00 25.56 691 GLN A O 1
ATOM 5408 N N . GLN A 1 692 ? -59.388 19.974 -2.232 1.00 25.91 692 GLN A N 1
ATOM 5409 C CA . GLN A 1 692 ? -59.181 20.297 -0.809 1.00 25.91 692 GLN A CA 1
ATOM 5410 C C . GLN A 1 692 ? -57.684 20.331 -0.449 1.00 25.91 692 GLN A C 1
ATOM 5412 O O . GLN A 1 692 ? -56.849 19.830 -1.198 1.00 25.91 692 GLN A O 1
ATOM 5417 N N . GLN A 1 693 ? -57.343 21.012 0.649 1.00 24.44 693 GLN A N 1
ATOM 5418 C CA . GLN A 1 693 ? -55.966 21.333 1.047 1.00 24.44 693 GLN A CA 1
ATOM 5419 C C . GLN A 1 693 ? -55.432 20.354 2.100 1.00 24.44 693 GLN A C 1
ATOM 5421 O O . GLN A 1 693 ? -56.141 20.043 3.052 1.00 24.44 693 GLN A O 1
ATOM 5426 N N . LEU A 1 694 ? -54.142 20.016 2.018 1.00 24.23 694 LEU A N 1
ATOM 5427 C CA . LEU A 1 694 ? -53.328 19.645 3.179 1.00 24.23 694 LEU A CA 1
ATOM 5428 C C . LEU A 1 694 ? -51.941 20.295 3.051 1.00 24.23 694 LEU A C 1
ATOM 5430 O O . LEU A 1 694 ? -51.186 19.985 2.134 1.00 24.23 694 LEU A O 1
ATOM 5434 N N . HIS A 1 695 ? -51.621 21.200 3.978 1.00 27.44 695 HIS A N 1
ATOM 5435 C CA . HIS A 1 695 ? -50.246 21.640 4.245 1.00 27.44 695 HIS A CA 1
ATOM 5436 C C . HIS A 1 695 ? -49.536 20.605 5.134 1.00 27.44 695 HIS A C 1
ATOM 5438 O O . HIS A 1 695 ? -50.197 19.848 5.850 1.00 27.44 695 HIS A O 1
ATOM 5444 N N . PRO A 1 696 ? -48.195 20.614 5.160 1.00 28.69 696 PRO A N 1
ATOM 5445 C CA . PRO A 1 696 ? -47.538 20.989 6.421 1.00 28.69 696 PRO A CA 1
ATOM 5446 C C . PRO A 1 696 ? -46.618 22.215 6.293 1.00 28.69 696 PRO A C 1
ATOM 5448 O O . PRO A 1 696 ? -46.258 22.639 5.197 1.00 28.69 696 PRO A O 1
ATOM 5451 N N . ASN A 1 697 ? -46.240 22.782 7.441 1.00 26.73 697 ASN A N 1
ATOM 5452 C CA . ASN A 1 697 ? -45.351 23.944 7.551 1.00 26.73 697 ASN A CA 1
ATOM 5453 C C . ASN A 1 697 ? -43.871 23.531 7.644 1.00 26.73 697 ASN A C 1
ATOM 5455 O O . ASN A 1 697 ? -43.562 22.444 8.127 1.00 26.73 697 ASN A O 1
ATOM 5459 N N . ASN A 1 698 ? -42.963 24.456 7.315 1.00 32.62 698 ASN A N 1
ATOM 5460 C CA . ASN A 1 698 ? -41.549 24.404 7.707 1.00 32.62 698 ASN A CA 1
ATOM 5461 C C . ASN A 1 698 ? -41.255 25.623 8.621 1.00 32.62 698 ASN A C 1
ATOM 5463 O O . ASN A 1 698 ? -41.543 26.741 8.194 1.00 32.62 698 ASN A O 1
ATOM 5467 N N . PRO A 1 699 ? -40.787 25.459 9.879 1.00 27.92 699 PRO A N 1
ATOM 5468 C CA . PRO A 1 699 ? -40.882 26.505 10.909 1.00 27.92 699 PRO A CA 1
ATOM 5469 C C . PRO A 1 699 ? -39.640 27.408 11.066 1.00 27.92 699 PRO A C 1
ATOM 5471 O O . PRO A 1 699 ? -39.439 27.985 12.134 1.00 27.92 699 PRO A O 1
ATOM 5474 N N . TYR A 1 700 ? -38.813 27.557 10.029 1.00 29.77 700 TYR A N 1
ATOM 5475 C CA . TYR A 1 700 ? -37.672 28.484 10.019 1.00 29.77 700 TYR A CA 1
ATOM 5476 C C . TYR A 1 700 ? -37.851 29.562 8.937 1.00 29.77 700 TYR A C 1
ATOM 5478 O O . TYR A 1 700 ? -38.507 29.322 7.928 1.00 29.77 700 TYR A O 1
ATOM 5486 N N . TYR A 1 701 ? -37.241 30.734 9.161 1.00 29.11 701 TYR A N 1
ATOM 5487 C CA . TYR A 1 701 ? -37.413 32.007 8.432 1.00 29.11 701 TYR A CA 1
ATOM 5488 C C . TYR A 1 701 ? -38.739 32.756 8.680 1.00 29.11 701 TYR A C 1
ATOM 5490 O O . TYR A 1 701 ? -39.777 32.478 8.088 1.00 29.11 701 TYR A O 1
ATOM 5498 N N . SER A 1 702 ? -38.658 33.817 9.490 1.00 23.83 702 SER A N 1
ATOM 5499 C CA . SER A 1 702 ? -39.628 34.924 9.539 1.00 23.83 702 SER A CA 1
ATOM 5500 C C . SER A 1 702 ? -39.087 36.139 8.772 1.00 23.83 702 SER A C 1
ATOM 5502 O O . SER A 1 702 ? -37.888 36.408 8.827 1.00 23.83 702 SER A O 1
ATOM 5504 N N . SER A 1 703 ? -39.948 36.890 8.078 1.00 23.86 703 SER A N 1
ATOM 5505 C CA . SER A 1 703 ? -39.537 37.865 7.052 1.00 23.86 703 SER A CA 1
ATOM 5506 C C . SER A 1 703 ? -39.827 39.341 7.366 1.00 23.86 703 SER A C 1
ATOM 5508 O O . SER A 1 703 ? -40.939 39.682 7.767 1.00 23.86 703 SER A O 1
ATOM 5510 N N . SER A 1 704 ? -38.902 40.221 6.973 1.00 25.50 704 SER A N 1
ATOM 5511 C CA . SER A 1 704 ? -39.113 41.651 6.669 1.00 25.50 704 SER A CA 1
ATOM 5512 C C . SER A 1 704 ? -38.123 42.032 5.552 1.00 25.50 704 SER A C 1
ATOM 5514 O O . SER A 1 704 ? -36.934 41.780 5.706 1.00 25.50 704 SER A O 1
ATOM 5516 N N . GLN A 1 705 ? -38.538 42.425 4.339 1.00 24.98 705 GLN A N 1
ATOM 5517 C CA . GLN A 1 705 ? -39.010 43.776 3.963 1.00 24.98 705 GLN A CA 1
ATOM 5518 C C . GLN A 1 705 ? -38.028 44.886 4.401 1.00 24.98 705 GLN A C 1
ATOM 5520 O O . GLN A 1 705 ? -37.735 44.966 5.586 1.00 24.98 705 GLN A O 1
ATOM 5525 N N . GLN A 1 706 ? -37.514 45.795 3.558 1.00 25.89 706 GLN A N 1
ATOM 5526 C CA . GLN A 1 706 ? -37.723 46.161 2.130 1.00 25.89 706 GLN A CA 1
ATOM 5527 C C . GLN A 1 706 ? -36.417 46.901 1.636 1.00 25.89 706 GLN A C 1
ATOM 5529 O O . GLN A 1 706 ? -35.502 47.017 2.443 1.00 25.89 706 GLN A O 1
ATOM 5534 N N . GLN A 1 707 ? -36.169 47.407 0.407 1.00 25.16 707 GLN A N 1
ATOM 5535 C CA . GLN A 1 707 ? -37.032 47.770 -0.737 1.00 25.16 707 GLN A CA 1
ATOM 5536 C C . GLN A 1 707 ? -36.319 47.730 -2.145 1.00 25.16 707 GLN A C 1
ATOM 5538 O O . GLN A 1 707 ? -35.572 46.810 -2.461 1.00 25.16 707 GLN A O 1
ATOM 5543 N N . GLN A 1 708 ? -36.642 48.713 -2.998 1.00 24.89 708 GLN A N 1
ATOM 5544 C CA . GLN A 1 708 ? -36.445 48.984 -4.441 1.00 24.89 708 GLN A CA 1
ATOM 5545 C C . GLN A 1 708 ? -35.382 50.100 -4.696 1.00 24.89 708 GLN A C 1
ATOM 5547 O O . GLN A 1 708 ? -34.967 50.731 -3.733 1.00 24.89 708 GLN A O 1
ATOM 5552 N N . SER A 1 709 ? -34.924 50.491 -5.909 1.00 25.33 709 SER A N 1
ATOM 5553 C CA . SER A 1 709 ? -34.904 49.907 -7.285 1.00 25.33 709 SER A CA 1
ATOM 5554 C C . SER A 1 709 ? -34.121 50.799 -8.289 1.00 25.33 709 SER A C 1
ATOM 5556 O O . SER A 1 709 ? -34.211 52.012 -8.130 1.00 25.33 709 SER A O 1
ATOM 5558 N N . HIS A 1 710 ? -33.563 50.231 -9.382 1.00 26.88 710 HIS A N 1
ATOM 5559 C CA . HIS A 1 710 ? -33.335 50.871 -10.718 1.00 26.88 710 HIS A CA 1
ATOM 5560 C C . HIS A 1 710 ? -32.308 52.055 -10.812 1.00 26.88 710 HIS A C 1
ATOM 5562 O O . HIS A 1 710 ? -31.987 52.658 -9.798 1.00 26.88 710 HIS A O 1
ATOM 5568 N N . THR A 1 711 ? -31.714 52.504 -11.947 1.00 24.66 711 THR A N 1
ATOM 5569 C CA . THR A 1 711 ? -31.458 51.994 -13.335 1.00 24.66 711 THR A CA 1
ATOM 5570 C C . THR A 1 711 ? -30.327 52.809 -14.036 1.00 24.66 711 THR A C 1
ATOM 5572 O O . THR A 1 711 ? -30.154 53.981 -13.728 1.00 24.66 711 THR A O 1
ATOM 5575 N N . THR A 1 712 ? -29.603 52.158 -14.969 1.00 21.62 712 THR A N 1
ATOM 5576 C CA . THR A 1 712 ? -28.954 52.552 -16.275 1.00 21.62 712 THR A CA 1
ATOM 5577 C C . THR A 1 712 ? -29.077 53.983 -16.900 1.00 21.62 712 THR A C 1
ATOM 5579 O O . THR A 1 712 ? -29.908 54.754 -16.429 1.00 21.62 712 THR A O 1
ATOM 5582 N N . PRO A 1 713 ? -28.420 54.341 -18.059 1.00 38.94 713 PRO A N 1
ATOM 5583 C CA . PRO A 1 713 ? -27.232 53.798 -18.801 1.00 38.94 713 PRO A CA 1
ATOM 5584 C C . PRO A 1 713 ? -26.272 54.844 -19.506 1.00 38.94 713 PRO A C 1
ATOM 5586 O O . PRO A 1 713 ? -26.624 56.010 -19.627 1.00 38.94 713 PRO A O 1
ATOM 5589 N N . THR A 1 714 ? -25.159 54.381 -20.145 1.00 29.80 714 THR A N 1
ATOM 5590 C CA . THR A 1 714 ? -24.411 54.976 -21.332 1.00 29.80 714 THR A CA 1
ATOM 5591 C C . THR A 1 714 ? -23.782 56.405 -21.222 1.00 29.80 714 THR A C 1
ATOM 5593 O O . THR A 1 714 ? -24.242 57.195 -20.416 1.00 29.80 714 THR A O 1
ATOM 5596 N N . GLU A 1 715 ? -22.744 56.900 -21.942 1.00 30.20 715 GLU A N 1
ATOM 5597 C CA . GLU A 1 715 ? -21.717 56.476 -22.957 1.00 30.20 715 GLU A CA 1
ATOM 5598 C C . GLU A 1 715 ? -20.552 57.558 -22.966 1.00 30.20 715 GLU A C 1
ATOM 5600 O O . GLU A 1 715 ? -20.519 58.320 -22.005 1.00 30.20 715 GLU A O 1
ATOM 5605 N N . LYS A 1 716 ? -19.555 57.793 -23.870 1.00 27.97 716 LYS A N 1
ATOM 5606 C CA . LYS A 1 716 ? -19.087 57.333 -25.220 1.00 27.97 716 LYS A CA 1
ATOM 5607 C C . LYS A 1 716 ? -17.589 57.731 -25.488 1.00 27.97 716 LYS A C 1
ATOM 5609 O O . LYS A 1 716 ? -17.048 58.560 -24.768 1.00 27.97 716 LYS A O 1
ATOM 5614 N N . TYR A 1 717 ? -17.034 57.308 -26.643 1.00 25.44 717 TYR A N 1
ATOM 5615 C CA . TYR A 1 717 ? -15.966 57.947 -27.481 1.00 25.44 717 TYR A CA 1
ATOM 5616 C C . TYR A 1 717 ? -14.443 57.695 -27.235 1.00 25.44 717 TYR A C 1
ATOM 5618 O O . TYR A 1 717 ? -14.035 57.238 -26.174 1.00 25.44 717 TYR A O 1
ATOM 5626 N N . GLN A 1 718 ? -13.605 57.945 -28.270 1.00 23.73 718 GLN A N 1
ATOM 5627 C CA . GLN A 1 718 ? -12.184 57.522 -28.422 1.00 23.73 718 GLN A CA 1
ATOM 5628 C C . GLN A 1 718 ? -11.221 58.583 -29.050 1.00 23.73 718 GLN A C 1
ATOM 5630 O O . GLN A 1 718 ? -11.646 59.298 -29.950 1.00 23.73 718 GLN A O 1
ATOM 5635 N N . ALA A 1 719 ? -9.935 58.569 -28.618 1.00 31.28 719 ALA A N 1
ATOM 5636 C CA . ALA A 1 719 ? -8.619 58.631 -29.345 1.00 31.28 719 ALA A CA 1
ATOM 5637 C C . ALA A 1 719 ? -8.304 59.636 -30.513 1.00 31.28 719 ALA A C 1
ATOM 5639 O O . ALA A 1 719 ? -9.227 60.092 -31.180 1.00 31.28 719 ALA A O 1
ATOM 5640 N N . PRO A 1 720 ? -7.019 59.839 -30.959 1.00 54.22 720 PRO A N 1
ATOM 5641 C CA . PRO A 1 720 ? -5.688 59.809 -30.284 1.00 54.22 720 PRO A CA 1
ATOM 5642 C C . PRO A 1 720 ? -4.807 61.119 -30.413 1.00 54.22 720 PRO A C 1
ATOM 5644 O O . PRO A 1 720 ? -5.131 62.065 -29.705 1.00 54.22 720 PRO A O 1
ATOM 5647 N N . PRO A 1 721 ? -3.718 61.249 -31.237 1.00 53.84 721 PRO A N 1
ATOM 5648 C CA . PRO A 1 721 ? -2.284 60.904 -31.000 1.00 53.84 721 PRO A CA 1
ATOM 5649 C C . PRO A 1 721 ? -1.248 62.088 -30.986 1.00 53.84 721 PRO A C 1
ATOM 5651 O O . PRO A 1 721 ? -1.561 63.190 -31.427 1.00 53.84 721 PRO A O 1
ATOM 5654 N N . GLY A 1 722 ? 0.040 61.839 -30.642 1.00 27.27 722 GLY A N 1
ATOM 5655 C CA . GLY A 1 722 ? 1.199 62.725 -30.980 1.00 27.27 722 GLY A CA 1
ATOM 5656 C C . GLY A 1 722 ? 2.543 62.466 -30.215 1.00 27.27 722 GLY A C 1
ATOM 5657 O O . GLY A 1 722 ? 2.462 61.865 -29.147 1.00 27.27 722 GLY A O 1
ATOM 5658 N N . PRO A 1 723 ? 3.762 62.845 -30.718 1.00 45.72 723 PRO A N 1
ATOM 5659 C CA . PRO A 1 723 ? 5.074 62.319 -30.229 1.00 45.72 723 PRO A CA 1
ATOM 5660 C C . PRO A 1 723 ? 6.186 63.385 -29.831 1.00 45.72 723 PRO A C 1
ATOM 5662 O O . PRO A 1 723 ? 5.802 64.409 -29.275 1.00 45.72 723 PRO A O 1
ATOM 5665 N N . PRO A 1 724 ? 7.532 63.183 -30.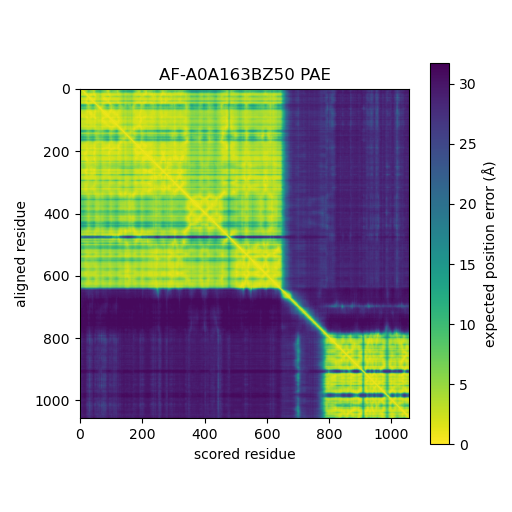021 1.00 54.19 724 PRO A N 1
ATOM 5666 C CA . PRO A 1 724 ? 8.642 62.962 -29.030 1.00 54.19 724 PRO A CA 1
ATOM 5667 C C . PRO A 1 724 ? 9.687 64.152 -28.959 1.00 54.19 724 PRO A C 1
ATOM 5669 O O . PRO A 1 724 ? 9.235 65.241 -29.317 1.00 54.19 724 PRO A O 1
ATOM 5672 N N . PRO A 1 725 ? 11.027 64.094 -28.599 1.00 51.00 725 PRO A N 1
ATOM 5673 C CA . PRO A 1 725 ? 11.997 63.026 -28.176 1.00 51.00 725 PRO A CA 1
ATOM 5674 C C . PRO A 1 725 ? 13.082 63.415 -27.079 1.00 51.00 725 PRO A C 1
ATOM 5676 O O . PRO A 1 725 ? 12.910 64.404 -26.375 1.00 51.00 725 PRO A O 1
ATOM 5679 N N . ASN A 1 726 ? 14.243 62.700 -27.027 1.00 34.16 726 ASN A N 1
ATOM 5680 C CA . ASN A 1 726 ? 15.571 63.011 -26.378 1.00 34.16 726 ASN A CA 1
ATOM 5681 C C . ASN A 1 726 ? 15.703 62.857 -24.825 1.00 34.16 726 ASN A C 1
ATOM 5683 O O . ASN A 1 726 ? 14.677 62.753 -24.169 1.00 34.16 726 ASN A O 1
ATOM 5687 N N . TYR A 1 727 ? 16.865 62.785 -24.114 1.00 32.88 727 TYR A N 1
ATOM 5688 C CA . TYR A 1 727 ? 18.363 62.818 -24.308 1.00 32.88 727 TYR A CA 1
ATOM 5689 C C . TYR A 1 727 ? 19.056 62.246 -23.001 1.00 32.88 727 TYR A C 1
ATOM 5691 O O . TYR A 1 727 ? 18.329 62.061 -22.033 1.00 32.88 727 TYR A O 1
ATOM 5699 N N . ALA A 1 728 ? 20.376 62.003 -22.760 1.00 33.00 728 ALA A N 1
ATOM 5700 C CA . ALA A 1 728 ? 21.648 61.846 -23.523 1.00 33.00 728 ALA A CA 1
ATOM 5701 C C . ALA A 1 728 ? 22.859 61.367 -22.625 1.00 33.00 728 ALA A C 1
ATOM 5703 O O . ALA A 1 728 ? 23.036 61.892 -21.530 1.00 33.00 728 ALA A O 1
ATOM 5704 N N . SER A 1 729 ? 23.800 60.550 -23.157 1.00 33.19 729 SER A N 1
ATOM 5705 C CA . SER A 1 729 ? 25.190 60.224 -22.655 1.00 33.19 729 SER A CA 1
ATOM 5706 C C . SER A 1 729 ? 25.359 59.340 -21.379 1.00 33.19 729 SER A C 1
ATOM 5708 O O . SER A 1 729 ? 24.422 59.231 -20.603 1.00 33.19 729 SER A O 1
ATOM 5710 N N . SER A 1 730 ? 26.483 58.635 -21.099 1.00 31.20 730 SER A N 1
ATOM 5711 C CA . SER A 1 730 ? 27.886 58.696 -21.607 1.00 31.20 730 SER A CA 1
ATOM 5712 C C . SER A 1 730 ? 28.588 57.308 -21.822 1.00 31.20 730 SER A C 1
ATOM 5714 O O . SER A 1 730 ? 27.904 56.292 -21.878 1.00 31.20 730 SER A O 1
ATOM 5716 N N . LYS A 1 731 ? 29.925 57.260 -22.051 1.00 31.91 731 LYS A N 1
ATOM 5717 C CA . LYS A 1 731 ? 30.712 56.141 -22.663 1.00 31.91 731 LYS A CA 1
ATOM 5718 C C . LYS A 1 731 ? 31.804 55.503 -21.768 1.00 31.91 731 LYS A C 1
ATOM 5720 O O . LYS A 1 731 ? 32.416 56.216 -20.979 1.00 31.91 731 LYS A O 1
ATOM 5725 N N . SER A 1 732 ? 32.242 54.280 -22.120 1.00 30.78 732 SER A N 1
ATOM 5726 C CA . SER A 1 732 ? 33.663 53.968 -22.449 1.00 30.78 732 SER A CA 1
ATOM 5727 C C . SER A 1 732 ? 33.791 52.717 -23.360 1.00 30.78 732 SER A C 1
ATOM 5729 O O . SER A 1 732 ? 32.825 51.975 -23.513 1.00 30.78 732 SER A O 1
ATOM 5731 N N . GLU A 1 733 ? 34.935 52.521 -24.041 1.00 32.75 733 GLU A N 1
ATOM 5732 C CA . GLU A 1 733 ? 35.132 51.549 -25.147 1.00 32.75 733 GLU A CA 1
ATOM 5733 C C . GLU A 1 733 ? 36.515 50.852 -25.102 1.00 32.75 733 GLU A C 1
ATOM 5735 O O . GLU A 1 733 ? 37.493 51.455 -24.661 1.00 32.75 733 GLU A O 1
ATOM 5740 N N . TYR A 1 734 ? 36.629 49.641 -25.673 1.00 27.28 734 TYR A N 1
ATOM 5741 C CA . TYR A 1 734 ? 37.877 49.109 -26.261 1.00 27.28 734 TYR A CA 1
ATOM 5742 C C . TYR A 1 734 ? 37.566 48.164 -27.445 1.00 27.28 734 TYR A C 1
ATOM 5744 O O . TYR A 1 734 ? 36.465 47.619 -27.515 1.00 27.28 734 TYR A O 1
ATOM 5752 N N . GLN A 1 735 ? 38.489 48.001 -28.406 1.00 31.88 735 GLN A N 1
ATOM 5753 C CA . GLN A 1 735 ? 38.210 47.413 -29.734 1.00 31.88 735 GLN A CA 1
ATOM 5754 C C . GLN A 1 735 ? 39.430 46.674 -30.339 1.00 31.88 735 GLN A C 1
ATOM 5756 O O . GLN A 1 735 ? 40.560 46.894 -29.909 1.00 31.88 735 GLN A O 1
ATOM 5761 N N . ALA A 1 736 ? 39.212 45.829 -31.360 1.00 28.64 736 ALA A N 1
ATOM 5762 C CA . ALA A 1 736 ? 40.243 45.123 -32.143 1.00 28.64 736 ALA A CA 1
ATOM 5763 C C . ALA A 1 736 ? 40.004 45.238 -33.684 1.00 28.64 736 ALA A C 1
ATOM 5765 O O . ALA A 1 736 ? 38.884 45.575 -34.075 1.00 28.64 736 ALA A O 1
ATOM 5766 N N . PRO A 1 737 ? 41.014 45.008 -34.565 1.00 42.78 737 PRO A N 1
ATOM 5767 C CA . PRO A 1 737 ? 41.049 45.544 -35.945 1.00 42.78 737 PRO A CA 1
ATOM 5768 C C . PRO A 1 737 ? 40.860 44.517 -37.113 1.00 42.78 737 PRO A C 1
ATOM 5770 O O . PRO A 1 737 ? 40.759 43.322 -36.842 1.00 42.78 737 PRO A O 1
ATOM 5773 N N . PRO A 1 738 ? 40.792 44.942 -38.410 1.00 48.59 738 PRO A N 1
ATOM 5774 C CA . PRO A 1 738 ? 40.147 44.153 -39.490 1.00 48.59 738 PRO A CA 1
ATOM 5775 C C . PRO A 1 738 ? 40.948 43.800 -40.791 1.00 48.59 738 PRO A C 1
ATOM 5777 O O . PRO A 1 738 ? 41.587 44.666 -41.381 1.00 48.59 738 PRO A O 1
ATOM 5780 N N . GLY A 1 739 ? 40.725 42.579 -41.330 1.00 34.41 739 GLY A N 1
ATOM 5781 C CA . GLY A 1 739 ? 40.773 42.164 -42.771 1.00 34.41 739 GLY A CA 1
ATOM 5782 C C . GLY A 1 739 ? 42.127 42.093 -43.536 1.00 34.41 739 GLY A C 1
ATOM 5783 O O . GLY A 1 739 ? 43.147 42.468 -42.963 1.00 34.41 739 GLY A O 1
ATOM 5784 N N . PRO A 1 740 ? 42.173 41.700 -44.850 1.00 47.78 740 PRO A N 1
ATOM 5785 C CA . PRO A 1 740 ? 41.135 41.093 -45.724 1.00 47.78 740 PRO A CA 1
ATOM 5786 C C . PRO A 1 740 ? 41.714 39.886 -46.616 1.00 47.78 740 PRO A C 1
ATOM 5788 O O . PRO A 1 740 ? 42.517 39.154 -46.043 1.00 47.78 740 PRO A O 1
ATOM 5791 N N . PRO A 1 741 ? 41.337 39.528 -47.897 1.00 54.16 741 PRO A N 1
ATOM 5792 C CA . PRO A 1 741 ? 41.233 38.106 -48.381 1.00 54.16 741 PRO A CA 1
ATOM 5793 C C . PRO A 1 741 ? 41.827 37.860 -49.831 1.00 54.16 741 PRO A C 1
ATOM 5795 O O . PRO A 1 741 ? 42.795 38.553 -50.146 1.00 54.16 741 PRO A O 1
ATOM 5798 N N . PRO A 1 742 ? 41.283 37.047 -50.803 1.00 63.84 742 PRO A N 1
ATOM 5799 C CA . PRO A 1 742 ? 40.406 35.846 -50.846 1.00 63.84 742 PRO A CA 1
ATOM 5800 C C . PRO A 1 742 ? 41.157 34.603 -51.457 1.00 63.84 742 PRO A C 1
ATOM 5802 O O . PRO A 1 742 ? 42.013 34.155 -50.697 1.00 63.84 742 PRO A O 1
ATOM 5805 N N . PRO A 1 743 ? 41.019 34.019 -52.704 1.00 50.16 743 PRO A N 1
ATOM 5806 C CA . PRO A 1 743 ? 40.061 34.074 -53.856 1.00 50.16 743 PRO A CA 1
ATOM 5807 C C . PRO A 1 743 ? 39.556 32.696 -54.450 1.00 50.16 743 PRO A C 1
ATOM 5809 O O . PRO A 1 743 ? 40.068 31.646 -54.094 1.00 50.16 743 PRO A O 1
ATOM 5812 N N . HIS A 1 744 ? 38.649 32.741 -55.461 1.00 35.22 744 HIS A N 1
ATOM 5813 C CA . HIS A 1 744 ? 38.392 31.775 -56.592 1.00 35.22 744 HIS A CA 1
ATOM 5814 C C . HIS A 1 744 ? 37.919 30.301 -56.347 1.00 35.22 744 HIS A C 1
ATOM 5816 O O . HIS A 1 744 ? 38.469 29.636 -55.485 1.00 35.22 744 HIS A O 1
ATOM 5822 N N . LEU A 1 745 ? 36.983 29.633 -57.081 1.00 31.89 745 LEU A N 1
ATOM 5823 C CA . LEU A 1 745 ? 36.004 29.829 -58.214 1.00 31.89 745 LEU A CA 1
ATOM 5824 C C . LEU A 1 745 ? 35.020 28.589 -58.229 1.00 31.89 745 LEU A C 1
ATOM 5826 O O . LEU A 1 745 ? 35.341 27.610 -57.568 1.00 31.89 745 LEU A O 1
ATOM 5830 N N . SER A 1 746 ? 33.926 28.420 -59.015 1.00 33.88 746 SER A N 1
ATOM 5831 C CA . SER A 1 746 ? 32.774 29.276 -59.421 1.00 33.88 746 SER A CA 1
ATOM 5832 C C . SER A 1 746 ? 31.731 28.535 -60.327 1.00 33.88 746 SER A C 1
ATOM 5834 O O . SER A 1 746 ? 32.169 27.845 -61.242 1.00 33.88 746 SER A O 1
ATOM 5836 N N . LYS A 1 747 ? 30.417 28.858 -60.219 1.00 34.78 747 LYS A N 1
ATOM 5837 C CA . LYS A 1 747 ? 29.308 28.686 -61.230 1.00 34.78 747 LYS A CA 1
ATOM 5838 C C . LYS A 1 747 ? 28.790 27.250 -61.564 1.00 34.78 747 LYS A C 1
ATOM 5840 O O . LYS A 1 747 ? 29.487 26.294 -61.261 1.00 34.78 747 LYS A O 1
ATOM 5845 N N . SER A 1 748 ? 27.585 27.004 -62.136 1.00 33.31 748 SER A N 1
ATOM 5846 C CA . SER A 1 748 ? 26.505 27.859 -62.731 1.00 33.31 748 SER A CA 1
ATOM 5847 C C . SER A 1 748 ? 25.061 27.280 -62.634 1.00 33.31 748 SER A C 1
ATOM 5849 O O . SER A 1 748 ? 24.855 26.115 -62.958 1.00 33.31 748 SER A O 1
ATOM 5851 N N . ASP A 1 749 ? 24.086 28.144 -62.306 1.00 31.17 749 ASP A N 1
ATOM 5852 C CA . ASP A 1 749 ? 22.803 28.464 -63.001 1.00 31.17 749 ASP A CA 1
ATOM 5853 C C . ASP A 1 749 ? 21.857 27.399 -63.633 1.00 31.17 749 ASP A C 1
ATOM 5855 O O . ASP A 1 749 ? 22.244 26.701 -64.566 1.00 31.17 749 ASP A O 1
ATOM 5859 N N . PHE A 1 750 ? 20.547 27.456 -63.290 1.00 32.09 750 PHE A N 1
ATOM 5860 C CA . PHE A 1 750 ? 19.415 27.564 -64.257 1.00 32.09 750 PHE A CA 1
ATOM 5861 C C . PHE A 1 750 ? 18.070 27.984 -63.596 1.00 32.09 750 PHE A C 1
ATOM 5863 O O . PHE A 1 750 ? 17.880 27.786 -62.397 1.00 32.09 750 PHE A O 1
ATOM 5870 N N . THR A 1 751 ? 17.124 28.547 -64.367 1.00 34.00 751 THR A N 1
ATOM 5871 C CA . THR A 1 751 ? 15.793 29.046 -63.917 1.00 34.00 751 THR A CA 1
ATOM 5872 C C . THR A 1 751 ? 14.607 28.495 -64.746 1.00 34.00 751 THR A C 1
ATOM 5874 O O . THR A 1 751 ? 14.815 28.048 -65.874 1.00 34.00 751 THR A O 1
ATOM 5877 N N . PRO A 1 752 ? 13.358 28.497 -64.218 1.00 39.88 752 PRO A N 1
ATOM 5878 C CA . PRO A 1 752 ? 12.200 27.855 -64.861 1.00 39.88 752 PRO A CA 1
ATOM 5879 C C . PRO A 1 752 ? 11.399 28.763 -65.831 1.00 39.88 752 PRO A C 1
ATOM 5881 O O . PRO A 1 752 ? 11.354 29.979 -65.634 1.00 39.88 752 PRO A O 1
ATOM 5884 N N . PRO A 1 753 ? 10.706 28.190 -66.841 1.00 41.59 753 PRO A N 1
ATOM 5885 C CA . PRO A 1 753 ? 9.802 28.905 -67.753 1.00 41.59 753 PRO A CA 1
ATOM 5886 C C . PRO A 1 753 ? 8.332 28.936 -67.272 1.00 41.59 753 PRO A C 1
ATOM 5888 O O . PRO A 1 753 ? 7.947 28.198 -66.368 1.00 41.59 753 PRO A O 1
ATOM 5891 N N . ALA A 1 754 ? 7.486 29.745 -67.928 1.00 35.53 754 ALA A N 1
ATOM 5892 C CA . ALA A 1 754 ? 6.045 29.861 -67.658 1.00 35.53 754 ALA A CA 1
ATOM 5893 C C . ALA A 1 754 ? 5.204 29.924 -68.956 1.00 35.53 754 ALA A C 1
ATOM 5895 O O . ALA A 1 754 ? 5.658 30.494 -69.947 1.00 35.53 754 ALA A O 1
ATOM 5896 N N . GLY A 1 755 ? 3.973 29.384 -68.947 1.00 34.19 755 GLY A N 1
ATOM 5897 C CA . GLY A 1 755 ? 3.027 29.457 -70.080 1.00 34.19 755 GLY A CA 1
ATOM 5898 C C . GLY A 1 755 ? 1.857 28.439 -70.028 1.00 34.19 755 GLY A C 1
ATOM 5899 O O . GLY A 1 755 ? 2.130 27.253 -69.856 1.00 34.19 755 GLY A O 1
ATOM 5900 N N . PRO A 1 756 ? 0.576 28.855 -70.173 1.00 46.16 756 PRO A N 1
ATOM 5901 C CA . PRO A 1 756 ? -0.617 27.978 -70.223 1.00 46.16 756 PRO A CA 1
ATOM 5902 C C . PRO A 1 756 ? -1.346 28.020 -71.605 1.00 46.16 756 PRO A C 1
ATOM 5904 O O . PRO A 1 756 ? -0.794 28.582 -72.548 1.00 46.16 756 PRO A O 1
ATOM 5907 N N . PRO A 1 757 ? -2.623 27.582 -71.738 1.00 54.00 757 PRO A N 1
ATOM 5908 C CA . PRO A 1 757 ? -3.164 26.211 -71.809 1.00 54.00 757 PRO A CA 1
ATOM 5909 C C . PRO A 1 757 ? -3.763 25.895 -73.220 1.00 54.00 757 PRO A C 1
ATOM 5911 O O . PRO A 1 757 ? -3.573 26.690 -74.142 1.00 54.00 757 PRO A O 1
ATOM 5914 N N . PRO A 1 758 ? -4.493 24.771 -73.444 1.00 41.69 758 PRO A N 1
ATOM 5915 C CA . PRO A 1 758 ? -5.972 24.840 -73.398 1.00 41.69 758 PRO A CA 1
ATOM 5916 C C . PRO A 1 758 ? -6.691 23.538 -72.934 1.00 41.69 758 PRO A C 1
ATOM 5918 O O . PRO A 1 758 ? -6.070 22.605 -72.434 1.00 41.69 758 PRO A O 1
ATOM 5921 N N . SER A 1 759 ? -8.026 23.509 -73.048 1.00 41.28 759 SER A N 1
ATOM 5922 C CA . SER A 1 759 ? -8.977 22.595 -72.383 1.00 41.28 759 SER A CA 1
ATOM 5923 C C . SER A 1 759 ? -9.571 21.469 -73.253 1.00 41.28 759 SER A C 1
ATOM 5925 O O . SER A 1 759 ? -9.597 21.574 -74.474 1.00 41.28 759 SER A O 1
ATOM 5927 N N . HIS A 1 760 ? -10.169 20.452 -72.606 1.00 31.19 760 HIS A N 1
ATOM 5928 C CA . HIS A 1 760 ? -11.481 19.880 -72.984 1.00 31.19 760 HIS A CA 1
ATOM 5929 C C . HIS A 1 760 ? -12.162 19.172 -71.778 1.00 31.19 760 HIS A C 1
ATOM 5931 O O . HIS A 1 760 ? -11.691 19.313 -70.652 1.00 31.19 760 HIS A O 1
ATOM 5937 N N . LEU A 1 761 ? -13.335 18.545 -71.966 1.00 33.62 761 LEU A N 1
ATOM 5938 C CA . LEU A 1 761 ? -14.421 18.493 -70.963 1.00 33.62 761 LEU A CA 1
ATOM 5939 C C . LEU A 1 761 ? -14.825 17.099 -70.418 1.00 33.62 761 LEU A C 1
ATOM 5941 O O . LEU A 1 761 ? -14.796 16.103 -71.129 1.00 33.62 761 LEU A O 1
ATOM 5945 N N . SER A 1 762 ? -15.367 17.132 -69.188 1.00 33.81 762 SER A N 1
ATOM 5946 C CA . SER A 1 762 ? -16.449 16.293 -68.614 1.00 33.81 762 SER A CA 1
ATOM 5947 C C . SER A 1 762 ? -16.320 14.758 -68.532 1.00 33.81 762 SER A C 1
ATOM 5949 O O . SER A 1 762 ? -16.609 14.061 -69.500 1.00 33.81 762 SER A O 1
ATOM 5951 N N . GLN A 1 763 ? -16.151 14.227 -67.311 1.00 31.98 763 GLN A N 1
ATOM 5952 C CA . GLN A 1 763 ? -17.249 13.703 -66.458 1.00 31.98 763 GLN A CA 1
ATOM 5953 C C . GLN A 1 763 ? -16.738 13.413 -65.020 1.00 31.98 763 GLN A C 1
ATOM 5955 O O . GLN A 1 763 ? -15.542 13.174 -64.861 1.00 31.98 763 GLN A O 1
ATOM 5960 N N . PRO A 1 764 ? -17.589 13.448 -63.970 1.00 34.59 764 PRO A N 1
ATOM 5961 C CA . PRO A 1 764 ? -17.174 13.168 -62.591 1.00 34.59 764 PRO A CA 1
ATOM 5962 C C . PRO A 1 764 ? -17.293 11.673 -62.209 1.00 34.59 764 PRO A C 1
ATOM 5964 O O . PRO A 1 764 ? -18.382 11.104 -62.314 1.00 34.59 764 PRO A O 1
ATOM 5967 N N . PRO A 1 765 ? -16.221 11.034 -61.700 1.00 34.41 765 PRO A N 1
ATOM 5968 C CA . PRO A 1 765 ? -16.312 9.796 -60.918 1.00 34.41 765 PRO A CA 1
ATOM 5969 C C . PRO A 1 765 ? -16.971 10.046 -59.542 1.00 34.41 765 PRO A C 1
ATOM 5971 O O . PRO A 1 765 ? -17.075 11.201 -59.120 1.00 34.41 765 PRO A O 1
ATOM 5974 N N . PRO A 1 766 ? -17.414 9.001 -58.814 1.00 37.00 766 PRO A N 1
ATOM 5975 C CA . PRO A 1 766 ? -18.090 9.168 -57.528 1.00 37.00 766 PRO A CA 1
ATOM 5976 C C . PRO A 1 766 ? -17.165 9.743 -56.446 1.00 37.00 766 PRO A C 1
ATOM 5978 O O . PRO A 1 766 ? -16.001 9.357 -56.329 1.00 37.00 766 PRO A O 1
ATOM 5981 N N . SER A 1 767 ? -17.717 10.622 -55.608 1.00 33.06 767 SER A N 1
ATOM 5982 C CA . SER A 1 767 ? -17.046 11.192 -54.440 1.00 33.06 767 SER A CA 1
ATOM 5983 C C . SER A 1 767 ? -16.932 10.163 -53.311 1.00 33.06 767 SER A C 1
ATOM 5985 O O . SER A 1 767 ? -17.757 10.127 -52.399 1.00 33.06 767 SER A O 1
ATOM 5987 N N . TYR A 1 768 ? -15.900 9.324 -53.370 1.00 35.84 768 TYR A N 1
ATOM 5988 C CA . TYR A 1 768 ? -15.396 8.658 -52.174 1.00 35.84 768 TYR A CA 1
ATOM 5989 C C . TYR A 1 768 ? -14.547 9.680 -51.414 1.00 35.84 768 TYR A C 1
ATOM 5991 O O . TYR A 1 768 ? -13.485 10.075 -51.897 1.00 35.84 768 TYR A O 1
ATOM 5999 N N . GLU A 1 769 ? -15.022 10.157 -50.264 1.00 35.16 769 GLU A N 1
ATOM 6000 C CA . GLU A 1 769 ? -14.217 11.044 -49.424 1.00 35.16 769 GLU A CA 1
ATOM 6001 C C . GLU A 1 769 ? -12.981 10.282 -48.937 1.00 35.16 769 GLU A C 1
ATOM 6003 O O . GLU A 1 769 ? -13.079 9.234 -48.294 1.00 35.16 769 GLU A O 1
ATOM 6008 N N . ALA A 1 770 ? -11.796 10.797 -49.266 1.00 32.66 770 ALA A N 1
ATOM 6009 C CA . ALA A 1 770 ? -10.579 10.339 -48.619 1.00 32.66 770 ALA A CA 1
ATOM 6010 C C . ALA A 1 770 ? -10.656 10.736 -47.133 1.00 32.66 770 ALA A C 1
ATOM 6012 O O . ALA A 1 770 ? -11.029 11.878 -46.847 1.00 32.66 770 ALA A O 1
ATOM 6013 N N . PRO A 1 771 ? -10.305 9.845 -46.186 1.00 41.72 771 PRO A N 1
ATOM 6014 C CA . PRO A 1 771 ? -10.286 10.207 -44.775 1.00 41.72 771 PRO A CA 1
ATOM 6015 C C . PRO A 1 771 ? -9.353 11.404 -44.576 1.00 41.72 771 PRO A C 1
ATOM 6017 O O . PRO A 1 771 ? -8.242 11.426 -45.112 1.00 41.72 771 PRO A O 1
ATOM 6020 N N . VAL A 1 772 ? -9.828 12.403 -43.827 1.00 39.22 772 VAL A N 1
ATOM 6021 C CA . VAL A 1 772 ? -9.110 13.662 -43.594 1.00 39.22 772 VAL A CA 1
ATOM 6022 C C . VAL A 1 772 ? -7.694 13.353 -43.112 1.00 39.22 772 VAL A C 1
ATOM 6024 O O . VAL A 1 772 ? -7.510 12.666 -42.107 1.00 39.22 772 VAL A O 1
ATOM 6027 N N . GLN A 1 773 ? -6.684 13.856 -43.830 1.00 34.84 773 GLN A N 1
ATOM 6028 C CA . GLN A 1 773 ? -5.294 13.712 -43.410 1.00 34.84 773 GLN A CA 1
ATOM 6029 C C . GLN A 1 773 ? -5.081 14.471 -42.100 1.00 34.84 773 GLN A C 1
ATOM 6031 O O . GLN A 1 773 ? -4.865 15.683 -42.101 1.00 34.84 773 GLN A O 1
ATOM 6036 N N . HIS A 1 774 ? -5.100 13.750 -40.978 1.00 42.75 774 HIS A N 1
ATOM 6037 C CA . HIS A 1 774 ? -4.595 14.275 -39.717 1.00 42.75 774 HIS A CA 1
ATOM 6038 C C . HIS A 1 774 ? -3.109 14.590 -39.888 1.00 42.75 774 HIS A C 1
ATOM 6040 O O . HIS A 1 774 ? -2.264 13.694 -39.978 1.00 42.75 774 HIS A O 1
ATOM 6046 N N . ASN A 1 775 ? -2.795 15.882 -39.960 1.00 37.31 775 ASN A N 1
ATOM 6047 C CA . ASN A 1 775 ? -1.426 16.359 -40.032 1.00 37.31 775 ASN A CA 1
ATOM 6048 C C . ASN A 1 775 ? -0.765 16.192 -38.657 1.00 37.31 775 ASN A C 1
ATOM 6050 O O . ASN A 1 775 ? -0.757 17.109 -37.845 1.00 37.31 775 ASN A O 1
ATOM 6054 N N . TRP A 1 776 ? -0.213 15.005 -38.410 1.00 39.50 776 TRP A N 1
ATOM 6055 C CA . TRP A 1 776 ? 0.457 14.611 -37.166 1.00 39.50 776 TRP A CA 1
ATOM 6056 C C . TRP A 1 776 ? 1.688 15.464 -36.806 1.00 39.50 776 TRP A C 1
ATOM 6058 O O . TRP A 1 776 ? 2.212 15.331 -35.705 1.00 39.50 776 TRP A O 1
ATOM 6068 N N . GLN A 1 777 ? 2.155 16.331 -37.713 1.00 36.97 777 GLN A N 1
ATOM 6069 C CA . GLN A 1 777 ? 3.207 17.316 -37.437 1.00 36.97 777 GLN A CA 1
ATOM 6070 C C . GLN A 1 777 ? 2.664 18.604 -36.801 1.00 36.97 777 GLN A C 1
ATOM 6072 O O . GLN A 1 777 ? 3.441 19.398 -36.274 1.00 36.97 777 GLN A O 1
ATOM 6077 N N . VAL A 1 778 ? 1.342 18.806 -36.802 1.00 36.66 778 VAL A N 1
ATOM 6078 C CA . VAL A 1 778 ? 0.693 19.777 -35.918 1.00 36.66 778 VAL A CA 1
ATOM 6079 C C . VAL A 1 778 ? 0.632 19.147 -34.532 1.00 36.66 778 VAL A C 1
ATOM 6081 O O . VAL A 1 778 ? -0.284 18.390 -34.214 1.00 36.66 778 VAL A O 1
ATOM 6084 N N . ILE A 1 779 ? 1.628 19.473 -33.707 1.00 40.22 779 ILE A N 1
ATOM 6085 C CA . ILE A 1 779 ? 1.504 19.348 -32.254 1.00 40.22 779 ILE A CA 1
ATOM 6086 C C . ILE A 1 779 ? 0.237 20.135 -31.875 1.00 40.22 779 ILE A C 1
ATOM 6088 O O . ILE A 1 779 ? 0.156 21.311 -32.248 1.00 40.22 779 ILE A O 1
ATOM 6092 N N . PRO A 1 780 ? -0.766 19.534 -31.206 1.00 38.84 780 PRO A N 1
ATOM 6093 C CA . PRO A 1 780 ? -1.877 20.314 -30.681 1.00 38.84 780 PRO A CA 1
ATOM 6094 C C . PRO A 1 780 ? -1.287 21.328 -29.705 1.00 38.84 780 PRO A C 1
ATOM 6096 O O . PRO A 1 780 ? -0.535 20.941 -28.810 1.00 38.84 780 PRO A O 1
ATOM 6099 N N . ASP A 1 781 ? -1.572 22.614 -29.925 1.00 39.03 781 ASP A N 1
ATOM 6100 C CA . ASP A 1 781 ? -1.082 23.695 -29.069 1.00 39.03 781 ASP A CA 1
ATOM 6101 C C . ASP A 1 781 ? -1.332 23.314 -27.606 1.00 39.03 781 ASP A C 1
ATOM 6103 O O . AS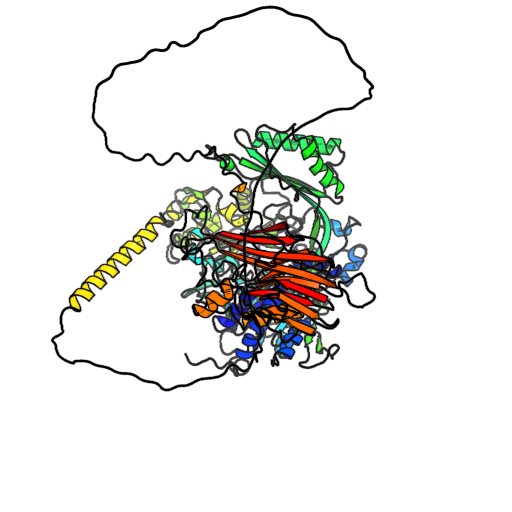P A 1 781 ? -2.449 22.944 -27.247 1.00 39.03 781 ASP A O 1
ATOM 6107 N N . THR A 1 782 ? -0.301 23.346 -26.762 1.00 43.62 782 THR A N 1
ATOM 6108 C CA . THR A 1 782 ? -0.431 22.933 -25.360 1.00 43.62 782 THR A CA 1
ATOM 6109 C C . THR A 1 782 ? -1.357 23.854 -24.562 1.00 43.62 782 THR A C 1
ATOM 6111 O O . THR A 1 782 ? -1.791 23.461 -23.487 1.00 43.62 782 THR A O 1
ATOM 6114 N N . ALA A 1 783 ? -1.742 25.015 -25.107 1.00 43.53 783 ALA A N 1
ATOM 6115 C CA . ALA A 1 783 ? -2.863 25.824 -24.619 1.00 43.53 783 ALA A CA 1
ATOM 6116 C C . ALA A 1 783 ? -4.261 25.183 -24.830 1.00 43.53 783 ALA A C 1
ATOM 6118 O O . ALA A 1 783 ? -5.259 25.741 -24.380 1.00 43.53 783 ALA A O 1
ATOM 6119 N N . LEU A 1 784 ? -4.349 24.037 -25.519 1.00 42.25 784 LEU A N 1
ATOM 6120 C CA . LEU A 1 784 ? -5.554 23.204 -25.668 1.00 42.25 784 LEU A CA 1
ATOM 6121 C C . LEU A 1 784 ? -5.603 22.032 -24.673 1.00 42.25 784 LEU A C 1
ATOM 6123 O O . LEU A 1 784 ? -6.608 21.323 -24.625 1.00 42.25 784 LEU A O 1
ATOM 6127 N N . LEU A 1 785 ? -4.536 21.803 -23.903 1.00 44.12 785 LEU A N 1
ATOM 6128 C CA . LEU A 1 785 ? -4.608 20.951 -22.718 1.00 44.12 785 LEU A CA 1
ATOM 6129 C C . LEU A 1 785 ? -5.246 21.767 -21.582 1.00 44.12 785 LEU A C 1
ATOM 6131 O O . LEU A 1 785 ? -4.956 22.963 -21.479 1.00 44.12 785 LEU A O 1
ATOM 6135 N N . PRO A 1 786 ? -6.088 21.165 -20.722 1.00 45.16 786 PRO A N 1
ATOM 6136 C CA . PRO A 1 786 ? -6.540 21.851 -19.519 1.00 45.16 786 PRO A CA 1
ATOM 6137 C C . PRO A 1 786 ? -5.325 22.232 -18.652 1.00 45.16 786 PRO A C 1
ATOM 6139 O O . PRO A 1 786 ? -4.328 21.498 -18.638 1.00 45.16 786 PRO A O 1
ATOM 6142 N N . PRO A 1 787 ? -5.370 23.372 -17.937 1.00 48.16 787 PRO A N 1
ATOM 6143 C CA . PRO A 1 787 ? -4.328 23.712 -16.977 1.00 48.16 787 PRO A CA 1
ATOM 6144 C C . PRO A 1 787 ? -4.235 22.624 -15.891 1.00 48.16 787 PRO A C 1
ATOM 6146 O O . PRO A 1 787 ? -5.240 21.974 -15.599 1.00 48.16 787 PRO A O 1
ATOM 6149 N N . PRO A 1 788 ? -3.052 22.413 -15.283 1.00 53.84 788 PRO A N 1
ATOM 6150 C CA . PRO A 1 788 ? -2.908 21.445 -14.199 1.00 53.84 788 PRO A CA 1
ATOM 6151 C C . PRO A 1 788 ? -3.849 21.788 -13.028 1.00 53.84 788 PRO A C 1
ATOM 6153 O O . PRO A 1 788 ? -4.099 22.976 -12.797 1.00 53.84 788 PRO A O 1
ATOM 6156 N N . PRO A 1 789 ? -4.344 20.780 -12.283 1.00 59.38 789 PRO A N 1
ATOM 6157 C CA . PRO A 1 789 ? -5.310 20.975 -11.208 1.00 59.38 789 PRO A CA 1
ATOM 6158 C C . PRO A 1 789 ? -4.831 21.979 -10.158 1.00 59.38 789 PRO A C 1
ATOM 6160 O O . PRO A 1 789 ? -3.649 22.028 -9.799 1.00 59.38 789 PRO A O 1
ATOM 6163 N N . SER A 1 790 ? -5.776 22.753 -9.632 1.00 62.22 790 SER A N 1
ATOM 6164 C CA . SER A 1 790 ? -5.518 23.790 -8.633 1.00 62.22 790 SER A CA 1
ATOM 6165 C C . SER A 1 790 ? -5.319 23.164 -7.252 1.00 62.22 790 SER A C 1
ATOM 6167 O O . SER A 1 790 ? -6.269 22.994 -6.490 1.00 62.22 790 SER A O 1
ATOM 6169 N N . ILE A 1 791 ? -4.074 22.794 -6.937 1.00 68.31 791 ILE A N 1
ATOM 6170 C CA . ILE A 1 791 ? -3.700 22.185 -5.652 1.00 68.31 791 ILE A CA 1
ATOM 6171 C C . ILE A 1 791 ? -3.895 23.204 -4.519 1.00 68.31 791 ILE A C 1
ATOM 6173 O O . ILE A 1 791 ? -3.206 24.223 -4.467 1.00 68.31 791 ILE A O 1
ATOM 6177 N N . GLY A 1 792 ? -4.823 22.909 -3.607 1.00 65.19 792 GLY A N 1
ATOM 6178 C CA . GLY A 1 792 ? -5.070 23.712 -2.411 1.00 65.19 792 GLY A CA 1
ATOM 6179 C C . GLY A 1 792 ? -4.076 23.415 -1.287 1.00 65.19 792 GLY A C 1
ATOM 6180 O O . GLY A 1 792 ? -3.657 22.273 -1.087 1.00 65.19 792 GLY A O 1
ATOM 6181 N N . TYR A 1 793 ? -3.734 24.427 -0.497 1.00 79.44 793 TYR A N 1
ATOM 6182 C CA . TYR A 1 793 ? -2.898 24.277 0.695 1.00 79.44 793 TYR A CA 1
ATOM 6183 C C . TYR A 1 793 ? -3.632 23.513 1.806 1.00 79.44 793 TYR A C 1
ATOM 6185 O O . TYR A 1 793 ? -4.859 23.522 1.874 1.00 79.44 793 TYR A O 1
ATOM 6193 N N . GLU A 1 794 ? -2.886 22.872 2.705 1.00 72.56 794 GLU A N 1
ATOM 6194 C CA . GLU A 1 794 ? -3.459 22.197 3.883 1.00 72.56 794 GLU A CA 1
ATOM 6195 C C . GLU A 1 794 ? -3.995 23.199 4.919 1.00 72.56 794 GLU A C 1
ATOM 6197 O O . GLU A 1 794 ? -4.967 22.908 5.605 1.00 72.56 794 GLU A O 1
ATOM 6202 N N . ASN A 1 795 ? -3.393 24.392 5.004 1.00 75.62 795 ASN A N 1
ATOM 6203 C CA . ASN A 1 795 ? -3.805 25.480 5.896 1.00 75.62 795 ASN A CA 1
ATOM 6204 C C . ASN A 1 795 ? -3.639 26.852 5.208 1.00 75.62 795 ASN A C 1
ATOM 6206 O O . ASN A 1 795 ? -2.760 27.038 4.354 1.00 75.62 795 ASN A O 1
ATOM 6210 N N . SER A 1 796 ? -4.482 27.812 5.586 1.00 78.06 796 SER A N 1
ATOM 6211 C CA . SER A 1 796 ? -4.302 29.246 5.333 1.00 78.06 796 SER A CA 1
ATOM 6212 C C . SER A 1 796 ? -3.225 29.819 6.273 1.00 78.06 796 SER A C 1
ATOM 6214 O O . SER A 1 796 ? -3.056 29.297 7.378 1.00 78.06 796 SER A O 1
ATOM 6216 N N . PRO A 1 797 ? -2.500 30.894 5.905 1.00 73.06 797 PRO A N 1
ATOM 6217 C CA . PRO A 1 797 ? -1.684 31.659 6.849 1.00 73.06 797 PRO A CA 1
ATOM 6218 C C . PRO A 1 797 ? -2.504 32.399 7.922 1.00 73.06 797 PRO A C 1
ATOM 6220 O O . PRO A 1 797 ? -1.914 32.913 8.868 1.00 73.06 797 PRO A O 1
ATOM 6223 N N . THR A 1 798 ? -3.828 32.503 7.759 1.00 78.44 798 THR A N 1
ATOM 6224 C CA . THR A 1 798 ? -4.727 33.283 8.623 1.00 78.44 798 THR A CA 1
ATOM 6225 C C . THR A 1 798 ? -5.920 32.445 9.104 1.00 78.44 798 THR A C 1
ATOM 6227 O O . THR A 1 798 ? -5.723 31.548 9.927 1.00 78.44 798 THR A O 1
ATOM 6230 N N . ALA A 1 799 ? -7.158 32.718 8.672 1.00 72.38 799 ALA A N 1
ATOM 6231 C CA . ALA A 1 799 ? -8.335 32.035 9.196 1.00 72.38 799 ALA A CA 1
ATOM 6232 C C . ALA A 1 799 ? -8.417 30.591 8.687 1.00 72.38 799 ALA A C 1
ATOM 6234 O O . ALA A 1 799 ? -8.629 30.324 7.506 1.00 72.38 799 ALA A O 1
ATOM 6235 N N . ASN A 1 800 ? -8.285 29.645 9.615 1.00 73.00 800 ASN A N 1
ATOM 6236 C CA . ASN A 1 800 ? -8.414 28.223 9.339 1.00 73.00 800 ASN A CA 1
ATOM 6237 C C . ASN A 1 800 ? -9.680 27.665 9.979 1.00 73.00 800 ASN A C 1
ATOM 6239 O O . ASN A 1 800 ? -10.011 27.967 11.126 1.00 73.00 800 ASN A O 1
ATOM 6243 N N . SER A 1 801 ? -10.344 26.770 9.254 1.00 70.00 801 SER A N 1
ATOM 6244 C CA . SER A 1 801 ? -11.333 25.885 9.851 1.00 70.00 801 SER A CA 1
ATOM 6245 C C . SER A 1 801 ? -10.687 25.031 10.941 1.00 70.00 801 SER A C 1
ATOM 6247 O O . SER A 1 801 ? -9.675 24.381 10.685 1.00 70.00 801 SER A O 1
ATOM 6249 N N . SER A 1 802 ? -11.327 24.893 12.106 1.00 76.62 802 SER A N 1
ATOM 6250 C CA . SER A 1 802 ? -11.040 23.721 12.939 1.00 76.62 802 SER A CA 1
ATOM 6251 C C . SER A 1 802 ? -11.473 22.450 12.196 1.00 76.62 802 SER A C 1
ATOM 6253 O O . SER A 1 802 ? -12.416 22.480 11.395 1.00 76.62 802 SER A O 1
ATOM 6255 N N . MET A 1 803 ? -10.804 21.327 12.461 1.00 75.31 803 MET A N 1
ATOM 6256 C CA . MET A 1 803 ? -11.183 20.028 11.890 1.00 75.31 803 MET A CA 1
ATOM 6257 C C . MET A 1 803 ? -12.640 19.687 12.252 1.00 75.31 803 MET A C 1
ATOM 6259 O O . MET A 1 803 ? -13.444 19.407 11.370 1.00 75.31 803 MET A O 1
ATOM 6263 N N . GLU A 1 804 ? -13.020 19.894 13.519 1.00 82.88 804 GLU A N 1
ATOM 6264 C CA . GLU A 1 804 ? -14.385 19.692 14.028 1.00 82.88 804 GLU A CA 1
ATOM 6265 C C . GLU A 1 804 ? -15.462 20.484 13.264 1.00 82.88 804 GLU A C 1
ATOM 6267 O O . GLU A 1 804 ? -16.543 19.955 12.996 1.00 82.88 804 GLU A O 1
ATOM 6272 N N . GLU A 1 805 ? -15.215 21.754 12.910 1.00 82.06 805 GLU A N 1
ATOM 6273 C CA . GLU A 1 805 ? -16.197 22.553 12.163 1.00 82.06 805 GLU A CA 1
ATOM 6274 C C . GLU A 1 805 ? -16.212 22.229 10.661 1.00 82.06 805 GLU A C 1
ATOM 6276 O O . GLU A 1 805 ? -17.259 22.391 10.025 1.00 82.06 805 GLU A O 1
ATOM 6281 N N . GLY A 1 806 ? -15.115 21.685 10.122 1.00 86.38 806 GLY A N 1
ATOM 6282 C CA . GLY A 1 806 ? -15.070 21.042 8.808 1.00 86.38 806 GLY A CA 1
ATOM 6283 C C . GLY A 1 806 ? -15.906 19.758 8.773 1.00 86.38 806 GLY A C 1
ATOM 6284 O O . GLY A 1 806 ? -16.832 19.647 7.970 1.00 86.38 806 GLY A O 1
ATOM 6285 N N . ASP A 1 807 ? -15.669 18.833 9.702 1.00 87.00 807 ASP A N 1
ATOM 6286 C CA . ASP A 1 807 ? -16.381 17.552 9.804 1.00 87.00 807 ASP A CA 1
ATOM 6287 C C . ASP A 1 807 ? -17.876 17.746 10.087 1.00 87.00 807 ASP A C 1
ATOM 6289 O O . ASP A 1 807 ? -18.736 17.119 9.458 1.00 87.00 807 ASP A O 1
ATOM 6293 N N . ARG A 1 808 ? -18.217 18.695 10.967 1.00 91.38 808 ARG A N 1
ATOM 6294 C CA . ARG A 1 808 ? -19.600 19.130 11.209 1.00 91.38 808 ARG A CA 1
ATOM 6295 C C . ARG A 1 808 ? -20.245 19.713 9.950 1.00 91.38 808 ARG A C 1
ATOM 6297 O O . ARG A 1 808 ? -21.444 19.505 9.740 1.00 91.38 808 ARG A O 1
ATOM 6304 N N . ALA A 1 809 ? -19.494 20.435 9.118 1.00 90.00 809 ALA A N 1
ATOM 6305 C CA . ALA A 1 809 ? -19.995 20.938 7.844 1.00 90.00 809 ALA A CA 1
ATOM 6306 C C . ALA A 1 809 ? -20.212 19.800 6.834 1.00 90.00 809 ALA A C 1
ATOM 6308 O O . ALA A 1 809 ? -21.303 19.724 6.272 1.00 90.00 809 ALA A O 1
ATOM 6309 N N . TYR A 1 810 ? -19.269 18.860 6.692 1.00 89.62 810 TYR A N 1
ATOM 6310 C CA . TYR A 1 810 ? -19.437 17.664 5.857 1.00 89.62 810 TYR A CA 1
ATOM 6311 C C . TYR A 1 810 ? -20.633 16.809 6.301 1.00 89.62 810 TYR A C 1
ATOM 6313 O O . TYR A 1 810 ? -21.460 16.422 5.474 1.00 89.62 810 TYR A O 1
ATOM 6321 N N . ALA A 1 811 ? -20.798 16.560 7.603 1.00 90.56 811 ALA A N 1
ATOM 6322 C CA . ALA A 1 811 ? -21.946 15.834 8.147 1.00 90.56 811 ALA A CA 1
ATOM 6323 C C . ALA A 1 811 ? -23.278 16.541 7.831 1.00 90.56 811 ALA A C 1
ATOM 6325 O O . ALA A 1 811 ? -24.230 15.907 7.367 1.00 90.56 811 ALA A O 1
ATOM 6326 N N . TRP A 1 812 ? -23.332 17.866 8.000 1.00 94.25 812 TRP A N 1
ATOM 6327 C CA . TRP A 1 812 ? -24.498 18.671 7.631 1.00 94.25 812 TRP A CA 1
ATOM 6328 C C . TRP A 1 812 ? -24.767 18.622 6.116 1.00 94.25 812 TRP A C 1
ATOM 6330 O O . TRP A 1 812 ? -25.915 18.466 5.696 1.00 94.25 812 TRP A O 1
ATOM 6340 N N . CYS A 1 813 ? -23.718 18.687 5.295 1.00 93.31 813 CYS A N 1
ATOM 6341 C CA . CYS A 1 813 ? -23.772 18.606 3.838 1.00 93.31 813 CYS A CA 1
ATOM 6342 C C . CYS A 1 813 ? -24.250 17.239 3.326 1.00 93.31 813 CYS A C 1
ATOM 6344 O O . CYS A 1 813 ? -25.002 17.194 2.346 1.00 93.31 813 CYS A O 1
ATOM 6346 N N . ARG A 1 814 ? -23.876 16.138 3.989 1.00 90.25 814 ARG A N 1
ATOM 6347 C CA . ARG A 1 814 ? -24.387 14.788 3.693 1.00 90.25 814 ARG A CA 1
ATOM 6348 C C . ARG A 1 814 ? -25.869 14.643 4.065 1.00 90.25 814 ARG A C 1
ATOM 6350 O O . ARG A 1 814 ? -26.615 14.008 3.328 1.00 90.25 814 ARG A O 1
ATOM 6357 N N . ALA A 1 815 ? -26.317 15.285 5.147 1.00 93.25 815 ALA A N 1
ATOM 6358 C CA . ALA A 1 815 ? -27.719 15.262 5.579 1.00 93.25 815 ALA A CA 1
ATOM 6359 C C . ALA A 1 815 ? -28.660 16.183 4.768 1.00 93.25 815 ALA A C 1
ATOM 6361 O O . ALA A 1 815 ? -29.863 15.932 4.720 1.00 93.25 815 ALA A O 1
ATOM 6362 N N . ASN A 1 816 ? -28.142 17.245 4.138 1.00 94.00 816 ASN A N 1
ATOM 6363 C CA . ASN A 1 816 ? -28.939 18.281 3.464 1.00 94.00 816 ASN A CA 1
ATOM 6364 C C . ASN A 1 816 ? -28.510 18.458 1.989 1.00 94.00 816 ASN A C 1
ATOM 6366 O O . ASN A 1 816 ? -27.862 19.457 1.679 1.00 94.00 816 ASN A O 1
ATOM 6370 N N . PRO A 1 817 ? -28.805 17.515 1.071 1.00 91.69 817 PRO A N 1
ATOM 6371 C CA . PRO A 1 817 ? -28.385 17.596 -0.335 1.00 91.69 817 PRO A CA 1
ATOM 6372 C C . PRO A 1 817 ? -28.908 18.851 -1.059 1.00 91.69 817 PRO A C 1
ATOM 6374 O O . PRO A 1 817 ? -29.935 19.415 -0.676 1.00 91.69 817 PRO A O 1
ATOM 6377 N N . LEU A 1 818 ? -28.193 19.272 -2.114 1.00 94.19 818 LEU A N 1
ATOM 6378 C CA . LEU A 1 818 ? -28.502 20.473 -2.905 1.00 94.19 818 LEU A CA 1
ATOM 6379 C C . LEU A 1 818 ? -29.952 20.472 -3.415 1.00 94.19 818 LEU A C 1
ATOM 6381 O O . LEU A 1 818 ? -30.447 19.465 -3.927 1.00 94.19 818 LEU A O 1
ATOM 6385 N N . TRP A 1 819 ? -30.635 21.608 -3.271 1.00 92.88 819 TRP A N 1
ATOM 6386 C CA . TRP A 1 819 ? -32.018 21.775 -3.709 1.00 92.88 819 TRP A CA 1
ATOM 6387 C C . TRP A 1 819 ? -32.080 21.732 -5.240 1.00 92.88 819 TRP A C 1
ATOM 6389 O O . TRP A 1 819 ? -31.358 22.493 -5.883 1.00 92.88 819 TRP A O 1
ATOM 6399 N N . PRO A 1 820 ? -32.936 20.895 -5.852 1.00 90.50 820 PRO A N 1
ATOM 6400 C CA . PRO A 1 820 ? -33.073 20.882 -7.301 1.00 90.50 820 PRO A CA 1
ATOM 6401 C C . PRO A 1 820 ? -33.581 22.247 -7.804 1.00 90.50 820 PRO A C 1
ATOM 6403 O O . PRO A 1 820 ? -34.410 22.861 -7.122 1.00 90.50 820 PRO A O 1
ATOM 6406 N N . PRO A 1 821 ? -33.145 22.703 -8.995 1.00 88.75 821 PRO A N 1
ATOM 6407 C CA . PRO A 1 821 ? -33.624 23.944 -9.595 1.00 88.75 821 PRO A CA 1
ATOM 6408 C C . PRO A 1 821 ? -35.148 24.049 -9.609 1.00 88.75 821 PRO A C 1
ATOM 6410 O O . PRO A 1 821 ? -35.836 23.110 -10.024 1.00 88.75 821 PRO A O 1
ATOM 6413 N N . TYR A 1 822 ? -35.685 25.197 -9.192 1.00 85.00 822 TYR A N 1
ATOM 6414 C CA . TYR A 1 822 ? -37.132 25.396 -9.088 1.00 85.00 822 TYR A CA 1
ATOM 6415 C C . TYR A 1 822 ? -37.643 26.467 -10.056 1.00 85.00 822 TYR A C 1
ATOM 6417 O O . TYR A 1 822 ? -36.956 27.418 -10.422 1.00 85.00 822 TYR A O 1
ATOM 6425 N N . ASN A 1 823 ? -38.880 26.294 -10.523 1.00 85.50 823 ASN A N 1
ATOM 6426 C CA . ASN A 1 823 ? -39.444 27.159 -11.555 1.00 85.50 823 ASN A CA 1
ATOM 6427 C C . ASN A 1 823 ? -39.922 28.492 -10.950 1.00 85.50 823 ASN A C 1
ATOM 6429 O O . ASN A 1 823 ? -41.043 28.591 -10.444 1.00 85.50 823 ASN A O 1
ATOM 6433 N N . ILE A 1 824 ? -39.061 29.511 -10.985 1.00 88.44 824 ILE A N 1
ATOM 6434 C CA . ILE A 1 824 ? -39.370 30.858 -10.495 1.00 88.44 824 ILE A CA 1
ATOM 6435 C C . ILE A 1 824 ? -40.478 31.537 -11.315 1.00 88.44 824 ILE A C 1
ATOM 6437 O O . ILE A 1 824 ? -40.497 31.504 -12.545 1.00 88.44 824 ILE A O 1
ATOM 6441 N N . ALA A 1 825 ? -41.406 32.207 -10.627 1.00 90.12 825 ALA A N 1
ATOM 6442 C CA . ALA A 1 825 ? -42.463 32.971 -11.284 1.00 90.12 825 ALA A CA 1
ATOM 6443 C C . ALA A 1 825 ? -41.879 34.156 -12.089 1.00 90.12 825 ALA A C 1
ATOM 6445 O O . ALA A 1 825 ? -40.902 34.762 -11.641 1.00 90.12 825 ALA A O 1
ATOM 6446 N N . PRO A 1 826 ? -42.490 34.576 -13.217 1.00 86.81 826 PRO A N 1
ATOM 6447 C CA . PRO A 1 826 ? -41.978 35.692 -14.021 1.00 86.81 826 PRO A CA 1
ATOM 6448 C C . PRO A 1 826 ? -41.838 37.017 -13.257 1.00 86.81 826 PRO A C 1
ATOM 6450 O O . PRO A 1 826 ? -40.944 37.804 -13.553 1.00 86.81 826 PRO A O 1
ATOM 6453 N N . SER A 1 827 ? -42.675 37.269 -12.246 1.00 88.38 827 SER A N 1
ATOM 6454 C CA . SER A 1 827 ? -42.528 38.411 -11.332 1.00 88.38 827 SER A CA 1
ATOM 6455 C C . SER A 1 827 ? -41.253 38.319 -10.484 1.00 88.38 827 SER A C 1
ATOM 6457 O O . SER A 1 827 ? -40.538 39.307 -10.342 1.00 88.38 827 SER A O 1
ATOM 6459 N N . THR A 1 828 ? -40.933 37.128 -9.976 1.00 88.50 828 THR A N 1
ATOM 6460 C CA . THR A 1 828 ? -39.709 36.842 -9.216 1.00 88.50 828 THR A CA 1
ATOM 6461 C C . THR A 1 828 ? -38.467 36.924 -10.102 1.00 88.50 828 THR A C 1
ATOM 6463 O O . THR A 1 828 ? -37.478 37.529 -9.702 1.00 88.50 828 THR A O 1
ATOM 6466 N N . HIS A 1 829 ? -38.519 36.402 -11.333 1.00 89.19 829 HIS A N 1
ATOM 6467 C CA . HIS A 1 829 ? -37.417 36.543 -12.296 1.00 89.19 829 HIS A CA 1
ATOM 6468 C C . HIS A 1 829 ? -37.162 38.014 -12.651 1.00 89.19 829 HIS A C 1
ATOM 6470 O O . HIS A 1 829 ? -36.015 38.451 -12.645 1.00 89.19 829 HIS A O 1
ATOM 6476 N N . ASN A 1 830 ? -38.214 38.820 -12.837 1.00 87.31 830 ASN A N 1
ATOM 6477 C CA . ASN A 1 830 ? -38.069 40.270 -13.003 1.00 87.31 830 ASN A CA 1
ATOM 6478 C C . ASN A 1 830 ? -37.469 40.956 -11.760 1.00 87.31 830 ASN A C 1
ATOM 6480 O O . ASN A 1 830 ? -36.646 41.856 -11.918 1.00 87.31 830 ASN A O 1
ATOM 6484 N N . ALA A 1 831 ? -37.822 40.540 -10.540 1.00 88.06 831 ALA A N 1
ATOM 6485 C CA . ALA A 1 831 ? -37.193 41.058 -9.320 1.00 88.06 831 ALA A CA 1
ATOM 6486 C C . ALA A 1 831 ? -35.683 40.740 -9.274 1.00 88.06 831 ALA A C 1
ATOM 6488 O O . ALA A 1 831 ? -34.885 41.613 -8.928 1.00 88.06 831 ALA A O 1
ATOM 6489 N N . ILE A 1 832 ? -35.288 39.538 -9.713 1.00 89.81 832 ILE A N 1
ATOM 6490 C CA . ILE A 1 832 ? -33.889 39.095 -9.831 1.00 89.81 832 ILE A CA 1
ATOM 6491 C C . ILE A 1 832 ? -33.117 39.926 -10.866 1.00 89.81 832 ILE A C 1
ATOM 6493 O O . ILE A 1 832 ? -32.082 40.494 -10.525 1.00 89.81 832 ILE A O 1
ATOM 6497 N N . GLN A 1 833 ? -33.624 40.079 -12.100 1.00 85.50 833 GLN A N 1
ATOM 6498 C CA . GLN A 1 833 ? -32.934 40.880 -13.131 1.00 85.50 833 GLN A CA 1
ATOM 6499 C C . GLN A 1 833 ? -32.805 42.367 -12.741 1.00 85.50 833 GLN A C 1
ATOM 6501 O O . GLN A 1 833 ? -31.900 43.051 -13.209 1.00 85.50 833 GLN A O 1
ATOM 6506 N N . ASN A 1 834 ? -33.684 42.868 -11.864 1.00 85.81 834 ASN A N 1
ATOM 6507 C CA . ASN A 1 834 ? -33.629 44.227 -11.314 1.00 85.81 834 ASN A CA 1
ATOM 6508 C C . ASN A 1 834 ? -32.922 44.310 -9.945 1.00 85.81 834 ASN A C 1
ATOM 6510 O O . ASN A 1 834 ? -33.072 45.311 -9.241 1.00 85.81 834 ASN A O 1
ATOM 6514 N N . ALA A 1 835 ? -32.174 43.267 -9.567 1.00 85.12 835 ALA A N 1
ATOM 6515 C CA . ALA A 1 835 ? -31.383 43.160 -8.342 1.00 85.12 835 ALA A CA 1
ATOM 6516 C C . ALA A 1 835 ? -32.131 43.533 -7.046 1.00 85.12 835 ALA A C 1
ATOM 6518 O O . ALA A 1 835 ? -31.555 44.100 -6.114 1.00 85.12 835 ALA A O 1
ATOM 6519 N N . GLN A 1 836 ? -33.418 43.188 -6.959 1.00 88.56 836 GLN A N 1
ATOM 6520 C CA . GLN A 1 836 ? -34.247 43.377 -5.761 1.00 88.56 836 GLN A CA 1
ATOM 6521 C C . GLN A 1 836 ? -33.966 42.271 -4.724 1.00 88.56 836 GLN A C 1
ATOM 6523 O O . GLN A 1 836 ? -34.874 41.607 -4.224 1.00 88.56 836 GLN A O 1
ATOM 6528 N N . LEU A 1 837 ? -32.677 42.051 -4.448 1.00 91.56 837 LEU A N 1
ATOM 6529 C CA . LEU A 1 837 ? -32.161 41.026 -3.549 1.00 91.56 837 LEU A CA 1
ATOM 6530 C C . LEU A 1 837 ? -32.041 41.587 -2.126 1.00 91.56 837 LEU A C 1
ATOM 6532 O O . LEU A 1 837 ? -31.497 42.675 -1.907 1.00 91.56 837 LEU A O 1
ATOM 6536 N N . ALA A 1 838 ? -32.531 40.820 -1.157 1.00 90.44 838 ALA A N 1
ATOM 6537 C CA . ALA A 1 838 ? -32.428 41.101 0.266 1.00 90.44 838 ALA A CA 1
ATOM 6538 C C . ALA A 1 838 ? -31.508 40.093 0.958 1.00 90.44 838 ALA A C 1
ATOM 6540 O O . ALA A 1 838 ? -31.536 38.906 0.635 1.00 90.44 838 ALA A O 1
ATOM 6541 N N . LEU A 1 839 ? -30.713 40.560 1.921 1.00 93.06 839 LEU A N 1
ATOM 6542 C CA . LEU A 1 839 ? -29.845 39.701 2.725 1.00 93.06 839 LEU A CA 1
ATOM 6543 C C . LEU A 1 839 ? -30.656 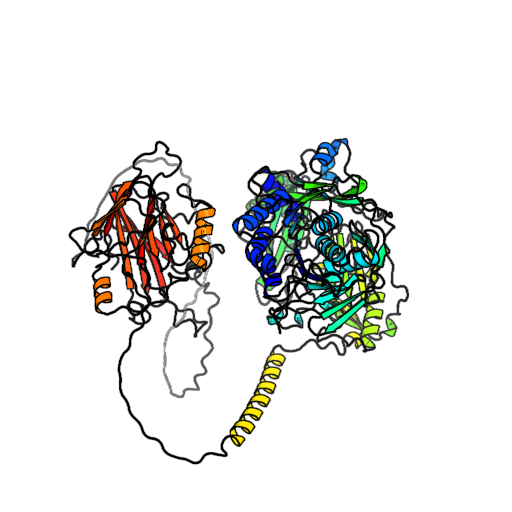38.947 3.791 1.00 93.06 839 LEU A C 1
ATOM 6545 O O . LEU A 1 839 ? -31.418 39.546 4.550 1.00 93.06 839 LEU A O 1
ATOM 6549 N N . LEU A 1 840 ? -30.462 37.632 3.871 1.00 91.44 840 LEU A N 1
ATOM 6550 C CA . LEU A 1 840 ? -31.015 36.764 4.905 1.00 91.44 840 LEU A CA 1
ATOM 6551 C C . LEU A 1 840 ? -30.029 36.638 6.069 1.00 91.44 840 LEU A C 1
ATOM 6553 O O . LEU A 1 840 ? -28.884 36.223 5.895 1.00 91.44 840 LEU A O 1
ATOM 6557 N N . ARG A 1 841 ? -30.493 36.941 7.285 1.00 88.44 841 ARG A N 1
ATOM 6558 C CA . ARG A 1 841 ? -29.705 36.753 8.508 1.00 88.44 841 ARG A CA 1
ATOM 6559 C C . ARG A 1 841 ? -29.496 35.260 8.790 1.00 88.44 841 ARG A C 1
ATOM 6561 O O . ARG A 1 841 ? -30.460 34.544 9.057 1.00 88.44 841 ARG A O 1
ATOM 6568 N N . ALA A 1 842 ? -28.241 34.813 8.783 1.00 89.06 842 ALA A N 1
ATOM 6569 C CA . ALA A 1 842 ? -27.869 33.464 9.208 1.00 89.06 842 ALA A CA 1
ATOM 6570 C C . ALA A 1 842 ? -28.065 33.271 10.731 1.00 89.06 842 ALA A C 1
ATOM 6572 O O . ALA A 1 842 ? -27.886 34.234 11.482 1.00 89.06 842 ALA A O 1
ATOM 6573 N N . PRO A 1 843 ? -28.361 32.051 11.225 1.00 87.62 843 PRO A N 1
ATOM 6574 C CA . PRO A 1 843 ? -28.502 31.782 12.662 1.00 87.62 843 PRO A CA 1
ATOM 6575 C C . PRO A 1 843 ? -27.250 32.084 13.500 1.00 87.62 843 PRO A C 1
ATOM 6577 O O . PRO A 1 843 ? -27.374 32.416 14.675 1.00 87.62 843 PRO A O 1
ATOM 6580 N N . SER A 1 844 ? -26.058 31.990 12.905 1.00 85.81 844 SER A N 1
ATOM 6581 C CA . SER A 1 844 ? -24.767 32.306 13.532 1.00 85.81 844 SER A CA 1
ATOM 6582 C C . SER A 1 844 ? -24.404 33.799 13.507 1.00 85.81 844 SER A C 1
ATOM 6584 O O . SER A 1 844 ? -23.501 34.213 14.231 1.00 85.81 844 SER A O 1
ATOM 6586 N N . PHE A 1 845 ? -25.104 34.622 12.716 1.00 92.69 845 PHE A N 1
ATOM 6587 C CA . PHE A 1 845 ? -24.717 36.013 12.470 1.00 92.69 845 PHE A CA 1
ATOM 6588 C C . PHE A 1 845 ? -25.035 36.929 13.665 1.00 92.69 845 PHE A C 1
ATOM 6590 O O . PHE A 1 845 ? -26.202 37.149 14.025 1.00 92.69 845 PHE A O 1
ATOM 6597 N N . VAL A 1 846 ? -23.988 37.538 14.230 1.00 92.69 846 VAL A N 1
ATOM 6598 C CA . VAL A 1 846 ? -24.053 38.486 15.352 1.00 92.69 846 VAL A CA 1
ATOM 6599 C C . VAL A 1 846 ? -23.699 39.891 14.855 1.00 92.69 846 VAL A C 1
ATOM 6601 O O . VAL A 1 846 ? -22.535 40.286 14.818 1.00 92.69 846 VAL A O 1
ATOM 6604 N N . GLY A 1 847 ? -24.718 40.658 14.468 1.00 92.44 847 GLY A N 1
ATOM 6605 C CA . GLY A 1 847 ? -24.539 41.993 13.902 1.00 92.44 847 GLY A CA 1
ATOM 6606 C C . GLY A 1 847 ? -25.832 42.663 13.437 1.00 92.44 847 GLY A C 1
ATOM 6607 O O . GLY A 1 847 ? -26.936 42.156 13.678 1.00 92.44 847 GLY A O 1
ATOM 6608 N N . ASP A 1 848 ? -25.650 43.765 12.710 1.00 94.12 848 ASP A N 1
ATOM 6609 C CA . ASP A 1 848 ? -26.677 44.579 12.062 1.00 94.12 848 ASP A CA 1
ATOM 6610 C C . ASP A 1 848 ? -26.624 44.408 10.534 1.00 94.12 848 ASP A C 1
ATOM 6612 O O . ASP A 1 848 ? -25.556 44.463 9.920 1.00 94.12 848 ASP A O 1
ATOM 6616 N N . ILE A 1 849 ? -27.796 44.265 9.911 1.00 95.00 849 ILE A N 1
ATOM 6617 C CA . ILE A 1 849 ? -27.986 44.274 8.453 1.00 95.00 849 ILE A CA 1
ATOM 6618 C C . ILE A 1 849 ? -29.016 45.366 8.147 1.00 95.00 849 ILE A C 1
ATOM 6620 O O . ILE A 1 849 ? -30.173 45.262 8.552 1.00 95.00 849 ILE A O 1
ATOM 6624 N N . MET A 1 850 ? -28.589 46.429 7.466 1.00 95.06 850 MET A N 1
ATOM 6625 C CA . MET A 1 850 ? -29.364 47.657 7.269 1.00 95.06 850 MET A CA 1
ATOM 6626 C C . MET A 1 850 ? -29.608 47.915 5.771 1.00 95.06 850 MET A C 1
ATOM 6628 O O . MET A 1 850 ? -28.645 48.220 5.055 1.00 95.06 850 MET A O 1
ATOM 6632 N N . PRO A 1 851 ? -30.859 47.849 5.274 1.00 91.88 851 PRO A N 1
ATOM 6633 C CA . PRO A 1 851 ? -31.165 48.230 3.898 1.00 91.88 851 PRO A CA 1
ATOM 6634 C C . PRO A 1 851 ? -30.905 49.723 3.692 1.00 91.88 851 PRO A C 1
ATOM 6636 O O . PRO A 1 851 ? -31.148 50.532 4.590 1.00 91.88 851 PRO A O 1
ATOM 6639 N N . GLN A 1 852 ? -30.414 50.090 2.512 1.00 93.00 852 GLN A N 1
ATOM 6640 C CA . GLN A 1 852 ? -30.201 51.483 2.118 1.00 93.00 852 GLN A CA 1
ATOM 6641 C C . GLN A 1 852 ? -31.290 51.939 1.121 1.00 93.00 852 GLN A C 1
ATOM 6643 O O . GLN A 1 852 ? -32.036 51.104 0.609 1.00 93.00 852 GLN A O 1
ATOM 6648 N N . PRO A 1 853 ? -31.421 53.247 0.813 1.00 84.94 853 PRO A N 1
ATOM 6649 C CA . PRO A 1 853 ? -32.494 53.769 -0.049 1.00 84.94 853 PRO A CA 1
ATOM 6650 C C . PRO A 1 853 ? -32.439 53.379 -1.541 1.00 84.94 853 PRO A C 1
ATOM 6652 O O . PRO A 1 853 ? -33.180 53.952 -2.336 1.00 84.94 853 PRO A O 1
ATOM 6655 N N . GLN A 1 854 ? -31.552 52.465 -1.945 1.00 84.50 854 GLN A N 1
ATOM 6656 C CA . GLN A 1 854 ? -31.436 51.956 -3.314 1.00 84.50 854 GLN A CA 1
ATOM 6657 C C . GLN A 1 854 ? -31.495 50.422 -3.300 1.00 84.50 854 GLN A C 1
ATOM 6659 O O . GLN A 1 854 ? -30.941 49.794 -2.397 1.00 84.50 854 GLN A O 1
ATOM 6664 N N . ALA A 1 855 ? -32.117 49.795 -4.308 1.00 81.81 855 ALA A N 1
ATOM 6665 C CA . ALA A 1 855 ? -32.204 48.331 -4.358 1.00 81.81 855 ALA A CA 1
ATOM 6666 C C . ALA A 1 855 ? -30.826 47.688 -4.349 1.00 81.81 855 ALA A C 1
ATOM 6668 O O . ALA A 1 855 ? -29.892 48.175 -4.989 1.00 81.81 855 ALA A O 1
ATOM 6669 N N . GLY A 1 856 ? -30.734 46.566 -3.644 1.00 84.12 856 GLY A N 1
ATOM 6670 C CA . GLY A 1 856 ? -29.515 45.783 -3.577 1.00 84.12 856 GLY A CA 1
ATOM 6671 C C . GLY A 1 856 ? -28.363 46.463 -2.836 1.00 84.12 856 GLY A C 1
ATOM 6672 O O . GLY A 1 856 ? -27.310 45.842 -2.739 1.00 84.12 856 GLY A O 1
ATOM 6673 N N . HIS A 1 857 ? -28.542 47.679 -2.301 1.00 94.25 857 HIS A N 1
ATOM 6674 C CA . HIS A 1 857 ? -27.563 48.348 -1.446 1.00 94.25 857 HIS A CA 1
ATOM 6675 C C . HIS A 1 857 ? -27.872 48.031 0.019 1.00 94.25 857 HIS A C 1
ATOM 6677 O O . HIS A 1 857 ? -28.916 48.413 0.556 1.00 94.25 857 HIS A O 1
ATOM 6683 N N . TRP A 1 858 ? -26.957 47.318 0.669 1.00 96.00 858 TRP A N 1
ATOM 6684 C CA . TRP A 1 858 ? -27.072 46.929 2.074 1.00 96.00 858 TRP A CA 1
ATOM 6685 C C . TRP A 1 858 ? -25.808 47.317 2.829 1.00 96.00 858 TRP A C 1
ATOM 6687 O O . TRP A 1 858 ? -24.702 47.106 2.339 1.00 96.00 858 TRP A O 1
ATOM 6697 N N . LYS A 1 859 ? -25.965 47.839 4.047 1.00 96.31 859 LYS A N 1
ATOM 6698 C CA . LYS A 1 859 ? -24.859 48.101 4.973 1.00 96.31 859 LYS A CA 1
ATOM 6699 C C . LYS A 1 859 ? -24.857 47.043 6.068 1.00 96.31 859 LYS A C 1
ATOM 6701 O O . LYS A 1 859 ? -25.893 46.803 6.688 1.00 96.31 859 LYS A O 1
ATOM 6706 N N . VAL A 1 860 ? -23.708 46.423 6.304 1.00 96.19 860 VAL A N 1
ATOM 6707 C CA . VAL A 1 860 ? -23.548 45.311 7.246 1.00 96.19 860 VAL A CA 1
ATOM 6708 C C . VAL A 1 860 ? -22.454 45.644 8.255 1.00 96.19 860 VAL A C 1
ATOM 6710 O O . VAL A 1 860 ? -21.413 46.204 7.905 1.00 96.19 860 VAL A O 1
ATOM 6713 N N . ARG A 1 861 ? -22.707 45.296 9.516 1.00 94.00 861 ARG A N 1
ATOM 6714 C CA . ARG A 1 861 ? -21.758 45.386 10.628 1.00 94.00 861 ARG A CA 1
ATOM 6715 C C . ARG A 1 861 ? -21.850 44.121 11.466 1.00 94.00 861 ARG A C 1
ATOM 6717 O O . ARG A 1 861 ? -22.954 43.744 11.848 1.00 94.00 861 ARG A O 1
ATOM 6724 N N . THR A 1 862 ? -20.722 43.525 11.825 1.00 93.75 862 THR A N 1
ATOM 6725 C CA . THR A 1 862 ? -20.661 42.448 12.826 1.00 93.75 862 THR A CA 1
ATOM 6726 C C . THR A 1 862 ? -20.110 42.944 14.162 1.00 93.75 862 THR A C 1
ATOM 6728 O O . THR A 1 862 ? -19.411 43.958 14.243 1.00 93.75 862 THR A O 1
ATOM 6731 N N . HIS A 1 863 ? -20.419 42.218 15.234 1.00 88.19 863 HIS A N 1
ATOM 6732 C CA . HIS A 1 863 ? -19.709 42.345 16.505 1.00 88.19 863 HIS A CA 1
ATOM 6733 C C . HIS A 1 863 ? -18.400 41.533 16.481 1.00 88.19 863 HIS A C 1
ATOM 6735 O O . HIS A 1 863 ? -18.345 40.520 15.788 1.00 88.19 863 HIS A O 1
ATOM 6741 N N . PRO A 1 864 ? -17.375 41.892 17.284 1.00 82.38 864 PRO A N 1
ATOM 6742 C CA . PRO A 1 864 ? -16.117 41.138 17.363 1.00 82.38 864 PRO A CA 1
ATOM 6743 C C . PRO A 1 864 ? -16.263 39.653 17.726 1.00 82.38 864 PRO A C 1
ATOM 6745 O O . PRO A 1 864 ? -15.398 38.860 17.394 1.00 82.38 864 PRO A O 1
ATOM 6748 N N . ASN A 1 865 ? -17.365 39.256 18.371 1.00 84.81 865 ASN A N 1
ATOM 6749 C CA . ASN A 1 865 ? -17.675 37.862 18.701 1.00 84.81 865 ASN A CA 1
ATOM 6750 C C . ASN A 1 865 ? -18.546 37.142 17.647 1.00 84.81 865 ASN A C 1
ATOM 6752 O O . ASN A 1 865 ? -19.108 36.084 17.944 1.00 84.81 865 ASN A O 1
ATOM 6756 N N . CYS A 1 866 ? -18.711 37.705 16.445 1.00 88.25 866 CYS A N 1
ATOM 6757 C CA . CYS A 1 866 ? -19.389 37.023 15.348 1.00 88.25 866 CYS A CA 1
ATOM 6758 C C . CYS A 1 866 ? -18.508 35.884 14.825 1.00 88.25 866 CYS A C 1
ATOM 6760 O O . CYS A 1 866 ? -17.457 36.128 14.239 1.00 88.25 866 CYS A O 1
ATOM 6762 N N . ARG A 1 867 ? -18.960 34.643 15.016 1.00 88.25 867 ARG A N 1
ATOM 6763 C CA . ARG A 1 867 ? -18.362 33.470 14.368 1.00 88.25 867 ARG A CA 1
ATOM 6764 C C . ARG A 1 867 ? -18.749 33.405 12.892 1.00 88.25 867 ARG A C 1
ATOM 6766 O O . ARG A 1 867 ? -19.736 34.025 12.476 1.00 88.25 867 ARG A O 1
ATOM 6773 N N . ASP A 1 868 ? -18.005 32.589 12.161 1.00 91.56 868 ASP A N 1
ATOM 6774 C CA . ASP A 1 868 ? -18.171 32.229 10.757 1.00 91.56 868 ASP A CA 1
ATOM 6775 C C . ASP A 1 868 ? -19.640 32.149 10.347 1.00 91.56 868 ASP A C 1
ATOM 6777 O O . ASP A 1 868 ? -20.438 31.356 10.860 1.00 91.56 868 ASP A O 1
ATOM 6781 N N . SER A 1 869 ? -20.018 33.043 9.441 1.00 93.56 869 SER A N 1
ATOM 6782 C CA . SER A 1 869 ? -21.402 33.218 9.022 1.00 93.56 869 SER A CA 1
ATOM 6783 C C . SER A 1 869 ? -21.479 33.552 7.540 1.00 93.56 869 SER A C 1
ATOM 6785 O O . SER A 1 869 ? -21.023 34.613 7.126 1.00 93.56 869 SER A O 1
ATOM 6787 N N . SER A 1 870 ? -22.114 32.688 6.746 1.00 95.50 870 SER A N 1
ATOM 6788 C CA . SER A 1 870 ? -22.516 33.021 5.374 1.00 95.50 870 SER A CA 1
ATOM 6789 C C . SER A 1 870 ? -23.874 33.715 5.375 1.00 95.50 870 SER A C 1
ATOM 6791 O O . SER A 1 870 ? -24.898 33.099 5.673 1.00 95.50 870 SER A O 1
ATOM 6793 N N . ILE A 1 871 ? -23.890 34.992 5.005 1.00 96.06 871 ILE A N 1
ATOM 6794 C CA . ILE A 1 871 ? -25.094 35.776 4.725 1.00 96.06 871 ILE A CA 1
ATOM 6795 C C . ILE A 1 871 ? -25.476 35.523 3.262 1.00 96.06 871 ILE A C 1
ATOM 6797 O O . ILE A 1 871 ? -24.752 35.940 2.358 1.00 96.06 871 ILE A O 1
ATOM 6801 N N . LEU A 1 872 ? -26.594 34.838 3.016 1.00 94.88 872 LEU A N 1
ATOM 6802 C CA . LEU A 1 872 ? -27.107 34.597 1.662 1.00 94.88 872 LEU A CA 1
ATOM 6803 C C . LEU A 1 872 ? -28.149 35.649 1.268 1.00 94.88 872 LEU A C 1
ATOM 6805 O O . LEU A 1 872 ? -28.762 36.301 2.111 1.00 94.88 872 LEU A O 1
ATOM 6809 N N . THR A 1 873 ? -28.387 35.781 -0.030 1.00 95.56 873 THR A N 1
ATOM 6810 C CA . THR A 1 873 ? -29.530 36.523 -0.581 1.00 95.56 873 THR A CA 1
ATOM 6811 C C . THR A 1 873 ? -30.831 35.708 -0.518 1.00 95.56 873 THR A C 1
ATOM 6813 O O . THR A 1 873 ? -30.819 34.484 -0.413 1.00 95.56 873 THR A O 1
ATOM 6816 N N . ASN A 1 874 ? -31.984 36.381 -0.565 1.00 93.19 874 ASN A N 1
ATOM 6817 C CA . ASN A 1 874 ? -33.311 35.751 -0.503 1.00 93.19 874 ASN A CA 1
ATOM 6818 C C . ASN A 1 874 ? -33.809 35.167 -1.839 1.00 93.19 874 ASN A C 1
ATOM 6820 O O . ASN A 1 874 ? -34.830 34.483 -1.859 1.00 93.19 874 ASN A O 1
ATOM 6824 N N . LEU A 1 875 ? -33.132 35.481 -2.944 1.00 94.25 875 LEU A N 1
ATOM 6825 C CA . LEU A 1 875 ? -33.430 35.043 -4.306 1.00 94.25 875 LEU A CA 1
ATOM 6826 C C . LEU A 1 875 ? -32.099 34.798 -5.041 1.00 94.25 875 LEU A C 1
ATOM 6828 O O . LEU A 1 875 ? -31.134 35.513 -4.762 1.00 94.25 875 LEU A O 1
ATOM 6832 N N . PRO A 1 876 ? -32.032 33.833 -5.975 1.00 95.06 876 PRO A N 1
ATOM 6833 C CA . PRO A 1 876 ? -30.814 33.569 -6.732 1.00 95.06 876 PRO A CA 1
ATOM 6834 C C . PRO A 1 876 ? -30.509 34.717 -7.704 1.00 95.06 876 PRO A C 1
ATOM 6836 O O . PRO A 1 876 ? -31.415 35.418 -8.148 1.00 95.06 876 PRO A O 1
ATOM 6839 N N . MET A 1 877 ? -29.242 34.880 -8.085 1.00 94.31 877 MET A N 1
ATOM 6840 C CA . MET A 1 877 ? -28.824 35.816 -9.142 1.00 94.31 877 MET A CA 1
ATOM 6841 C C . MET A 1 877 ? -28.729 35.133 -10.521 1.00 94.31 877 MET A C 1
ATOM 6843 O O . MET A 1 877 ? -28.882 35.792 -11.553 1.00 94.31 877 MET A O 1
ATOM 6847 N N . TYR A 1 878 ? -28.529 33.812 -10.536 1.00 94.81 878 TYR A N 1
ATOM 6848 C CA . TYR A 1 878 ? -28.679 32.930 -11.698 1.00 94.81 878 TYR A CA 1
ATOM 6849 C C . TYR A 1 878 ? -29.659 31.819 -11.331 1.00 94.81 878 TYR A C 1
ATOM 6851 O O . TYR A 1 878 ? -29.418 31.111 -10.354 1.00 94.81 878 TYR A O 1
ATOM 6859 N N . SER A 1 879 ? -30.731 31.639 -12.105 1.00 94.25 879 SER A N 1
ATOM 6860 C CA . SER A 1 879 ? -31.545 30.427 -12.011 1.00 94.25 879 SER A CA 1
ATOM 6861 C C . SER A 1 879 ? -31.273 29.497 -13.187 1.00 94.25 879 SER A C 1
ATOM 6863 O O . SER A 1 879 ? -31.417 29.891 -14.348 1.00 94.25 879 SER A O 1
ATOM 6865 N N . ALA A 1 880 ? -30.949 28.236 -12.894 1.00 92.19 880 ALA A N 1
ATOM 6866 C CA . ALA A 1 880 ? -30.634 27.228 -13.904 1.00 92.19 880 ALA A CA 1
ATOM 6867 C C . ALA A 1 880 ? -31.824 26.954 -14.841 1.00 92.19 880 ALA A C 1
ATOM 6869 O O . ALA A 1 880 ? -31.635 26.722 -16.035 1.00 92.19 880 ALA A O 1
ATOM 6870 N N . LEU A 1 881 ? -33.064 27.058 -14.342 1.00 91.00 881 LEU A N 1
ATOM 6871 C CA . LEU A 1 881 ? -34.274 26.914 -15.164 1.00 91.00 881 LEU A CA 1
ATOM 6872 C C . LEU A 1 881 ? -34.716 28.201 -15.871 1.00 91.00 881 LEU A C 1
ATOM 6874 O O . LEU A 1 881 ? -35.605 28.129 -16.723 1.00 91.00 881 LEU A O 1
ATOM 6878 N N . ALA A 1 882 ? -34.150 29.367 -15.550 1.00 90.00 882 ALA A N 1
ATOM 6879 C CA . ALA A 1 882 ? -34.551 30.639 -16.153 1.00 90.00 882 ALA A CA 1
ATOM 6880 C C . ALA A 1 882 ? -33.498 31.196 -17.120 1.00 90.00 882 ALA A C 1
ATOM 6882 O O . ALA A 1 882 ? -33.824 31.505 -18.269 1.00 90.00 882 ALA A O 1
ATOM 6883 N N . ASP A 1 883 ? -32.250 31.290 -16.666 1.00 91.44 883 ASP A N 1
ATOM 6884 C CA . ASP A 1 883 ? -31.196 32.085 -17.296 1.00 91.44 883 ASP A CA 1
ATOM 6885 C C . ASP A 1 883 ? -30.191 31.264 -18.131 1.00 91.44 883 ASP A C 1
ATOM 6887 O O . ASP A 1 883 ? -29.344 31.859 -18.796 1.00 91.44 883 ASP A O 1
ATOM 6891 N N . THR A 1 884 ? -30.265 29.923 -18.118 1.00 91.31 884 THR A N 1
ATOM 6892 C CA . THR A 1 884 ? -29.252 29.050 -18.748 1.00 91.31 884 THR A CA 1
ATOM 6893 C C . THR A 1 884 ? -29.006 29.351 -20.246 1.00 91.31 884 THR A C 1
ATOM 6895 O O . THR A 1 884 ? -29.940 29.260 -21.058 1.00 91.31 884 THR A O 1
ATOM 6898 N N . PRO A 1 885 ? -27.745 29.626 -20.653 1.00 90.75 885 PRO A N 1
ATOM 6899 C CA . PRO A 1 885 ? -27.335 29.804 -22.049 1.00 90.75 885 PRO A CA 1
ATOM 6900 C C . PRO A 1 885 ? -27.736 28.671 -22.998 1.00 90.75 885 PRO A C 1
ATOM 6902 O O . PRO A 1 885 ? -27.981 28.931 -24.175 1.00 90.75 885 PRO A O 1
ATOM 6905 N N . LEU A 1 886 ? -27.867 27.430 -22.509 1.00 86.81 886 LEU A N 1
ATOM 6906 C CA . LEU A 1 886 ? -28.309 26.288 -23.323 1.00 86.81 886 LEU A CA 1
ATOM 6907 C C . LEU A 1 886 ? -29.751 26.433 -23.834 1.00 86.81 886 LEU A C 1
ATOM 6909 O O . LEU A 1 886 ? -30.109 25.813 -24.833 1.00 86.81 886 LEU A O 1
ATOM 6913 N N . ARG A 1 887 ? -30.571 27.256 -23.167 1.00 86.38 887 ARG A N 1
ATOM 6914 C CA . ARG A 1 887 ? -31.974 27.511 -23.527 1.00 86.38 887 ARG A CA 1
ATOM 6915 C C . ARG A 1 887 ? -32.219 28.936 -24.021 1.00 86.38 887 ARG A C 1
ATOM 6917 O O . ARG A 1 887 ? -33.107 29.149 -24.840 1.00 86.38 887 ARG A O 1
ATOM 6924 N N . THR A 1 888 ? -31.484 29.921 -23.506 1.00 87.88 888 THR A N 1
ATOM 6925 C CA . THR A 1 888 ? -31.598 31.323 -23.948 1.00 87.88 888 THR A CA 1
ATOM 6926 C C . THR A 1 888 ? -30.789 31.604 -25.216 1.00 87.88 888 THR A C 1
ATOM 6928 O O . THR A 1 888 ? -31.060 32.591 -25.896 1.00 87.88 888 THR A O 1
ATOM 6931 N N . HIS A 1 889 ? -29.791 30.765 -25.522 1.00 84.62 889 HIS A N 1
ATOM 6932 C CA . HIS A 1 889 ? -28.758 30.995 -26.539 1.00 84.62 889 HIS A CA 1
ATOM 6933 C C . HIS A 1 889 ? -28.038 32.346 -26.390 1.00 84.62 889 HIS A C 1
ATOM 6935 O O . HIS A 1 889 ? -27.543 32.904 -27.369 1.00 84.62 889 HIS A O 1
ATOM 6941 N N . GLN A 1 890 ? -27.977 32.880 -25.167 1.00 86.50 890 GLN A N 1
ATOM 6942 C CA . GLN A 1 890 ? -27.289 34.120 -24.814 1.00 86.50 890 GLN A CA 1
ATOM 6943 C C . GLN A 1 890 ? -26.405 33.878 -23.582 1.00 86.50 890 GLN A C 1
ATOM 6945 O O . GLN A 1 890 ? -26.852 33.199 -22.655 1.00 86.50 890 GLN A O 1
ATOM 6950 N N . PRO A 1 891 ? -25.173 34.419 -23.532 1.00 90.69 891 PRO A N 1
ATOM 6951 C CA . PRO A 1 891 ? -24.372 34.404 -22.316 1.00 90.69 891 PRO A CA 1
ATOM 6952 C C . PRO A 1 891 ? -25.091 35.094 -21.152 1.00 90.69 891 PRO A C 1
ATOM 6954 O O . PRO A 1 891 ? -25.805 36.082 -21.345 1.00 90.69 891 PRO A O 1
ATOM 6957 N N . LYS A 1 892 ? -24.870 34.599 -19.936 1.00 93.31 892 LYS A N 1
ATOM 6958 C CA . LYS A 1 892 ? -25.399 35.177 -18.699 1.00 93.31 892 LYS A CA 1
ATOM 6959 C C . LYS A 1 892 ? -24.250 35.386 -17.727 1.00 93.31 892 LYS A C 1
ATOM 6961 O O . LYS A 1 892 ? -23.619 34.420 -17.318 1.00 93.31 892 LYS A O 1
ATOM 6966 N N . THR A 1 893 ? -24.035 36.625 -17.305 1.00 94.94 893 THR A N 1
ATOM 6967 C CA . THR A 1 893 ? -23.089 36.940 -16.231 1.00 94.94 893 THR A CA 1
ATOM 6968 C C . THR A 1 893 ? -23.843 37.350 -14.974 1.00 94.94 893 THR A C 1
ATOM 6970 O O . THR A 1 893 ? -24.815 38.109 -15.033 1.00 94.94 893 THR A O 1
ATOM 6973 N N . ILE A 1 894 ? -23.397 36.821 -13.839 1.00 95.69 894 ILE A N 1
ATOM 6974 C CA . ILE A 1 894 ? -23.777 37.244 -12.491 1.00 95.69 894 ILE A CA 1
ATOM 6975 C C . ILE A 1 894 ? -22.558 37.857 -11.813 1.00 95.69 894 ILE A C 1
ATOM 6977 O O . ILE A 1 894 ? -21.436 37.421 -12.054 1.00 95.69 894 ILE A O 1
ATOM 6981 N N . TYR A 1 895 ? -22.765 38.888 -11.004 1.00 96.75 895 TYR A N 1
ATOM 6982 C CA . TYR A 1 895 ? -21.696 39.624 -10.336 1.00 96.75 895 TYR A CA 1
ATOM 6983 C C . TYR A 1 895 ? -22.273 40.424 -9.170 1.00 96.75 895 TYR A C 1
ATOM 6985 O O . TYR A 1 895 ? -23.421 40.863 -9.227 1.00 96.75 895 TYR A O 1
ATOM 6993 N N . PHE A 1 896 ? -21.475 40.645 -8.133 1.00 97.19 896 PHE A N 1
ATOM 6994 C CA . PHE A 1 896 ? -21.722 41.685 -7.139 1.00 97.19 896 PHE A CA 1
ATOM 6995 C C . PHE A 1 896 ? -20.400 42.172 -6.548 1.00 97.19 896 PHE A C 1
ATOM 6997 O O . PHE A 1 896 ? -19.381 41.485 -6.624 1.00 97.19 896 PHE A O 1
ATOM 7004 N N . GLU A 1 897 ? -20.430 43.347 -5.928 1.00 96.56 897 GLU A N 1
ATOM 7005 C CA . GLU A 1 897 ? -19.287 43.900 -5.204 1.00 96.56 897 GLU A CA 1
ATOM 7006 C C . GLU A 1 897 ? -19.692 44.447 -3.839 1.00 96.56 897 GLU A C 1
ATOM 7008 O O . GLU A 1 897 ? -20.838 44.849 -3.619 1.00 96.56 897 GLU A O 1
ATOM 7013 N N . LEU A 1 898 ? -18.735 44.456 -2.916 1.00 96.69 898 LEU A N 1
ATOM 7014 C CA . LEU A 1 898 ? -18.828 45.120 -1.628 1.00 96.69 898 LEU A CA 1
ATOM 7015 C C . LEU A 1 898 ? -17.638 46.047 -1.406 1.00 96.69 898 LEU A C 1
ATOM 7017 O O . LEU A 1 898 ? -16.526 45.805 -1.869 1.00 96.69 898 LEU A O 1
ATOM 7021 N N . LYS A 1 899 ? -17.883 47.119 -0.664 1.00 97.25 899 LYS A N 1
ATOM 7022 C CA . LYS A 1 899 ? -16.882 48.064 -0.201 1.00 97.25 899 LYS A CA 1
ATOM 7023 C C . LYS A 1 899 ? -16.588 47.817 1.268 1.00 97.25 899 LYS A C 1
ATOM 7025 O O . LYS A 1 899 ? -17.464 47.999 2.117 1.00 97.25 899 LYS A O 1
ATOM 7030 N N . VAL A 1 900 ? -15.348 47.449 1.566 1.00 95.31 900 VAL A N 1
ATOM 7031 C CA . VAL A 1 900 ? -14.857 47.290 2.935 1.00 95.31 900 VAL A CA 1
ATOM 7032 C C . VAL A 1 900 ? -14.710 48.675 3.559 1.00 95.31 900 VAL A C 1
ATOM 7034 O O . VAL A 1 900 ? -14.089 49.569 2.985 1.00 95.31 900 VAL A O 1
ATOM 7037 N N . THR A 1 901 ? -15.294 48.877 4.738 1.00 92.31 901 THR A N 1
ATOM 7038 C CA . THR A 1 901 ? -15.246 50.158 5.470 1.00 92.31 901 THR A CA 1
ATOM 7039 C C . THR A 1 901 ? -14.587 50.047 6.848 1.00 92.31 901 THR A C 1
ATOM 7041 O O . THR A 1 901 ? -14.249 51.071 7.438 1.00 92.31 901 THR A O 1
ATOM 7044 N N . GLY A 1 902 ? -14.339 48.827 7.334 1.00 82.94 902 GLY A N 1
ATOM 7045 C CA . GLY A 1 902 ? -13.537 48.551 8.524 1.00 82.94 902 GLY A CA 1
ATOM 7046 C C . GLY A 1 902 ? -13.380 47.052 8.791 1.00 82.94 902 GLY A C 1
ATOM 7047 O O . GLY A 1 902 ? -14.269 46.266 8.471 1.00 82.94 902 GLY A O 1
ATOM 7048 N N . THR A 1 903 ? -12.259 46.678 9.400 1.00 79.75 903 THR A N 1
ATOM 7049 C CA . THR A 1 903 ? -11.909 45.321 9.855 1.00 79.75 903 THR A CA 1
ATOM 7050 C C . THR A 1 903 ? -11.183 45.419 11.207 1.00 79.75 903 THR A C 1
ATOM 7052 O O . THR A 1 903 ? -10.698 46.494 11.569 1.00 79.75 903 THR A O 1
ATOM 7055 N N . GLY A 1 904 ? -11.129 44.327 11.979 1.00 70.00 904 GLY A N 1
ATOM 7056 C CA . GLY A 1 904 ? -10.263 44.211 13.164 1.00 70.00 904 GLY A CA 1
ATOM 7057 C C . GLY A 1 904 ? -10.652 45.077 14.372 1.00 70.00 904 GLY A C 1
ATOM 7058 O O . GLY A 1 904 ? -9.793 45.725 14.971 1.00 70.00 904 GLY A O 1
ATOM 7059 N N . ARG A 1 905 ? -11.935 45.121 14.767 1.00 58.28 905 ARG A N 1
ATOM 7060 C CA . ARG A 1 905 ? -12.402 45.921 15.928 1.00 58.28 905 ARG A CA 1
ATOM 7061 C C . ARG A 1 905 ? -12.054 45.338 17.323 1.00 58.28 905 ARG A C 1
ATOM 7063 O O . ARG A 1 905 ? -12.931 45.250 18.182 1.00 58.28 905 ARG A O 1
ATOM 7070 N N . GLY A 1 906 ? -10.764 45.080 17.566 1.00 45.88 906 GLY A N 1
ATOM 7071 C CA . GLY A 1 906 ? -10.127 44.983 18.893 1.00 45.88 906 GLY A CA 1
ATOM 7072 C C . GLY A 1 906 ? -9.717 43.574 19.348 1.00 45.88 906 GLY A C 1
ATOM 7073 O O . GLY A 1 906 ? -10.584 42.721 19.491 1.00 45.88 906 GLY A O 1
ATOM 7074 N N . GLY A 1 907 ? -8.424 43.373 19.664 1.00 40.28 907 GLY A N 1
ATOM 7075 C CA . GLY A 1 907 ? -7.901 42.066 20.118 1.00 40.28 907 GLY A CA 1
ATOM 7076 C C . GLY A 1 907 ? -6.487 42.031 20.737 1.00 40.28 907 GLY A C 1
ATOM 7077 O O . GLY A 1 907 ? -6.299 41.339 21.731 1.00 40.28 907 GLY A O 1
ATOM 7078 N N . LEU A 1 908 ? -5.521 42.830 20.250 1.00 45.12 908 LEU A N 1
ATOM 7079 C CA . LEU A 1 908 ? -4.099 42.805 20.687 1.00 45.12 908 LEU A CA 1
ATOM 7080 C C . LEU A 1 908 ? -3.338 41.486 20.396 1.00 45.12 908 LEU A C 1
ATOM 7082 O O . LEU A 1 908 ? -2.488 41.060 21.176 1.00 45.12 908 LEU A O 1
ATOM 7086 N N . SER A 1 909 ? -3.551 40.920 19.209 1.00 42.62 909 SER A N 1
ATOM 7087 C CA . SER A 1 909 ? -2.575 40.076 18.506 1.00 42.62 909 SER A CA 1
ATOM 7088 C C . SER A 1 909 ? -2.376 40.616 17.080 1.00 42.62 909 SER A C 1
ATOM 7090 O O . SER A 1 909 ? -3.149 41.458 16.618 1.00 42.62 909 SER A O 1
ATOM 7092 N N . LEU A 1 910 ? -1.309 40.189 16.405 1.00 44.03 910 LEU A N 1
ATOM 7093 C CA . LEU A 1 910 ? -1.072 40.434 14.973 1.00 44.03 910 LEU A CA 1
ATOM 7094 C C . LEU A 1 910 ? -0.573 39.165 14.252 1.00 44.03 910 LEU A C 1
ATOM 7096 O O . LEU A 1 910 ? -0.054 39.248 13.142 1.00 44.03 910 LEU A O 1
ATOM 7100 N N . GLU A 1 911 ? -0.709 38.007 14.907 1.00 44.62 911 GLU A N 1
ATOM 7101 C CA . GLU A 1 911 ? -0.218 36.699 14.446 1.00 44.62 911 GLU A CA 1
ATOM 7102 C C . GLU A 1 911 ? -1.366 35.756 14.026 1.00 44.62 911 GLU A C 1
ATOM 7104 O O . GLU A 1 911 ? -1.119 34.734 13.397 1.00 44.62 911 GLU A O 1
ATOM 7109 N N . GLU A 1 912 ? -2.620 36.145 14.287 1.00 50.06 912 GLU A N 1
ATOM 7110 C CA . GLU A 1 912 ? -3.845 35.542 13.744 1.00 50.06 912 GLU A CA 1
ATOM 7111 C C . GLU A 1 912 ? -4.769 36.666 13.233 1.00 50.06 912 GLU A C 1
ATOM 7113 O O . GLU A 1 912 ? -4.708 37.804 13.711 1.00 50.06 912 GLU A O 1
ATOM 7118 N N . ALA A 1 913 ? -5.625 36.382 12.247 1.00 56.28 913 ALA A N 1
ATOM 7119 C CA . ALA A 1 913 ? -6.562 37.372 11.715 1.00 56.28 913 ALA A CA 1
ATOM 7120 C C . ALA A 1 913 ? -7.851 37.425 12.556 1.00 56.28 913 ALA A C 1
ATOM 7122 O O . ALA A 1 913 ? -8.762 36.634 12.348 1.00 56.28 913 ALA A O 1
ATOM 7123 N N . ASP A 1 914 ? -7.969 38.402 13.461 1.00 69.88 914 ASP A N 1
ATOM 7124 C CA . ASP A 1 914 ? -9.139 38.576 14.350 1.00 69.88 914 ASP A CA 1
ATOM 7125 C C . ASP A 1 914 ? -10.486 38.856 13.626 1.00 69.88 914 ASP A C 1
ATOM 7127 O O . ASP A 1 914 ? -11.539 38.897 14.269 1.00 69.88 914 ASP A O 1
ATOM 7131 N N . ALA A 1 915 ? -10.489 39.145 12.315 1.00 82.12 915 ALA A N 1
ATOM 7132 C CA . ALA A 1 915 ? -11.701 39.452 11.544 1.00 82.12 915 ALA A CA 1
ATOM 7133 C C . ALA A 1 915 ? -11.490 39.378 10.020 1.00 82.12 915 ALA A C 1
ATOM 7135 O O . ALA A 1 915 ? -10.461 39.835 9.522 1.00 82.12 915 ALA A O 1
ATOM 7136 N N . GLY A 1 916 ? -12.514 38.950 9.272 1.00 90.25 916 GLY A N 1
ATOM 7137 C CA . GLY A 1 916 ? -12.455 38.844 7.811 1.00 90.25 916 GLY A CA 1
ATOM 7138 C C . GLY A 1 916 ? -13.815 38.878 7.103 1.00 90.25 916 GLY A C 1
ATOM 7139 O O . GLY A 1 916 ? -14.883 38.780 7.714 1.00 90.25 916 GLY A O 1
ATOM 7140 N N . ILE A 1 917 ? -13.758 39.063 5.781 1.00 95.19 917 ILE A N 1
ATOM 7141 C CA . ILE A 1 917 ? -14.903 39.085 4.858 1.00 95.19 917 ILE A CA 1
ATOM 7142 C C . ILE A 1 917 ? -14.568 38.171 3.679 1.00 95.19 917 ILE A C 1
ATOM 7144 O O . ILE A 1 917 ? -13.502 38.319 3.092 1.00 95.19 917 ILE A O 1
ATOM 7148 N N . ALA A 1 918 ? -15.488 37.297 3.279 1.00 96.44 918 ALA A N 1
ATOM 7149 C CA . ALA A 1 918 ? -15.369 36.483 2.072 1.00 96.44 918 ALA A CA 1
ATOM 7150 C C . ALA A 1 918 ? -16.516 36.780 1.093 1.00 96.44 918 ALA A C 1
ATOM 7152 O O . ALA A 1 918 ? -17.665 36.947 1.507 1.00 96.44 918 ALA A O 1
ATOM 7153 N N . VAL A 1 919 ? -16.227 36.822 -0.209 1.00 97.50 919 VAL A N 1
ATOM 7154 C CA . VAL A 1 919 ? -17.224 37.038 -1.278 1.00 97.50 919 VAL A CA 1
ATOM 7155 C C . VAL A 1 919 ? -17.368 35.784 -2.130 1.00 97.50 919 VAL A C 1
ATOM 7157 O O . VAL A 1 919 ? -16.365 35.232 -2.571 1.00 97.50 919 VAL A O 1
ATOM 7160 N N . GLY A 1 920 ? -18.598 35.321 -2.370 1.00 97.50 920 GLY A N 1
ATOM 7161 C CA . GLY A 1 920 ? -18.818 34.048 -3.055 1.00 97.50 920 GLY A CA 1
ATOM 7162 C C . GLY A 1 920 ? -20.211 33.828 -3.643 1.00 97.50 920 GLY A C 1
ATOM 7163 O O . GLY A 1 920 ? -21.115 34.656 -3.517 1.00 97.50 920 GLY A O 1
ATOM 7164 N N . PHE A 1 921 ? -20.376 32.661 -4.265 1.00 98.00 921 PHE A N 1
ATOM 7165 C CA . PHE A 1 921 ? -21.652 32.145 -4.761 1.00 98.00 921 PHE A CA 1
ATOM 7166 C C . PHE A 1 921 ? -21.910 30.751 -4.191 1.00 98.00 921 PHE A C 1
ATOM 7168 O O . PHE A 1 921 ? -20.980 29.963 -4.007 1.00 98.00 921 PHE A O 1
ATOM 7175 N N . ILE A 1 922 ? -23.180 30.465 -3.896 1.00 97.12 922 ILE A N 1
ATOM 7176 C CA . ILE A 1 922 ? -23.621 29.242 -3.222 1.00 97.12 922 ILE A CA 1
ATOM 7177 C C . ILE A 1 922 ? -24.871 28.672 -3.904 1.00 97.12 922 ILE A C 1
ATOM 7179 O O . ILE A 1 922 ? -25.849 29.392 -4.121 1.00 97.12 922 ILE A O 1
ATOM 7183 N N . ALA A 1 923 ? -24.862 27.365 -4.164 1.00 96.75 923 ALA A N 1
ATOM 7184 C CA . ALA A 1 923 ? -26.049 26.552 -4.394 1.00 96.75 923 ALA A CA 1
ATOM 7185 C C . ALA A 1 923 ? -26.595 26.056 -3.033 1.00 96.75 923 ALA A C 1
ATOM 7187 O O . ALA A 1 923 ? -25.854 25.434 -2.266 1.00 96.75 923 ALA A O 1
ATOM 7188 N N . PRO A 1 924 ? -27.860 26.338 -2.674 1.00 93.25 924 PRO A N 1
ATOM 7189 C CA . PRO A 1 924 ? -28.428 25.919 -1.397 1.00 93.25 924 PRO A CA 1
ATOM 7190 C C . PRO A 1 924 ? -28.845 24.431 -1.392 1.00 93.25 924 PRO A C 1
ATOM 7192 O O . PRO A 1 924 ? -29.090 23.852 -2.450 1.00 93.25 924 PRO A O 1
ATOM 7195 N N . PRO A 1 925 ? -28.987 23.807 -0.207 1.00 94.38 925 PRO A N 1
ATOM 7196 C CA . PRO A 1 925 ? -28.775 24.388 1.107 1.00 94.38 925 PRO A CA 1
ATOM 7197 C C . PRO A 1 925 ? -27.300 24.235 1.525 1.00 94.38 925 PRO A C 1
ATOM 7199 O O . PRO A 1 925 ? -26.621 23.260 1.188 1.00 94.38 925 PRO A O 1
ATOM 7202 N N . TYR A 1 926 ? -26.807 25.224 2.271 1.00 94.75 926 TYR A N 1
ATOM 7203 C CA . TYR A 1 926 ? -25.402 25.349 2.665 1.00 94.75 926 TYR A CA 1
ATOM 7204 C C . TYR A 1 926 ? -25.268 25.535 4.184 1.00 94.75 926 TYR A C 1
ATOM 7206 O O . TYR A 1 926 ? -26.111 26.228 4.766 1.00 94.75 926 TYR A O 1
ATOM 7214 N N . PRO A 1 927 ? -24.239 24.965 4.842 1.00 94.44 927 PRO A N 1
ATOM 7215 C CA . PRO A 1 927 ? -24.025 25.142 6.274 1.00 94.44 927 PRO A CA 1
ATOM 7216 C C . PRO A 1 927 ? -23.646 26.600 6.561 1.00 94.44 927 PRO A C 1
ATOM 7218 O O . PRO A 1 927 ? -22.487 26.988 6.474 1.00 94.44 927 PRO A O 1
ATOM 7221 N N . THR A 1 928 ? -24.620 27.441 6.919 1.00 93.44 928 THR A N 1
ATOM 7222 C CA . THR A 1 928 ? -24.413 28.900 7.043 1.00 93.44 928 THR A CA 1
ATOM 7223 C C . THR A 1 928 ? -23.478 29.319 8.183 1.00 93.44 928 THR A C 1
ATOM 7225 O O . THR A 1 928 ? -23.219 30.507 8.322 1.00 93.44 928 THR A O 1
ATOM 7228 N N . PHE A 1 929 ? -22.988 28.372 8.988 1.00 92.56 929 PHE A N 1
ATOM 7229 C CA . PHE A 1 929 ? -21.942 28.540 10.006 1.00 92.56 929 PHE A CA 1
ATOM 7230 C C . PHE A 1 929 ? -20.519 28.377 9.425 1.00 92.56 929 PHE A C 1
ATOM 7232 O O . PHE A 1 929 ? -19.587 28.023 10.136 1.00 92.56 929 PHE A O 1
ATOM 7239 N N . ARG A 1 930 ? -20.376 28.539 8.106 1.00 92.81 930 ARG A N 1
ATOM 7240 C CA . ARG A 1 930 ? -19.148 28.378 7.319 1.00 92.81 930 ARG A CA 1
ATOM 7241 C C . ARG A 1 930 ? -19.049 29.523 6.320 1.00 92.81 930 ARG A C 1
ATOM 7243 O O . ARG A 1 930 ? -20.083 30.029 5.871 1.00 92.81 930 ARG A O 1
ATOM 7250 N N . LEU A 1 931 ? -17.838 29.908 5.935 1.00 94.75 931 LEU A N 1
ATOM 7251 C CA . LEU A 1 931 ? -17.604 30.886 4.869 1.00 94.75 931 LEU A CA 1
ATOM 7252 C C . LEU A 1 931 ? -17.879 30.265 3.473 1.00 94.75 931 LEU A C 1
ATOM 7254 O O . LEU A 1 931 ? -17.863 29.035 3.346 1.00 94.75 931 LEU A O 1
ATOM 7258 N N . PRO A 1 932 ? -18.167 31.062 2.422 1.00 96.06 932 PRO A N 1
ATOM 7259 C CA . PRO A 1 932 ? -18.336 30.560 1.056 1.00 96.06 932 PRO A CA 1
ATOM 7260 C C . PRO A 1 932 ? -17.040 29.958 0.497 1.00 96.06 932 PRO A C 1
ATOM 7262 O O . PRO A 1 932 ? -15.953 30.468 0.752 1.00 96.06 932 PRO A O 1
ATOM 7265 N N . GLY A 1 933 ? -17.152 28.895 -0.297 1.00 93.94 933 GLY A N 1
ATOM 7266 C CA . GLY A 1 933 ? -16.025 28.206 -0.932 1.00 93.94 933 GLY A CA 1
ATOM 7267 C C . GLY A 1 933 ? -15.478 27.015 -0.149 1.00 93.94 933 GLY A C 1
ATOM 7268 O O . GLY A 1 933 ? -14.865 26.139 -0.751 1.00 93.94 933 GLY A O 1
ATOM 7269 N N . TRP A 1 934 ? -15.752 26.920 1.155 1.00 93.19 934 TRP A N 1
ATOM 7270 C CA . TRP A 1 934 ? -15.238 25.829 1.989 1.00 93.19 934 TRP A CA 1
ATOM 7271 C C . TRP A 1 934 ? -15.907 24.467 1.767 1.00 93.19 934 TRP A C 1
ATOM 7273 O O . TRP A 1 934 ? -15.359 23.451 2.178 1.00 93.19 934 TRP A O 1
ATOM 7283 N N . GLN A 1 935 ? -17.105 24.412 1.185 1.00 93.62 935 GLN A N 1
ATOM 7284 C CA . GLN A 1 935 ? -17.899 23.178 1.078 1.00 93.62 935 GLN A CA 1
ATOM 7285 C C . GLN A 1 935 ? -18.614 23.075 -0.278 1.00 93.62 935 GLN A C 1
ATOM 7287 O O . GLN A 1 935 ? -18.780 24.070 -0.991 1.00 93.62 935 GLN A O 1
ATOM 7292 N N . ARG A 1 936 ? -19.067 21.864 -0.623 1.00 93.56 936 ARG A N 1
ATOM 7293 C CA . ARG A 1 936 ? -19.684 21.513 -1.916 1.00 93.56 936 ARG A CA 1
ATOM 7294 C C . ARG A 1 936 ? -20.775 22.503 -2.348 1.00 93.56 936 ARG A C 1
ATOM 7296 O O . ARG A 1 936 ? -21.590 22.943 -1.529 1.00 93.56 936 ARG A O 1
ATOM 7303 N N . GLY A 1 937 ? -20.838 22.796 -3.644 1.00 93.62 937 GLY A N 1
ATOM 7304 C CA . GLY A 1 937 ? -21.784 23.771 -4.189 1.00 93.62 937 GLY A CA 1
ATOM 7305 C C . GLY A 1 937 ? -21.490 25.218 -3.792 1.00 93.62 937 GLY A C 1
ATOM 7306 O O . GLY A 1 937 ? -22.395 26.045 -3.852 1.00 93.62 937 GLY A O 1
ATOM 7307 N N . SER A 1 938 ? -20.260 25.547 -3.386 1.00 96.06 938 SER A N 1
ATOM 7308 C CA . SER A 1 938 ? -19.854 26.931 -3.129 1.00 96.06 938 SER A CA 1
ATOM 7309 C C . SER A 1 938 ? -18.467 27.263 -3.664 1.00 96.06 938 SER A C 1
ATOM 7311 O O . SER A 1 938 ? -17.573 26.416 -3.694 1.00 96.06 938 SER A O 1
ATOM 7313 N N . LEU A 1 939 ? -18.297 28.531 -4.036 1.00 96.81 939 LEU A N 1
ATOM 7314 C CA . LEU A 1 939 ? -17.003 29.153 -4.295 1.00 96.81 939 LEU A CA 1
ATOM 7315 C C . LEU A 1 939 ? -16.904 30.495 -3.567 1.00 96.81 939 LEU A C 1
ATOM 7317 O O . LEU A 1 939 ? -17.931 31.125 -3.295 1.00 96.81 939 LEU A O 1
ATOM 7321 N N . GLY A 1 940 ? -15.687 30.950 -3.283 1.00 96.12 940 GLY A N 1
ATOM 7322 C CA . GLY A 1 940 ? -15.451 32.279 -2.732 1.00 96.12 940 GLY A CA 1
ATOM 7323 C C . GLY A 1 940 ? -13.987 32.713 -2.722 1.00 96.12 940 GLY A C 1
ATOM 7324 O O . GLY A 1 940 ? -13.083 31.909 -2.934 1.00 96.12 940 GLY A O 1
ATOM 7325 N N . VAL A 1 941 ? -13.770 34.003 -2.470 1.00 97.06 941 VAL A N 1
ATOM 7326 C CA . VAL A 1 941 ? -12.460 34.619 -2.208 1.00 97.06 941 VAL A CA 1
ATOM 7327 C C . VAL A 1 941 ? -12.499 35.220 -0.808 1.00 97.06 941 VAL A C 1
ATOM 7329 O O . VAL A 1 941 ? -13.440 35.958 -0.494 1.00 97.06 941 VAL A O 1
ATOM 7332 N N . HIS A 1 942 ? -11.528 34.871 0.035 1.00 95.44 942 HIS A N 1
ATOM 7333 C CA . HIS A 1 942 ? -11.462 35.284 1.439 1.00 95.44 942 HIS A CA 1
ATOM 7334 C C . HIS A 1 942 ? -10.525 36.486 1.583 1.00 95.44 942 HIS A C 1
ATOM 7336 O O . HIS A 1 942 ? -9.573 36.652 0.824 1.00 95.44 942 HIS A O 1
ATOM 7342 N N . GLY A 1 943 ? -10.875 37.390 2.494 1.00 92.38 943 GLY A N 1
ATOM 7343 C CA . GLY A 1 943 ? -10.296 38.730 2.578 1.00 92.38 943 GLY A CA 1
ATOM 7344 C C . GLY A 1 943 ? -9.206 38.910 3.624 1.00 92.38 943 GLY A C 1
ATOM 7345 O O . GLY A 1 943 ? -8.646 39.998 3.708 1.00 92.38 943 GLY A O 1
ATOM 7346 N N . ASP A 1 944 ? -8.921 37.899 4.434 1.00 88.25 944 ASP A N 1
ATOM 7347 C CA . ASP A 1 944 ? -7.844 37.903 5.424 1.00 88.25 944 ASP A CA 1
ATOM 7348 C C . ASP A 1 944 ? -6.506 37.434 4.825 1.00 88.25 944 ASP A C 1
ATOM 7350 O O . ASP A 1 944 ? -5.484 38.063 5.095 1.00 88.25 944 ASP A O 1
ATOM 7354 N N . ASP A 1 945 ? -6.517 36.436 3.933 1.00 87.62 945 ASP A N 1
ATOM 7355 C CA . ASP A 1 945 ? -5.347 35.993 3.155 1.00 87.62 945 ASP A CA 1
ATOM 7356 C C . ASP A 1 945 ? -5.343 36.513 1.700 1.00 87.62 945 ASP A C 1
ATOM 7358 O O . ASP A 1 945 ? -4.285 36.840 1.157 1.00 87.62 945 ASP A O 1
ATOM 7362 N N . GLY A 1 946 ? -6.513 36.633 1.065 1.00 91.56 946 GLY A N 1
ATOM 7363 C CA . GLY A 1 946 ? -6.640 36.848 -0.380 1.00 91.56 946 GLY A CA 1
ATOM 7364 C C . GLY A 1 946 ? -6.712 35.549 -1.195 1.00 91.56 946 GLY A C 1
ATOM 7365 O O . GLY A 1 946 ? -6.505 35.573 -2.412 1.00 91.56 946 GLY A O 1
ATOM 7366 N N . ARG A 1 947 ? -6.977 34.400 -0.566 1.00 94.00 947 ARG A N 1
ATOM 7367 C CA . ARG A 1 947 ? -7.077 33.100 -1.242 1.00 94.00 947 ARG A CA 1
ATOM 7368 C C . ARG A 1 947 ? -8.462 32.847 -1.816 1.00 94.00 947 ARG A C 1
ATOM 7370 O O . ARG A 1 947 ? -9.467 33.411 -1.379 1.00 94.00 947 ARG A O 1
ATOM 7377 N N . ARG A 1 948 ? -8.515 31.962 -2.812 1.00 94.19 948 ARG A N 1
ATOM 7378 C CA . ARG A 1 948 ? -9.761 31.434 -3.379 1.00 94.19 948 ARG A CA 1
ATOM 7379 C C . ARG A 1 948 ? -10.017 30.007 -2.910 1.00 94.19 948 ARG A C 1
ATOM 7381 O O . ARG A 1 948 ? -9.090 29.213 -2.772 1.00 94.19 948 ARG A O 1
ATOM 7388 N N . TYR A 1 949 ? -11.290 29.698 -2.715 1.00 94.00 949 TYR A N 1
ATOM 7389 C CA . TYR A 1 949 ? -11.784 28.439 -2.174 1.00 94.00 949 TYR A CA 1
ATOM 7390 C C . TYR A 1 949 ? -12.934 27.953 -3.059 1.00 94.00 949 TYR A C 1
ATOM 7392 O O . TYR A 1 949 ? -13.868 28.711 -3.340 1.00 94.00 949 TYR A O 1
ATOM 7400 N N . VAL A 1 950 ? -12.865 26.706 -3.524 1.00 94.12 950 VAL A N 1
ATOM 7401 C CA . VAL A 1 950 ? -13.876 26.081 -4.389 1.00 94.12 950 VAL A CA 1
ATOM 7402 C C . VAL A 1 950 ? -14.060 24.646 -3.907 1.00 94.12 950 VAL A C 1
ATOM 7404 O O . VAL A 1 950 ? -13.249 23.787 -4.227 1.00 94.12 950 VAL A O 1
ATOM 7407 N N . ASN A 1 951 ? -15.092 24.397 -3.097 1.00 92.94 951 ASN A N 1
ATOM 7408 C CA . ASN A 1 951 ? -15.274 23.129 -2.376 1.00 92.94 951 ASN A CA 1
ATOM 7409 C C . ASN A 1 951 ? -14.015 22.656 -1.600 1.00 92.94 951 ASN A C 1
ATOM 7411 O O . ASN A 1 951 ? -13.734 21.462 -1.545 1.00 92.94 951 ASN A O 1
ATOM 7415 N N . ASP A 1 952 ? -13.257 23.581 -0.999 1.00 90.38 952 ASP A N 1
ATOM 7416 C CA . ASP A 1 952 ? -12.033 23.259 -0.249 1.00 90.38 952 ASP A CA 1
ATOM 7417 C C . ASP A 1 952 ? -12.149 23.700 1.212 1.00 90.38 952 ASP A C 1
ATOM 7419 O O . ASP A 1 952 ? -12.072 24.886 1.519 1.00 90.38 952 ASP A O 1
ATOM 7423 N N . THR A 1 953 ? -12.339 22.742 2.122 1.00 85.25 953 THR A N 1
ATOM 7424 C CA . THR A 1 953 ? -12.501 22.977 3.574 1.00 85.25 953 THR A CA 1
ATOM 7425 C C . THR A 1 953 ? -11.223 23.453 4.275 1.00 85.25 953 THR A C 1
ATOM 7427 O O . THR A 1 953 ? -11.293 23.874 5.431 1.00 85.25 953 THR A O 1
ATOM 7430 N N . TRP A 1 954 ? -10.083 23.383 3.587 1.00 81.75 954 TRP A N 1
ATOM 7431 C CA . TRP A 1 954 ? -8.747 23.554 4.149 1.00 81.75 954 TRP A CA 1
ATOM 7432 C C . TRP A 1 954 ? -8.163 24.936 3.823 1.00 81.75 954 TRP A C 1
ATOM 7434 O O . TRP A 1 954 ? -8.808 25.945 4.092 1.00 81.75 954 TRP A O 1
ATOM 7444 N N . GLY A 1 955 ? -6.940 25.003 3.291 1.00 83.81 955 GLY A N 1
ATOM 7445 C CA . GLY A 1 955 ? -6.174 26.238 3.132 1.00 83.81 955 GLY A CA 1
ATOM 7446 C C . GLY A 1 955 ? -6.358 27.014 1.829 1.00 83.81 955 GLY A C 1
ATOM 7447 O O . GLY A 1 955 ? -5.683 28.032 1.675 1.00 83.81 955 GLY A O 1
ATOM 7448 N N . GLY A 1 956 ? -7.198 26.561 0.892 1.00 88.88 956 GLY A N 1
ATOM 7449 C CA . GLY A 1 956 ? -7.491 27.274 -0.357 1.00 88.88 956 GLY A CA 1
ATOM 7450 C C . GLY A 1 956 ? -6.296 27.388 -1.306 1.00 88.88 956 GLY A C 1
ATOM 7451 O O . GLY A 1 956 ? -5.291 26.696 -1.157 1.00 88.88 956 GLY A O 1
ATOM 7452 N N . VAL A 1 957 ? -6.395 28.278 -2.296 1.00 90.25 957 VAL A N 1
ATOM 7453 C CA . VAL A 1 957 ? -5.361 28.520 -3.321 1.00 90.25 957 VAL A CA 1
ATOM 7454 C C . VAL A 1 957 ? -4.987 30.007 -3.355 1.00 90.25 957 VAL A C 1
ATOM 7456 O O . VAL A 1 957 ? -5.871 30.868 -3.346 1.00 90.25 957 VAL A O 1
ATOM 7459 N N . ASP A 1 958 ? -3.687 30.317 -3.427 1.00 90.19 958 ASP A N 1
ATOM 7460 C CA . ASP A 1 958 ? -3.165 31.686 -3.599 1.00 90.19 958 ASP A CA 1
ATOM 7461 C C . ASP A 1 958 ? -3.755 32.345 -4.861 1.00 90.19 958 ASP A C 1
ATOM 7463 O O . ASP A 1 958 ? -3.820 31.723 -5.926 1.00 90.19 958 ASP A O 1
ATOM 7467 N N . PHE A 1 959 ? -4.219 33.598 -4.757 1.00 92.88 959 PHE A N 1
ATOM 7468 C CA . PHE A 1 959 ? -4.993 34.221 -5.841 1.00 92.88 959 PHE A CA 1
ATOM 7469 C C . PHE A 1 959 ? -4.933 35.755 -5.906 1.00 92.88 959 PHE A C 1
ATOM 7471 O O . PHE A 1 959 ? -4.658 36.315 -6.966 1.00 92.88 959 PHE A O 1
ATOM 7478 N N . THR A 1 960 ? -5.202 36.441 -4.798 1.00 93.12 960 THR A N 1
ATOM 7479 C CA . THR A 1 960 ? -5.144 37.904 -4.663 1.00 93.12 960 THR A CA 1
ATOM 7480 C C . THR A 1 960 ? -4.475 38.252 -3.322 1.00 93.12 960 THR A C 1
ATOM 7482 O O . THR A 1 960 ? -3.754 37.437 -2.753 1.00 93.12 960 THR A O 1
ATOM 7485 N N . THR A 1 961 ? -4.648 39.476 -2.834 1.00 91.75 961 THR A N 1
ATOM 7486 C CA . THR A 1 961 ? -4.155 39.950 -1.530 1.00 91.75 961 THR A CA 1
ATOM 7487 C C . THR A 1 961 ? -5.316 40.157 -0.551 1.00 91.75 961 THR A C 1
ATOM 7489 O O . THR A 1 961 ? -6.473 40.250 -0.968 1.00 91.75 961 THR A O 1
ATOM 7492 N N . ALA A 1 962 ? -5.030 40.275 0.746 1.00 91.00 962 ALA A N 1
ATOM 7493 C CA . ALA A 1 962 ? -6.025 40.630 1.763 1.00 91.00 962 ALA A CA 1
ATOM 7494 C C . ALA A 1 962 ? -6.825 41.911 1.408 1.00 91.00 962 ALA A C 1
ATOM 7496 O O . ALA A 1 962 ? -6.373 42.765 0.637 1.00 91.00 962 ALA A O 1
ATOM 7497 N N . PHE A 1 963 ? -8.035 42.062 1.947 1.00 93.50 963 PHE A N 1
ATOM 7498 C CA . PHE A 1 963 ? -8.935 43.185 1.658 1.00 93.50 963 PHE A CA 1
ATOM 7499 C C . PHE A 1 963 ? -8.693 44.348 2.633 1.00 93.50 963 PHE A C 1
ATOM 7501 O O . PHE A 1 963 ? -8.874 44.211 3.845 1.00 93.50 963 PHE A O 1
ATOM 7508 N N . ALA A 1 964 ? -8.336 45.526 2.117 1.00 88.88 964 ALA A N 1
ATOM 7509 C CA . ALA A 1 964 ? -8.067 46.699 2.947 1.00 88.88 964 ALA A CA 1
ATOM 7510 C C . ALA A 1 964 ? -9.329 47.564 3.169 1.00 88.88 964 ALA A C 1
ATOM 7512 O O . ALA A 1 964 ? -10.133 47.730 2.249 1.00 88.88 964 ALA A O 1
ATOM 7513 N N . PRO A 1 965 ? -9.510 48.211 4.338 1.00 90.81 965 PRO A N 1
ATOM 7514 C CA . PRO A 1 965 ? -10.536 49.238 4.514 1.00 90.81 965 PRO A CA 1
ATOM 7515 C C . PRO A 1 965 ? -10.401 50.363 3.476 1.00 90.81 965 PRO A C 1
ATOM 7517 O O . PRO A 1 965 ? -9.397 51.072 3.429 1.00 90.81 965 PRO A O 1
ATOM 7520 N N . GLY A 1 966 ? -11.432 50.529 2.648 1.00 90.88 966 GLY A N 1
ATOM 7521 C CA . GLY A 1 966 ? -11.437 51.400 1.473 1.00 90.88 966 GLY A CA 1
ATOM 7522 C C . GLY A 1 966 ? -11.586 50.641 0.151 1.00 90.88 966 GLY A C 1
ATOM 7523 O O . GLY A 1 966 ? -12.173 51.205 -0.778 1.00 90.88 966 GLY A O 1
ATOM 7524 N N . ASP A 1 967 ? -11.133 49.383 0.080 1.00 95.69 967 ASP A N 1
ATOM 7525 C CA . ASP A 1 967 ? -11.264 48.543 -1.113 1.00 95.69 967 ASP A CA 1
ATOM 7526 C C . ASP A 1 967 ? -12.731 48.289 -1.467 1.00 95.69 967 ASP A C 1
ATOM 7528 O O . ASP A 1 967 ? -13.584 48.066 -0.605 1.00 95.69 967 ASP A O 1
ATOM 7532 N N . THR A 1 968 ? -13.009 48.278 -2.768 1.00 97.31 968 THR A N 1
ATOM 7533 C CA . THR A 1 968 ? -14.259 47.778 -3.347 1.00 97.31 968 THR A CA 1
ATOM 7534 C C . THR A 1 968 ? -13.944 46.504 -4.122 1.00 97.31 968 THR A C 1
ATOM 7536 O O . THR A 1 968 ? -13.343 46.574 -5.194 1.00 97.31 968 THR A O 1
ATOM 7539 N N . VAL A 1 969 ? -14.283 45.352 -3.545 1.00 97.50 969 VAL A N 1
ATOM 7540 C CA . VAL A 1 969 ? -13.994 44.005 -4.064 1.00 97.50 969 VAL A CA 1
ATOM 7541 C C . VAL A 1 969 ? -15.260 43.348 -4.595 1.00 97.50 969 VAL A C 1
ATOM 7543 O O . VAL A 1 969 ? -16.337 43.540 -4.035 1.00 97.50 969 VAL A O 1
ATOM 7546 N N . GLY A 1 970 ? -15.153 42.554 -5.655 1.00 97.31 970 GLY A N 1
ATOM 7547 C CA . GLY A 1 970 ? -16.303 41.888 -6.258 1.00 97.31 970 GLY A CA 1
ATOM 7548 C C . GLY A 1 970 ? -15.973 40.544 -6.880 1.00 97.31 970 GLY A C 1
ATOM 7549 O O . GLY A 1 970 ? -14.821 40.230 -7.170 1.00 97.31 970 GLY A O 1
ATOM 7550 N N . ILE A 1 971 ? -17.011 39.736 -7.070 1.00 97.88 971 ILE A N 1
ATOM 7551 C CA . ILE A 1 971 ? -16.908 38.396 -7.644 1.00 97.88 971 ILE A CA 1
ATOM 7552 C C . ILE A 1 971 ? -18.061 38.154 -8.614 1.00 97.88 971 ILE A C 1
ATOM 7554 O O . ILE A 1 971 ? -19.190 38.596 -8.386 1.00 97.88 971 ILE A O 1
ATOM 7558 N N . GLY A 1 972 ? -17.777 37.458 -9.712 1.00 97.12 972 GLY A N 1
ATOM 7559 C CA . GLY A 1 972 ? -18.761 37.121 -10.732 1.00 97.12 972 GLY A CA 1
ATOM 7560 C C . GLY A 1 972 ? -18.512 35.775 -11.397 1.00 97.12 972 GLY A C 1
ATOM 7561 O O . GLY A 1 972 ? -17.418 35.220 -11.329 1.00 97.12 972 GLY A O 1
ATOM 7562 N N . MET A 1 973 ? -19.556 35.264 -12.045 1.00 97.12 973 MET A N 1
ATOM 7563 C CA . MET A 1 973 ? -19.531 34.053 -12.863 1.00 97.12 973 MET A CA 1
ATOM 7564 C C . MET A 1 973 ? -20.197 34.350 -14.209 1.00 97.12 973 MET A C 1
ATOM 7566 O O . MET A 1 973 ? -21.316 34.869 -14.252 1.00 97.12 973 MET A O 1
ATOM 7570 N N . SER A 1 974 ? -19.517 34.027 -15.303 1.00 95.38 974 SER A N 1
ATOM 7571 C CA . SER A 1 974 ? -19.993 34.166 -16.679 1.00 95.38 974 SER A CA 1
ATOM 7572 C C . SER A 1 974 ? -20.275 32.790 -17.269 1.00 95.38 974 SER A C 1
ATOM 7574 O O . SER A 1 974 ? -19.369 31.976 -17.418 1.00 95.38 974 SER A O 1
ATOM 7576 N N . PHE A 1 975 ? -21.529 32.554 -17.635 1.00 94.19 975 PHE A N 1
ATOM 7577 C CA . PHE A 1 975 ? -22.027 31.321 -18.234 1.00 94.19 975 PHE A CA 1
ATOM 7578 C C . PHE A 1 975 ? -22.233 31.522 -19.740 1.00 94.19 975 PHE A C 1
ATOM 7580 O O . PHE A 1 975 ? -22.888 32.487 -20.147 1.00 94.19 975 PHE A O 1
ATOM 7587 N N . SER A 1 976 ? -21.747 30.608 -20.584 1.00 91.12 976 SER A N 1
ATOM 7588 C CA . SER A 1 976 ? -21.989 30.654 -22.037 1.00 91.12 976 SER A CA 1
ATOM 7589 C C . SER A 1 976 ? -22.088 29.268 -22.692 1.00 91.12 976 SER A C 1
ATOM 7591 O O . SER A 1 976 ? -21.775 28.248 -22.083 1.00 91.12 976 SER A O 1
ATOM 7593 N N . VAL A 1 977 ? -22.597 29.219 -23.928 1.00 85.25 977 VAL A N 1
ATOM 7594 C CA . VAL A 1 977 ? -22.641 27.987 -24.740 1.00 85.25 977 VAL A CA 1
ATOM 7595 C C . VAL A 1 977 ? -21.208 27.619 -25.162 1.00 85.25 977 VAL A C 1
ATOM 7597 O O . VAL A 1 977 ? -20.488 28.541 -25.553 1.00 85.25 977 VAL A O 1
ATOM 7600 N N . PRO A 1 978 ? -20.789 26.335 -25.120 1.00 78.56 978 PRO A N 1
ATOM 7601 C CA . PRO A 1 978 ? -19.395 25.968 -25.345 1.00 78.56 978 PRO A CA 1
ATOM 7602 C C . PRO A 1 978 ? -18.836 26.427 -26.688 1.00 78.56 978 PRO A C 1
ATOM 7604 O O . PRO A 1 978 ? -19.398 26.117 -27.741 1.00 78.56 978 PRO A O 1
ATOM 7607 N N . LYS A 1 979 ? -17.700 27.132 -26.658 1.00 68.44 979 LYS A N 1
ATOM 7608 C CA . LYS A 1 979 ? -17.032 27.625 -27.878 1.00 68.44 979 LYS A CA 1
ATOM 7609 C C . LYS A 1 979 ? -16.404 26.494 -28.698 1.00 68.44 979 LYS A C 1
ATOM 7611 O O . LYS A 1 979 ? -16.421 26.560 -29.922 1.00 68.44 979 LYS A O 1
ATOM 7616 N N . ASN A 1 980 ? -15.887 25.467 -28.020 1.00 62.44 980 ASN A N 1
ATOM 7617 C CA . ASN A 1 980 ? -15.234 24.293 -28.606 1.00 62.44 980 ASN A CA 1
ATOM 7618 C C . ASN A 1 980 ? -15.789 23.001 -27.962 1.00 62.44 980 ASN A C 1
ATOM 7620 O O . ASN A 1 980 ? -15.156 22.457 -27.057 1.00 62.44 980 ASN A O 1
ATOM 7624 N N . PRO A 1 981 ? -16.972 22.498 -28.367 1.00 57.38 981 PRO A N 1
ATOM 7625 C CA . PRO A 1 981 ? -17.520 21.267 -27.800 1.00 57.38 981 PRO A CA 1
ATOM 7626 C C . PRO A 1 981 ? -16.635 20.048 -28.147 1.00 57.38 981 PRO A C 1
ATOM 7628 O O . PRO A 1 981 ? -16.292 19.867 -29.320 1.00 57.38 981 PRO A O 1
ATOM 7631 N N . PRO A 1 982 ? -16.279 19.180 -27.176 1.00 52.06 982 PRO A N 1
ATOM 7632 C CA . PRO A 1 982 ? -15.454 18.001 -27.434 1.00 52.06 982 PRO A CA 1
ATOM 7633 C C . PRO A 1 982 ? -16.190 17.012 -28.348 1.00 52.06 982 PRO A C 1
ATOM 7635 O O . PRO A 1 982 ? -17.360 16.693 -28.135 1.00 52.06 982 PRO A O 1
ATOM 7638 N N . SER A 1 983 ? -15.507 16.516 -29.378 1.00 47.19 983 SER A N 1
ATOM 7639 C CA . SER A 1 983 ? -16.119 15.797 -30.508 1.00 47.19 983 SER A CA 1
ATOM 7640 C C . SER A 1 983 ? -16.463 14.324 -30.244 1.00 47.19 983 SER A C 1
ATOM 7642 O O . SER A 1 983 ? -17.000 13.663 -31.131 1.00 47.19 983 SER A O 1
ATOM 7644 N N . TYR A 1 984 ? -16.165 13.806 -29.051 1.00 47.47 984 TYR A N 1
ATOM 7645 C CA . TYR A 1 984 ? -16.150 12.365 -28.766 1.00 47.47 984 TYR A CA 1
ATOM 7646 C C . TYR A 1 984 ? -17.453 11.824 -28.148 1.00 47.47 984 TYR A C 1
ATOM 7648 O O . TYR A 1 984 ? -17.748 10.642 -28.305 1.00 47.47 984 TYR A O 1
ATOM 7656 N N . GLU A 1 985 ? -18.250 12.665 -27.475 1.00 48.09 985 GLU A N 1
ATOM 7657 C CA . GLU A 1 985 ? -19.411 12.228 -26.679 1.00 48.09 985 GLU A CA 1
ATOM 7658 C C . GLU A 1 985 ? -20.699 13.000 -27.004 1.00 48.09 985 GLU A C 1
ATOM 7660 O O . GLU A 1 985 ? -21.090 13.953 -26.324 1.00 48.09 985 GLU A O 1
ATOM 7665 N N . ALA A 1 986 ? -21.411 12.540 -28.035 1.00 44.50 986 ALA A N 1
ATOM 7666 C CA . ALA A 1 986 ? -22.673 13.136 -28.485 1.00 44.50 986 ALA A CA 1
ATOM 7667 C C . ALA A 1 986 ? -23.796 13.136 -27.420 1.00 44.50 986 ALA A C 1
ATOM 7669 O O . ALA A 1 986 ? -24.722 13.939 -27.515 1.00 44.50 986 ALA A O 1
ATOM 7670 N N . GLU A 1 987 ? -23.727 12.272 -26.399 1.00 48.16 987 GLU A N 1
ATOM 7671 C CA . GLU A 1 987 ? -24.731 12.212 -25.323 1.00 48.16 987 GLU A CA 1
ATOM 7672 C C . GLU A 1 987 ? -24.482 13.233 -24.191 1.00 48.16 987 GLU A C 1
ATOM 7674 O O . GLU A 1 987 ? -25.436 13.641 -23.526 1.00 48.16 987 GLU A O 1
ATOM 7679 N N . GLN A 1 988 ? -23.243 13.717 -24.000 1.00 48.03 988 GLN A N 1
ATOM 7680 C CA . GLN A 1 988 ? -22.919 14.742 -22.989 1.00 48.03 988 GLN A CA 1
ATOM 7681 C C . GLN A 1 988 ? -22.985 16.183 -23.523 1.00 48.03 988 GLN A C 1
ATOM 7683 O O . GLN A 1 988 ? -23.278 17.108 -22.760 1.00 48.03 988 GLN A O 1
ATOM 7688 N N . GLN A 1 989 ? -22.785 16.392 -24.832 1.00 47.50 989 GLN A N 1
ATOM 7689 C CA . GLN A 1 989 ? -22.769 17.723 -25.469 1.00 47.50 989 GLN A CA 1
ATOM 7690 C C . GLN A 1 989 ? -24.009 18.590 -25.167 1.00 47.50 989 GLN A C 1
ATOM 7692 O O . GLN A 1 989 ? -23.908 19.813 -25.146 1.00 47.50 989 GLN A O 1
ATOM 7697 N N . GLY A 1 990 ? -25.168 17.985 -24.884 1.00 50.28 990 GLY A N 1
ATOM 7698 C CA . GLY A 1 990 ? -26.404 18.700 -24.541 1.00 50.28 990 GLY A CA 1
ATOM 7699 C C . GLY A 1 990 ? -26.480 19.288 -23.121 1.00 50.28 990 GLY A C 1
ATOM 7700 O O . GLY A 1 990 ? -27.538 19.805 -22.760 1.00 50.28 990 GLY A O 1
ATOM 7701 N N . ARG A 1 991 ? -25.428 19.173 -22.293 1.00 58.09 991 ARG A N 1
ATOM 7702 C CA . ARG A 1 991 ? -25.426 19.625 -20.881 1.00 58.09 991 ARG A CA 1
ATOM 7703 C C . ARG A 1 991 ? -24.215 20.464 -20.457 1.00 58.09 991 ARG A C 1
ATOM 7705 O O . ARG A 1 991 ? -24.215 20.972 -19.341 1.00 58.09 991 ARG A O 1
ATOM 7712 N N . LEU A 1 992 ? -23.199 20.603 -21.306 1.00 68.69 992 LEU A N 1
ATOM 7713 C CA . LEU A 1 992 ? -21.971 21.341 -20.989 1.00 68.69 992 LEU A CA 1
ATOM 7714 C C . LEU A 1 992 ? -22.101 22.830 -21.350 1.00 68.69 992 LEU A C 1
ATOM 7716 O O . LEU A 1 992 ? -22.757 23.188 -22.325 1.00 68.69 992 LEU A O 1
ATOM 7720 N N . MET A 1 993 ? -21.461 23.693 -20.562 1.00 84.25 993 MET A N 1
ATOM 7721 C CA . MET A 1 993 ? -21.454 25.156 -20.696 1.00 84.25 993 MET A CA 1
ATOM 7722 C C . MET A 1 993 ? -20.070 25.687 -20.329 1.00 84.25 993 MET A C 1
ATOM 7724 O O . MET A 1 993 ? -19.504 25.215 -19.350 1.00 84.25 993 MET A O 1
ATOM 7728 N N . ASP A 1 994 ? -19.554 26.692 -21.035 1.00 87.25 994 ASP A N 1
ATOM 7729 C CA . ASP A 1 994 ? -18.330 27.389 -20.615 1.00 87.25 994 ASP A CA 1
ATOM 7730 C C . ASP A 1 994 ? -18.665 28.254 -19.382 1.00 87.25 994 ASP A C 1
ATOM 7732 O O . ASP A 1 994 ? -19.597 29.069 -19.443 1.00 87.25 994 ASP A O 1
ATOM 7736 N N . VAL A 1 995 ? -17.922 28.091 -18.279 1.00 92.06 995 VAL A N 1
ATOM 7737 C CA . VAL A 1 995 ? -18.117 28.831 -17.018 1.00 92.06 995 VAL A CA 1
ATOM 7738 C C . VAL A 1 995 ? -16.815 29.516 -16.612 1.00 92.06 995 VAL A C 1
ATOM 7740 O O . VAL A 1 995 ? -15.853 28.855 -16.248 1.00 92.06 995 VAL A O 1
ATOM 7743 N N . GLU A 1 996 ? -16.784 30.847 -16.638 1.00 94.00 996 GLU A N 1
ATOM 7744 C CA . GLU A 1 996 ? -15.640 31.642 -16.172 1.00 94.00 996 GLU A CA 1
ATOM 7745 C C . GLU A 1 996 ? -15.983 32.326 -14.845 1.00 94.00 996 GLU A C 1
ATOM 7747 O O . GLU A 1 996 ? -16.949 33.088 -14.772 1.00 94.00 996 GLU A O 1
ATOM 7752 N N . VAL A 1 997 ? -15.175 32.112 -13.809 1.00 96.00 997 VAL A N 1
ATOM 7753 C CA . VAL A 1 997 ? -15.275 32.825 -12.528 1.00 96.00 997 VAL A CA 1
ATOM 7754 C C . VAL A 1 997 ? -14.242 33.949 -12.505 1.00 96.00 997 VAL A C 1
ATOM 7756 O O . VAL A 1 997 ? -13.113 33.774 -12.961 1.00 96.00 997 VAL A O 1
ATOM 7759 N N . PHE A 1 998 ? -14.597 35.128 -11.996 1.00 96.69 998 PHE A N 1
ATOM 7760 C CA . PHE A 1 998 ? -13.687 36.274 -11.953 1.00 96.69 998 PHE A CA 1
ATOM 7761 C C . PHE A 1 998 ? -13.835 37.108 -10.684 1.00 96.69 998 PHE A C 1
ATOM 7763 O O . PHE A 1 998 ? -14.919 37.219 -10.114 1.00 96.69 998 PHE A O 1
ATOM 7770 N N . PHE A 1 999 ? -12.729 37.733 -10.282 1.00 97.88 999 PHE A N 1
ATOM 7771 C CA . PHE A 1 999 ? -12.637 38.612 -9.121 1.00 97.88 999 PHE A CA 1
ATOM 7772 C C . PHE A 1 999 ? -12.122 39.994 -9.524 1.00 97.88 999 PHE A C 1
ATOM 7774 O O . PHE A 1 999 ? -11.311 40.142 -10.447 1.00 97.88 999 PHE A O 1
ATOM 7781 N N . THR A 1 1000 ? -12.608 41.016 -8.833 1.00 97.44 1000 THR A N 1
ATOM 7782 C CA . THR A 1 1000 ? -12.356 42.425 -9.123 1.00 97.44 1000 THR A CA 1
ATOM 7783 C C . THR A 1 1000 ? -11.974 43.185 -7.861 1.00 97.44 1000 THR A C 1
ATOM 7785 O O . THR A 1 1000 ? -12.496 42.923 -6.779 1.00 97.44 1000 THR A O 1
ATOM 7788 N N . ARG A 1 1001 ? -11.116 44.196 -8.015 1.00 96.94 1001 ARG A N 1
ATOM 7789 C CA . ARG A 1 1001 ? -10.800 45.170 -6.969 1.00 96.94 1001 ARG A CA 1
ATOM 7790 C C . ARG A 1 1001 ? -10.728 46.571 -7.558 1.00 96.94 1001 ARG A C 1
ATOM 7792 O O . ARG A 1 1001 ? -10.157 46.790 -8.628 1.00 96.94 1001 ARG A O 1
ATOM 7799 N N . ASN A 1 1002 ? -11.334 47.529 -6.864 1.00 96.38 1002 ASN A N 1
ATOM 7800 C CA . ASN A 1 1002 ? -11.318 48.961 -7.168 1.00 96.38 1002 ASN A CA 1
ATOM 7801 C C . ASN A 1 1002 ? -11.633 49.281 -8.647 1.00 96.38 1002 ASN A C 1
ATOM 7803 O O . ASN A 1 1002 ? -10.971 50.101 -9.286 1.00 96.38 1002 ASN A O 1
ATOM 7807 N N . GLY A 1 1003 ? -12.657 48.609 -9.192 1.00 92.44 1003 GLY A N 1
ATOM 7808 C CA . GLY A 1 1003 ? -13.164 48.824 -10.553 1.00 92.44 1003 GLY A CA 1
ATOM 7809 C C . GLY A 1 1003 ? -12.427 48.084 -11.669 1.00 92.44 1003 GLY A C 1
ATOM 7810 O O . GLY A 1 1003 ? -12.665 48.371 -12.841 1.00 92.44 1003 GLY A O 1
ATOM 7811 N N . LYS A 1 1004 ? -11.527 47.148 -11.346 1.00 93.69 1004 LYS A N 1
ATOM 7812 C CA . LYS A 1 1004 ? -10.764 46.360 -12.327 1.00 93.69 1004 LYS A CA 1
ATOM 7813 C C . LYS A 1 1004 ? -10.869 44.872 -12.019 1.00 93.69 1004 LYS A C 1
ATOM 7815 O O . LYS A 1 1004 ? -10.863 44.498 -10.853 1.00 93.69 1004 LYS A O 1
ATOM 7820 N N . LYS A 1 1005 ? -10.906 44.027 -13.054 1.00 94.75 1005 LYS A N 1
ATOM 7821 C CA . LYS A 1 1005 ? -10.677 42.581 -12.911 1.00 94.75 1005 LYS A CA 1
ATOM 7822 C C . LYS A 1 1005 ? -9.224 42.360 -12.490 1.00 94.75 1005 LYS A C 1
ATOM 7824 O O . LYS A 1 1005 ? -8.322 42.891 -13.135 1.00 94.75 1005 LYS A O 1
ATOM 7829 N N . GLU A 1 1006 ? -9.034 41.627 -11.401 1.00 91.94 1006 GLU A N 1
ATOM 7830 C CA . GLU A 1 1006 ? -7.724 41.330 -10.811 1.00 91.94 1006 GLU A CA 1
ATOM 7831 C C . GLU A 1 1006 ? -7.303 39.886 -11.126 1.00 91.94 1006 GLU A C 1
ATOM 7833 O O . GLU A 1 1006 ? -6.150 39.648 -11.468 1.00 91.94 1006 GLU A O 1
ATOM 7838 N N . GLY A 1 1007 ? -8.259 38.948 -11.127 1.00 92.81 1007 GLY A N 1
ATOM 7839 C CA . GLY A 1 1007 ? -8.025 37.544 -11.468 1.00 92.81 1007 GLY A CA 1
ATOM 7840 C C . GLY A 1 1007 ? -9.288 36.816 -11.941 1.00 92.81 1007 GLY A C 1
ATOM 7841 O O . GLY A 1 1007 ? -10.377 37.393 -12.023 1.00 92.81 1007 GLY A O 1
ATOM 7842 N N . GLY A 1 1008 ? -9.142 35.533 -12.261 1.00 93.50 1008 GLY A N 1
ATOM 7843 C CA . GLY A 1 1008 ? -10.236 34.626 -12.609 1.00 93.50 1008 GLY A CA 1
ATOM 7844 C C . GLY A 1 1008 ? -9.754 33.194 -12.837 1.00 93.50 1008 GLY A C 1
ATOM 7845 O O . GLY A 1 1008 ? -8.548 32.957 -12.873 1.00 93.50 1008 GLY A O 1
ATOM 7846 N N . TRP A 1 1009 ? -10.694 32.259 -12.957 1.00 93.19 1009 TRP A N 1
ATOM 7847 C CA . TRP A 1 1009 ? -10.450 30.824 -13.124 1.00 93.19 1009 TRP A CA 1
ATOM 7848 C C . TRP A 1 1009 ? -11.612 30.128 -13.859 1.00 93.19 1009 TRP A C 1
ATOM 7850 O O . TRP A 1 1009 ? -12.676 30.719 -14.059 1.00 93.19 1009 TRP A O 1
ATOM 7860 N N . ASP A 1 1010 ? -11.404 28.880 -14.282 1.00 88.25 1010 ASP A N 1
ATOM 7861 C CA . ASP A 1 1010 ? -12.424 28.051 -14.940 1.00 88.25 1010 ASP A CA 1
ATOM 7862 C C . ASP A 1 1010 ? -13.338 27.383 -13.896 1.00 88.25 1010 ASP A C 1
ATOM 7864 O O . ASP A 1 1010 ? -12.859 26.756 -12.952 1.00 88.25 1010 ASP A O 1
ATOM 7868 N N . GLY A 1 1011 ? -14.660 27.485 -14.057 1.00 85.75 1011 GLY A N 1
ATOM 7869 C CA . GLY A 1 1011 ? -15.642 26.820 -13.189 1.00 85.75 1011 GLY A CA 1
ATOM 7870 C C . GLY A 1 1011 ? -15.649 25.285 -13.295 1.00 85.75 1011 GLY A C 1
ATOM 7871 O O . GLY A 1 1011 ? -16.272 24.610 -12.467 1.00 85.75 1011 GLY A O 1
ATOM 7872 N N . HIS A 1 1012 ? -14.948 24.727 -14.285 1.00 82.81 1012 HIS A N 1
ATOM 7873 C CA . HIS A 1 1012 ? -14.703 23.292 -14.458 1.00 82.81 1012 HIS A CA 1
ATOM 7874 C C . HIS A 1 1012 ? -13.249 22.890 -14.203 1.00 82.81 1012 HIS A C 1
ATOM 7876 O O . HIS A 1 1012 ? -12.871 21.786 -14.589 1.00 82.81 1012 HIS A O 1
ATOM 7882 N N . GLU A 1 1013 ? -12.438 23.746 -13.568 1.00 79.00 1013 GLU A N 1
ATOM 7883 C CA . GLU A 1 1013 ? -11.074 23.372 -13.183 1.00 79.00 1013 GLU A CA 1
ATOM 7884 C C . GLU A 1 1013 ? -11.049 22.050 -12.396 1.00 79.00 1013 GLU A C 1
ATOM 7886 O O . GLU A 1 1013 ? -11.939 21.759 -11.587 1.00 79.00 1013 GLU A O 1
ATOM 7891 N N . GLU A 1 1014 ? -10.014 21.242 -12.627 1.00 76.50 1014 GLU A N 1
ATOM 7892 C CA . GLU A 1 1014 ? -9.791 20.047 -11.825 1.00 76.50 1014 GLU A CA 1
ATOM 7893 C C . GLU A 1 1014 ? -9.350 20.462 -10.413 1.00 76.50 1014 GLU A C 1
ATOM 7895 O O . GLU A 1 1014 ? -8.378 21.201 -10.227 1.00 76.50 1014 GLU A O 1
ATOM 7900 N N . LEU A 1 1015 ? -10.101 19.994 -9.416 1.00 80.69 1015 LEU A N 1
ATOM 7901 C CA . LEU A 1 1015 ? -9.826 20.210 -7.999 1.00 80.69 1015 LEU A CA 1
ATOM 7902 C C . LEU A 1 1015 ? -9.062 19.020 -7.410 1.00 80.69 1015 LEU A C 1
ATOM 7904 O O . LEU A 1 1015 ? -9.099 17.910 -7.941 1.00 80.69 1015 LEU A O 1
ATOM 7908 N N . ASP A 1 1016 ? -8.419 19.254 -6.267 1.00 73.12 1016 ASP A N 1
ATOM 7909 C CA . ASP A 1 1016 ? -7.832 18.210 -5.422 1.00 73.12 1016 ASP A CA 1
ATOM 7910 C C . ASP A 1 1016 ? -8.872 17.112 -5.104 1.00 73.12 1016 ASP A C 1
ATOM 7912 O O . ASP A 1 1016 ? -10.032 17.412 -4.798 1.00 73.12 1016 ASP A O 1
ATOM 7916 N N . ALA A 1 1017 ? -8.447 15.844 -5.140 1.00 70.81 1017 ALA A N 1
ATOM 7917 C CA . ALA A 1 1017 ? -9.272 14.668 -4.860 1.00 70.81 1017 ALA A CA 1
ATOM 7918 C C . ALA A 1 1017 ? -9.965 14.704 -3.481 1.00 70.81 1017 ALA A C 1
ATOM 7920 O O . ALA A 1 1017 ? -10.983 14.035 -3.299 1.00 70.81 1017 ALA A O 1
ATOM 7921 N N . ARG A 1 1018 ? -9.464 15.509 -2.531 1.00 72.19 1018 ARG A N 1
ATOM 7922 C CA . ARG A 1 1018 ? -10.112 15.773 -1.231 1.00 72.19 1018 ARG A CA 1
ATOM 7923 C C . ARG A 1 1018 ? -11.441 16.542 -1.325 1.00 72.19 1018 ARG A C 1
ATOM 7925 O O . ARG A 1 1018 ? -12.210 16.540 -0.368 1.00 72.19 1018 ARG A O 1
ATOM 7932 N N . SER A 1 1019 ? -11.708 17.214 -2.446 1.00 77.62 1019 SER A N 1
ATOM 7933 C CA . SER A 1 1019 ? -12.879 18.081 -2.641 1.00 77.62 1019 SER A CA 1
ATOM 7934 C C . SER A 1 1019 ? -14.098 17.253 -3.072 1.00 77.62 1019 SER A C 1
ATOM 7936 O O . SER A 1 1019 ? -14.448 17.222 -4.254 1.00 77.62 1019 SER A O 1
ATOM 7938 N N . GLU A 1 1020 ? -14.737 16.534 -2.136 1.00 65.31 1020 GLU A N 1
ATOM 7939 C CA . GLU A 1 1020 ? -15.849 15.606 -2.428 1.00 65.31 1020 GLU A CA 1
ATOM 7940 C C . GLU A 1 1020 ? -16.935 16.238 -3.326 1.00 65.31 1020 GLU A C 1
ATOM 7942 O O . GLU A 1 1020 ? -17.609 17.203 -2.956 1.00 65.31 1020 GLU A O 1
ATOM 7947 N N . GLY A 1 1021 ? -17.132 15.671 -4.522 1.00 69.94 1021 GLY A N 1
ATOM 7948 C CA . GLY A 1 1021 ? -18.095 16.157 -5.522 1.00 69.94 1021 GLY A CA 1
ATOM 7949 C C . GLY A 1 1021 ? -17.572 17.246 -6.473 1.00 69.94 1021 GLY A C 1
ATOM 7950 O O . GLY A 1 1021 ? -18.304 17.660 -7.374 1.00 69.94 1021 GLY A O 1
ATOM 7951 N N . GLY A 1 1022 ? -16.324 17.699 -6.325 1.00 85.94 1022 GLY A N 1
ATOM 7952 C CA . GLY A 1 1022 ? -15.693 18.683 -7.208 1.00 85.94 1022 GLY A CA 1
ATOM 7953 C C . GLY A 1 1022 ? -16.477 19.999 -7.283 1.00 85.94 1022 GLY A C 1
ATOM 7954 O O . GLY A 1 1022 ? -16.999 20.476 -6.277 1.00 85.94 1022 GLY A O 1
ATOM 7955 N N . THR A 1 1023 ? -16.611 20.570 -8.485 1.00 86.62 1023 THR A N 1
ATOM 7956 C CA . THR A 1 1023 ? -17.390 21.803 -8.726 1.00 86.62 1023 THR A CA 1
ATOM 7957 C C . THR A 1 1023 ? -18.906 21.581 -8.901 1.00 86.62 1023 THR A C 1
ATOM 7959 O O . THR A 1 1023 ? -19.602 22.455 -9.418 1.00 86.62 1023 THR A O 1
ATOM 7962 N N . MET A 1 1024 ? -19.456 20.436 -8.466 1.00 86.88 1024 MET A N 1
ATOM 7963 C CA . MET A 1 1024 ? -20.909 20.188 -8.444 1.00 86.88 1024 MET A CA 1
ATOM 7964 C C . MET A 1 1024 ? -21.652 21.301 -7.688 1.00 86.88 1024 MET A C 1
ATOM 7966 O O . MET A 1 1024 ? -21.281 21.658 -6.567 1.00 86.88 1024 MET A O 1
ATOM 7970 N N . GLY A 1 1025 ? -22.720 21.826 -8.291 1.00 88.75 1025 GLY A N 1
ATOM 7971 C CA . GLY A 1 1025 ? -23.461 22.988 -7.797 1.00 88.75 1025 GLY A CA 1
ATOM 7972 C C . GLY A 1 1025 ? -23.130 24.290 -8.530 1.00 88.75 1025 GLY A C 1
ATOM 7973 O O . GLY A 1 1025 ? -23.923 25.224 -8.476 1.00 88.75 1025 GLY A O 1
ATOM 7974 N N . LEU A 1 1026 ? -21.977 24.369 -9.203 1.00 92.44 1026 LEU A N 1
ATOM 7975 C CA . LEU A 1 1026 ? -21.418 25.616 -9.747 1.00 92.44 1026 LEU A CA 1
ATOM 7976 C C . LEU A 1 1026 ? -21.382 25.650 -11.286 1.00 92.44 1026 LEU A C 1
ATOM 7978 O O . LEU A 1 1026 ? -21.061 26.684 -11.871 1.00 92.44 1026 LEU A O 1
ATOM 7982 N N . ARG A 1 1027 ? -21.741 24.550 -11.958 1.00 88.62 1027 ARG A N 1
ATOM 7983 C CA . ARG A 1 1027 ? -21.594 24.344 -13.414 1.00 88.62 1027 ARG A CA 1
ATOM 7984 C C . ARG A 1 1027 ? -22.761 24.925 -14.226 1.00 88.62 1027 ARG A C 1
ATOM 7986 O O . ARG A 1 1027 ? -22.885 24.667 -15.420 1.00 88.62 1027 ARG A O 1
ATOM 7993 N N . GLY A 1 1028 ? -23.618 25.720 -13.582 1.00 88.25 1028 GLY A N 1
ATOM 7994 C CA . GLY A 1 1028 ? -24.844 26.284 -14.152 1.00 88.25 1028 GLY A CA 1
ATOM 7995 C C . GLY A 1 1028 ? -26.059 25.351 -14.066 1.00 88.25 1028 GLY A C 1
ATOM 7996 O O . GLY A 1 1028 ? -27.102 25.658 -14.648 1.00 88.25 1028 GLY A O 1
ATOM 7997 N N . GLU A 1 1029 ? -25.939 24.235 -13.345 1.00 89.94 1029 GLU A N 1
ATOM 7998 C CA . GLU A 1 1029 ? -26.954 23.193 -13.177 1.00 89.94 1029 GLU A CA 1
ATOM 7999 C C . GLU A 1 1029 ? -27.812 23.354 -11.905 1.00 89.94 1029 GLU A C 1
ATOM 8001 O O . GLU A 1 1029 ? -28.846 22.699 -11.785 1.00 89.94 1029 GLU A O 1
ATOM 8006 N N . PHE A 1 1030 ? -27.438 24.275 -11.006 1.00 94.31 1030 PHE A N 1
ATOM 8007 C CA . PHE A 1 1030 ? -28.199 24.691 -9.818 1.00 94.31 1030 PHE A CA 1
ATOM 8008 C C . PHE A 1 1030 ? -28.511 26.202 -9.810 1.00 94.31 1030 PHE A C 1
ATOM 8010 O O . PHE A 1 1030 ? -27.870 26.992 -10.504 1.00 94.31 1030 PHE A O 1
ATOM 8017 N N . ASP A 1 1031 ? -29.515 26.613 -9.025 1.00 95.38 1031 ASP A N 1
ATOM 8018 C CA . ASP A 1 1031 ? -29.823 28.031 -8.790 1.00 95.38 1031 ASP A CA 1
ATOM 8019 C C . ASP A 1 1031 ? -28.779 28.639 -7.824 1.00 95.38 1031 ASP A C 1
ATOM 8021 O O . ASP A 1 1031 ? -28.609 28.150 -6.705 1.00 95.38 1031 ASP A O 1
ATOM 8025 N N . LEU A 1 1032 ? -28.087 29.707 -8.239 1.00 96.75 1032 LEU A N 1
ATOM 8026 C CA . LEU A 1 1032 ? -26.936 30.280 -7.525 1.00 96.75 1032 LEU A CA 1
ATOM 8027 C C . LEU A 1 1032 ? -27.264 31.604 -6.834 1.00 96.75 1032 LEU A C 1
ATOM 8029 O O . LEU A 1 1032 ? -27.754 32.557 -7.449 1.00 96.75 1032 LEU A O 1
ATOM 8033 N N . PHE A 1 1033 ? -26.914 31.678 -5.553 1.00 97.12 1033 PHE A N 1
ATOM 8034 C CA . PHE A 1 1033 ? -27.181 32.802 -4.664 1.00 97.12 1033 PHE A CA 1
ATOM 8035 C C . PHE A 1 1033 ? -25.866 33.508 -4.295 1.00 97.12 1033 PHE A C 1
ATOM 8037 O O . PHE A 1 1033 ? -24.936 32.842 -3.832 1.00 97.12 1033 PHE A O 1
ATOM 8044 N N . PRO A 1 1034 ? -25.772 34.843 -4.452 1.00 97.38 1034 PRO A N 1
ATOM 8045 C CA . PRO A 1 1034 ? -24.736 35.645 -3.813 1.00 97.38 1034 PRO A CA 1
ATOM 8046 C C . PRO A 1 1034 ? -24.662 35.368 -2.310 1.00 97.38 1034 PRO A C 1
ATOM 8048 O O . PRO A 1 1034 ? -25.696 35.383 -1.625 1.00 97.38 1034 PRO A O 1
ATOM 8051 N N . ALA A 1 1035 ? -23.444 35.152 -1.820 1.00 97.19 1035 ALA A N 1
ATOM 8052 C CA . ALA A 1 1035 ? -23.149 34.857 -0.429 1.00 97.19 1035 ALA A CA 1
ATOM 8053 C C . ALA A 1 1035 ? -21.949 35.668 0.073 1.00 97.19 1035 ALA A C 1
ATOM 8055 O O . ALA A 1 1035 ? -20.960 35.859 -0.638 1.00 97.19 1035 ALA A O 1
ATOM 8056 N N . ILE A 1 1036 ? -22.042 36.128 1.319 1.00 97.81 1036 ILE A N 1
ATOM 8057 C CA . ILE A 1 1036 ? -21.013 36.933 1.977 1.00 97.81 1036 ILE A CA 1
ATOM 8058 C C . ILE A 1 1036 ? -20.636 36.238 3.281 1.00 97.81 1036 ILE A C 1
ATOM 8060 O O . ILE A 1 1036 ? -21.457 36.153 4.194 1.00 97.81 1036 ILE A O 1
ATOM 8064 N N . GLY A 1 1037 ? -19.414 35.720 3.356 1.00 96.25 1037 GLY A N 1
ATOM 8065 C CA . GLY A 1 1037 ? -18.847 35.186 4.588 1.00 96.25 1037 GLY A CA 1
ATOM 8066 C C . GLY A 1 1037 ? -18.357 36.315 5.485 1.00 96.25 1037 GLY A C 1
ATOM 8067 O O . GLY A 1 1037 ? -17.762 37.273 4.994 1.00 96.25 1037 GLY A O 1
ATOM 8068 N N . VAL A 1 1038 ? -18.597 36.208 6.788 1.00 94.81 1038 VAL A N 1
ATOM 8069 C CA . VAL A 1 1038 ? -18.075 37.137 7.798 1.00 94.81 1038 VAL A CA 1
ATOM 8070 C C . VAL A 1 1038 ? -17.637 36.386 9.051 1.00 94.81 1038 VAL A C 1
ATOM 8072 O O . VAL A 1 1038 ? -18.307 35.437 9.469 1.00 94.81 1038 VAL A O 1
ATOM 8075 N N . PHE A 1 1039 ? -16.560 36.859 9.670 1.00 92.12 1039 PHE A N 1
ATOM 8076 C CA . PHE A 1 1039 ? -16.138 36.491 11.022 1.00 92.12 1039 PHE A CA 1
ATOM 8077 C C . PHE A 1 1039 ? -15.430 37.681 11.689 1.00 92.12 1039 PHE A C 1
ATOM 8079 O O . PHE A 1 1039 ? -14.937 38.590 11.014 1.00 92.12 1039 PHE A O 1
ATOM 8086 N N . GLY A 1 1040 ? -15.419 37.708 13.021 1.00 89.44 1040 GLY A N 1
ATOM 8087 C CA . GLY A 1 1040 ? -14.892 38.831 13.794 1.00 89.44 1040 GLY A CA 1
ATOM 8088 C C . GLY A 1 1040 ? -15.663 40.137 13.566 1.00 89.44 1040 GLY A C 1
ATOM 8089 O O . GLY A 1 1040 ? -16.817 40.138 13.130 1.00 89.44 1040 GLY A O 1
ATOM 8090 N N . GLY A 1 1041 ? -15.037 41.274 13.887 1.00 90.00 1041 GLY A N 1
ATOM 8091 C CA . GLY A 1 1041 ? -15.652 42.608 13.815 1.00 90.00 1041 GLY A CA 1
ATOM 8092 C C . GLY A 1 1041 ? -15.322 43.370 12.527 1.00 90.00 1041 GLY A C 1
ATOM 8093 O O . GLY A 1 1041 ? -14.236 43.949 12.426 1.00 90.00 1041 GLY A O 1
ATOM 8094 N N . VAL A 1 1042 ? -16.274 43.431 11.590 1.00 92.44 1042 VAL A N 1
ATOM 8095 C CA . VAL A 1 1042 ? -16.148 44.068 10.265 1.00 92.44 1042 VAL A CA 1
ATOM 8096 C C . VAL A 1 1042 ? -17.305 45.036 9.958 1.00 92.44 1042 VAL A C 1
ATOM 8098 O O . VAL A 1 1042 ? -18.418 44.885 10.465 1.00 92.44 1042 VAL A O 1
ATOM 8101 N N . ASP A 1 1043 ? -17.051 46.024 9.096 1.00 93.75 1043 ASP A N 1
ATOM 8102 C CA . ASP A 1 1043 ? -18.042 46.947 8.525 1.00 93.75 1043 ASP A CA 1
ATOM 8103 C C . ASP A 1 1043 ? -17.906 46.985 6.994 1.00 93.75 1043 ASP A C 1
ATOM 8105 O O . ASP A 1 1043 ? -16.835 47.320 6.475 1.00 93.75 1043 ASP A O 1
ATOM 8109 N N . PHE A 1 1044 ? -18.989 46.771 6.248 1.00 96.62 1044 PHE A N 1
ATOM 8110 C CA . PHE A 1 1044 ? -18.988 46.912 4.785 1.00 96.62 1044 PHE A CA 1
ATOM 8111 C C . PHE A 1 1044 ? -20.347 47.336 4.217 1.00 96.62 1044 PHE A C 1
ATOM 8113 O O . PHE A 1 1044 ? -21.378 47.315 4.892 1.00 96.62 1044 PHE A O 1
ATOM 8120 N N . GLU A 1 1045 ? -20.341 47.728 2.946 1.00 97.25 1045 GLU A N 1
ATOM 8121 C CA . GLU A 1 1045 ? -21.540 47.975 2.144 1.00 97.25 1045 GLU A CA 1
ATOM 8122 C C . GLU A 1 1045 ? -21.500 47.091 0.899 1.00 97.25 1045 GLU A C 1
ATOM 8124 O O . GLU A 1 1045 ? -20.475 47.054 0.233 1.00 97.25 1045 GLU A O 1
ATOM 8129 N N . VAL A 1 1046 ? -22.578 46.371 0.587 1.00 96.94 1046 VAL A N 1
ATOM 8130 C CA . VAL A 1 1046 ? -22.683 45.501 -0.597 1.00 96.94 1046 VAL A CA 1
ATOM 8131 C C . VAL A 1 1046 ? -23.690 46.061 -1.595 1.00 96.94 1046 VAL A C 1
ATOM 8133 O O . VAL A 1 1046 ? -24.704 46.638 -1.197 1.00 96.94 1046 VAL A O 1
ATOM 8136 N N . PHE A 1 1047 ? -23.392 45.881 -2.882 1.00 96.00 1047 PHE A N 1
ATOM 8137 C CA . PHE A 1 1047 ? -24.112 46.437 -4.019 1.00 96.00 1047 PHE A CA 1
ATOM 8138 C C . PHE A 1 1047 ? -24.494 45.312 -4.991 1.00 96.00 1047 PHE A C 1
ATOM 8140 O O . PHE A 1 1047 ? -23.651 44.776 -5.712 1.00 96.00 1047 PHE A O 1
ATOM 8147 N N . PHE A 1 1048 ? -25.777 44.952 -5.051 1.00 94.81 1048 PHE A N 1
ATOM 8148 C CA . PHE A 1 1048 ? -26.278 43.956 -6.011 1.00 94.81 1048 PHE A CA 1
ATOM 8149 C C . PHE A 1 1048 ? -26.760 44.562 -7.339 1.00 94.81 1048 PHE A C 1
ATOM 8151 O O . PHE A 1 1048 ? -26.943 43.822 -8.302 1.00 94.81 1048 PHE A O 1
ATOM 8158 N N . HIS A 1 1049 ? -26.986 45.880 -7.418 1.00 91.38 1049 HIS A N 1
ATOM 8159 C CA . HIS A 1 1049 ? -27.593 46.513 -8.593 1.00 91.38 1049 HIS A CA 1
ATOM 8160 C C . HIS A 1 1049 ? -26.545 47.117 -9.560 1.00 91.38 1049 HIS A C 1
ATOM 8162 O O . HIS A 1 1049 ? -25.769 47.975 -9.135 1.00 91.38 1049 HIS A O 1
ATOM 8168 N N . PRO A 1 1050 ? -26.562 46.788 -10.874 1.00 89.12 1050 PRO A N 1
ATOM 8169 C CA . PRO A 1 1050 ? -25.509 47.179 -11.826 1.00 89.12 1050 PRO A CA 1
ATOM 8170 C C . PRO A 1 1050 ? -25.206 48.677 -11.987 1.00 89.12 1050 PRO A C 1
ATOM 8172 O O . PRO A 1 1050 ? -24.156 49.032 -12.516 1.00 89.12 1050 PRO A O 1
ATOM 8175 N N . SER A 1 1051 ? -26.099 49.579 -11.565 1.00 88.56 1051 SER A N 1
ATOM 8176 C CA . SER A 1 1051 ? -25.829 51.028 -11.594 1.00 88.56 1051 SER A CA 1
ATOM 8177 C C . SER A 1 1051 ? -24.941 51.523 -10.445 1.00 88.56 1051 SER A C 1
ATOM 8179 O O . SER A 1 1051 ? -24.499 52.668 -10.492 1.00 88.56 1051 SER A O 1
ATOM 8181 N N . GLN A 1 1052 ? -24.728 50.702 -9.413 1.00 90.56 1052 GLN A N 1
ATOM 8182 C CA . GLN A 1 1052 ? -23.928 51.030 -8.226 1.00 90.56 1052 GLN A CA 1
ATOM 8183 C C . GLN A 1 1052 ? -22.493 50.493 -8.322 1.00 90.56 1052 GLN A C 1
ATOM 8185 O O . GLN A 1 1052 ? -21.631 50.950 -7.577 1.00 90.56 1052 GLN A O 1
ATOM 8190 N N . TRP A 1 1053 ? -22.237 49.541 -9.225 1.00 93.88 1053 TRP A N 1
ATOM 8191 C CA . TRP A 1 1053 ? -20.939 48.887 -9.360 1.00 93.88 1053 TRP A CA 1
ATOM 8192 C C . TRP A 1 1053 ? -19.871 49.796 -9.976 1.00 93.88 1053 TRP A C 1
ATOM 8194 O O . TRP A 1 1053 ? -20.108 50.513 -10.957 1.00 93.88 1053 TRP A O 1
ATOM 8204 N N . LEU A 1 1054 ? -18.667 49.701 -9.420 1.00 93.50 1054 LEU A N 1
ATOM 8205 C CA . LEU A 1 1054 ? -17.449 50.328 -9.904 1.00 93.50 1054 LEU A CA 1
ATOM 8206 C C . LEU A 1 1054 ? -16.834 49.531 -11.067 1.00 93.50 1054 LEU A C 1
ATOM 8208 O O . LEU A 1 1054 ? -16.264 50.137 -11.977 1.00 93.50 1054 LEU A O 1
ATOM 8212 N N . TYR A 1 1055 ? -16.975 48.199 -11.080 1.00 93.88 1055 TYR A N 1
ATOM 8213 C CA . TYR A 1 1055 ? -16.692 47.370 -12.259 1.00 93.88 1055 TYR A CA 1
ATOM 8214 C C . TYR A 1 1055 ? -17.955 47.144 -13.103 1.00 93.88 1055 TYR A C 1
ATOM 8216 O O . TYR A 1 1055 ? -19.073 47.110 -12.593 1.00 93.88 1055 TYR A O 1
ATOM 8224 N N . ARG A 1 1056 ? -17.789 46.959 -14.418 1.00 89.88 1056 ARG A N 1
ATOM 8225 C CA . ARG A 1 1056 ? -18.888 46.634 -15.339 1.00 89.88 1056 ARG A CA 1
ATOM 8226 C C . ARG A 1 1056 ? -18.556 45.341 -16.092 1.00 89.88 1056 ARG A C 1
ATOM 8228 O O . ARG A 1 1056 ? -17.645 45.369 -16.915 1.00 89.88 1056 ARG A O 1
ATOM 8235 N N . PRO A 1 1057 ? -19.259 44.227 -15.808 1.00 81.12 1057 PRO A N 1
ATOM 8236 C CA . PRO A 1 1057 ? -19.001 42.921 -16.418 1.00 81.12 1057 PRO A CA 1
ATOM 8237 C C . PRO A 1 1057 ? -19.794 42.674 -17.720 1.00 81.12 1057 PRO A C 1
ATOM 8239 O O . PRO A 1 1057 ? -19.835 41.538 -18.187 1.00 81.12 1057 PRO A O 1
ATOM 8242 N N . PHE A 1 1058 ? -20.457 43.703 -18.265 1.00 76.75 1058 PHE A N 1
ATOM 8243 C CA . PHE A 1 1058 ? -21.346 43.654 -19.434 1.00 76.75 1058 PHE A CA 1
ATOM 8244 C C . PHE A 1 1058 ? -20.893 44.658 -20.503 1.00 76.75 1058 PHE A C 1
ATOM 8246 O O . PHE A 1 1058 ? -20.546 45.795 -20.098 1.00 76.75 1058 PHE A O 1
#

Solvent-accessible surface area (backbone atoms only — not comparable to full-atom values): 58544 Å² total; per-residue (Å²): 129,82,83,83,73,42,86,46,37,87,73,73,47,52,56,74,56,58,48,34,38,28,32,31,20,38,38,59,82,42,56,20,65,41,36,26,46,54,62,64,70,56,87,50,51,31,40,29,30,32,33,75,61,75,63,54,56,49,55,44,33,55,35,27,79,69,70,77,37,89,29,41,41,67,30,51,50,45,13,45,72,72,24,53,66,55,29,60,70,56,56,34,33,38,30,32,29,27,10,43,80,24,9,57,61,49,31,52,56,50,45,50,54,33,50,76,70,70,49,97,65,34,36,18,22,39,51,48,25,73,39,51,76,79,51,68,57,30,79,82,74,51,76,66,55,49,61,66,63,83,44,86,77,58,46,79,39,86,75,60,58,39,65,65,77,40,89,87,33,52,77,61,40,27,38,30,36,35,48,22,65,47,52,26,51,35,47,72,78,57,35,33,34,39,24,22,22,43,46,39,80,26,23,47,43,26,15,54,52,38,53,44,61,65,62,62,91,75,44,26,36,31,49,18,21,24,38,53,43,16,55,44,18,41,57,30,33,32,27,18,44,40,98,40,77,65,52,90,73,53,62,75,80,38,66,51,76,53,47,34,15,24,30,35,36,39,95,68,16,36,29,34,43,32,58,61,83,89,42,35,38,49,35,44,51,49,29,47,54,35,35,64,28,39,53,42,66,65,55,55,44,81,43,54,66,23,24,25,39,40,66,53,34,36,67,42,66,79,50,90,37,25,25,37,40,38,58,46,36,37,40,55,10,45,57,41,26,53,25,45,36,26,25,43,61,32,19,33,24,40,42,64,39,33,34,38,54,85,62,40,66,62,42,49,55,50,50,53,53,50,49,56,50,50,33,50,75,71,72,42,60,88,61,49,79,37,78,45,82,44,76,42,79,77,52,48,95,79,47,92,44,71,73,41,22,39,29,38,37,41,37,42,36,32,18,73,48,48,67,52,37,44,52,59,45,50,48,54,67,74,38,67,86,70,66,57,86,57,64,48,61,75,92,75,59,77,49,28,45,54,38,80,42,47,30,47,43,58,18,39,41,55,44,85,75,54,70,34,26,25,33,36,57,61,83,89,56,59,97,89,52,86,62,51,70,42,79,58,78,60,74,95,54,62,39,77,84,70,81,77,76,61,59,72,61,94,76,68,58,65,70,72,79,64,49,63,64,42,85,40,38,47,47,75,61,35,41,40,20,23,15,39,61,60,22,21,32,15,36,22,38,30,56,48,60,71,53,83,37,40,48,52,80,89,36,71,64,34,60,49,49,36,48,48,47,48,48,58,66,34,74,72,47,50,49,61,71,42,48,95,77,52,57,93,64,47,31,76,39,29,43,66,30,74,62,59,38,28,42,36,34,35,36,35,34,77,31,34,39,5,62,58,45,27,91,52,94,63,33,46,29,58,57,52,29,60,53,63,22,62,42,75,37,80,40,37,46,70,67,49,63,80,44,57,62,88,69,56,81,63,48,62,54,50,56,52,48,54,52,49,49,53,53,51,54,50,51,48,61,48,57,66,64,68,74,74,80,88,80,87,85,92,86,85,85,88,87,86,85,82,90,87,89,81,84,85,89,75,98,71,89,89,90,78,88,74,68,57,58,84,77,81,81,92,89,86,93,81,89,90,92,89,89,90,86,91,90,86,91,89,88,89,89,88,89,86,90,86,89,87,91,91,83,92,89,86,90,83,93,89,86,88,89,88,87,86,87,92,88,88,85,89,84,86,79,83,88,73,80,72,78,79,81,77,61,79,84,60,71,76,59,71,87,74,49,81,76,79,58,60,71,54,40,82,59,39,94,39,79,60,64,53,68,68,61,41,54,52,40,53,54,49,48,72,75,38,63,70,55,77,58,66,89,72,52,72,69,56,51,52,36,40,81,52,19,54,50,47,80,41,86,31,96,49,54,43,64,51,80,42,70,45,96,41,21,18,32,35,40,40,35,40,37,58,83,14,49,41,14,24,35,33,42,75,52,46,70,42,40,34,79,76,53,32,19,91,78,68,77,41,71,38,72,40,62,41,37,35,33,36,68,38,64,55,70,77,83,92,73,87,82,58,60,69,28,40,46,25,48,27,42,33,21,46,60,66,68,36,67,34,48,49,2,34,42,62,17,22,29,19,39,38,25,62,62,11,30,36,22,66,16,32,56,53,22,21,30,92,71,60,62,49,65,51,69,72,41,36,39,31,45,34,42,37,37,28,63,52,90,77,72,75,93,84,45,84,84,55,65,87,75,62,51,42,40,43,34,36,33,29,47,75,48,38,80,74,48,67,50,58,46,79,59,51,60,49,89,86,26,70,71,42,55,47,43,61,66,55,75,24,35,29,20,53,31,37,13,35,25,15,13,34,30,36,37,36,36,46,27,82,74,72,52,73,50,75,97,122